Protein AF-A0AAU4ZK38-F1 (afdb_monomer)

pLDDT: mean 83.1, std 14.24, range [27.5, 98.06]

Radius of gyration: 40.3 Å; Cα contacts (8 Å, |Δi|>4): 1911; chains: 1; bounding box: 109×92×103 Å

Foldseek 3Di:
DAACLDPLHAEEAEEAQAADPQQPFHGQQLRVLLQVLVLVLLVPFRVHDNVRYDYYYQAAFQVSVLVVLLVNLARGQAEYEYEYADEWAAAPLLWIWAAHRQHHNPHPRNVGGTHTVVSSLVSNVPHNYQAYEYEYQYFQQQSLVDDDDDPPDPDDRQQNPRHYKYKYQAHNHGGFADDPPDNHGLQSVQLSCCSPQNDLVDDQFCFQLNSLVSQQVPQVVVVGHRMDMGHHDPRRRHTSGTGPNDDPDPPPPDDDDDDPDPPPPFLPDDLFPFLFAAAQVNLQLDFLCQVVLLVVLVVLLVCQQPLAAAEEEEAFLLRPNNCVGNNNVVCQCVPSNPDPPSVVAAEFEEEAALQRLLRVLVRLCVLQVDDSVVSSVVLLVPLLCLLVSLCNSQCVVVVNDDDPPHAYEYEHEANVNLVVHHPDPSSSLSNLSNLSSLSNSNPPDPPDDDDPGGRRYHYYYYYYNVCLVVQCVHPSHVCNSPVDHHYRFHRALVSQLGSQPSSLVVSVAAEPPCQSVQQCVLQVNVDPVPGGDSNQNSLSSNLSVQLVVQADRRYSYPVSSVVCVHSQCNLQVLVVVLLVVDDPLLNLLLLLLQLVQWDADPPDDIDGHKDFLVQSLQFDPHSVSNVVSLVSCVVSQQWDDDPGIIIGSGCSSCPSHVVNVCLCVVCVVLSVLQVVLVSLLVVCVVVVNDPVSQDDDPNLVVNVVSQVDPPRSYHDTPSSVVSSVVSVVVVVVVVVVVPPVVPVVCVVCVVVCVVVVVPPVLAPPAPLHPPPDAAEEEEADPQAQQW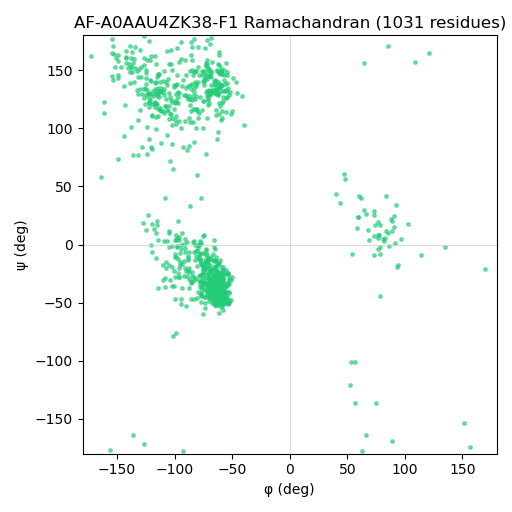HADPVRDIDHLLVLLVQQLCVLSPHNDHHYDHDFLQCQQVCQVVVVGFKYRYQAFQALQQLACDPDPPGNYQKFWQWLLWKFFKFKKAFPVCLVQDQELCSQFVFEEEDEPNAVQCVQCVDPVNVRHNYDYDHHDVVRVVCRVVVVGRIYIDTVLSSLSVCVVPVRMDINVNDGGDDMTGGTMMGGPPNLVNQVSSLVSSLVCLVDCSSVCSNCVRRVDDPVVVVVTRDDSVQSVQRTSDSGRRDD

Mean predicted aligned error: 21.28 Å

Structure (mmCIF, N/CA/C/O backbone):
data_AF-A0AAU4ZK38-F1
#
_entry.id   AF-A0AAU4ZK38-F1
#
loop_
_atom_site.group_PDB
_atom_site.id
_atom_site.type_symbol
_atom_site.label_atom_id
_atom_site.label_alt_id
_atom_site.label_comp_id
_atom_site.label_asym_id
_atom_site.label_entity_id
_atom_site.label_seq_id
_atom_site.pdbx_PDB_ins_code
_atom_site.Cartn_x
_atom_site.Cartn_y
_atom_site.Cartn_z
_atom_site.occupancy
_atom_site.B_iso_or_equiv
_atom_site.auth_seq_id
_atom_site.auth_comp_id
_atom_site.auth_asym_id
_atom_site.auth_atom_id
_atom_site.pdbx_PDB_model_num
ATOM 1 N N . MET A 1 1 ? -19.378 -4.855 -20.133 1.00 49.41 1 MET A N 1
ATOM 2 C CA . MET A 1 1 ? -18.429 -5.957 -19.880 1.00 49.41 1 MET A CA 1
ATOM 3 C C . MET A 1 1 ? -17.505 -6.084 -21.070 1.00 49.41 1 MET A C 1
ATOM 5 O O . MET A 1 1 ? -17.990 -6.298 -22.179 1.00 49.41 1 MET A O 1
ATOM 9 N N . THR A 1 2 ? -16.207 -5.900 -20.849 1.00 69.81 2 THR A N 1
ATOM 10 C CA . THR A 1 2 ? -15.175 -6.222 -21.840 1.00 69.81 2 THR A CA 1
ATOM 11 C C . THR A 1 2 ? -15.113 -7.740 -21.972 1.00 69.81 2 THR A C 1
ATOM 13 O O . THR A 1 2 ? -15.129 -8.453 -20.970 1.00 69.81 2 THR A O 1
ATOM 16 N N . ARG A 1 3 ? -15.119 -8.247 -23.201 1.00 84.94 3 ARG A N 1
ATOM 17 C CA . ARG A 1 3 ? -15.132 -9.682 -23.497 1.00 84.94 3 ARG A CA 1
ATOM 18 C C . ARG A 1 3 ? -14.219 -9.960 -24.675 1.00 84.94 3 ARG A C 1
ATOM 20 O O . ARG A 1 3 ? -14.080 -9.094 -25.536 1.00 84.94 3 ARG A O 1
ATOM 27 N N . LEU A 1 4 ? -13.652 -11.157 -24.742 1.00 86.00 4 LEU A N 1
ATOM 28 C CA . LEU A 1 4 ? -12.753 -11.536 -25.833 1.00 86.00 4 LEU A CA 1
ATOM 29 C C . LEU A 1 4 ? -13.434 -11.426 -27.215 1.00 86.00 4 LEU A C 1
ATOM 31 O O . LEU A 1 4 ? -12.813 -11.014 -28.187 1.00 86.00 4 LEU A O 1
ATOM 35 N N . SER A 1 5 ? -14.744 -11.674 -27.281 1.00 84.31 5 SER A N 1
ATOM 36 C CA . SER A 1 5 ? -15.571 -11.532 -28.491 1.00 84.31 5 SER A CA 1
ATOM 37 C C . SER A 1 5 ? -15.923 -10.084 -28.879 1.00 84.31 5 SER A C 1
ATOM 39 O O . SER A 1 5 ? -16.751 -9.859 -29.763 1.00 84.31 5 SER A O 1
ATOM 41 N N . ALA A 1 6 ? -15.361 -9.074 -28.208 1.00 84.50 6 ALA A N 1
ATOM 42 C CA . ALA A 1 6 ? -15.588 -7.676 -28.562 1.00 84.50 6 ALA A CA 1
ATOM 43 C C . ALA A 1 6 ? -14.888 -7.288 -29.888 1.00 84.50 6 ALA A C 1
ATOM 45 O O . ALA A 1 6 ? -13.837 -7.840 -30.219 1.00 84.50 6 ALA A O 1
ATOM 46 N N . PRO A 1 7 ? -15.435 -6.319 -30.649 1.00 80.00 7 PRO A N 1
ATOM 47 C CA . PRO A 1 7 ? -14.743 -5.734 -31.797 1.00 80.00 7 PRO A CA 1
ATOM 48 C C . PRO A 1 7 ? -13.405 -5.106 -31.387 1.00 80.00 7 PRO A C 1
ATOM 50 O O . PRO A 1 7 ? -13.287 -4.561 -30.290 1.00 80.00 7 PRO A O 1
ATOM 53 N N . GLY A 1 8 ? -12.407 -5.163 -32.272 1.00 85.56 8 GLY A N 1
ATOM 54 C CA . GLY A 1 8 ? -11.073 -4.612 -32.006 1.00 85.56 8 GLY A CA 1
ATOM 55 C C . GLY A 1 8 ? -10.197 -5.470 -31.084 1.00 85.56 8 GLY A C 1
ATOM 56 O O . GLY A 1 8 ? -9.126 -5.011 -30.686 1.00 85.56 8 GLY A O 1
ATOM 57 N N . THR A 1 9 ? -10.627 -6.689 -30.732 1.00 93.62 9 THR A N 1
ATOM 58 C CA . THR A 1 9 ? -9.791 -7.672 -30.027 1.00 93.62 9 THR A CA 1
ATOM 59 C C . THR A 1 9 ? -8.758 -8.290 -30.968 1.00 93.62 9 THR A C 1
ATOM 61 O O . THR A 1 9 ? -9.100 -8.685 -32.080 1.00 93.62 9 THR A O 1
ATOM 64 N N . ARG A 1 10 ? -7.514 -8.440 -30.507 1.00 96.06 10 ARG A N 1
ATOM 65 C CA . ARG A 1 10 ? -6.451 -9.212 -31.161 1.00 96.06 10 ARG A CA 1
ATOM 66 C C . ARG A 1 10 ? -5.875 -10.215 -30.170 1.00 96.06 10 ARG A C 1
ATOM 68 O O . ARG A 1 10 ? -5.588 -9.867 -29.025 1.00 96.06 10 ARG A O 1
ATOM 75 N N . VAL A 1 11 ? -5.700 -11.455 -30.613 1.00 97.38 11 VAL A N 1
ATOM 76 C CA . VAL A 1 11 ? -5.070 -12.517 -29.830 1.00 97.38 11 VAL A CA 1
ATOM 77 C C . VAL A 1 11 ? -3.854 -13.037 -30.575 1.00 97.38 11 VAL A C 1
ATOM 79 O O . VAL A 1 11 ? -3.954 -13.476 -31.719 1.00 97.38 11 VAL A O 1
ATOM 82 N N . LEU A 1 12 ? -2.710 -13.006 -29.904 1.00 97.56 12 LEU A N 1
ATOM 83 C CA . LEU A 1 12 ? -1.444 -13.520 -30.392 1.00 97.56 12 LEU A CA 1
ATOM 84 C C . LEU A 1 12 ? -1.018 -14.706 -29.523 1.00 97.56 12 LEU A C 1
ATOM 86 O O . LEU A 1 12 ? -0.657 -14.527 -28.360 1.00 97.56 12 LEU A O 1
ATOM 90 N N . LEU A 1 13 ? -1.054 -15.910 -30.093 1.00 98.06 13 LEU A N 1
ATOM 91 C CA . LEU A 1 13 ? -0.532 -17.120 -29.460 1.00 98.06 13 LEU A CA 1
ATOM 92 C C . LEU A 1 13 ? 0.862 -17.409 -30.004 1.00 98.06 13 LEU A C 1
ATOM 94 O O . LEU A 1 13 ? 1.054 -17.543 -31.212 1.00 98.06 13 LEU A O 1
ATOM 98 N N . ILE A 1 14 ? 1.830 -17.524 -29.111 1.00 97.62 14 ILE A N 1
ATOM 99 C CA . ILE A 1 14 ? 3.237 -17.708 -29.436 1.00 97.62 14 ILE A CA 1
ATOM 100 C C . ILE A 1 14 ? 3.700 -18.975 -28.744 1.00 97.62 14 ILE A C 1
ATOM 102 O O . ILE A 1 14 ? 3.461 -19.147 -27.548 1.00 97.62 14 ILE A O 1
ATOM 106 N N . GLY A 1 15 ? 4.404 -19.844 -29.457 1.00 96.06 15 GLY A N 1
ATOM 107 C CA . GLY A 1 15 ? 5.087 -20.932 -28.784 1.00 96.06 15 GLY A CA 1
ATOM 108 C C . GLY A 1 15 ? 6.365 -21.378 -29.456 1.00 96.06 15 GLY A C 1
ATOM 109 O O . GLY A 1 15 ? 6.467 -21.383 -30.681 1.00 96.06 15 GLY A O 1
ATOM 110 N N . THR A 1 16 ? 7.310 -21.773 -28.609 1.00 94.25 16 THR A N 1
ATOM 111 C CA . THR A 1 16 ? 8.638 -22.247 -28.991 1.00 94.25 16 THR A CA 1
ATOM 112 C C . THR A 1 16 ? 8.847 -23.642 -28.404 1.00 94.25 16 THR A C 1
ATOM 114 O O . THR A 1 16 ? 9.086 -23.793 -27.206 1.00 94.25 16 THR A O 1
ATOM 117 N N . GLY A 1 17 ? 8.694 -24.666 -29.240 1.00 91.19 17 GLY A N 1
ATOM 118 C CA . GLY A 1 17 ? 8.869 -26.076 -28.898 1.00 91.19 17 GLY A CA 1
ATOM 119 C C . GLY A 1 17 ? 10.107 -26.714 -29.526 1.00 91.19 17 GLY A C 1
ATOM 120 O O . GLY A 1 17 ? 10.535 -27.771 -29.056 1.00 91.19 17 GLY A O 1
ATOM 121 N N . THR A 1 18 ? 10.687 -26.096 -30.559 1.00 92.38 18 THR A N 1
ATOM 122 C CA . THR A 1 18 ? 11.928 -26.550 -31.199 1.00 92.38 18 THR A CA 1
ATOM 123 C C . THR A 1 18 ? 13.072 -25.560 -30.983 1.00 92.38 18 THR A C 1
ATOM 125 O O . THR A 1 18 ? 12.871 -24.350 -30.901 1.00 92.38 18 THR A O 1
ATOM 128 N N . HIS A 1 19 ? 14.293 -26.089 -30.873 1.00 91.44 19 HIS A N 1
ATOM 129 C CA . HIS A 1 19 ? 15.509 -25.306 -30.662 1.00 91.44 19 HIS A CA 1
ATOM 130 C C . HIS A 1 19 ? 16.658 -25.870 -31.496 1.00 91.44 19 HIS A C 1
ATOM 132 O O . HIS A 1 19 ? 16.656 -27.052 -31.847 1.00 91.44 19 HIS A O 1
ATOM 138 N N . SER A 1 20 ? 17.635 -25.020 -31.815 1.00 86.31 20 SER A N 1
ATOM 139 C CA . SER A 1 20 ? 18.877 -25.447 -32.472 1.00 86.31 20 SER A CA 1
ATOM 140 C C . SER A 1 20 ? 19.645 -26.483 -31.632 1.00 86.31 20 SER A C 1
ATOM 142 O O . SER A 1 20 ? 19.538 -26.496 -30.405 1.00 86.31 20 SER A O 1
ATOM 144 N N . GLU A 1 21 ? 20.429 -27.355 -32.279 1.00 78.31 21 GLU A N 1
ATOM 145 C CA . GLU A 1 21 ? 21.171 -28.435 -31.595 1.00 78.31 21 GLU A CA 1
ATOM 146 C C . GLU A 1 21 ? 22.130 -27.907 -30.511 1.00 78.31 21 GLU A C 1
ATOM 148 O O . GLU A 1 21 ? 22.282 -28.534 -29.464 1.00 78.31 21 GLU A O 1
ATOM 153 N N . ASP A 1 22 ? 22.696 -26.715 -30.717 1.00 78.31 22 ASP A N 1
ATOM 154 C CA . ASP A 1 22 ? 23.635 -26.066 -29.794 1.00 78.31 22 ASP A CA 1
ATOM 155 C C . ASP A 1 22 ? 22.954 -25.183 -28.726 1.00 78.31 22 ASP A C 1
ATOM 157 O O . ASP A 1 22 ? 23.633 -24.571 -27.903 1.00 78.31 22 ASP A O 1
ATOM 161 N N . SER A 1 23 ? 21.616 -25.116 -28.708 1.00 84.44 23 SER A N 1
ATOM 162 C CA . SER A 1 23 ? 20.844 -24.207 -27.841 1.00 84.44 23 SER A CA 1
ATOM 163 C C . SER A 1 23 ? 20.989 -24.467 -26.341 1.00 84.44 23 SER A C 1
ATOM 165 O O . SER A 1 23 ? 20.726 -23.575 -25.538 1.00 84.44 23 SER A O 1
ATOM 167 N N . GLY A 1 24 ? 21.326 -25.697 -25.944 1.00 82.25 24 GLY A N 1
ATOM 168 C CA . GLY A 1 24 ? 21.274 -26.139 -24.546 1.00 82.25 24 GLY A CA 1
ATOM 169 C C . GLY A 1 24 ? 19.854 -26.274 -23.969 1.00 82.25 24 GLY A C 1
ATOM 170 O O . GLY A 1 24 ? 19.710 -26.606 -22.791 1.00 82.25 24 GLY A O 1
ATOM 171 N N . LEU A 1 25 ? 18.806 -26.072 -24.780 1.00 86.62 25 LEU A N 1
ATOM 172 C CA . LEU A 1 25 ? 17.402 -26.199 -24.385 1.00 86.62 25 LEU A CA 1
ATOM 173 C C . LEU A 1 25 ? 16.788 -27.499 -24.929 1.00 86.62 25 LEU A C 1
ATOM 175 O O . LEU A 1 25 ? 16.877 -27.767 -26.128 1.00 86.62 25 LEU A O 1
ATOM 179 N N . PRO A 1 26 ? 16.113 -28.312 -24.095 1.00 85.12 26 PRO A N 1
ATOM 180 C CA . PRO A 1 26 ? 15.416 -29.495 -24.584 1.00 85.12 26 PRO A CA 1
ATOM 181 C C . PRO A 1 26 ? 14.165 -29.101 -25.392 1.00 85.12 26 PRO A C 1
ATOM 183 O O . PRO A 1 26 ? 13.499 -28.125 -25.033 1.00 85.12 26 PRO A O 1
ATOM 186 N N . PRO A 1 27 ? 13.784 -29.867 -26.433 1.00 87.62 27 PRO A N 1
ATOM 187 C CA . PRO A 1 27 ? 12.542 -29.621 -27.157 1.00 87.62 27 PRO A CA 1
ATOM 188 C C . PRO A 1 27 ? 11.326 -29.812 -26.243 1.00 87.62 27 PRO A C 1
ATOM 190 O O . PRO A 1 27 ? 11.335 -30.648 -25.335 1.00 87.62 27 PRO A O 1
ATOM 193 N N . VAL A 1 28 ? 10.249 -29.079 -26.528 1.00 88.56 28 VAL A N 1
ATOM 194 C CA . VAL A 1 28 ? 8.964 -29.160 -25.816 1.00 88.56 28 VAL A CA 1
ATOM 195 C C . VAL A 1 28 ? 7.865 -29.557 -26.814 1.00 88.56 28 VAL A C 1
ATOM 197 O O . VAL A 1 28 ? 7.140 -28.696 -27.314 1.00 88.56 28 VAL A O 1
ATOM 200 N N . PRO A 1 29 ? 7.702 -30.861 -27.124 1.00 86.38 29 PRO A N 1
ATOM 201 C CA . PRO A 1 29 ? 6.773 -31.326 -28.163 1.00 86.38 29 PRO A CA 1
ATOM 202 C C . PRO A 1 29 ? 5.315 -30.902 -27.938 1.00 86.38 29 PRO A C 1
ATOM 204 O O . PRO A 1 29 ? 4.570 -30.706 -28.897 1.00 86.38 29 PRO A O 1
ATOM 207 N N . ALA A 1 30 ? 4.921 -30.715 -26.673 1.00 87.56 30 ALA A N 1
ATOM 208 C CA . ALA A 1 30 ? 3.579 -30.294 -26.285 1.00 87.56 30 ALA A CA 1
ATOM 209 C C . ALA A 1 30 ? 3.184 -28.913 -26.846 1.00 87.56 30 ALA A C 1
ATOM 211 O O . ALA A 1 30 ? 2.001 -28.666 -27.049 1.00 87.56 30 ALA A O 1
ATOM 212 N N . VAL A 1 31 ? 4.142 -28.027 -27.158 1.00 90.81 31 VAL A N 1
ATOM 213 C CA . VAL A 1 31 ? 3.866 -26.656 -27.635 1.00 90.81 31 VAL A CA 1
ATOM 214 C C . VAL A 1 31 ? 2.983 -26.638 -28.883 1.00 90.81 31 VAL A C 1
ATOM 216 O O . VAL A 1 31 ? 2.050 -25.841 -28.967 1.00 90.81 31 VAL A O 1
ATOM 219 N N . THR A 1 32 ? 3.237 -27.531 -29.844 1.00 87.06 32 THR A N 1
ATOM 220 C CA . THR A 1 32 ? 2.474 -27.545 -31.103 1.00 87.06 32 THR A CA 1
ATOM 221 C C . THR A 1 32 ? 1.004 -27.890 -30.861 1.00 87.06 32 THR A C 1
ATOM 223 O O . THR A 1 32 ? 0.127 -27.213 -31.398 1.00 87.06 32 THR A O 1
ATOM 226 N N . GLY A 1 33 ? 0.741 -28.906 -30.030 1.00 86.88 33 GLY A N 1
ATOM 227 C CA . GLY A 1 33 ? -0.615 -29.294 -29.633 1.00 86.88 33 GLY A CA 1
ATOM 228 C C . GLY A 1 33 ? -1.291 -28.217 -28.788 1.00 86.88 33 GLY A C 1
ATOM 229 O O . GLY A 1 33 ? -2.419 -27.832 -29.071 1.00 86.88 33 GLY A O 1
ATOM 230 N N . THR A 1 34 ? -0.566 -27.647 -27.821 1.00 91.31 34 THR A N 1
ATOM 231 C CA . THR A 1 34 ? -1.040 -26.539 -26.981 1.00 91.31 34 THR A CA 1
ATOM 232 C C . THR A 1 34 ? -1.547 -25.352 -27.805 1.00 91.31 34 THR A C 1
ATOM 234 O O . THR A 1 34 ? -2.648 -24.867 -27.558 1.00 91.31 34 THR A O 1
ATOM 237 N N . LEU A 1 35 ? -0.774 -24.877 -28.790 1.00 94.06 35 LEU A N 1
ATOM 238 C CA . LEU A 1 35 ? -1.167 -23.714 -29.595 1.00 94.06 35 LEU A CA 1
ATOM 239 C C . LEU A 1 35 ? -2.371 -23.995 -30.496 1.00 94.06 35 LEU A C 1
ATOM 241 O O . LEU A 1 35 ? -3.206 -23.110 -30.686 1.00 94.06 35 LEU A O 1
ATOM 245 N N . ALA A 1 36 ? -2.434 -25.194 -31.083 1.00 92.00 36 ALA A N 1
ATOM 246 C CA . ALA A 1 36 ? -3.542 -25.587 -31.945 1.00 92.00 36 ALA A CA 1
ATOM 247 C C . ALA A 1 36 ? -4.855 -25.639 -31.151 1.00 92.00 36 ALA A C 1
ATOM 249 O O . ALA A 1 36 ? -5.817 -24.965 -31.519 1.00 92.00 36 ALA A O 1
ATOM 250 N N . ASP A 1 37 ? -4.851 -26.350 -30.026 1.00 95.12 37 ASP A N 1
ATOM 251 C CA . ASP A 1 37 ? -6.062 -26.610 -29.250 1.00 95.12 37 ASP A CA 1
ATOM 252 C C . ASP A 1 37 ? -6.522 -25.359 -28.490 1.00 95.12 37 ASP A C 1
ATOM 254 O O . ASP A 1 37 ? -7.714 -25.052 -28.471 1.00 95.12 37 ASP A O 1
ATOM 258 N N . LEU A 1 38 ? -5.595 -24.561 -27.939 1.00 96.00 38 LEU A N 1
ATOM 259 C CA . LEU A 1 38 ? -5.946 -23.277 -27.324 1.00 96.00 38 LEU A CA 1
ATOM 260 C C . LEU A 1 38 ? -6.546 -22.313 -28.357 1.00 96.00 38 LEU A C 1
ATOM 262 O O . LEU A 1 38 ? -7.568 -21.685 -28.085 1.00 96.00 38 LEU A O 1
ATOM 266 N N . GLY A 1 39 ? -5.950 -22.215 -29.550 1.00 95.75 39 GLY A N 1
ATOM 267 C CA . GLY A 1 39 ? -6.479 -21.386 -30.634 1.00 95.75 39 GLY A CA 1
ATOM 268 C C . GLY A 1 39 ? -7.887 -21.807 -31.053 1.00 95.75 39 GLY A C 1
ATOM 269 O O . GLY A 1 39 ? -8.783 -20.965 -31.135 1.00 95.75 39 GLY A O 1
ATOM 270 N N . GLN A 1 40 ? -8.100 -23.112 -31.237 1.00 95.25 40 GLN A N 1
ATOM 271 C CA . GLN A 1 40 ? -9.404 -23.673 -31.585 1.00 95.25 40 GLN A CA 1
ATOM 272 C C . GLN A 1 40 ? -10.457 -23.369 -30.512 1.00 95.25 40 GLN A C 1
ATOM 274 O O . GLN A 1 40 ? -11.543 -22.889 -30.834 1.00 95.25 40 GLN A O 1
ATOM 279 N N . VAL A 1 41 ? -10.132 -23.567 -29.231 1.00 95.25 41 VAL A N 1
ATOM 280 C CA . VAL A 1 41 ? -11.059 -23.295 -28.123 1.00 95.25 41 VAL A CA 1
ATOM 281 C C . VAL A 1 41 ? -11.426 -21.810 -28.040 1.00 95.25 41 VAL A C 1
ATOM 283 O O . VAL A 1 41 ? -12.598 -21.481 -27.838 1.00 95.25 41 VAL A O 1
ATOM 286 N N . LEU A 1 42 ? -10.473 -20.895 -28.250 1.00 95.69 42 LEU A N 1
ATOM 287 C CA . LEU A 1 42 ? -10.757 -19.456 -28.247 1.00 95.69 42 LEU A CA 1
ATOM 288 C C . LEU A 1 42 ? -11.730 -19.051 -29.370 1.00 95.69 42 LEU A C 1
ATOM 290 O O . LEU A 1 42 ? -12.616 -18.221 -29.147 1.00 95.69 42 LEU A O 1
ATOM 294 N N . VAL A 1 43 ? -11.618 -19.659 -30.552 1.00 95.19 43 VAL A N 1
ATOM 295 C CA . VAL A 1 43 ? -12.535 -19.399 -31.673 1.00 95.19 43 VAL A CA 1
ATOM 296 C C . VAL A 1 43 ? -13.899 -20.048 -31.427 1.00 95.19 43 VAL A C 1
ATOM 298 O O . VAL A 1 43 ? -14.924 -19.365 -31.416 1.00 95.19 43 VAL A O 1
ATOM 301 N N . GLU A 1 44 ? -13.930 -21.354 -31.162 1.00 93.12 44 GLU A N 1
ATOM 302 C CA . GLU A 1 44 ? -15.171 -22.135 -31.110 1.00 93.12 44 GLU A CA 1
ATOM 303 C C . GLU A 1 44 ? -16.005 -21.889 -29.847 1.00 93.12 44 GLU A C 1
ATOM 305 O O . GLU A 1 44 ? -17.236 -21.960 -29.891 1.00 93.12 44 GLU A O 1
ATOM 310 N N . ARG A 1 45 ? -15.361 -21.624 -28.702 1.00 89.38 45 ARG A N 1
ATOM 311 C CA . ARG A 1 45 ? -16.040 -21.505 -27.398 1.00 89.38 45 ARG A CA 1
ATOM 312 C C . ARG A 1 45 ? -16.097 -20.083 -26.875 1.00 89.38 45 ARG A C 1
ATOM 314 O O . ARG A 1 45 ? -17.091 -19.699 -26.260 1.00 89.38 45 ARG A O 1
ATOM 321 N N . CYS A 1 46 ? -15.052 -19.302 -27.111 1.00 91.38 46 CYS A N 1
ATOM 322 C CA . CYS A 1 46 ? -14.917 -17.962 -26.537 1.00 91.38 46 CYS A CA 1
ATOM 323 C C . CYS A 1 46 ? -15.417 -16.860 -27.486 1.00 91.38 46 CYS A C 1
ATOM 325 O O . CYS A 1 46 ? -15.564 -15.702 -27.084 1.00 91.38 46 CYS A O 1
ATOM 327 N N . GLY A 1 47 ? -15.758 -17.226 -28.728 1.00 89.38 47 GLY A N 1
ATOM 328 C CA . GLY A 1 47 ? -16.339 -16.326 -29.721 1.00 89.38 47 GLY A CA 1
ATOM 329 C C . GLY A 1 47 ? -15.331 -15.335 -30.300 1.00 89.38 47 GLY A C 1
ATOM 330 O O . GLY A 1 47 ? -15.723 -14.241 -30.709 1.00 89.38 47 GLY A O 1
ATOM 331 N N . LEU A 1 48 ? -14.041 -15.684 -30.293 1.00 94.50 48 LEU A N 1
ATOM 332 C CA . LEU A 1 48 ? -13.010 -14.933 -30.998 1.00 94.50 48 LEU A CA 1
ATOM 333 C C . LEU A 1 48 ? -13.197 -15.117 -32.511 1.00 94.50 48 LEU A C 1
ATOM 335 O O . LEU A 1 48 ? -13.294 -16.242 -32.992 1.00 94.50 48 LEU A O 1
ATOM 339 N N . ALA A 1 49 ? -13.230 -14.021 -33.270 1.00 92.00 49 ALA A N 1
ATOM 340 C CA . ALA A 1 49 ? -13.231 -14.109 -34.728 1.00 92.00 49 ALA A CA 1
ATOM 341 C C . ALA A 1 49 ? -11.899 -14.693 -35.226 1.00 92.00 49 ALA A C 1
ATOM 343 O O . ALA A 1 49 ? -10.841 -14.290 -34.745 1.00 92.00 49 ALA A O 1
ATOM 344 N N . GLU A 1 50 ? -11.944 -15.595 -36.205 1.00 92.31 50 GLU A N 1
ATOM 345 C CA . GLU A 1 50 ? -10.752 -16.278 -36.731 1.00 92.31 50 GLU A CA 1
ATOM 346 C C . GLU A 1 50 ? -9.687 -15.286 -37.238 1.00 92.31 50 GLU A C 1
ATOM 348 O O . GLU A 1 50 ? -8.517 -15.407 -36.885 1.00 92.31 50 GLU A O 1
ATOM 353 N N . ASP A 1 51 ? -10.102 -14.210 -37.918 1.00 91.75 51 ASP A N 1
ATOM 354 C CA . ASP A 1 51 ? -9.220 -13.130 -38.404 1.00 91.75 51 ASP A CA 1
ATOM 355 C C . ASP A 1 51 ? -8.511 -12.331 -37.286 1.00 91.75 51 ASP A C 1
ATOM 357 O O . ASP A 1 51 ? -7.569 -11.565 -37.539 1.00 91.75 51 ASP A O 1
ATOM 361 N N . ASN A 1 52 ? -8.970 -12.479 -36.041 1.00 94.44 52 ASN A N 1
ATOM 362 C CA . ASN A 1 52 ? -8.408 -11.833 -34.856 1.00 94.44 52 ASN A CA 1
ATOM 363 C C . ASN A 1 52 ? -7.449 -12.737 -34.073 1.00 94.44 52 ASN A C 1
ATOM 365 O O . ASN A 1 52 ? -6.874 -12.276 -33.085 1.00 94.44 52 ASN A O 1
ATOM 369 N N . LEU A 1 53 ? -7.254 -13.985 -34.507 1.00 96.62 53 LEU A N 1
ATOM 370 C CA . LEU A 1 53 ? -6.290 -14.920 -33.942 1.00 96.62 53 LEU A CA 1
ATOM 371 C C . LEU A 1 53 ? -5.051 -15.014 -34.841 1.00 96.62 53 LEU A C 1
ATOM 373 O O . LEU A 1 53 ? -5.133 -15.408 -36.001 1.00 96.62 53 LEU A O 1
ATOM 377 N N . ARG A 1 54 ? -3.872 -14.726 -34.288 1.00 97.00 54 ARG A N 1
ATOM 378 C CA . ARG A 1 54 ? -2.582 -15.010 -34.927 1.00 97.00 54 ARG A CA 1
ATOM 379 C C . ARG A 1 54 ? -1.817 -16.028 -34.097 1.00 97.00 54 ARG A C 1
ATOM 381 O O . ARG A 1 54 ? -1.655 -15.854 -32.893 1.00 97.00 54 ARG A O 1
ATOM 388 N N . VAL A 1 55 ? -1.316 -17.072 -34.751 1.00 97.12 55 VAL A N 1
ATOM 389 C CA . VAL A 1 55 ? -0.490 -18.107 -34.119 1.00 97.12 55 VAL A CA 1
ATOM 390 C C . VAL A 1 55 ? 0.912 -18.065 -34.715 1.00 97.12 55 VAL A C 1
ATOM 392 O O . VAL A 1 55 ? 1.068 -18.112 -35.934 1.00 97.12 55 VAL A O 1
ATOM 395 N N . ILE A 1 56 ? 1.927 -17.992 -33.858 1.00 95.94 56 ILE A N 1
ATOM 396 C CA . ILE A 1 56 ? 3.344 -18.042 -34.225 1.00 95.94 56 ILE A CA 1
ATOM 397 C C . ILE A 1 56 ? 3.946 -19.278 -33.584 1.00 95.94 56 ILE A C 1
ATOM 399 O O . ILE A 1 56 ? 3.881 -19.457 -32.368 1.00 95.94 56 ILE A O 1
ATOM 403 N N . ARG A 1 57 ? 4.518 -20.132 -34.426 1.00 95.00 57 ARG A N 1
ATOM 404 C CA . ARG A 1 57 ? 5.155 -21.380 -34.018 1.00 95.00 57 ARG A CA 1
ATOM 405 C C . ARG A 1 57 ? 6.636 -21.268 -34.305 1.00 95.00 57 ARG A C 1
ATOM 407 O O . ARG A 1 57 ? 6.988 -20.911 -35.424 1.00 95.00 57 ARG A O 1
ATOM 414 N N . ASP A 1 58 ? 7.446 -21.590 -33.306 1.00 94.69 58 ASP A N 1
ATOM 415 C CA . ASP A 1 58 ? 8.898 -21.685 -33.403 1.00 94.69 58 ASP A CA 1
ATOM 416 C C . ASP A 1 58 ? 9.521 -20.468 -34.114 1.00 94.69 58 ASP A C 1
ATOM 418 O O . ASP A 1 58 ? 10.146 -20.622 -35.165 1.00 94.69 58 ASP A O 1
ATOM 422 N N . PRO A 1 59 ? 9.341 -19.242 -33.570 1.00 95.38 59 PRO A N 1
ATOM 423 C CA . PRO A 1 59 ? 9.951 -18.051 -34.153 1.00 95.38 59 PRO A CA 1
ATOM 424 C C . PRO A 1 59 ? 11.464 -18.257 -34.261 1.00 95.38 59 PRO A C 1
ATOM 426 O O . PRO A 1 59 ? 12.108 -18.701 -33.305 1.00 95.38 59 PRO A O 1
ATOM 429 N N . ALA A 1 60 ? 12.045 -17.933 -35.415 1.00 92.94 60 ALA A N 1
ATOM 430 C CA . ALA A 1 60 ? 13.428 -18.273 -35.717 1.00 92.94 60 ALA A CA 1
ATOM 431 C C . ALA A 1 60 ? 14.412 -17.524 -34.810 1.00 92.94 60 ALA A C 1
ATOM 433 O O . ALA A 1 60 ? 15.457 -18.062 -34.457 1.00 92.94 60 ALA A O 1
ATOM 434 N N . ASN A 1 61 ? 14.092 -16.282 -34.439 1.00 93.62 61 ASN A N 1
ATOM 435 C CA . ASN A 1 61 ? 14.962 -15.391 -33.671 1.00 93.62 61 ASN A CA 1
ATOM 436 C C . ASN A 1 61 ? 14.143 -14.351 -32.869 1.00 93.62 61 ASN A C 1
ATOM 438 O O . ASN A 1 61 ? 12.956 -14.149 -33.151 1.00 93.62 61 ASN A O 1
ATOM 442 N N . PRO A 1 62 ? 14.748 -13.662 -31.879 1.00 93.81 62 PRO A N 1
ATOM 443 C CA . PRO A 1 62 ? 14.047 -12.663 -31.065 1.00 93.81 62 PRO A CA 1
ATOM 444 C C . PRO A 1 62 ? 13.487 -11.480 -31.862 1.00 93.81 62 PRO A C 1
ATOM 446 O O . PRO A 1 62 ? 12.476 -10.907 -31.457 1.00 93.81 62 PRO A O 1
ATOM 449 N N . THR A 1 63 ? 14.090 -11.122 -32.999 1.00 92.69 63 THR A N 1
ATOM 450 C CA . THR A 1 63 ? 13.591 -10.040 -33.859 1.00 92.69 63 THR A CA 1
ATOM 451 C C . THR A 1 63 ? 12.256 -10.406 -34.498 1.00 92.69 63 THR A C 1
ATOM 453 O O . THR A 1 63 ? 11.330 -9.602 -34.457 1.00 92.69 63 THR A O 1
ATOM 456 N N . GLU A 1 64 ? 12.121 -11.616 -35.043 1.00 94.12 64 GLU A N 1
ATOM 457 C CA . GLU A 1 64 ? 10.859 -12.108 -35.608 1.00 94.12 64 GLU A CA 1
ATOM 458 C C . GLU A 1 64 ? 9.742 -12.100 -34.560 1.00 94.12 64 GLU A C 1
ATOM 460 O O . GLU A 1 64 ? 8.645 -11.593 -34.814 1.00 94.12 64 GLU A O 1
ATOM 465 N N . LEU A 1 65 ? 10.051 -12.597 -33.359 1.00 94.62 65 LEU A N 1
ATOM 466 C CA . LEU A 1 65 ? 9.123 -12.611 -32.237 1.00 94.62 65 LEU A CA 1
ATOM 467 C C . LEU A 1 65 ? 8.694 -11.188 -31.833 1.00 94.62 65 LEU A C 1
ATOM 469 O O . LEU A 1 65 ? 7.499 -10.907 -31.722 1.00 94.62 65 LEU A O 1
ATOM 473 N N . GLY A 1 66 ? 9.654 -10.276 -31.660 1.00 93.00 66 GLY A N 1
ATOM 474 C CA . GLY A 1 66 ? 9.390 -8.885 -31.286 1.00 93.00 66 GLY A CA 1
ATOM 475 C C . GLY A 1 66 ? 8.573 -8.121 -32.333 1.00 93.00 66 GLY A C 1
ATOM 476 O O . GLY A 1 66 ? 7.601 -7.453 -31.985 1.00 93.00 66 GLY A O 1
ATOM 477 N N . VAL A 1 67 ? 8.906 -8.270 -33.622 1.00 93.25 67 VAL A N 1
ATOM 478 C CA . VAL A 1 67 ? 8.169 -7.635 -34.731 1.00 93.25 67 VAL A CA 1
ATOM 479 C C . VAL A 1 67 ? 6.716 -8.091 -34.752 1.00 93.25 67 VAL A C 1
ATOM 481 O O . VAL A 1 67 ? 5.815 -7.280 -34.963 1.00 93.25 67 VAL A O 1
ATOM 484 N N . ALA A 1 68 ? 6.463 -9.376 -34.521 1.00 92.75 68 ALA A N 1
ATOM 485 C CA . ALA A 1 68 ? 5.104 -9.877 -34.552 1.00 92.75 68 ALA A CA 1
ATOM 486 C C . ALA A 1 68 ? 4.253 -9.390 -33.368 1.00 92.75 68 ALA A C 1
ATOM 488 O O . ALA A 1 68 ? 3.080 -9.072 -33.561 1.00 92.75 68 ALA A O 1
ATOM 489 N N . ILE A 1 69 ? 4.847 -9.265 -32.175 1.00 94.62 69 ILE A N 1
ATOM 490 C CA . ILE A 1 69 ? 4.193 -8.649 -31.010 1.00 94.62 69 ILE A CA 1
ATOM 491 C C . ILE A 1 69 ? 3.853 -7.185 -31.305 1.00 94.62 69 ILE A C 1
ATOM 493 O O . ILE A 1 69 ? 2.712 -6.778 -31.095 1.00 94.62 69 ILE A O 1
ATOM 497 N N . ALA A 1 70 ? 4.806 -6.412 -31.835 1.00 92.50 70 ALA A N 1
ATOM 498 C CA . ALA A 1 70 ? 4.593 -5.005 -32.173 1.00 92.50 70 ALA A CA 1
ATOM 499 C C . ALA A 1 70 ? 3.461 -4.819 -33.201 1.00 92.50 70 ALA A C 1
ATOM 501 O O . ALA A 1 70 ? 2.577 -3.990 -33.004 1.00 92.50 70 ALA A O 1
ATOM 502 N N . GLN A 1 71 ? 3.420 -5.650 -34.248 1.00 93.88 71 GLN A N 1
ATOM 503 C CA . GLN A 1 71 ? 2.366 -5.599 -35.269 1.00 93.88 71 GLN A CA 1
ATOM 504 C C . GLN A 1 71 ? 0.962 -5.858 -34.712 1.00 93.88 71 GLN A C 1
ATOM 506 O O . GLN A 1 71 ? 0.006 -5.212 -35.139 1.00 93.88 71 GLN A O 1
ATOM 511 N N . GLU A 1 72 ? 0.803 -6.822 -33.800 1.00 94.25 72 GLU A N 1
ATOM 512 C CA . GLU A 1 72 ? -0.508 -7.075 -33.189 1.00 94.25 72 GLU A CA 1
ATOM 513 C C . GLU A 1 72 ? -0.866 -6.006 -32.153 1.00 94.25 72 GLU A C 1
ATOM 515 O O . GLU A 1 72 ? -2.032 -5.623 -32.061 1.00 94.25 72 GLU A O 1
ATOM 520 N N . ALA A 1 73 ? 0.128 -5.466 -31.441 1.00 91.56 73 ALA A N 1
ATOM 521 C CA . ALA A 1 73 ? -0.066 -4.354 -30.521 1.00 91.56 73 ALA A CA 1
ATOM 522 C C . ALA A 1 73 ? -0.553 -3.083 -31.233 1.00 91.56 73 ALA A C 1
ATOM 524 O O . ALA A 1 73 ? -1.458 -2.429 -30.726 1.00 91.56 73 ALA A O 1
ATOM 525 N N . GLU A 1 74 ? -0.035 -2.762 -32.421 1.00 92.38 74 GLU A N 1
ATOM 526 C CA . GLU A 1 74 ? -0.487 -1.617 -33.231 1.00 92.38 74 GLU A CA 1
ATOM 527 C C . GLU A 1 74 ? -1.930 -1.763 -33.744 1.00 92.38 74 GLU A C 1
ATOM 529 O O . GLU A 1 74 ? -2.614 -0.766 -33.968 1.00 92.38 74 GLU A O 1
ATOM 534 N N . ARG A 1 75 ? -2.404 -2.999 -33.944 1.00 91.81 75 ARG A N 1
ATOM 535 C CA . ARG A 1 75 ? -3.726 -3.302 -34.526 1.00 91.81 75 ARG A CA 1
ATOM 536 C C . ARG A 1 75 ? -4.842 -3.464 -33.497 1.00 91.81 75 ARG A C 1
ATOM 538 O O . ARG A 1 75 ? -6.008 -3.531 -33.881 1.00 91.81 75 ARG A O 1
ATOM 545 N N . ALA A 1 76 ? -4.507 -3.616 -32.221 1.00 92.25 76 ALA A N 1
ATOM 546 C CA . ALA A 1 76 ? -5.483 -3.876 -31.173 1.00 92.25 76 ALA A CA 1
ATOM 547 C C . ALA A 1 76 ? -6.094 -2.572 -30.646 1.00 92.25 76 ALA A C 1
ATOM 549 O O . ALA A 1 76 ? -5.381 -1.702 -30.166 1.00 92.25 76 ALA A O 1
ATOM 550 N N . GLU A 1 77 ? -7.422 -2.452 -30.684 1.00 88.00 77 GLU A N 1
ATOM 551 C CA . GLU A 1 77 ? -8.151 -1.268 -30.189 1.00 88.00 77 GLU A CA 1
ATOM 552 C C . GLU A 1 77 ? -8.947 -1.568 -28.907 1.00 88.00 77 GLU A C 1
ATOM 554 O O . GLU A 1 77 ? -9.146 -0.701 -28.054 1.00 88.00 77 GLU A O 1
ATOM 559 N N . GLY A 1 78 ? -9.417 -2.812 -28.760 1.00 87.62 78 GLY A N 1
ATOM 560 C CA . GLY A 1 78 ? -10.235 -3.265 -27.637 1.00 87.62 78 GLY A CA 1
ATOM 561 C C . GLY A 1 78 ? -9.419 -4.046 -26.614 1.00 87.62 78 GLY A C 1
ATOM 562 O O . GLY A 1 78 ? -9.058 -3.517 -25.563 1.00 87.62 78 GLY A O 1
ATOM 563 N N . VAL A 1 79 ? -9.148 -5.312 -26.935 1.00 92.00 79 VAL A N 1
ATOM 564 C CA . VAL A 1 79 ? -8.390 -6.250 -26.097 1.00 92.00 79 VAL A CA 1
ATOM 565 C C . VAL A 1 79 ? -7.187 -6.762 -26.881 1.00 92.00 79 VAL A C 1
ATOM 567 O O . VAL A 1 79 ? -7.348 -7.248 -27.993 1.00 92.00 79 VAL A O 1
ATOM 570 N N . LEU A 1 80 ? -5.996 -6.715 -26.299 1.00 94.44 80 LEU A N 1
ATOM 571 C CA . LEU A 1 80 ? -4.818 -7.411 -26.800 1.00 94.44 80 LEU A CA 1
ATOM 572 C C . LEU A 1 80 ? -4.492 -8.559 -25.846 1.00 94.44 80 LEU A C 1
ATOM 574 O O . LEU A 1 80 ? -4.119 -8.301 -24.706 1.00 94.44 80 LEU A O 1
ATOM 578 N N . LEU A 1 81 ? -4.621 -9.809 -26.291 1.00 95.62 81 LEU A N 1
ATOM 579 C CA . LEU A 1 81 ? -4.173 -10.976 -25.527 1.00 95.62 81 LEU A CA 1
ATOM 580 C C . LEU A 1 81 ? -2.902 -11.538 -26.158 1.00 95.62 81 LEU A C 1
ATOM 582 O O . LEU A 1 81 ? -2.941 -12.035 -27.279 1.00 95.62 81 LEU A O 1
ATOM 586 N N . VAL A 1 82 ? -1.790 -11.494 -25.430 1.00 96.56 82 VAL A N 1
ATOM 587 C CA . VAL A 1 82 ? -0.534 -12.145 -25.807 1.00 96.56 82 VAL A CA 1
ATOM 588 C C . VAL A 1 82 ? -0.318 -13.349 -24.908 1.00 96.56 82 VAL A C 1
ATOM 590 O O . VAL A 1 82 ? -0.203 -13.222 -23.692 1.00 96.56 82 VAL A O 1
ATOM 593 N N . TYR A 1 83 ? -0.253 -14.525 -25.513 1.00 97.75 83 TYR A N 1
ATOM 594 C CA . TYR A 1 83 ? 0.034 -15.775 -24.829 1.00 97.75 83 TYR A CA 1
ATOM 595 C C . TYR A 1 83 ? 1.364 -16.333 -25.339 1.00 97.75 83 TYR A C 1
ATOM 597 O O . TYR A 1 83 ? 1.576 -16.405 -26.549 1.00 97.75 83 TYR A O 1
ATOM 605 N N . TYR A 1 84 ? 2.243 -16.740 -24.426 1.00 97.62 84 TYR A N 1
ATOM 606 C CA . TYR A 1 84 ? 3.522 -17.371 -24.744 1.00 97.62 84 TYR A CA 1
ATOM 607 C C . TYR A 1 84 ? 3.665 -18.714 -24.026 1.00 97.62 84 TYR A C 1
ATOM 609 O O . TYR A 1 84 ? 3.429 -18.785 -22.820 1.00 97.62 84 TYR A O 1
ATOM 617 N N . VAL A 1 85 ? 4.124 -19.745 -24.743 1.00 96.19 85 VAL A N 1
ATOM 618 C CA . VAL A 1 85 ? 4.484 -21.057 -24.184 1.00 96.19 85 VAL A CA 1
ATOM 619 C C . VAL A 1 85 ? 5.839 -21.547 -24.692 1.00 96.19 85 VAL A C 1
ATOM 621 O O . VAL A 1 85 ? 6.116 -21.522 -25.888 1.00 96.19 85 VAL A O 1
ATOM 624 N N . GLY A 1 86 ? 6.696 -22.019 -23.792 1.00 93.44 86 GLY A N 1
ATOM 625 C CA . GLY A 1 86 ? 8.035 -22.502 -24.143 1.00 93.44 86 GLY A CA 1
ATOM 626 C C . GLY A 1 86 ? 9.019 -22.334 -22.992 1.00 93.44 86 GLY A C 1
ATOM 627 O O . GLY A 1 86 ? 8.629 -22.280 -21.826 1.00 93.44 86 GLY A O 1
ATOM 628 N N . HIS A 1 87 ? 10.311 -22.214 -23.302 1.00 91.62 87 HIS A N 1
ATOM 629 C CA . HIS A 1 87 ? 11.318 -21.941 -22.272 1.00 91.62 87 HIS A CA 1
ATOM 630 C C . HIS A 1 87 ? 11.354 -20.465 -21.881 1.00 91.62 87 HIS A C 1
ATOM 632 O O . HIS A 1 87 ? 11.249 -19.571 -22.726 1.00 91.62 87 HIS A O 1
ATOM 638 N N . GLY A 1 88 ? 11.519 -20.238 -20.579 1.00 90.56 88 GLY A N 1
ATOM 639 C CA . GLY A 1 88 ? 11.816 -18.943 -19.981 1.00 90.56 88 GLY A CA 1
ATOM 640 C C . GLY A 1 88 ? 13.196 -19.009 -19.340 1.00 90.56 88 GLY A C 1
ATOM 641 O O . GLY A 1 88 ? 13.492 -19.949 -18.600 1.00 90.56 88 GLY A O 1
ATOM 642 N N . LEU A 1 89 ? 14.047 -18.041 -19.654 1.00 87.81 89 LEU A N 1
ATOM 643 C CA . LEU A 1 89 ? 15.428 -17.955 -19.184 1.00 87.81 89 LEU A CA 1
ATOM 644 C C . LEU A 1 89 ? 15.609 -16.708 -18.326 1.00 87.81 89 LEU A C 1
ATOM 646 O O . LEU A 1 89 ? 14.876 -15.732 -18.474 1.00 87.81 89 LEU A O 1
ATOM 650 N N . VAL A 1 90 ? 16.599 -16.736 -17.438 1.00 83.12 90 VAL A N 1
ATOM 651 C CA . VAL A 1 90 ? 16.916 -15.605 -16.565 1.00 83.12 90 VAL A CA 1
ATOM 652 C C . VAL A 1 90 ? 18.400 -15.288 -16.674 1.00 83.12 90 VAL A C 1
ATOM 654 O O . VAL A 1 90 ? 19.236 -16.187 -16.577 1.00 83.12 90 VAL A O 1
ATOM 657 N N . ASN A 1 91 ? 18.735 -14.018 -16.900 1.00 76.62 91 ASN A N 1
ATOM 658 C CA . ASN A 1 91 ? 20.129 -13.571 -16.908 1.00 76.62 91 ASN A CA 1
ATOM 659 C C . ASN A 1 91 ? 20.661 -13.383 -15.462 1.00 76.62 91 ASN A C 1
ATOM 661 O O . ASN A 1 91 ? 19.880 -13.394 -14.509 1.00 76.62 91 ASN A O 1
ATOM 665 N N . PRO A 1 92 ? 21.976 -13.176 -15.250 1.00 63.19 92 PRO A N 1
ATOM 666 C CA . PRO A 1 92 ? 22.520 -12.935 -13.908 1.00 63.19 92 PRO A CA 1
ATOM 667 C C . PRO A 1 92 ? 21.929 -11.713 -13.182 1.00 63.19 92 PRO A C 1
ATOM 669 O O . PRO A 1 92 ? 21.936 -11.681 -11.955 1.00 63.19 92 PRO A O 1
ATOM 672 N N . ALA A 1 93 ? 21.388 -10.737 -13.922 1.00 64.50 93 ALA A N 1
ATOM 673 C CA . ALA A 1 93 ? 20.690 -9.572 -13.375 1.00 64.50 93 ALA A CA 1
ATOM 674 C C . ALA A 1 93 ? 19.232 -9.870 -12.961 1.00 64.50 93 ALA A C 1
ATOM 676 O O . ALA A 1 93 ? 18.548 -9.010 -12.417 1.00 64.50 93 ALA A O 1
ATOM 677 N N . GLY A 1 94 ? 18.741 -11.093 -13.181 1.00 70.62 94 GLY A N 1
ATOM 678 C CA . GLY A 1 94 ? 17.401 -11.508 -12.783 1.00 70.62 94 GLY A CA 1
ATOM 679 C C . GLY A 1 94 ? 16.283 -11.144 -13.767 1.00 70.62 94 GLY A C 1
ATOM 680 O O . GLY A 1 94 ? 15.111 -11.300 -13.414 1.00 70.62 94 GLY A O 1
ATOM 681 N N . GLU A 1 95 ? 16.606 -10.701 -14.979 1.00 82.56 95 GLU A N 1
ATOM 682 C CA . GLU A 1 95 ? 15.638 -10.354 -16.024 1.00 82.56 95 GLU A CA 1
ATOM 683 C C . GLU A 1 95 ? 15.152 -11.601 -16.782 1.00 82.56 95 GLU A C 1
ATOM 685 O O . GLU A 1 95 ? 15.939 -12.503 -17.069 1.00 82.56 95 GLU A O 1
ATOM 690 N N . LEU A 1 96 ? 13.851 -11.645 -17.102 1.00 89.12 96 LEU A N 1
ATOM 691 C CA . LEU A 1 96 ? 13.194 -12.739 -17.828 1.00 89.12 96 LEU A CA 1
ATOM 692 C C . LEU A 1 96 ? 13.365 -12.596 -19.350 1.00 89.12 96 LEU A C 1
ATOM 694 O O . LEU A 1 96 ? 13.092 -11.534 -19.907 1.00 89.12 96 LEU A O 1
ATOM 698 N N . TYR A 1 97 ? 13.710 -13.697 -20.017 1.00 93.12 97 TYR A N 1
ATOM 699 C CA . TYR A 1 97 ? 13.840 -13.816 -21.470 1.00 93.12 97 TYR A CA 1
ATOM 700 C C . TYR A 1 97 ? 12.973 -14.961 -22.008 1.00 93.12 97 TYR A C 1
ATOM 702 O O . TYR A 1 97 ? 12.934 -16.047 -21.425 1.00 93.12 97 TYR A O 1
ATOM 710 N N . LEU A 1 98 ? 12.298 -14.727 -23.134 1.00 95.56 98 LEU A N 1
ATOM 711 C CA . LEU A 1 98 ? 11.453 -15.691 -23.838 1.00 95.56 98 LEU A CA 1
ATOM 712 C C . LEU A 1 98 ? 12.245 -16.340 -24.979 1.00 95.56 98 LEU A C 1
ATOM 714 O O . LEU A 1 98 ? 12.762 -15.647 -25.860 1.00 95.56 98 LEU A O 1
ATOM 718 N N . ALA A 1 99 ? 12.364 -17.666 -24.945 1.00 95.00 99 ALA A N 1
ATOM 719 C CA . ALA A 1 99 ? 13.134 -18.424 -25.920 1.00 95.00 99 ALA A CA 1
ATOM 720 C C . ALA A 1 99 ? 12.512 -18.426 -27.331 1.00 95.00 99 ALA A C 1
ATOM 722 O O . ALA A 1 99 ? 11.298 -18.415 -27.531 1.00 95.00 99 ALA A O 1
ATOM 723 N N . THR A 1 100 ? 13.389 -18.513 -28.321 1.00 95.12 100 THR A N 1
ATOM 724 C CA . THR A 1 100 ? 13.130 -18.692 -29.754 1.00 95.12 100 THR A CA 1
ATOM 725 C C . THR A 1 100 ? 13.944 -19.893 -30.253 1.00 95.12 100 THR A C 1
ATOM 727 O O . THR A 1 100 ? 14.681 -20.512 -29.477 1.00 95.12 100 THR A O 1
ATOM 730 N N . VAL A 1 101 ? 13.847 -20.249 -31.535 1.00 94.56 101 VAL A N 1
ATOM 731 C CA . VAL A 1 101 ? 14.618 -21.378 -32.092 1.00 94.56 101 VAL A CA 1
ATOM 732 C C . VAL A 1 101 ? 16.130 -21.133 -32.001 1.00 94.56 101 VAL A C 1
ATOM 734 O O . VAL A 1 101 ? 16.892 -22.053 -31.689 1.00 94.56 101 VAL A O 1
ATOM 737 N N . ALA A 1 102 ? 16.568 -19.889 -32.224 1.00 92.50 102 ALA A N 1
ATOM 738 C CA . ALA A 1 102 ? 17.973 -19.482 -32.151 1.00 92.50 102 ALA A CA 1
ATOM 739 C C . ALA A 1 102 ? 18.497 -19.270 -30.721 1.00 92.50 102 ALA A C 1
ATOM 741 O O . ALA A 1 102 ? 19.659 -18.902 -30.561 1.00 92.50 102 ALA A O 1
ATOM 742 N N . THR A 1 103 ? 17.668 -19.460 -29.689 1.00 93.62 103 THR A N 1
ATOM 743 C CA . THR A 1 103 ? 18.078 -19.216 -28.303 1.00 93.62 103 THR A CA 1
ATOM 744 C C . THR A 1 103 ? 19.191 -20.146 -27.861 1.00 93.62 103 THR A C 1
ATOM 746 O O . THR A 1 103 ? 19.090 -21.356 -28.018 1.00 93.62 103 THR A O 1
ATOM 749 N N . ASP A 1 104 ? 20.212 -19.560 -27.245 1.00 88.88 104 ASP A N 1
ATOM 750 C CA . ASP A 1 104 ? 21.342 -20.251 -26.647 1.00 88.88 104 ASP A CA 1
ATOM 751 C C . ASP A 1 104 ? 21.351 -19.990 -25.137 1.00 88.88 104 ASP A C 1
ATOM 753 O O . ASP A 1 104 ? 21.448 -18.846 -24.683 1.00 88.88 104 ASP A O 1
ATOM 757 N N . SER A 1 105 ? 21.214 -21.056 -24.347 1.00 86.31 105 SER A N 1
ATOM 758 C CA . SER A 1 105 ? 21.090 -20.982 -22.893 1.00 86.31 105 SER A CA 1
ATOM 759 C C . SER A 1 105 ? 22.421 -20.751 -22.170 1.00 86.31 105 SER A C 1
ATOM 761 O O . SER A 1 105 ? 22.438 -20.707 -20.936 1.00 86.31 105 SER A O 1
ATOM 763 N N . ARG A 1 106 ? 23.553 -20.634 -22.882 1.00 81.62 106 ARG A N 1
ATOM 764 C CA . ARG A 1 106 ? 24.859 -20.371 -22.260 1.00 81.62 106 ARG A CA 1
ATOM 765 C C . ARG A 1 106 ? 24.888 -18.981 -21.601 1.00 81.62 106 ARG A C 1
ATOM 767 O O . ARG A 1 106 ? 24.381 -18.009 -22.173 1.00 81.62 106 ARG A O 1
ATOM 774 N N . PRO A 1 107 ? 25.519 -18.837 -20.416 1.00 62.50 107 PRO A N 1
ATOM 775 C CA . PRO A 1 107 ? 25.640 -17.544 -19.742 1.00 62.50 107 PRO A CA 1
ATOM 776 C C . PRO A 1 107 ? 26.270 -16.480 -20.656 1.00 62.50 107 PRO A C 1
ATOM 778 O O . PRO A 1 107 ? 27.333 -16.704 -21.230 1.00 62.50 107 PRO A O 1
ATOM 781 N N . GLY A 1 108 ? 25.599 -15.333 -20.809 1.00 67.31 108 GLY A N 1
ATOM 782 C CA . GLY A 1 108 ? 26.017 -14.223 -21.680 1.00 67.31 108 GLY A CA 1
ATOM 783 C C . GLY A 1 108 ? 25.429 -14.239 -23.099 1.00 67.31 108 GLY A C 1
ATOM 784 O O . GLY A 1 108 ? 25.363 -13.186 -23.721 1.00 67.31 108 GLY A O 1
ATOM 785 N N . TRP A 1 109 ? 24.930 -15.380 -23.590 1.00 81.44 109 TRP A N 1
ATOM 786 C CA . TRP A 1 109 ? 24.344 -15.499 -24.938 1.00 81.44 109 TRP A CA 1
ATOM 787 C C . TRP A 1 109 ? 22.829 -15.266 -24.963 1.00 81.44 109 TRP A C 1
ATOM 789 O O . TRP A 1 109 ? 22.290 -14.792 -25.966 1.00 81.44 109 TRP A O 1
ATOM 799 N N . VAL A 1 110 ? 22.143 -15.537 -23.847 1.00 84.19 110 VAL A N 1
ATOM 800 C CA . VAL A 1 110 ? 20.684 -15.377 -23.698 1.00 84.19 110 VAL A CA 1
ATOM 801 C C . VAL A 1 110 ? 20.215 -13.972 -24.095 1.00 84.19 110 VAL A C 1
ATOM 803 O O . VAL A 1 110 ? 19.216 -13.841 -24.796 1.00 84.19 110 VAL A O 1
ATOM 806 N N . ALA A 1 111 ? 20.969 -12.932 -23.722 1.00 83.25 111 ALA A N 1
ATOM 807 C CA . ALA A 1 111 ? 20.618 -11.537 -23.999 1.00 83.25 111 ALA A CA 1
ATOM 808 C C . ALA A 1 111 ? 20.547 -11.193 -25.499 1.00 83.25 111 ALA A C 1
ATOM 810 O O . ALA A 1 111 ? 19.857 -10.253 -25.882 1.00 83.25 111 ALA A O 1
ATOM 811 N N . TYR A 1 112 ? 21.236 -11.963 -26.346 1.00 86.19 112 TYR A N 1
ATOM 812 C CA . TYR A 1 112 ? 21.313 -11.733 -27.792 1.00 86.19 112 TYR A CA 1
ATOM 813 C C . TYR A 1 112 ? 20.451 -12.705 -28.603 1.00 86.19 112 TYR A C 1
ATOM 815 O O . TYR A 1 112 ? 20.173 -12.464 -29.776 1.00 86.19 112 TYR A O 1
ATOM 823 N N . THR A 1 113 ? 20.052 -13.822 -27.998 1.00 91.62 113 THR A N 1
ATOM 824 C CA . THR A 1 113 ? 19.447 -14.961 -28.704 1.00 91.62 113 THR A CA 1
ATOM 825 C C . THR A 1 113 ? 18.026 -15.283 -28.233 1.00 91.62 113 THR A C 1
ATOM 827 O O . THR A 1 113 ? 17.342 -16.109 -28.839 1.00 91.62 113 THR A O 1
ATOM 830 N N . ALA A 1 114 ? 17.541 -14.622 -27.182 1.00 92.75 114 ALA A N 1
ATOM 831 C CA . ALA A 1 114 ? 16.171 -14.698 -26.682 1.00 92.75 114 ALA A CA 1
ATOM 832 C C . ALA A 1 114 ? 15.562 -13.291 -26.570 1.00 92.75 114 ALA A C 1
ATOM 834 O O . ALA A 1 114 ? 16.281 -12.293 -26.542 1.00 92.75 114 ALA A O 1
ATOM 835 N N . LEU A 1 115 ? 14.232 -13.188 -26.525 1.00 95.06 115 LEU A N 1
ATOM 836 C CA . LEU A 1 115 ? 13.561 -11.892 -26.417 1.00 95.06 115 LEU A CA 1
ATOM 837 C C . LEU A 1 115 ? 13.442 -11.486 -24.946 1.00 95.06 115 LEU A C 1
ATOM 839 O O . LEU A 1 115 ? 12.777 -12.174 -24.173 1.00 95.06 115 LEU A O 1
ATOM 843 N N . ALA A 1 116 ? 14.028 -10.353 -24.565 1.00 92.56 116 ALA A N 1
ATOM 844 C CA . ALA A 1 116 ? 13.847 -9.791 -23.230 1.00 92.56 116 ALA A CA 1
ATOM 845 C C . ALA A 1 116 ? 12.369 -9.448 -22.971 1.00 92.56 116 ALA A C 1
ATOM 847 O O . ALA A 1 116 ? 11.703 -8.820 -23.803 1.00 92.56 116 ALA A O 1
ATOM 848 N N . TYR A 1 117 ? 11.846 -9.808 -21.797 1.00 89.94 117 TYR A N 1
ATOM 849 C CA . TYR A 1 117 ? 10.469 -9.477 -21.419 1.00 89.94 117 TYR A CA 1
ATOM 850 C C . TYR A 1 117 ? 10.240 -7.958 -21.347 1.00 89.94 117 TYR A C 1
ATOM 852 O O . TYR A 1 117 ? 9.147 -7.477 -21.643 1.00 89.94 117 TYR A O 1
ATOM 860 N N . THR A 1 118 ? 11.275 -7.184 -21.017 1.00 85.12 118 THR A N 1
ATOM 861 C CA . THR A 1 118 ? 11.261 -5.713 -21.038 1.00 85.12 118 THR A CA 1
ATOM 862 C C . THR A 1 118 ? 10.990 -5.153 -22.439 1.00 85.12 118 THR A C 1
ATOM 864 O O . THR A 1 118 ? 10.206 -4.212 -22.573 1.00 85.12 118 THR A O 1
ATOM 867 N N . ALA A 1 119 ? 11.534 -5.772 -23.491 1.00 85.31 119 ALA A N 1
ATOM 868 C CA . ALA A 1 119 ? 11.272 -5.397 -24.883 1.00 85.31 119 ALA A CA 1
ATOM 869 C C . ALA A 1 119 ? 9.834 -5.737 -25.320 1.00 85.31 119 ALA A C 1
ATOM 871 O O . ALA A 1 119 ? 9.169 -4.926 -25.975 1.00 85.31 119 ALA A O 1
ATOM 872 N N . LEU A 1 120 ? 9.318 -6.902 -24.900 1.00 88.50 120 LEU A N 1
ATOM 873 C CA . LEU A 1 120 ? 7.904 -7.258 -25.072 1.00 88.50 120 LEU A CA 1
ATOM 874 C C . LEU A 1 120 ? 7.012 -6.218 -24.384 1.00 88.50 120 LEU A C 1
ATOM 876 O O . LEU A 1 120 ? 6.126 -5.652 -25.021 1.00 88.50 120 LEU A O 1
ATOM 880 N N . ARG A 1 121 ? 7.289 -5.902 -23.113 1.00 85.31 121 ARG A N 1
ATOM 881 C CA . ARG A 1 121 ? 6.571 -4.879 -22.343 1.00 85.31 121 ARG A CA 1
ATOM 882 C C . ARG A 1 121 ? 6.577 -3.527 -23.050 1.00 85.31 121 ARG A C 1
ATOM 884 O O . ARG A 1 121 ? 5.522 -2.910 -23.158 1.00 85.31 121 ARG A O 1
ATOM 891 N N . GLY A 1 122 ? 7.735 -3.080 -23.535 1.00 81.44 122 GLY A N 1
ATOM 892 C CA . GLY A 1 122 ? 7.864 -1.819 -24.265 1.00 81.44 122 GLY A CA 1
ATOM 893 C C . GLY A 1 122 ? 6.934 -1.749 -25.476 1.00 81.44 122 GLY A C 1
ATOM 894 O O . GLY A 1 122 ? 6.288 -0.727 -25.681 1.00 81.44 122 GLY A O 1
ATOM 895 N N . SER A 1 123 ? 6.793 -2.855 -26.213 1.00 83.88 123 SER A N 1
ATOM 896 C CA . SER A 1 123 ? 5.876 -2.952 -27.358 1.00 83.88 123 SER A CA 1
ATOM 897 C C . SER A 1 123 ? 4.406 -2.909 -26.930 1.00 83.88 123 SER A C 1
ATOM 899 O O . SER A 1 123 ? 3.600 -2.218 -27.547 1.00 83.88 123 SER A O 1
ATOM 901 N N . LEU A 1 124 ? 4.051 -3.604 -25.842 1.00 86.50 124 LEU A N 1
ATOM 902 C CA . LEU A 1 124 ? 2.682 -3.610 -25.321 1.00 86.50 124 LEU A CA 1
ATOM 903 C C . LEU A 1 124 ? 2.245 -2.237 -24.804 1.00 86.50 124 LEU A C 1
ATOM 905 O O . LEU A 1 124 ? 1.099 -1.863 -25.000 1.00 86.50 124 LEU A O 1
ATOM 909 N N . LEU A 1 125 ? 3.145 -1.463 -24.195 1.00 82.12 125 LEU A N 1
ATOM 910 C CA . LEU A 1 125 ? 2.836 -0.121 -23.684 1.00 82.12 125 LEU A CA 1
ATOM 911 C C . LEU A 1 125 ? 2.514 0.909 -24.780 1.00 82.12 125 LEU A C 1
ATOM 913 O O . LEU A 1 125 ? 2.005 1.981 -24.466 1.00 82.12 125 LEU A O 1
ATOM 917 N N . GLN A 1 126 ? 2.799 0.600 -26.047 1.00 81.25 126 GLN A N 1
ATOM 918 C CA . GLN A 1 126 ? 2.482 1.460 -27.193 1.00 81.25 126 GLN A CA 1
ATOM 919 C C . GLN A 1 126 ? 1.143 1.105 -27.866 1.00 81.25 126 GLN A C 1
ATOM 921 O O . GLN A 1 126 ? 0.767 1.743 -28.848 1.00 81.25 126 GLN A O 1
ATOM 926 N N . THR A 1 127 ? 0.424 0.086 -27.381 1.00 86.12 127 THR A N 1
ATOM 927 C CA . THR A 1 127 ? -0.847 -0.343 -27.983 1.00 86.12 127 THR A CA 1
ATOM 928 C C . THR A 1 127 ? -1.970 0.684 -27.760 1.00 86.12 127 THR A C 1
ATOM 930 O O . THR A 1 127 ? -2.043 1.284 -26.685 1.00 86.12 127 THR A O 1
ATOM 933 N N . PRO A 1 128 ? -2.897 0.868 -28.721 1.00 85.62 128 PRO A N 1
ATOM 934 C CA . PRO A 1 128 ? -4.128 1.618 -28.488 1.00 85.62 128 PRO A CA 1
ATOM 935 C C . PRO A 1 128 ? -5.193 0.820 -27.714 1.00 85.62 128 PRO A C 1
ATOM 937 O O . PRO A 1 128 ? -6.225 1.389 -27.345 1.00 85.62 128 PRO A O 1
ATOM 940 N N . ALA A 1 129 ? -4.977 -0.479 -27.469 1.00 86.75 129 ALA A N 1
ATOM 941 C CA . ALA A 1 129 ? -5.932 -1.331 -26.774 1.00 86.75 129 ALA A CA 1
ATOM 942 C C . ALA A 1 129 ? -6.191 -0.857 -25.339 1.00 86.75 129 ALA A C 1
ATOM 944 O O . ALA A 1 129 ? -5.273 -0.557 -24.581 1.00 86.75 129 ALA A O 1
ATOM 945 N N . ARG A 1 130 ? -7.465 -0.868 -24.934 1.00 82.75 130 ARG A N 1
ATOM 946 C CA . ARG A 1 130 ? -7.888 -0.515 -23.564 1.00 82.75 130 ARG A CA 1
ATOM 947 C C . ARG A 1 130 ? -7.656 -1.629 -22.547 1.00 82.75 130 ARG A C 1
ATOM 949 O O . ARG A 1 130 ? -7.879 -1.432 -21.356 1.00 82.75 130 ARG A O 1
ATOM 956 N N . SER A 1 131 ? -7.361 -2.837 -23.010 1.00 88.25 131 SER A N 1
ATOM 957 C CA . SER A 1 131 ? -7.155 -4.003 -22.159 1.00 88.25 131 SER A CA 1
ATOM 958 C C . SER A 1 131 ? -6.039 -4.865 -22.732 1.00 88.25 131 SER A C 1
ATOM 960 O O . SER A 1 131 ? -6.148 -5.348 -23.855 1.00 88.25 131 SER A O 1
ATOM 962 N N . ILE A 1 132 ? -4.978 -5.067 -21.963 1.00 91.56 132 ILE A N 1
ATOM 963 C CA . ILE A 1 132 ? -3.791 -5.836 -22.325 1.00 91.56 132 ILE A CA 1
ATOM 964 C C . ILE A 1 132 ? -3.731 -7.043 -21.399 1.00 91.56 132 ILE A C 1
ATOM 966 O O . ILE A 1 132 ? -3.670 -6.899 -20.183 1.00 91.56 132 ILE A O 1
ATOM 970 N N . VAL A 1 133 ? -3.739 -8.240 -21.967 1.00 93.19 133 VAL A N 1
ATOM 971 C CA . VAL A 1 133 ? -3.695 -9.508 -21.243 1.00 93.19 133 VAL A CA 1
ATOM 972 C C . VAL A 1 133 ? -2.440 -10.250 -21.677 1.00 93.19 133 VAL A C 1
ATOM 974 O O . VAL A 1 133 ? -2.272 -10.542 -22.855 1.00 93.19 133 VAL A O 1
ATOM 977 N N . VAL A 1 134 ? -1.558 -10.570 -20.736 1.00 94.50 134 VAL A N 1
ATOM 978 C CA . VAL A 1 134 ? -0.336 -11.339 -20.978 1.00 94.50 134 VAL A CA 1
ATOM 979 C C . VAL A 1 134 ? -0.416 -12.644 -20.200 1.00 94.50 134 VAL A C 1
ATOM 981 O O . VAL A 1 134 ? -0.549 -12.635 -18.979 1.00 94.50 134 VAL A O 1
ATOM 984 N N . MET A 1 135 ? -0.334 -13.772 -20.896 1.00 96.62 135 MET A N 1
ATOM 985 C CA . MET A 1 135 ? -0.320 -15.105 -20.296 1.00 96.62 135 MET A CA 1
ATOM 986 C C . MET A 1 135 ? 1.003 -15.801 -20.619 1.00 96.62 135 MET A C 1
ATOM 988 O O . MET A 1 135 ? 1.342 -15.965 -21.788 1.00 96.62 135 MET A O 1
ATOM 992 N N . LEU A 1 136 ? 1.761 -16.197 -19.597 1.00 96.06 136 LEU A N 1
ATOM 993 C CA . LEU A 1 136 ? 3.096 -16.778 -19.748 1.00 96.06 136 LEU A CA 1
ATOM 994 C C . LEU A 1 136 ? 3.148 -18.195 -19.173 1.00 96.06 136 LEU A C 1
ATOM 996 O O . LEU A 1 136 ? 3.140 -18.381 -17.955 1.00 96.06 136 LEU A O 1
ATOM 1000 N N . ASP A 1 137 ? 3.275 -19.180 -20.055 1.00 94.94 137 ASP A N 1
ATOM 1001 C CA . ASP A 1 137 ? 3.491 -20.590 -19.738 1.00 94.94 137 ASP A CA 1
ATOM 1002 C C . ASP A 1 137 ? 4.954 -20.986 -19.986 1.00 94.94 137 ASP A C 1
ATOM 1004 O O . ASP A 1 137 ? 5.315 -21.638 -20.968 1.00 94.94 137 ASP A O 1
ATOM 1008 N N . CYS A 1 138 ? 5.828 -20.501 -19.104 1.00 90.38 138 CYS A N 1
ATOM 1009 C CA . CYS A 1 138 ? 7.258 -20.780 -19.133 1.00 90.38 138 CYS A CA 1
ATOM 1010 C C . CYS A 1 138 ? 7.883 -20.681 -17.734 1.00 90.38 138 CYS A C 1
ATOM 1012 O O . CYS A 1 138 ? 7.303 -20.094 -16.810 1.00 90.38 138 CYS A O 1
ATOM 1014 N N . CYS A 1 139 ? 9.086 -21.234 -17.571 1.00 83.19 139 CYS A N 1
ATOM 1015 C CA . CYS A 1 139 ? 9.860 -21.129 -16.333 1.00 83.19 139 CYS A CA 1
ATOM 1016 C C . CYS A 1 139 ? 10.105 -19.668 -15.940 1.00 83.19 139 CYS A C 1
ATOM 1018 O O . CYS A 1 139 ? 10.261 -18.806 -16.806 1.00 83.19 139 CYS A O 1
ATOM 1020 N N . PHE A 1 140 ? 10.137 -19.395 -14.631 1.00 80.62 140 PHE A N 1
ATOM 1021 C CA . PHE A 1 140 ? 10.389 -18.063 -14.065 1.00 80.62 140 PHE A CA 1
ATOM 1022 C C . PHE A 1 140 ? 9.395 -16.969 -14.498 1.00 80.62 140 PHE A C 1
ATOM 1024 O O . PHE A 1 140 ? 9.636 -15.782 -14.262 1.00 80.62 140 PHE A O 1
ATOM 1031 N N . SER A 1 141 ? 8.256 -17.346 -15.090 1.00 83.38 141 SER A N 1
ATOM 1032 C CA . SER A 1 141 ? 7.214 -16.428 -15.570 1.00 83.38 141 SER A CA 1
ATOM 1033 C C . SER A 1 141 ? 6.673 -15.507 -14.471 1.00 83.38 141 SER A C 1
ATOM 1035 O O . SER A 1 141 ? 6.291 -14.375 -14.756 1.00 83.38 141 SER A O 1
ATOM 1037 N N . GLY A 1 142 ? 6.734 -15.909 -13.196 1.00 73.88 142 GLY A N 1
ATOM 1038 C CA . GLY A 1 142 ? 6.380 -15.063 -12.054 1.00 73.88 142 GLY A CA 1
ATOM 1039 C C . GLY A 1 142 ? 7.229 -13.792 -11.917 1.00 73.88 142 GLY A C 1
ATOM 1040 O O . GLY A 1 142 ? 6.842 -12.883 -11.185 1.00 73.88 142 GLY A O 1
ATOM 1041 N N . ARG A 1 143 ? 8.362 -13.679 -12.630 1.00 77.75 143 ARG A N 1
ATOM 1042 C CA . ARG A 1 143 ? 9.156 -12.436 -12.732 1.00 77.75 143 ARG A CA 1
ATOM 1043 C C . ARG A 1 143 ? 8.460 -11.350 -13.545 1.00 77.75 143 ARG A C 1
ATOM 1045 O O . ARG A 1 143 ? 8.759 -10.180 -13.349 1.00 77.75 143 ARG A O 1
ATOM 1052 N N . ALA A 1 144 ? 7.492 -11.722 -14.380 1.00 69.81 144 ALA A N 1
ATOM 1053 C CA . ALA A 1 144 ? 6.582 -10.782 -15.024 1.00 69.81 144 ALA A CA 1
ATOM 1054 C C . ALA A 1 144 ? 5.508 -10.240 -14.057 1.00 69.81 144 ALA A C 1
ATOM 1056 O O . ALA A 1 144 ? 4.902 -9.203 -14.322 1.00 69.81 144 ALA A O 1
ATOM 1057 N N . VAL A 1 145 ? 5.280 -10.920 -12.923 1.00 60.97 145 VAL A N 1
ATOM 1058 C CA . VAL A 1 145 ? 4.305 -10.549 -11.889 1.00 60.97 145 VAL A CA 1
ATOM 1059 C C . VAL A 1 145 ? 5.011 -9.685 -10.830 1.00 60.97 145 VAL A C 1
ATOM 1061 O O . VAL A 1 145 ? 5.500 -10.158 -9.802 1.00 60.97 145 VAL A O 1
ATOM 1064 N N . GLY A 1 146 ? 5.103 -8.383 -11.117 1.00 52.44 146 GLY A N 1
ATOM 1065 C CA . GLY A 1 146 ? 5.498 -7.310 -10.196 1.00 52.44 146 GLY A CA 1
ATOM 1066 C C . GLY A 1 146 ? 6.869 -6.661 -10.411 1.00 52.44 146 GLY A C 1
ATOM 1067 O O . GLY A 1 146 ? 7.767 -7.265 -10.985 1.00 52.44 146 GLY A O 1
ATOM 1068 N N . VAL A 1 147 ? 7.001 -5.426 -9.902 1.00 37.81 147 VAL A N 1
ATOM 1069 C CA . VAL A 1 147 ? 8.204 -4.567 -9.921 1.00 37.81 147 VAL A CA 1
ATOM 1070 C C . VAL A 1 147 ? 9.466 -5.393 -9.629 1.00 37.81 147 VAL A C 1
ATOM 1072 O O . VAL A 1 147 ? 9.505 -6.190 -8.680 1.00 37.81 147 VAL A O 1
ATOM 1075 N N . LEU A 1 148 ? 10.466 -5.271 -10.502 1.00 30.23 148 LEU A N 1
ATOM 1076 C CA . LEU A 1 148 ? 11.775 -5.889 -10.321 1.00 30.23 148 LEU A CA 1
ATOM 1077 C C . LEU A 1 148 ? 12.562 -5.094 -9.277 1.00 30.23 148 LEU A C 1
ATOM 1079 O O . LEU A 1 148 ? 12.452 -3.877 -9.181 1.00 30.23 148 LEU A O 1
ATOM 1083 N N . GLY A 1 149 ? 13.288 -5.825 -8.436 1.00 30.86 149 GLY A N 1
ATOM 1084 C CA . GLY A 1 149 ? 14.080 -5.258 -7.362 1.00 30.86 149 GLY A CA 1
ATOM 1085 C C . GLY A 1 149 ? 15.405 -4.700 -7.864 1.00 30.86 149 GLY A C 1
ATOM 1086 O O . GLY A 1 149 ? 16.319 -5.470 -8.121 1.00 30.86 149 GLY A O 1
ATOM 1087 N N . SER A 1 150 ? 15.501 -3.377 -7.863 1.00 27.50 150 SER A N 1
ATOM 1088 C CA . SER A 1 150 ? 16.653 -2.562 -7.456 1.00 27.50 150 SER A CA 1
ATOM 1089 C C . SER A 1 150 ? 16.083 -1.213 -7.016 1.00 27.50 150 SER A C 1
ATOM 1091 O O . SER A 1 150 ? 15.065 -0.771 -7.540 1.00 27.50 150 SER A O 1
ATOM 1093 N N . ALA A 1 151 ? 16.682 -0.572 -6.012 1.00 28.69 151 ALA A N 1
ATOM 1094 C CA . ALA A 1 151 ? 16.130 0.623 -5.368 1.00 28.69 151 ALA A CA 1
ATOM 1095 C C . ALA A 1 151 ? 16.045 1.886 -6.263 1.00 28.69 151 ALA A C 1
ATOM 1097 O O . ALA A 1 151 ? 15.602 2.914 -5.759 1.00 28.69 151 ALA A O 1
ATOM 1098 N N . ASP A 1 152 ? 16.387 1.799 -7.555 1.00 30.77 152 ASP A N 1
ATOM 1099 C CA . ASP A 1 152 ? 16.366 2.918 -8.512 1.00 30.77 152 ASP A CA 1
ATOM 1100 C C . ASP A 1 152 ? 15.441 2.726 -9.735 1.00 30.77 152 ASP A C 1
ATOM 1102 O O . ASP A 1 152 ? 15.284 3.653 -10.527 1.00 30.77 152 ASP A O 1
ATOM 1106 N N . ASP A 1 153 ? 14.736 1.599 -9.883 1.00 34.62 153 ASP A N 1
ATOM 1107 C CA . ASP A 1 153 ? 13.879 1.390 -11.063 1.00 34.62 153 ASP A CA 1
ATOM 1108 C C . ASP A 1 153 ? 12.461 1.956 -10.870 1.00 34.62 153 ASP A C 1
ATOM 1110 O O . ASP A 1 153 ? 11.506 1.251 -10.527 1.00 34.62 153 ASP A O 1
ATOM 1114 N N . GLN A 1 154 ? 12.296 3.254 -11.144 1.00 34.81 154 GLN A N 1
ATOM 1115 C CA . GLN A 1 154 ? 10.991 3.850 -11.461 1.00 34.81 154 GLN A CA 1
ATOM 1116 C C . GLN A 1 154 ? 10.613 3.595 -12.931 1.00 34.81 154 GLN A C 1
ATOM 1118 O O . GLN A 1 154 ? 10.390 4.528 -13.698 1.00 34.81 154 GLN A O 1
ATOM 1123 N N . GLU A 1 155 ? 10.498 2.331 -13.337 1.00 43.03 155 GLU A N 1
ATOM 1124 C CA . GLU A 1 155 ? 9.865 1.984 -14.613 1.00 43.03 155 GLU A CA 1
ATOM 1125 C C . GLU A 1 155 ? 8.410 1.546 -14.409 1.00 43.03 155 GLU A C 1
ATOM 1127 O O . GLU A 1 155 ? 8.060 0.811 -13.482 1.00 43.03 155 GLU A O 1
ATOM 1132 N N . VAL A 1 156 ? 7.539 2.038 -15.290 1.00 48.56 156 VAL A N 1
ATOM 1133 C CA . VAL A 1 156 ? 6.087 1.851 -15.240 1.00 48.56 156 VAL A CA 1
ATOM 1134 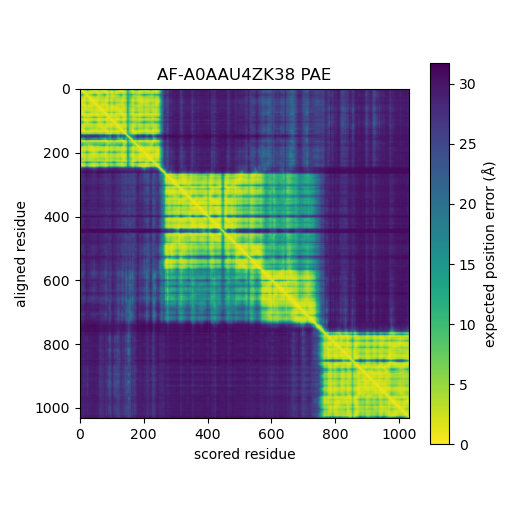C C . VAL A 1 156 ? 5.728 0.360 -15.324 1.00 48.56 156 VAL A C 1
ATOM 1136 O O . VAL A 1 156 ? 6.026 -0.329 -16.299 1.00 48.56 156 VAL A O 1
ATOM 1139 N N . ASP A 1 157 ? 5.066 -0.139 -14.282 1.00 54.91 157 ASP A N 1
ATOM 1140 C CA . ASP A 1 157 ? 4.509 -1.492 -14.209 1.00 54.91 157 ASP A CA 1
ATOM 1141 C C . ASP A 1 157 ? 3.348 -1.632 -15.214 1.00 54.91 157 ASP A C 1
ATOM 1143 O O . ASP A 1 157 ? 2.454 -0.789 -15.227 1.00 54.91 157 ASP A O 1
ATOM 1147 N N . LEU A 1 158 ? 3.320 -2.690 -16.036 1.00 53.31 158 LEU A N 1
ATOM 1148 C CA . LEU A 1 158 ? 2.218 -2.962 -16.983 1.00 53.31 158 LEU A CA 1
ATOM 1149 C C . LEU A 1 158 ? 0.854 -3.003 -16.285 1.00 53.31 158 LEU A C 1
ATOM 1151 O O . LEU A 1 158 ? -0.134 -2.553 -16.851 1.00 53.31 158 LEU A O 1
ATOM 1155 N N . ALA A 1 159 ? 0.802 -3.489 -15.040 1.00 49.19 159 ALA A N 1
ATOM 1156 C CA . ALA A 1 159 ? -0.418 -3.511 -14.234 1.00 49.19 159 ALA A CA 1
ATOM 1157 C C . ALA A 1 159 ? -0.748 -2.154 -13.573 1.00 49.19 159 ALA A C 1
ATOM 1159 O O . ALA A 1 159 ? -1.732 -2.046 -12.848 1.00 49.19 159 ALA A O 1
ATOM 1160 N N . ARG A 1 160 ? 0.074 -1.118 -13.771 1.00 49.34 160 ARG A N 1
ATOM 1161 C CA . ARG A 1 160 ? -0.236 0.278 -13.409 1.00 49.34 160 ARG A CA 1
ATOM 1162 C C . ARG A 1 160 ? -0.731 1.095 -14.605 1.00 49.34 160 ARG A C 1
ATOM 1164 O O . ARG A 1 160 ? -1.203 2.209 -14.405 1.00 49.34 160 ARG A O 1
ATOM 1171 N N . VAL A 1 161 ? -0.619 0.571 -15.825 1.00 51.59 161 VAL A N 1
ATOM 1172 C CA . VAL A 1 161 ? -1.126 1.214 -17.044 1.00 51.59 161 VAL A CA 1
ATOM 1173 C C . VAL A 1 161 ? -2.559 0.745 -17.272 1.00 51.59 161 VAL A C 1
ATOM 1175 O O . VAL A 1 161 ? -2.821 -0.453 -17.209 1.00 51.59 161 VAL A O 1
ATOM 1178 N N . HIS A 1 162 ? -3.481 1.693 -17.470 1.00 51.72 162 HIS A N 1
ATOM 1179 C CA . HIS A 1 162 ? -4.930 1.484 -17.581 1.00 51.72 162 HIS A CA 1
ATOM 1180 C C . HIS A 1 162 ? -5.301 0.213 -18.380 1.00 51.72 162 HIS A C 1
ATOM 1182 O O . HIS A 1 162 ? -5.244 0.212 -19.609 1.00 51.72 162 HIS A O 1
ATOM 1188 N N . GLY A 1 163 ? -5.691 -0.859 -17.674 1.00 69.44 163 GLY A N 1
ATOM 1189 C CA . GLY A 1 163 ? -6.185 -2.112 -18.254 1.00 69.44 163 GLY A CA 1
ATOM 1190 C C . GLY A 1 163 ? -5.150 -3.221 -18.507 1.00 69.44 163 GLY A C 1
ATOM 1191 O O . GLY A 1 163 ? -5.312 -3.953 -19.472 1.00 69.44 163 GLY A O 1
ATOM 1192 N N . GLY A 1 164 ? -4.103 -3.398 -17.698 1.00 84.94 164 GLY A N 1
ATOM 1193 C CA . GLY A 1 164 ? -3.149 -4.516 -17.796 1.00 84.94 164 GLY A CA 1
ATOM 1194 C C . GLY A 1 164 ? -3.473 -5.733 -16.907 1.00 84.94 164 GLY A C 1
ATOM 1195 O O . GLY A 1 164 ? -3.772 -5.590 -15.722 1.00 84.94 164 GLY A O 1
ATOM 1196 N N . TYR A 1 165 ? -3.348 -6.949 -17.446 1.00 89.12 165 TYR A N 1
ATOM 1197 C CA . TYR A 1 165 ? -3.442 -8.226 -16.726 1.00 89.12 165 TYR A CA 1
ATOM 1198 C C . TYR A 1 165 ? -2.274 -9.140 -17.099 1.00 89.12 165 TYR A C 1
ATOM 1200 O O . TYR A 1 165 ? -2.030 -9.376 -18.279 1.00 89.12 165 TYR A O 1
ATOM 1208 N N . VAL A 1 166 ? -1.578 -9.696 -16.109 1.00 91.81 166 VAL A N 1
ATOM 1209 C CA . VAL A 1 166 ? -0.513 -10.690 -16.307 1.00 91.81 166 VAL A CA 1
ATOM 1210 C C . VAL A 1 166 ? -0.867 -11.956 -15.540 1.00 91.81 166 VAL A C 1
ATOM 1212 O O . VAL A 1 166 ? -1.136 -11.881 -14.344 1.00 91.81 166 VAL A O 1
ATOM 1215 N N . LEU A 1 167 ? -0.819 -13.112 -16.201 1.00 93.62 167 LEU A N 1
ATOM 1216 C CA . LEU A 1 167 ? -0.983 -14.440 -15.609 1.00 93.62 167 LEU A CA 1
ATOM 1217 C C . LEU A 1 167 ? 0.216 -15.314 -15.974 1.00 93.62 167 LEU A C 1
ATOM 1219 O O . LEU A 1 167 ? 0.508 -15.537 -17.143 1.00 93.62 167 LEU A O 1
ATOM 1223 N N . ALA A 1 168 ? 0.914 -15.804 -14.963 1.00 92.44 168 ALA A N 1
ATOM 1224 C CA . ALA A 1 168 ? 2.132 -16.586 -15.073 1.00 92.44 168 ALA A CA 1
ATOM 1225 C C . ALA A 1 168 ? 1.921 -17.996 -14.514 1.00 92.44 168 ALA A C 1
ATOM 1227 O O . ALA A 1 168 ? 1.299 -18.169 -13.463 1.00 92.44 168 ALA A O 1
ATOM 1228 N N . ALA A 1 169 ? 2.473 -18.994 -15.199 1.00 89.38 169 ALA A N 1
ATOM 1229 C CA . ALA A 1 169 ? 2.337 -20.400 -14.837 1.00 89.38 169 ALA A CA 1
ATOM 1230 C C . ALA A 1 169 ? 3.111 -20.810 -13.572 1.00 89.38 169 ALA A C 1
ATOM 1232 O O . ALA A 1 169 ? 2.733 -21.788 -12.934 1.00 89.38 169 ALA A O 1
ATOM 1233 N N . ALA A 1 170 ? 4.177 -20.088 -13.206 1.00 77.44 170 ALA A N 1
ATOM 1234 C CA . ALA A 1 170 ? 5.049 -20.430 -12.077 1.00 77.44 170 ALA A CA 1
ATOM 1235 C C . ALA A 1 170 ? 5.520 -19.186 -11.296 1.00 77.44 170 ALA A C 1
ATOM 1237 O O . ALA A 1 170 ? 5.398 -18.053 -11.771 1.00 77.44 170 ALA A O 1
ATOM 1238 N N . ALA A 1 171 ? 6.079 -19.375 -10.093 1.00 72.94 171 ALA A N 1
ATOM 1239 C CA . ALA A 1 171 ? 6.704 -18.302 -9.312 1.00 72.94 171 ALA A CA 1
ATOM 1240 C C . ALA A 1 171 ? 8.022 -17.765 -9.933 1.00 72.94 171 ALA A C 1
ATOM 1242 O O . ALA A 1 171 ? 8.482 -18.222 -10.979 1.00 72.94 171 ALA A O 1
ATOM 1243 N N . ARG A 1 172 ? 8.632 -16.743 -9.305 1.00 73.69 172 ARG A N 1
ATOM 1244 C CA . ARG A 1 172 ? 9.836 -16.037 -9.815 1.00 73.69 172 ARG A CA 1
ATOM 1245 C C . ARG A 1 172 ? 11.080 -16.927 -9.924 1.00 73.69 172 ARG A C 1
ATOM 1247 O O . ARG A 1 172 ? 11.990 -16.641 -10.702 1.00 73.69 172 ARG A O 1
ATOM 1254 N N . ASP A 1 173 ? 11.128 -17.960 -9.110 1.00 64.50 173 ASP A N 1
ATOM 1255 C CA . ASP A 1 173 ? 12.235 -18.877 -8.856 1.00 64.50 173 ASP A CA 1
ATOM 1256 C C . ASP A 1 173 ? 11.827 -20.341 -9.087 1.00 64.50 173 ASP A C 1
ATOM 1258 O O . ASP A 1 173 ? 12.561 -21.262 -8.742 1.00 64.50 173 ASP A O 1
ATOM 1262 N N . GLU A 1 174 ? 10.668 -20.556 -9.710 1.00 68.50 174 GLU A N 1
ATOM 1263 C CA . GLU A 1 174 ? 10.074 -21.870 -9.937 1.00 68.50 174 GLU A CA 1
ATOM 1264 C C . GLU A 1 174 ? 10.010 -22.192 -11.440 1.00 68.50 174 GLU A C 1
ATOM 1266 O O . GLU A 1 174 ? 9.841 -21.314 -12.296 1.00 68.50 174 GLU A O 1
ATOM 1271 N N . LEU A 1 175 ? 10.166 -23.475 -11.771 1.00 67.31 175 LEU A N 1
ATOM 1272 C CA . LEU A 1 175 ? 10.095 -23.974 -13.143 1.00 67.31 175 LEU A CA 1
ATOM 1273 C C . LEU A 1 175 ? 8.642 -24.290 -13.513 1.00 67.31 175 LEU A C 1
ATOM 1275 O O . LEU A 1 175 ? 7.924 -24.916 -12.736 1.00 67.31 175 LEU A O 1
ATOM 1279 N N . ALA A 1 176 ? 8.226 -23.909 -14.721 1.00 60.75 176 ALA A N 1
ATOM 1280 C CA . ALA A 1 176 ? 6.974 -24.394 -15.293 1.00 60.75 176 ALA A CA 1
ATOM 1281 C C . ALA A 1 176 ? 7.169 -25.834 -15.792 1.00 60.75 176 ALA A C 1
ATOM 1283 O O . ALA A 1 176 ? 8.254 -26.199 -16.247 1.00 60.75 176 ALA A O 1
ATOM 1284 N N . LEU A 1 177 ? 6.128 -26.664 -15.694 1.00 73.81 177 LEU A N 1
ATOM 1285 C CA . LEU A 1 177 ? 6.228 -28.096 -15.979 1.00 73.81 177 LEU A CA 1
ATOM 1286 C C . LEU A 1 177 ? 5.490 -28.486 -17.264 1.00 73.81 177 LEU A C 1
ATOM 1288 O O . LEU A 1 177 ? 4.305 -28.200 -17.445 1.00 73.81 177 LEU A O 1
ATOM 1292 N N . ALA A 1 178 ? 6.189 -29.233 -18.117 1.00 73.75 178 ALA A N 1
ATOM 1293 C CA . ALA A 1 178 ? 5.617 -29.987 -19.225 1.00 73.75 178 ALA A CA 1
ATOM 1294 C C . ALA A 1 178 ? 5.780 -31.482 -18.926 1.00 73.75 178 ALA A C 1
ATOM 1296 O O . ALA A 1 178 ? 6.901 -31.979 -18.815 1.00 73.75 178 ALA A O 1
ATOM 1297 N N . THR A 1 179 ? 4.673 -32.205 -18.752 1.00 73.00 179 THR A N 1
ATOM 1298 C CA . THR A 1 179 ? 4.729 -33.643 -18.470 1.00 73.00 179 THR A CA 1
ATOM 1299 C C . THR A 1 179 ? 5.182 -34.399 -19.727 1.00 73.00 179 THR A C 1
ATOM 1301 O O . THR A 1 179 ? 4.562 -34.236 -20.780 1.00 73.00 179 THR A O 1
ATOM 1304 N N . PRO A 1 180 ? 6.233 -35.239 -19.661 1.00 69.38 180 PRO A N 1
ATOM 1305 C CA . PRO A 1 180 ? 6.692 -35.999 -20.820 1.00 69.38 180 PRO A CA 1
ATOM 1306 C C . PRO A 1 180 ? 5.570 -36.852 -21.429 1.00 69.38 180 PRO A C 1
ATOM 1308 O O . PRO A 1 180 ? 4.927 -37.630 -20.729 1.00 69.38 180 PRO A O 1
ATOM 1311 N N . GLY A 1 181 ? 5.333 -36.699 -22.734 1.00 71.12 181 GLY A N 1
ATOM 1312 C CA . GLY A 1 181 ? 4.293 -37.431 -23.467 1.00 71.12 181 GLY A CA 1
ATOM 1313 C C . GLY A 1 181 ? 2.863 -36.906 -23.290 1.00 71.12 181 GLY A C 1
ATOM 1314 O O . GLY A 1 181 ? 1.957 -37.435 -23.932 1.00 71.12 181 GLY A O 1
ATOM 1315 N N . ALA A 1 182 ? 2.638 -35.875 -22.469 1.00 81.50 182 ALA A N 1
ATOM 1316 C CA . ALA A 1 182 ? 1.341 -35.212 -22.394 1.00 81.50 182 ALA A CA 1
ATOM 1317 C C . ALA A 1 182 ? 1.098 -34.327 -23.636 1.00 81.50 182 ALA A C 1
ATOM 1319 O O . ALA A 1 182 ? 2.048 -33.752 -24.173 1.00 81.50 182 ALA A O 1
ATOM 1320 N N . PRO A 1 183 ? -0.164 -34.185 -24.085 1.00 83.12 183 PRO A N 1
ATOM 1321 C CA . PRO A 1 183 ? -0.501 -33.380 -25.261 1.00 83.12 183 PRO A CA 1
ATOM 1322 C C . PRO A 1 183 ? -0.313 -31.870 -25.036 1.00 83.12 183 PRO A C 1
ATOM 1324 O O . PRO A 1 183 ? -0.138 -31.129 -26.003 1.00 83.12 183 PRO A O 1
ATOM 1327 N N . HIS A 1 184 ? -0.318 -31.422 -23.774 1.00 91.75 184 HIS A N 1
ATOM 1328 C CA . HIS A 1 184 ? -0.198 -30.020 -23.368 1.00 91.75 184 HIS A CA 1
ATOM 1329 C C . HIS A 1 184 ? 0.779 -29.861 -22.196 1.00 91.75 184 HIS A C 1
ATOM 1331 O O . HIS A 1 184 ? 1.034 -30.802 -21.440 1.00 91.75 184 HIS A O 1
ATOM 1337 N N . THR A 1 185 ? 1.290 -28.644 -22.017 1.00 89.75 185 THR A N 1
ATOM 1338 C CA . THR A 1 185 ? 1.947 -28.198 -20.777 1.00 89.75 185 THR A CA 1
ATOM 1339 C C . THR A 1 185 ? 0.960 -28.228 -19.607 1.00 89.75 185 THR A C 1
ATOM 1341 O O . THR A 1 185 ? -0.251 -28.144 -19.815 1.00 89.75 185 THR A O 1
ATOM 1344 N N . ALA A 1 186 ? 1.443 -28.350 -18.365 1.00 88.69 186 ALA A N 1
ATOM 1345 C CA . ALA A 1 186 ? 0.557 -28.539 -17.212 1.00 88.69 186 ALA A CA 1
ATOM 1346 C C . ALA A 1 186 ? -0.411 -27.359 -17.008 1.00 88.69 186 ALA A C 1
ATOM 1348 O O . ALA A 1 186 ? -1.614 -27.561 -16.837 1.00 88.69 186 ALA A O 1
ATOM 1349 N N . PHE A 1 187 ? 0.106 -26.129 -17.087 1.00 94.12 187 PHE A N 1
ATOM 1350 C CA . PHE A 1 187 ? -0.688 -24.909 -16.952 1.00 94.12 187 PHE A CA 1
ATOM 1351 C C . PHE A 1 187 ? -1.741 -24.799 -18.058 1.00 94.12 187 PHE A C 1
ATOM 1353 O O . PHE A 1 187 ? -2.931 -24.646 -17.775 1.00 94.12 187 PHE A O 1
ATOM 1360 N N . THR A 1 188 ? -1.326 -24.930 -19.319 1.00 93.75 188 THR A N 1
ATOM 1361 C CA . THR A 1 188 ? -2.255 -24.723 -20.434 1.00 93.75 188 THR A CA 1
ATOM 1362 C C . THR A 1 188 ? -3.212 -25.887 -20.638 1.00 93.75 188 THR A C 1
ATOM 1364 O O . THR A 1 188 ? -4.344 -25.664 -21.051 1.00 93.75 188 THR A O 1
ATOM 1367 N N . GLY A 1 189 ? -2.824 -27.110 -20.273 1.00 93.81 189 GLY A N 1
ATOM 1368 C CA . GLY A 1 189 ? -3.740 -28.247 -20.241 1.00 93.81 189 GLY A CA 1
ATOM 1369 C C . GLY A 1 189 ? -4.929 -27.995 -19.310 1.00 93.81 189 GLY A C 1
ATOM 1370 O O . GLY A 1 189 ? -6.071 -28.225 -19.703 1.00 93.81 189 GLY A O 1
ATOM 1371 N N . GLU A 1 190 ? -4.698 -27.448 -18.109 1.00 94.88 190 GLU A N 1
ATOM 1372 C CA . GLU A 1 190 ? -5.795 -27.066 -17.208 1.00 94.88 190 GLU A CA 1
ATOM 1373 C C . GLU A 1 190 ? -6.593 -25.862 -17.714 1.00 94.88 190 GLU A C 1
ATOM 1375 O O . GLU A 1 190 ? -7.810 -25.826 -17.529 1.00 94.88 190 GLU A O 1
ATOM 1380 N N . LEU A 1 191 ? -5.946 -24.899 -18.379 1.00 96.19 191 LEU A N 1
ATOM 1381 C CA . LEU A 1 191 ? -6.646 -23.775 -19.003 1.00 96.19 191 LEU A CA 1
ATOM 1382 C C . LEU A 1 191 ? -7.588 -24.260 -20.114 1.00 96.19 191 LEU A C 1
ATOM 1384 O O . LEU A 1 191 ? -8.768 -23.925 -20.102 1.00 96.19 191 LEU A O 1
ATOM 1388 N N . ILE A 1 192 ? -7.105 -25.097 -21.033 1.00 95.69 192 ILE A N 1
ATOM 1389 C CA . ILE A 1 192 ? -7.919 -25.702 -22.097 1.00 95.69 192 ILE A CA 1
ATOM 1390 C C . ILE A 1 192 ? -9.068 -26.509 -21.486 1.00 95.69 192 ILE A C 1
ATOM 1392 O O . ILE A 1 192 ? -10.210 -26.388 -21.939 1.00 95.69 192 ILE A O 1
ATOM 1396 N N . ARG A 1 193 ? -8.803 -27.279 -20.421 1.00 94.25 193 ARG A N 1
ATOM 1397 C CA . ARG A 1 193 ? -9.835 -28.040 -19.707 1.00 94.25 193 ARG A CA 1
ATOM 1398 C C . ARG A 1 193 ? -10.911 -27.128 -19.129 1.00 94.25 193 ARG A C 1
ATOM 1400 O O . ARG A 1 193 ? -12.088 -27.395 -19.338 1.00 94.25 193 ARG A O 1
ATOM 1407 N N . LEU A 1 194 ? -10.534 -26.030 -18.475 1.00 95.94 194 LEU A N 1
ATOM 1408 C CA . LEU A 1 194 ? -11.485 -25.037 -17.972 1.00 95.94 194 LEU A CA 1
ATOM 1409 C C . LEU A 1 194 ? -12.342 -24.453 -19.098 1.00 95.94 194 LEU A C 1
ATOM 1411 O O . LEU A 1 194 ? -13.560 -24.376 -18.969 1.00 95.94 194 LEU A O 1
ATOM 1415 N N . LEU A 1 195 ? -11.720 -24.039 -20.201 1.00 95.25 195 LEU A N 1
ATOM 1416 C CA . LEU A 1 195 ? -12.435 -23.400 -21.304 1.00 95.25 195 LEU A CA 1
ATOM 1417 C C . LEU A 1 195 ? -13.338 -24.383 -22.078 1.00 95.25 195 LEU A C 1
ATOM 1419 O O . LEU A 1 195 ? -14.325 -23.963 -22.682 1.00 95.25 195 LEU A O 1
ATOM 1423 N N . THR A 1 196 ? -13.029 -25.683 -22.042 1.00 94.25 196 THR A N 1
ATOM 1424 C CA . THR A 1 196 ? -13.773 -26.733 -22.761 1.00 94.25 196 THR A CA 1
ATOM 1425 C C . THR A 1 196 ? -14.849 -27.394 -21.900 1.00 94.25 196 THR A C 1
ATOM 1427 O O . THR A 1 196 ? -15.980 -27.574 -22.352 1.00 94.25 196 THR A O 1
ATOM 1430 N N . GLU A 1 197 ? -14.502 -27.773 -20.670 1.00 94.62 197 GLU A N 1
ATOM 1431 C CA . GLU A 1 197 ? -15.368 -28.518 -19.748 1.00 94.62 197 GLU A CA 1
ATOM 1432 C C . GLU A 1 197 ? -16.097 -27.603 -18.763 1.00 94.62 197 GLU A C 1
ATOM 1434 O O . GLU A 1 197 ? -17.216 -27.923 -18.370 1.00 94.62 197 GLU A O 1
ATOM 1439 N N . GLY A 1 198 ? -15.518 -26.446 -18.426 1.00 91.25 198 GLY A N 1
ATOM 1440 C CA . GLY A 1 198 ? -16.075 -25.479 -17.482 1.00 91.25 198 GLY A CA 1
ATOM 1441 C C . GLY A 1 198 ? -15.737 -25.769 -16.020 1.00 91.25 198 GLY A C 1
ATOM 1442 O O . GLY A 1 198 ? -15.210 -26.825 -15.672 1.00 91.25 198 GLY A O 1
ATOM 1443 N N . ASP A 1 199 ? -16.066 -24.815 -15.148 1.00 92.19 199 ASP A N 1
ATOM 1444 C CA . ASP A 1 199 ? -15.992 -24.985 -13.694 1.00 92.19 199 ASP A CA 1
ATOM 1445 C C . ASP A 1 199 ? -17.407 -25.202 -13.131 1.00 92.19 199 ASP A C 1
ATOM 1447 O O . ASP A 1 199 ? -18.210 -24.265 -13.173 1.00 92.19 199 ASP A O 1
ATOM 1451 N N . PRO A 1 200 ? -17.747 -26.395 -12.606 1.00 85.12 200 PRO A N 1
ATOM 1452 C CA . PRO A 1 200 ? -19.054 -26.649 -11.997 1.00 85.12 200 PRO A CA 1
ATOM 1453 C C . PRO A 1 200 ? -19.366 -25.740 -10.801 1.00 85.12 200 PRO A C 1
ATOM 1455 O O . PRO A 1 200 ? -20.536 -25.489 -10.522 1.00 85.12 200 PRO A O 1
ATOM 1458 N N . GLU A 1 201 ? -18.335 -25.248 -10.108 1.00 79.19 201 GLU A N 1
ATOM 1459 C CA . GLU A 1 201 ? -18.452 -24.300 -8.990 1.00 79.19 201 GLU A CA 1
ATOM 1460 C C . GLU A 1 201 ? -18.376 -22.834 -9.466 1.00 79.19 201 GLU A C 1
ATOM 1462 O O . GLU A 1 201 ? -18.495 -21.904 -8.668 1.00 79.19 201 GLU A O 1
ATOM 1467 N N . GLY A 1 202 ? -18.157 -22.616 -10.767 1.00 79.12 202 GLY A N 1
ATOM 1468 C CA . GLY A 1 202 ? -17.931 -21.307 -11.365 1.00 79.12 202 GLY A CA 1
ATOM 1469 C C . GLY A 1 202 ? -19.212 -20.611 -11.850 1.00 79.12 202 GLY A C 1
ATOM 1470 O O . GLY A 1 202 ? -20.222 -21.255 -12.141 1.00 79.12 202 GLY A O 1
ATOM 1471 N N . PRO A 1 203 ? -19.184 -19.275 -12.004 1.00 84.12 203 PRO A N 1
ATOM 1472 C CA . PRO A 1 203 ? -20.323 -18.497 -12.498 1.00 84.12 203 PRO A CA 1
ATOM 1473 C C . PRO A 1 203 ? -20.614 -18.767 -13.991 1.00 84.12 203 PRO A C 1
ATOM 1475 O O . PRO A 1 203 ? -19.808 -19.409 -14.664 1.00 84.12 203 PRO A O 1
ATOM 1478 N N . PRO A 1 204 ? -21.720 -18.241 -14.561 1.00 87.94 204 PRO A N 1
ATOM 1479 C CA . PRO A 1 204 ? -22.080 -18.445 -15.973 1.00 87.94 204 PRO A CA 1
ATOM 1480 C C . PRO A 1 204 ? -21.032 -17.978 -16.994 1.00 87.94 204 PRO A C 1
ATOM 1482 O O . PRO A 1 204 ? -21.063 -18.401 -18.148 1.00 87.94 204 PRO A O 1
ATOM 1485 N N . GLN A 1 205 ? -20.138 -17.068 -16.605 1.00 91.88 205 GLN A N 1
ATOM 1486 C CA . GLN A 1 205 ? -19.101 -16.502 -17.464 1.00 91.88 205 GLN A CA 1
ATOM 1487 C C . GLN A 1 205 ? -17.730 -16.696 -16.818 1.00 91.88 205 GLN A C 1
ATOM 1489 O O . GLN A 1 205 ? -17.520 -16.318 -15.667 1.00 91.88 205 GLN A O 1
ATOM 1494 N N . LEU A 1 206 ? -16.788 -17.255 -17.571 1.00 93.44 206 LEU A N 1
ATOM 1495 C CA . LEU A 1 206 ? -15.397 -17.409 -17.169 1.00 93.44 206 LEU A CA 1
ATOM 1496 C C . LEU A 1 206 ? -14.664 -16.091 -17.417 1.00 93.44 206 LEU A C 1
ATOM 1498 O O . LEU A 1 206 ? -14.298 -15.767 -18.549 1.00 93.44 206 LEU A O 1
ATOM 1502 N N . THR A 1 207 ? -14.476 -15.311 -16.355 1.00 93.94 207 THR A N 1
ATOM 1503 C CA . THR A 1 207 ? -13.632 -14.110 -16.385 1.00 93.94 207 THR A CA 1
ATOM 1504 C C . THR A 1 207 ? -12.163 -14.453 -16.138 1.00 93.94 207 THR A C 1
ATOM 1506 O O . THR A 1 207 ? -11.844 -15.573 -15.727 1.00 93.94 207 THR A O 1
ATOM 1509 N N . LEU A 1 208 ? -11.253 -13.496 -16.339 1.00 92.81 208 LEU A N 1
ATOM 1510 C CA . LEU A 1 208 ? -9.839 -13.649 -15.969 1.00 92.81 208 LEU A CA 1
ATOM 1511 C C . LEU A 1 208 ? -9.668 -14.012 -14.482 1.00 92.81 208 LEU A C 1
ATOM 1513 O O . LEU A 1 208 ? -8.921 -14.936 -14.157 1.00 92.81 208 LEU A O 1
ATOM 1517 N N . ARG A 1 209 ? -10.444 -13.392 -13.583 1.00 90.62 209 ARG A N 1
ATOM 1518 C CA . ARG A 1 209 ? -10.472 -13.738 -12.151 1.00 90.62 209 ARG A CA 1
ATOM 1519 C C . ARG A 1 209 ? -10.889 -15.185 -11.905 1.00 90.62 209 ARG A C 1
ATOM 1521 O O . ARG A 1 209 ? -10.265 -15.875 -11.100 1.00 90.62 209 ARG A O 1
ATOM 1528 N N . GLN A 1 210 ? -11.944 -15.648 -12.575 1.00 91.12 210 GLN A N 1
ATOM 1529 C CA . GLN A 1 210 ? -12.419 -17.027 -12.407 1.00 91.12 210 GLN A CA 1
ATOM 1530 C C . GLN A 1 210 ? -11.447 -18.040 -13.003 1.00 91.12 210 GLN A C 1
ATOM 1532 O O . GLN A 1 210 ? -11.221 -19.096 -12.419 1.00 91.12 210 GLN A O 1
ATOM 1537 N N . THR A 1 211 ? -10.805 -17.673 -14.109 1.00 94.62 211 THR A N 1
ATOM 1538 C CA . THR A 1 211 ? -9.735 -18.458 -14.724 1.00 94.62 211 THR A CA 1
ATOM 1539 C C . THR A 1 211 ? -8.577 -18.649 -13.751 1.00 94.62 211 THR A C 1
ATOM 1541 O O . THR A 1 211 ? -8.175 -19.782 -13.498 1.00 94.62 211 THR A O 1
ATOM 1544 N N . TYR A 1 212 ? -8.101 -17.571 -13.121 1.00 94.12 212 TYR A N 1
ATOM 1545 C CA . TYR A 1 212 ? -7.069 -17.666 -12.090 1.00 94.12 212 TYR A CA 1
ATOM 1546 C C . TYR A 1 212 ? -7.511 -18.518 -10.892 1.00 94.12 212 TYR A C 1
ATOM 1548 O O . TYR A 1 212 ? -6.769 -19.408 -10.490 1.00 94.12 212 TYR A O 1
ATOM 1556 N N . ARG A 1 213 ? -8.714 -18.294 -10.340 1.00 92.12 213 ARG A N 1
ATOM 1557 C CA . ARG A 1 213 ? -9.221 -19.057 -9.181 1.00 92.12 213 ARG A CA 1
ATOM 1558 C C . ARG A 1 213 ? -9.302 -20.555 -9.458 1.00 92.12 213 ARG A C 1
ATOM 1560 O O . ARG A 1 213 ? -8.901 -21.349 -8.610 1.00 92.12 213 ARG A O 1
ATOM 1567 N N . TYR A 1 214 ? -9.793 -20.934 -10.637 1.00 93.25 214 TYR A N 1
ATOM 1568 C CA . TYR A 1 214 ? -9.824 -22.331 -11.048 1.00 93.25 214 TYR A CA 1
ATOM 1569 C C . TYR A 1 214 ? -8.405 -22.910 -11.096 1.00 93.25 214 TYR A C 1
ATOM 1571 O O . TYR A 1 214 ? -8.153 -23.930 -10.460 1.00 93.25 214 TYR A O 1
ATOM 1579 N N . LEU A 1 215 ? -7.471 -22.237 -11.779 1.00 94.19 215 LEU A N 1
ATOM 1580 C CA . LEU A 1 215 ? -6.091 -22.711 -11.938 1.00 94.19 215 LEU A CA 1
ATOM 1581 C C . LEU A 1 215 ? -5.324 -22.772 -10.603 1.00 94.19 215 LEU A C 1
ATOM 1583 O O . LEU A 1 215 ? -4.604 -23.739 -10.363 1.00 94.19 215 LEU A O 1
ATOM 1587 N N . ASP A 1 216 ? -5.503 -21.793 -9.711 1.00 92.88 216 ASP A N 1
ATOM 1588 C CA . ASP A 1 216 ? -4.888 -21.759 -8.371 1.00 92.88 216 ASP A CA 1
ATOM 1589 C C . ASP A 1 216 ? -5.422 -22.868 -7.453 1.00 92.88 216 ASP A C 1
ATOM 1591 O O . ASP A 1 216 ? -4.711 -23.359 -6.577 1.00 92.88 216 ASP A O 1
ATOM 1595 N N . ARG A 1 217 ? -6.653 -23.335 -7.694 1.00 92.00 217 ARG A N 1
ATOM 1596 C CA . ARG A 1 217 ? -7.224 -24.503 -7.012 1.00 92.00 217 ARG A CA 1
ATOM 1597 C C . ARG A 1 217 ? -6.737 -25.822 -7.620 1.00 92.00 217 ARG A C 1
ATOM 1599 O O . ARG A 1 217 ? -6.388 -26.738 -6.876 1.00 92.00 217 ARG A O 1
ATOM 1606 N N . THR A 1 218 ? -6.743 -25.962 -8.947 1.00 92.31 218 THR A N 1
ATOM 1607 C CA . THR A 1 218 ? -6.554 -27.264 -9.616 1.00 92.31 218 THR A CA 1
ATOM 1608 C C . THR A 1 218 ? -5.100 -27.635 -9.870 1.00 92.31 218 THR A C 1
ATOM 1610 O O . THR A 1 218 ? -4.756 -28.807 -9.697 1.00 92.31 218 THR A O 1
ATOM 1613 N N . LEU A 1 219 ? -4.235 -26.679 -10.226 1.00 90.62 219 LEU A N 1
ATOM 1614 C CA . LEU A 1 219 ? -2.816 -26.957 -10.477 1.00 90.62 219 LEU A CA 1
ATOM 1615 C C . LEU A 1 219 ? -2.119 -27.514 -9.224 1.00 90.62 219 LEU A C 1
ATOM 1617 O O . LEU A 1 219 ? -1.540 -28.602 -9.315 1.00 90.62 219 LEU A O 1
ATOM 1621 N N . PRO A 1 220 ? -2.245 -26.900 -8.028 1.00 86.75 220 PRO A N 1
ATOM 1622 C CA . PRO A 1 220 ? -1.547 -27.396 -6.843 1.00 86.75 220 PRO A CA 1
ATOM 1623 C C . PRO A 1 220 ? -2.124 -28.720 -6.341 1.00 86.75 220 PRO A C 1
ATOM 1625 O O . PRO A 1 220 ? -1.382 -29.573 -5.861 1.00 86.75 220 PRO A O 1
ATOM 1628 N N . ALA A 1 221 ? -3.436 -28.933 -6.501 1.00 85.44 221 ALA A N 1
ATOM 1629 C CA . ALA A 1 221 ? -4.088 -30.202 -6.172 1.00 85.44 221 ALA A CA 1
ATOM 1630 C C . ALA A 1 221 ? -3.563 -31.378 -7.017 1.00 85.44 221 ALA A C 1
ATOM 1632 O O . ALA A 1 221 ? -3.620 -32.526 -6.580 1.00 85.44 221 ALA A O 1
ATOM 1633 N N . ARG A 1 222 ? -3.026 -31.096 -8.211 1.00 85.00 222 ARG A N 1
ATOM 1634 C CA . ARG A 1 222 ? -2.384 -32.070 -9.106 1.00 85.00 222 ARG A CA 1
ATOM 1635 C C . ARG A 1 222 ? -0.855 -32.105 -8.968 1.00 85.00 222 ARG A C 1
ATOM 1637 O O . ARG A 1 222 ? -0.199 -32.818 -9.720 1.00 85.00 222 ARG A O 1
ATOM 1644 N N . GLY A 1 223 ? -0.293 -31.378 -7.999 1.00 83.19 223 GLY A N 1
ATOM 1645 C CA . GLY A 1 223 ? 1.149 -31.317 -7.747 1.00 83.19 223 GLY A CA 1
ATOM 1646 C C . GLY A 1 223 ? 1.924 -30.411 -8.708 1.00 83.19 223 GLY A C 1
ATOM 1647 O O . GLY A 1 223 ? 3.143 -30.533 -8.795 1.00 83.19 223 GLY A O 1
ATOM 1648 N N . PHE A 1 224 ? 1.241 -29.521 -9.432 1.00 87.50 224 PHE A N 1
ATOM 1649 C CA . PHE A 1 224 ? 1.864 -28.547 -10.328 1.00 87.50 224 PHE A CA 1
ATOM 1650 C C . PHE A 1 224 ? 2.090 -27.188 -9.635 1.00 87.50 224 PHE A C 1
ATOM 1652 O O . PHE A 1 224 ? 1.426 -26.900 -8.631 1.00 87.50 224 PHE A O 1
ATOM 1659 N N . PRO A 1 225 ? 3.005 -26.345 -10.161 1.00 79.75 225 PRO A N 1
ATOM 1660 C CA . PRO A 1 225 ? 3.243 -24.990 -9.668 1.00 79.75 225 PRO A CA 1
ATOM 1661 C C . PRO A 1 225 ? 1.963 -24.169 -9.506 1.00 79.75 225 PRO A C 1
ATOM 1663 O O . PRO A 1 225 ? 1.038 -24.259 -10.319 1.00 79.75 225 PRO A O 1
ATOM 1666 N N . ARG A 1 226 ? 1.916 -23.337 -8.457 1.00 86.19 226 ARG A N 1
ATOM 1667 C CA . ARG A 1 226 ? 0.810 -22.385 -8.283 1.00 86.19 226 ARG A CA 1
ATOM 1668 C C . ARG A 1 226 ? 0.950 -21.257 -9.313 1.00 86.19 226 ARG A C 1
ATOM 1670 O O . ARG A 1 226 ? 2.024 -20.650 -9.371 1.00 86.19 226 ARG A O 1
ATOM 1677 N N . PRO A 1 227 ? -0.114 -20.894 -10.048 1.00 90.19 227 PRO A N 1
ATOM 1678 C CA . PRO A 1 227 ? -0.060 -19.753 -10.945 1.00 90.19 227 PRO A CA 1
ATOM 1679 C C . PRO A 1 227 ? 0.077 -18.446 -10.151 1.00 90.19 227 PRO A C 1
ATOM 1681 O O . PRO A 1 227 ? -0.292 -18.344 -8.977 1.00 90.19 227 PRO A O 1
ATOM 1684 N N . ARG A 1 228 ? 0.603 -17.410 -10.801 1.00 86.62 228 ARG A N 1
ATOM 1685 C CA . ARG A 1 228 ? 0.700 -16.045 -10.267 1.00 86.62 228 ARG A CA 1
ATOM 1686 C C . ARG A 1 228 ? -0.049 -15.105 -11.189 1.00 86.62 228 ARG A C 1
ATOM 1688 O O . ARG A 1 228 ? 0.045 -15.255 -12.399 1.00 86.62 228 ARG A O 1
ATOM 1695 N N . HIS A 1 229 ? -0.755 -14.121 -10.648 1.00 88.88 229 HIS A N 1
ATOM 1696 C CA . HIS A 1 229 ? -1.369 -13.094 -11.482 1.00 88.88 229 HIS A CA 1
ATOM 1697 C C . HIS A 1 229 ? -1.201 -11.704 -10.883 1.00 88.88 229 HIS A C 1
ATOM 1699 O O . HIS A 1 229 ? -0.948 -11.551 -9.686 1.00 88.88 229 HIS A O 1
ATOM 1705 N N . ARG A 1 230 ? -1.353 -10.695 -11.736 1.00 81.44 230 ARG A N 1
ATOM 1706 C CA . ARG A 1 230 ? -1.539 -9.304 -11.339 1.00 81.44 230 ARG A CA 1
ATOM 1707 C C . ARG A 1 230 ? -2.494 -8.629 -12.308 1.00 81.44 230 ARG A C 1
ATOM 1709 O O . ARG A 1 230 ? -2.357 -8.795 -13.516 1.00 81.44 230 ARG A O 1
ATOM 1716 N N . ALA A 1 231 ? -3.422 -7.855 -11.770 1.00 79.56 231 ALA A N 1
ATOM 1717 C CA . ALA A 1 231 ? -4.422 -7.120 -12.527 1.00 79.56 231 ALA A CA 1
ATOM 1718 C C . ALA A 1 231 ? -4.359 -5.628 -12.178 1.00 79.56 231 ALA A C 1
ATOM 1720 O O . ALA A 1 231 ? -4.062 -5.271 -11.037 1.00 79.56 231 ALA A O 1
ATOM 1721 N N . SER A 1 232 ? -4.657 -4.771 -13.150 1.00 67.44 232 SER A N 1
ATOM 1722 C CA . SER A 1 232 ? -4.969 -3.356 -12.943 1.00 67.44 232 SER A CA 1
ATOM 1723 C C . SER A 1 232 ? -6.488 -3.151 -12.927 1.00 67.44 232 SER A C 1
ATOM 1725 O O . SER A 1 232 ? -7.171 -3.663 -13.818 1.00 67.44 232 SER A O 1
ATOM 1727 N N . GLU A 1 233 ? -7.017 -2.328 -12.023 1.00 63.59 233 GLU A N 1
ATOM 1728 C CA . GLU A 1 233 ? -8.413 -1.857 -12.080 1.00 63.59 233 GLU A CA 1
ATOM 1729 C C . GLU A 1 233 ? -9.476 -2.986 -12.214 1.00 63.59 233 GLU A C 1
ATOM 1731 O O . GLU A 1 233 ? -9.589 -3.851 -11.348 1.00 63.59 233 GLU A O 1
ATOM 1736 N N . TRP A 1 234 ? -10.276 -2.956 -13.296 1.00 64.56 234 TRP A N 1
ATOM 1737 C CA . TRP A 1 234 ? -11.473 -3.764 -13.576 1.00 64.56 234 TRP A CA 1
ATOM 1738 C C . TRP A 1 234 ? -11.218 -4.976 -14.484 1.00 64.56 234 TRP A C 1
ATOM 1740 O O . TRP A 1 234 ? -12.155 -5.706 -14.816 1.00 64.56 234 TRP A O 1
ATOM 1750 N N . ILE A 1 235 ? -9.983 -5.180 -14.957 1.00 81.81 235 ILE A N 1
ATOM 1751 C CA . ILE A 1 235 ? -9.709 -6.165 -16.018 1.00 81.81 235 ILE A CA 1
ATOM 1752 C C . ILE A 1 235 ? -9.931 -7.615 -15.573 1.00 81.81 235 ILE A C 1
ATOM 1754 O O . ILE A 1 235 ? -10.205 -8.474 -16.402 1.00 81.81 235 ILE A O 1
ATOM 1758 N N . ASP A 1 236 ? -9.904 -7.887 -14.270 1.00 82.19 236 ASP A N 1
ATOM 1759 C CA . ASP A 1 236 ? -10.270 -9.179 -13.676 1.00 82.19 236 ASP A CA 1
ATOM 1760 C C . ASP A 1 236 ? -11.641 -9.708 -14.131 1.00 82.19 236 ASP A C 1
ATOM 1762 O O . ASP A 1 236 ? -11.863 -10.923 -14.191 1.00 82.19 236 ASP A O 1
ATOM 1766 N N . ASP A 1 237 ? -12.564 -8.797 -14.442 1.00 84.75 237 ASP A N 1
ATOM 1767 C CA . ASP A 1 237 ? -13.923 -9.111 -14.875 1.00 84.75 237 ASP A CA 1
ATOM 1768 C C . ASP A 1 237 ? -14.036 -9.224 -16.408 1.00 84.75 237 ASP A C 1
ATOM 1770 O O . ASP A 1 237 ? -15.133 -9.425 -16.937 1.00 84.75 237 ASP A O 1
ATOM 1774 N N . LEU A 1 238 ? -12.915 -9.129 -17.141 1.00 90.31 238 LEU A N 1
ATOM 1775 C CA . LEU A 1 238 ? -12.868 -9.402 -18.576 1.00 90.31 238 LEU A CA 1
ATOM 1776 C C . LEU A 1 238 ? -13.266 -10.853 -18.820 1.00 90.31 238 LEU A C 1
ATOM 1778 O O . LEU A 1 238 ? -12.649 -11.789 -18.310 1.00 90.31 238 LEU A O 1
ATOM 1782 N N . VAL A 1 239 ? -14.314 -11.025 -19.617 1.00 92.75 239 VAL A N 1
ATOM 1783 C CA . VAL A 1 239 ? -14.905 -12.328 -19.913 1.00 92.75 239 VAL A CA 1
ATOM 1784 C C . VAL A 1 239 ? -14.104 -12.993 -21.024 1.00 92.75 239 VAL A C 1
ATOM 1786 O O . VAL A 1 239 ? -14.079 -12.493 -22.152 1.00 92.75 239 VAL A O 1
ATOM 1789 N N . LEU A 1 240 ? -13.478 -14.128 -20.716 1.00 92.56 240 LEU A N 1
ATOM 1790 C CA . LEU A 1 240 ? -12.851 -14.970 -21.726 1.00 92.56 240 LEU A CA 1
ATOM 1791 C C . LEU A 1 240 ? -13.931 -15.728 -22.495 1.00 92.56 240 LEU A C 1
ATOM 1793 O O . LEU A 1 240 ? -14.060 -15.542 -23.700 1.00 92.56 240 LEU A O 1
ATOM 1797 N N . CYS A 1 241 ? -14.730 -16.545 -21.803 1.00 91.81 241 CYS A N 1
ATOM 1798 C CA . CYS A 1 241 ? -15.673 -17.473 -22.435 1.00 91.81 241 CYS A CA 1
ATOM 1799 C C . CYS A 1 241 ? -16.911 -17.688 -21.542 1.00 91.81 241 CYS A C 1
ATOM 1801 O O . CYS A 1 241 ? -16.839 -17.488 -20.329 1.00 91.81 241 CYS A O 1
ATOM 1803 N N . PRO A 1 242 ? -18.062 -18.112 -22.085 1.00 91.94 242 PRO A N 1
ATOM 1804 C CA . PRO A 1 242 ? -19.144 -18.680 -21.279 1.00 91.94 242 PRO A CA 1
ATOM 1805 C C . PRO A 1 242 ? -18.665 -19.934 -20.530 1.00 91.94 242 PRO A C 1
ATOM 1807 O O . PRO A 1 242 ? -17.815 -20.658 -21.040 1.00 91.94 242 PRO A O 1
ATOM 1810 N N . ASN A 1 243 ? -19.213 -20.213 -19.347 1.00 93.38 243 ASN A N 1
ATOM 1811 C CA . ASN A 1 243 ? -18.888 -21.416 -18.580 1.00 93.38 243 ASN A CA 1
ATOM 1812 C C . ASN A 1 243 ? -19.794 -22.592 -19.001 1.00 93.38 243 ASN A C 1
ATOM 1814 O O . ASN A 1 243 ? -20.980 -22.582 -18.662 1.00 93.38 243 ASN A O 1
ATOM 1818 N N . PRO A 1 244 ? -19.281 -23.623 -19.699 1.00 90.06 244 PRO A N 1
ATOM 1819 C CA . PRO A 1 244 ? -20.106 -24.735 -20.175 1.00 90.06 244 PRO A CA 1
ATOM 1820 C C . PRO A 1 244 ? -20.570 -25.684 -19.055 1.00 90.06 244 PRO A C 1
ATOM 1822 O O . PRO A 1 244 ? -21.571 -26.380 -19.233 1.00 90.06 244 PRO A O 1
ATOM 1825 N N . ALA A 1 245 ? -19.900 -25.691 -17.897 1.00 89.81 245 ALA A N 1
ATOM 1826 C CA . ALA A 1 245 ? -20.304 -26.485 -16.734 1.00 89.81 245 ALA A CA 1
ATOM 1827 C C . ALA A 1 245 ? -21.411 -25.821 -15.907 1.00 89.81 245 ALA A C 1
ATOM 1829 O O . ALA A 1 245 ? -21.973 -26.467 -15.017 1.00 89.81 245 ALA A O 1
ATOM 1830 N N . PHE A 1 246 ? -21.736 -24.551 -16.179 1.00 85.94 246 PHE A N 1
ATOM 1831 C CA . PHE A 1 246 ? -22.739 -23.834 -15.409 1.00 85.94 246 PHE A CA 1
ATOM 1832 C C . PHE A 1 246 ? -24.114 -24.486 -15.588 1.00 85.94 246 PHE A C 1
ATOM 1834 O O . PHE A 1 246 ? -24.739 -24.438 -16.650 1.00 85.94 246 PHE A O 1
ATOM 1841 N N . ARG A 1 247 ? -24.608 -25.086 -14.507 1.00 78.38 247 ARG A N 1
ATOM 1842 C CA . ARG A 1 247 ? -25.996 -25.520 -14.376 1.00 78.38 247 ARG A CA 1
ATOM 1843 C C . ARG A 1 247 ? -26.710 -24.443 -13.565 1.00 78.38 247 ARG A C 1
ATOM 1845 O O . ARG A 1 247 ? -26.294 -24.207 -12.432 1.00 78.38 247 ARG A O 1
ATOM 1852 N N . PRO A 1 248 ? -27.778 -23.811 -14.083 1.00 56.56 248 PRO A N 1
ATOM 1853 C CA . PRO A 1 248 ? -28.607 -22.956 -13.252 1.00 56.56 248 PRO A CA 1
ATOM 1854 C C . PRO A 1 248 ? -29.139 -23.817 -12.105 1.00 56.56 248 PRO A C 1
ATOM 1856 O O . PRO A 1 248 ? -29.952 -24.717 -12.332 1.00 56.56 248 PRO A O 1
ATOM 1859 N N . GLN A 1 249 ? -28.656 -23.592 -10.883 1.00 51.06 249 GLN A N 1
ATOM 1860 C CA . GLN A 1 249 ? -29.378 -24.080 -9.717 1.00 51.06 249 GLN A CA 1
ATOM 1861 C C . GLN A 1 249 ? -30.763 -23.425 -9.766 1.00 51.06 249 GLN A C 1
ATOM 1863 O O . GLN A 1 249 ? -30.840 -22.233 -10.088 1.00 51.06 249 GLN A O 1
ATOM 1868 N N . PRO A 1 250 ? -31.858 -24.167 -9.513 1.00 41.38 250 PRO A N 1
ATOM 1869 C CA . PRO A 1 250 ? -33.160 -23.551 -9.331 1.00 41.38 250 PRO A CA 1
ATOM 1870 C C . PRO A 1 250 ? -32.984 -22.442 -8.300 1.00 41.38 250 PRO A C 1
ATOM 1872 O O . PRO A 1 250 ? -32.637 -22.721 -7.153 1.00 41.38 250 PRO A O 1
ATOM 1875 N N . GLN A 1 251 ? -33.134 -21.190 -8.733 1.00 34.69 251 GLN A N 1
ATOM 1876 C CA . GLN A 1 251 ? -33.134 -20.065 -7.818 1.00 34.69 251 GLN A CA 1
ATOM 1877 C C . GLN A 1 251 ? -34.225 -20.358 -6.794 1.00 34.69 251 GLN A C 1
ATOM 1879 O O . GLN A 1 251 ? -35.408 -20.414 -7.140 1.00 34.69 251 GLN A O 1
ATOM 1884 N N . ALA A 1 252 ? -33.827 -20.568 -5.538 1.00 41.22 252 ALA A N 1
ATOM 1885 C CA . ALA A 1 252 ? -34.748 -20.332 -4.448 1.00 41.22 252 ALA A CA 1
ATOM 1886 C C . ALA A 1 252 ? -35.265 -18.898 -4.654 1.00 41.22 252 ALA A C 1
ATOM 1888 O O . ALA A 1 252 ? -34.455 -18.004 -4.927 1.00 41.22 252 ALA A O 1
ATOM 1889 N N . PRO A 1 253 ? -36.589 -18.680 -4.654 1.00 33.22 253 PRO A N 1
ATOM 1890 C CA . PRO A 1 253 ? -37.135 -17.360 -4.918 1.00 33.22 253 PRO A CA 1
ATOM 1891 C C . PRO A 1 253 ? -36.487 -16.356 -3.962 1.00 33.22 253 PRO A C 1
ATOM 1893 O O . PRO A 1 253 ? -36.337 -16.642 -2.773 1.00 33.22 253 PRO A O 1
ATOM 1896 N N . ALA A 1 254 ? -36.077 -15.209 -4.510 1.00 34.44 254 ALA A N 1
ATOM 1897 C CA . ALA A 1 254 ? -35.484 -14.117 -3.748 1.00 34.44 254 ALA A CA 1
ATOM 1898 C C . ALA A 1 254 ? -36.320 -13.838 -2.484 1.00 34.44 254 ALA A C 1
ATOM 1900 O O . ALA A 1 254 ? -37.555 -13.871 -2.573 1.00 34.44 254 ALA A O 1
ATOM 1901 N N . PRO A 1 255 ? -35.695 -13.565 -1.323 1.00 37.09 255 PRO A N 1
ATOM 1902 C CA . PRO A 1 255 ? -36.437 -13.236 -0.119 1.00 37.09 255 PRO A CA 1
ATOM 1903 C C . PRO A 1 255 ? -37.272 -11.983 -0.390 1.00 37.09 255 PRO A C 1
ATOM 1905 O O . PRO A 1 255 ? -36.761 -10.871 -0.515 1.00 37.09 255 PRO A O 1
ATOM 1908 N N . GLN A 1 256 ? -38.584 -12.172 -0.520 1.00 33.12 256 GLN A N 1
ATOM 1909 C CA . GLN A 1 256 ? -39.529 -11.069 -0.503 1.00 33.12 256 GLN A CA 1
ATOM 1910 C C . GLN A 1 256 ? -39.389 -10.364 0.848 1.00 33.12 256 GLN A C 1
ATOM 1912 O O . GLN A 1 256 ? -39.262 -11.024 1.884 1.00 33.12 256 GLN A O 1
ATOM 1917 N N . ALA A 1 257 ? -39.413 -9.027 0.841 1.00 36.56 257 ALA A N 1
ATOM 1918 C CA . ALA A 1 257 ? -39.535 -8.242 2.064 1.00 36.56 257 ALA A CA 1
ATOM 1919 C C . ALA A 1 257 ? -40.657 -8.848 2.928 1.00 36.56 257 ALA A C 1
ATOM 1921 O O . ALA A 1 257 ? -41.727 -9.132 2.378 1.00 36.56 257 ALA A O 1
ATOM 1922 N N . PRO A 1 258 ? -40.435 -9.103 4.232 1.00 38.72 258 PRO A N 1
ATOM 1923 C CA . PRO A 1 258 ? -41.385 -9.870 5.016 1.00 38.72 258 PRO A CA 1
ATOM 1924 C C . PRO A 1 258 ? -42.721 -9.129 5.053 1.00 38.72 258 PRO A C 1
ATOM 1926 O O . PRO A 1 258 ? -42.846 -8.058 5.649 1.00 38.72 258 PRO A O 1
ATOM 1929 N N . LEU A 1 259 ? -43.726 -9.717 4.404 1.00 38.84 259 LEU A N 1
ATOM 1930 C CA . LEU A 1 259 ? -45.115 -9.450 4.742 1.00 38.84 259 LEU A CA 1
ATOM 1931 C C . LEU A 1 259 ? -45.315 -9.844 6.216 1.00 38.84 259 LEU A C 1
ATOM 1933 O O . LEU A 1 259 ? -44.643 -10.766 6.690 1.00 38.84 259 LEU A O 1
ATOM 1937 N N . PRO A 1 260 ? -46.214 -9.178 6.961 1.00 36.50 260 PRO A N 1
ATOM 1938 C CA . PRO A 1 260 ? -46.509 -9.575 8.330 1.00 36.50 260 PRO A CA 1
ATOM 1939 C C . PRO A 1 260 ? -47.001 -11.025 8.307 1.00 36.50 260 PRO A C 1
ATOM 1941 O O . PRO A 1 260 ? -48.035 -11.320 7.706 1.00 36.50 260 PRO A O 1
ATOM 1944 N N . VAL A 1 261 ? -46.231 -11.931 8.908 1.00 45.97 261 VAL A N 1
ATOM 1945 C CA . VAL A 1 261 ? -46.602 -13.343 9.013 1.00 45.97 261 VAL A CA 1
ATOM 1946 C C . VAL A 1 261 ? -47.805 -13.432 9.962 1.00 45.97 261 VAL A C 1
ATOM 1948 O O . VAL A 1 261 ? -47.752 -12.832 11.041 1.00 45.97 261 VAL A O 1
ATOM 1951 N N . PRO A 1 262 ? -48.901 -14.121 9.595 1.00 39.38 262 PRO A N 1
ATOM 1952 C CA . PRO A 1 262 ? -49.974 -14.423 10.535 1.00 39.38 262 PRO A CA 1
ATOM 1953 C C . PRO A 1 262 ? -49.413 -15.234 11.709 1.00 39.38 262 PRO A C 1
ATOM 1955 O O . PRO A 1 262 ? -48.614 -16.140 11.494 1.00 39.38 262 PRO A O 1
ATOM 1958 N N . ASP A 1 263 ? -49.821 -14.905 12.934 1.00 47.59 263 ASP A N 1
ATOM 1959 C CA . ASP A 1 263 ? -49.386 -15.582 14.161 1.00 47.59 263 ASP A CA 1
ATOM 1960 C C . ASP A 1 263 ? -49.823 -17.061 14.157 1.00 47.59 263 ASP A C 1
ATOM 1962 O O . ASP A 1 263 ? -50.972 -17.392 14.453 1.00 47.59 263 ASP A O 1
ATOM 1966 N N . ASP A 1 264 ? -48.906 -17.942 13.753 1.00 46.06 264 ASP A N 1
ATOM 1967 C CA . ASP A 1 264 ? -49.052 -19.400 13.663 1.00 46.06 264 ASP A CA 1
ATOM 1968 C C . ASP A 1 264 ? -48.452 -20.129 14.880 1.00 46.06 264 ASP A C 1
ATOM 1970 O O . ASP A 1 264 ? -48.350 -21.358 14.909 1.00 46.06 264 ASP A O 1
ATOM 1974 N N . GLY A 1 265 ? -48.046 -19.378 15.908 1.00 51.84 265 GLY A N 1
ATOM 1975 C CA . GLY A 1 265 ? -47.416 -19.919 17.102 1.00 51.84 265 GLY A CA 1
ATOM 1976 C C . GLY A 1 265 ? -45.946 -20.307 16.931 1.00 51.84 265 GLY A C 1
ATOM 1977 O O . GLY A 1 265 ? -45.393 -20.892 17.863 1.00 51.84 265 GLY A O 1
ATOM 1978 N N . THR A 1 266 ? -45.273 -19.997 15.814 1.00 49.62 266 THR A N 1
ATOM 1979 C CA . THR A 1 266 ? -43.809 -20.146 15.691 1.00 49.62 266 THR A CA 1
ATOM 1980 C C . THR A 1 266 ? -43.059 -19.132 16.576 1.00 49.62 266 THR A C 1
ATOM 1982 O O . THR A 1 266 ? -43.510 -18.000 16.765 1.00 49.62 266 THR A O 1
ATOM 1985 N N . PRO A 1 267 ? -41.906 -19.494 17.178 1.00 54.19 267 PRO A N 1
ATOM 1986 C CA . PRO A 1 267 ? -41.176 -18.572 18.035 1.00 54.19 267 PRO A CA 1
ATOM 1987 C C . PRO A 1 267 ? -40.518 -17.493 17.166 1.00 54.19 267 PRO A C 1
ATOM 1989 O O . PRO A 1 267 ? -39.559 -17.758 16.442 1.00 54.19 267 PRO A O 1
ATOM 1992 N N . GLN A 1 268 ? -41.043 -16.267 17.240 1.00 64.25 268 GLN A N 1
ATOM 1993 C CA . GLN A 1 268 ? -40.599 -15.136 16.412 1.00 64.25 268 GLN A CA 1
ATOM 1994 C C . GLN A 1 268 ? -39.206 -14.596 16.793 1.00 64.25 268 GLN A C 1
ATOM 1996 O O . GLN A 1 268 ? -38.600 -13.846 16.028 1.00 64.25 268 GLN A O 1
ATOM 2001 N N . THR A 1 269 ? -38.667 -14.987 17.953 1.00 81.12 269 THR A N 1
ATOM 2002 C CA . THR A 1 269 ? -37.419 -14.438 18.501 1.00 81.12 269 THR A CA 1
ATOM 2003 C C . THR A 1 269 ? -36.305 -15.483 18.506 1.00 81.12 269 THR A C 1
ATOM 2005 O O . THR A 1 269 ? -36.397 -16.493 19.199 1.00 81.12 269 THR A O 1
ATOM 2008 N N . CYS A 1 270 ? -35.225 -15.226 17.765 1.00 88.00 270 CYS A N 1
ATOM 2009 C CA . CYS A 1 270 ? -34.020 -16.058 17.785 1.00 88.00 270 CYS A CA 1
ATOM 2010 C C . CYS A 1 270 ? -33.260 -15.878 19.115 1.00 88.00 270 CYS A C 1
ATOM 2012 O O . CYS A 1 270 ? -32.892 -14.742 19.431 1.00 88.00 270 CYS A O 1
ATOM 2014 N N . PRO A 1 271 ? -32.972 -16.955 19.875 1.00 91.50 271 PRO A N 1
ATOM 2015 C CA . PRO A 1 271 ? -32.254 -16.846 21.147 1.00 91.50 271 PRO A CA 1
ATOM 2016 C C . PRO A 1 271 ? -30.745 -16.597 20.976 1.00 91.50 271 PRO A C 1
ATOM 2018 O O . PRO A 1 271 ? -30.087 -16.138 21.909 1.00 91.50 271 PRO A O 1
ATOM 2021 N N . TYR A 1 272 ? -30.184 -16.876 19.795 1.00 92.06 272 TYR A N 1
ATOM 2022 C CA . TYR A 1 272 ? -28.759 -16.705 19.510 1.00 92.06 272 TYR A CA 1
ATOM 2023 C C . TYR A 1 272 ? -28.470 -15.311 18.924 1.00 92.06 272 TYR A C 1
ATOM 2025 O O . TYR A 1 272 ? -29.110 -14.912 17.944 1.00 92.06 272 TYR A O 1
ATOM 2033 N N . PRO A 1 273 ? -27.501 -14.552 19.475 1.00 84.12 273 PRO A N 1
ATOM 2034 C CA . PRO A 1 273 ? -27.290 -13.146 19.127 1.00 84.12 273 PRO A CA 1
ATOM 2035 C C . PRO A 1 273 ? -26.560 -12.949 17.788 1.00 84.12 273 PRO A C 1
ATOM 2037 O O . PRO A 1 273 ? -26.570 -11.844 17.235 1.00 84.12 273 PRO A O 1
ATOM 2040 N N . GLY A 1 274 ? -25.977 -14.006 17.216 1.00 84.88 274 GLY A N 1
ATOM 2041 C CA . GLY A 1 274 ? -25.072 -13.918 16.073 1.00 84.88 274 GLY A CA 1
ATOM 2042 C C . GLY A 1 274 ? -23.696 -13.399 16.493 1.00 84.88 274 GLY A C 1
ATOM 2043 O O . GLY A 1 274 ? -23.192 -13.774 17.545 1.00 84.88 274 GLY A O 1
ATOM 2044 N N . LEU A 1 275 ? -23.123 -12.488 15.705 1.00 80.56 275 LEU A N 1
ATOM 2045 C CA . LEU A 1 275 ? -21.825 -11.858 15.990 1.00 80.56 275 LEU A CA 1
ATOM 2046 C C . LEU A 1 275 ? -21.834 -10.851 17.157 1.00 80.56 275 LEU A C 1
ATOM 2048 O O . LEU A 1 275 ? -20.774 -10.409 17.593 1.00 80.56 275 LEU A O 1
ATOM 2052 N N . ALA A 1 276 ? -23.009 -10.473 17.666 1.00 79.81 276 ALA A N 1
ATOM 2053 C CA . ALA A 1 276 ? -23.127 -9.560 18.799 1.00 79.81 276 ALA A CA 1
ATOM 2054 C C . ALA A 1 276 ? -22.926 -10.282 20.145 1.00 79.81 276 ALA A C 1
ATOM 2056 O O . ALA A 1 276 ? -23.312 -11.439 20.307 1.00 79.81 276 ALA A O 1
ATOM 2057 N N . ALA A 1 277 ? -22.393 -9.571 21.143 1.00 85.06 277 ALA A N 1
ATOM 2058 C CA . ALA A 1 277 ? -22.352 -10.059 22.521 1.00 85.06 277 ALA A CA 1
ATOM 2059 C C . ALA A 1 277 ? -23.754 -10.069 23.160 1.00 85.06 277 ALA A C 1
ATOM 2061 O O . ALA A 1 277 ? -24.607 -9.244 22.823 1.00 85.06 277 ALA A O 1
ATOM 2062 N N . PHE A 1 278 ? -23.978 -10.967 24.124 1.00 88.94 278 PHE A N 1
ATOM 2063 C CA . PHE A 1 278 ? -25.195 -10.951 24.934 1.00 88.94 278 PHE A CA 1
ATOM 2064 C C . PHE A 1 278 ? -25.195 -9.734 25.867 1.00 88.94 278 PHE A C 1
ATOM 2066 O O . PHE A 1 278 ? -24.241 -9.507 26.612 1.00 88.94 278 PHE A O 1
ATOM 2073 N N . GLY A 1 279 ? -26.282 -8.963 25.849 1.00 86.06 279 GLY A N 1
ATOM 2074 C CA . GLY A 1 279 ? -26.476 -7.820 26.741 1.00 86.06 279 GLY A CA 1
ATOM 2075 C C . GLY A 1 279 ? -27.276 -8.152 28.012 1.00 86.06 279 GLY A C 1
ATOM 2076 O O . GLY A 1 279 ? -27.868 -9.227 28.115 1.00 86.06 279 GLY A O 1
ATOM 2077 N N . PRO A 1 280 ? -27.404 -7.195 28.954 1.00 80.00 280 PRO A N 1
ATOM 2078 C CA . PRO A 1 280 ? -28.172 -7.376 30.194 1.00 80.00 280 PRO A CA 1
ATOM 2079 C C . PRO A 1 280 ? -29.653 -7.745 29.996 1.00 80.00 280 PRO A C 1
ATOM 2081 O O . PRO A 1 280 ? -30.265 -8.337 30.875 1.00 80.00 280 PRO A O 1
ATOM 2084 N N . GLY A 1 281 ? -30.249 -7.399 28.847 1.00 82.69 281 GLY A N 1
ATOM 2085 C CA . GLY A 1 281 ? -31.635 -7.755 28.507 1.00 82.69 281 GLY A CA 1
ATOM 2086 C C . GLY A 1 281 ? -31.816 -9.171 27.943 1.00 82.69 281 GLY A C 1
ATOM 2087 O O . GLY A 1 281 ? -32.932 -9.543 27.592 1.00 82.69 281 GLY A O 1
ATOM 2088 N N . GLN A 1 282 ? -30.733 -9.938 27.802 1.00 89.75 282 GLN A N 1
ATOM 2089 C CA . GLN A 1 282 ? -30.729 -11.269 27.185 1.00 89.75 282 GLN A CA 1
ATOM 2090 C C . GLN A 1 282 ? -30.254 -12.362 28.154 1.00 89.75 282 GLN A C 1
ATOM 2092 O O . GLN A 1 282 ? -29.899 -13.458 27.726 1.00 89.75 282 GLN A O 1
ATOM 2097 N N . THR A 1 283 ? -30.258 -12.090 29.463 1.00 90.38 283 THR A N 1
ATOM 2098 C CA . THR A 1 283 ? -29.838 -13.041 30.508 1.00 90.38 283 THR A CA 1
ATOM 2099 C C . THR A 1 283 ? -30.575 -14.372 30.433 1.00 90.38 283 THR A C 1
ATOM 2101 O O . THR A 1 283 ? -29.976 -15.407 30.696 1.00 90.38 283 THR A O 1
ATOM 2104 N N . GLN A 1 284 ? -31.852 -14.377 30.039 1.00 90.62 284 GLN A N 1
ATOM 2105 C CA . GLN A 1 284 ? -32.639 -15.606 29.908 1.00 90.62 284 GLN A CA 1
ATOM 2106 C C . GLN A 1 284 ? -32.131 -16.568 28.821 1.00 90.62 284 GLN A C 1
ATOM 2108 O O . GLN A 1 284 ? -32.584 -17.704 28.782 1.00 90.62 284 GLN A O 1
ATOM 2113 N N . TRP A 1 285 ? -31.233 -16.127 27.934 1.00 93.31 285 TRP A N 1
ATOM 2114 C CA . TRP A 1 285 ? -30.646 -16.942 26.863 1.00 93.31 285 TRP A CA 1
ATOM 2115 C C . TRP A 1 285 ? -29.137 -17.160 27.043 1.00 93.31 285 TRP A C 1
ATOM 2117 O O . TRP A 1 285 ? -28.499 -17.749 26.176 1.00 93.31 285 TRP A O 1
ATOM 2127 N N . PHE A 1 286 ? -28.546 -16.690 28.146 1.00 94.56 286 PHE A N 1
ATOM 2128 C CA . PHE A 1 286 ? -27.111 -16.799 28.398 1.00 94.56 286 PHE A CA 1
ATOM 2129 C C . PHE A 1 286 ? -26.805 -17.975 29.335 1.00 94.56 286 PHE A C 1
ATOM 2131 O O . PHE A 1 286 ? -27.058 -17.896 30.535 1.00 94.56 286 PHE A O 1
ATOM 2138 N N . PHE A 1 287 ? -26.238 -19.054 28.786 1.00 94.06 287 PHE A N 1
ATOM 2139 C CA . PHE A 1 287 ? -25.957 -20.301 29.509 1.00 94.06 287 PHE A CA 1
ATOM 2140 C C . PHE A 1 287 ? -24.525 -20.798 29.307 1.00 94.06 287 PHE A C 1
ATOM 2142 O O . PHE A 1 287 ? -23.794 -20.332 28.435 1.00 94.06 287 PHE A O 1
ATOM 2149 N N . GLY A 1 288 ? -24.120 -21.766 30.135 1.00 92.19 288 GLY A N 1
ATOM 2150 C CA . GLY A 1 288 ? -22.821 -22.434 30.026 1.00 92.19 288 GLY A CA 1
ATOM 2151 C C . GLY A 1 288 ? -21.674 -21.722 30.744 1.00 92.19 288 GLY A C 1
ATOM 2152 O O . GLY A 1 288 ? -20.569 -22.244 30.769 1.00 92.19 288 GLY A O 1
ATOM 2153 N N . ARG A 1 289 ? -21.906 -20.565 31.375 1.00 93.94 289 ARG A N 1
ATOM 2154 C CA . ARG A 1 289 ? -20.882 -19.832 32.146 1.00 93.94 289 ARG A CA 1
ATOM 2155 C C . ARG A 1 289 ? -21.177 -19.742 33.647 1.00 93.94 289 ARG A C 1
ATOM 2157 O O . ARG A 1 289 ? -20.536 -18.962 34.343 1.00 93.94 289 ARG A O 1
ATOM 2164 N N . ASP A 1 290 ? -22.082 -20.576 34.158 1.00 91.69 290 ASP A N 1
ATOM 2165 C CA . ASP A 1 290 ? -22.543 -20.566 35.558 1.00 91.69 290 ASP A CA 1
ATOM 2166 C C . ASP A 1 290 ? -21.376 -20.591 36.565 1.00 91.69 290 ASP A C 1
ATOM 2168 O O . ASP A 1 290 ? -21.305 -19.771 37.477 1.00 91.69 290 ASP A O 1
ATOM 2172 N N . ARG A 1 291 ? -20.406 -21.496 36.355 1.00 91.56 291 ARG A N 1
ATOM 2173 C CA . ARG A 1 291 ? -19.230 -21.646 37.228 1.00 91.56 291 ARG A CA 1
ATOM 2174 C C . ARG A 1 291 ? -18.353 -20.394 37.235 1.00 91.56 291 ARG A C 1
ATOM 2176 O O . ARG A 1 291 ? -17.902 -19.975 38.292 1.00 91.56 291 ARG A O 1
ATOM 2183 N N . MET A 1 292 ? -18.126 -19.803 36.063 1.00 92.38 292 MET A N 1
ATOM 2184 C CA . MET A 1 292 ? -17.308 -18.598 35.929 1.00 92.38 292 MET A CA 1
ATOM 2185 C C . MET A 1 292 ? -18.002 -17.380 36.554 1.00 92.38 292 MET A C 1
ATOM 2187 O O . MET A 1 292 ? -17.345 -16.566 37.192 1.00 92.38 292 MET A O 1
ATOM 2191 N N . ILE A 1 293 ? -19.328 -17.259 36.416 1.00 93.50 293 ILE A N 1
ATOM 2192 C CA . ILE A 1 293 ? -20.106 -16.204 37.087 1.00 93.50 293 ILE A CA 1
ATOM 2193 C C . ILE A 1 293 ? -19.954 -16.321 38.610 1.00 93.50 293 ILE A C 1
ATOM 2195 O O . ILE A 1 293 ? -19.650 -15.324 39.264 1.00 93.50 293 ILE A O 1
ATOM 2199 N N . ALA A 1 294 ? -20.094 -17.533 39.158 1.00 90.88 294 ALA A N 1
ATOM 2200 C CA . ALA A 1 294 ? -19.935 -17.786 40.588 1.00 90.88 294 ALA A CA 1
ATOM 2201 C C . ALA A 1 294 ? -18.509 -17.480 41.083 1.00 90.88 294 ALA A C 1
ATOM 2203 O O . ALA A 1 294 ? -18.350 -16.796 42.092 1.00 90.88 294 ALA A O 1
ATOM 2204 N N . GLU A 1 295 ? -17.475 -17.902 40.345 1.00 91.12 295 GLU A N 1
ATOM 2205 C CA . GLU A 1 295 ? -16.073 -17.590 40.668 1.00 91.12 295 GLU A CA 1
ATOM 2206 C C . GLU A 1 295 ? -15.820 -16.074 40.679 1.00 91.12 295 GLU A C 1
ATOM 2208 O O . GLU A 1 295 ? -15.137 -15.552 41.562 1.00 91.12 295 GLU A O 1
ATOM 2213 N N . LEU A 1 296 ? -16.386 -15.339 39.717 1.00 91.75 296 LEU A N 1
ATOM 2214 C CA . LEU A 1 296 ? -16.276 -13.882 39.674 1.00 91.75 296 LEU A CA 1
ATOM 2215 C C . LEU A 1 296 ? -16.976 -13.216 40.858 1.00 91.75 296 LEU A C 1
ATOM 2217 O O . LEU A 1 296 ? -16.407 -12.303 41.456 1.00 91.75 296 LEU A O 1
ATOM 2221 N N . ALA A 1 297 ? -18.173 -13.673 41.227 1.00 90.50 297 ALA A N 1
ATOM 2222 C CA . ALA A 1 297 ? -18.883 -13.169 42.401 1.00 90.50 297 ALA A CA 1
ATOM 2223 C C . ALA A 1 297 ? -18.105 -13.446 43.703 1.00 90.50 297 ALA A C 1
ATOM 2225 O O . ALA A 1 297 ? -17.986 -12.560 44.556 1.00 90.50 297 ALA A O 1
ATOM 2226 N N . GLU A 1 298 ? -17.505 -14.632 43.838 1.00 88.81 298 GLU A N 1
ATOM 2227 C CA . GLU A 1 298 ? -16.652 -14.998 44.974 1.00 88.81 298 GLU A CA 1
ATOM 2228 C C . GLU A 1 298 ? -15.395 -14.117 45.043 1.00 88.81 298 GLU A C 1
ATOM 2230 O O . GLU A 1 298 ? -15.090 -13.546 46.092 1.00 88.81 298 GLU A O 1
ATOM 2235 N N . LYS A 1 299 ? -14.704 -13.913 43.916 1.00 88.94 299 LYS A N 1
ATOM 2236 C CA . LYS A 1 299 ? -13.523 -13.038 43.855 1.00 88.94 299 LYS A CA 1
ATOM 2237 C C . LYS A 1 299 ? -13.850 -11.583 44.147 1.00 88.94 299 LYS A C 1
ATOM 2239 O O . LYS A 1 299 ? -13.052 -10.910 44.793 1.00 88.94 299 LYS A O 1
ATOM 2244 N N . LEU A 1 300 ? -15.006 -11.092 43.706 1.00 88.62 300 LEU A N 1
ATOM 2245 C CA . LEU A 1 300 ? -15.473 -9.762 44.087 1.00 88.62 300 LEU A CA 1
ATOM 2246 C C . LEU A 1 300 ? -15.709 -9.687 45.594 1.00 88.62 300 LEU A C 1
ATOM 2248 O O . LEU A 1 300 ? -15.238 -8.749 46.228 1.00 88.62 300 LEU A O 1
ATOM 2252 N N . THR A 1 301 ? -16.351 -10.700 46.178 1.00 85.88 301 THR A N 1
ATOM 2253 C CA . THR A 1 301 ? -16.586 -10.794 47.628 1.00 85.88 301 THR A CA 1
ATOM 2254 C C . THR A 1 301 ? -15.281 -10.769 48.426 1.00 85.88 301 THR A C 1
ATOM 2256 O O . THR A 1 301 ? -15.157 -9.997 49.372 1.00 85.88 301 THR A O 1
ATOM 2259 N N . GLY A 1 302 ? -14.270 -11.539 48.015 1.00 81.38 302 GLY A N 1
ATOM 2260 C CA . GLY A 1 302 ? -12.950 -11.544 48.659 1.00 81.38 302 GLY A CA 1
ATOM 2261 C C . GLY A 1 302 ? -12.159 -10.238 48.504 1.00 81.38 302 GLY A C 1
ATOM 2262 O O . GLY A 1 302 ? -11.113 -10.079 49.125 1.00 81.38 302 GLY A O 1
ATOM 2263 N N . ARG A 1 303 ? -12.645 -9.299 47.681 1.00 78.19 303 ARG A N 1
ATOM 2264 C CA . ARG A 1 303 ? -11.991 -8.025 47.353 1.00 78.19 303 ARG A CA 1
ATOM 2265 C C . ARG A 1 303 ? -12.773 -6.806 47.837 1.00 78.19 303 ARG A C 1
ATOM 2267 O O . ARG A 1 303 ? -12.537 -5.702 47.355 1.00 78.19 303 ARG A O 1
ATOM 2274 N N . MET A 1 304 ? -13.672 -6.970 48.807 1.00 78.50 304 MET A N 1
ATOM 2275 C CA . MET A 1 304 ? -14.373 -5.830 49.411 1.00 78.50 304 MET A CA 1
ATOM 2276 C C . MET A 1 304 ? -13.404 -4.828 50.060 1.00 78.50 304 MET A C 1
ATOM 2278 O O . MET A 1 304 ? -13.650 -3.628 49.982 1.00 78.50 304 MET A O 1
ATOM 2282 N N . ASP A 1 305 ? -12.279 -5.283 50.608 1.00 75.12 305 ASP A N 1
ATOM 2283 C CA . ASP A 1 305 ? -11.266 -4.405 51.217 1.00 75.12 305 ASP A CA 1
ATOM 2284 C C . ASP A 1 305 ? -10.073 -4.129 50.285 1.00 75.12 305 ASP A C 1
ATOM 2286 O O . ASP A 1 305 ? -9.101 -3.483 50.674 1.00 75.12 305 ASP A O 1
ATOM 2290 N N . ALA A 1 306 ? -10.121 -4.635 49.047 1.00 73.44 306 ALA A N 1
ATOM 2291 C CA . ALA A 1 306 ? -9.059 -4.418 48.076 1.00 73.44 306 ALA A CA 1
ATOM 2292 C C . ALA A 1 306 ? -9.108 -2.985 47.539 1.00 73.44 306 ALA A C 1
ATOM 2294 O O . ALA A 1 306 ? -10.178 -2.444 47.264 1.00 73.44 306 ALA A O 1
ATOM 2295 N N . THR A 1 307 ? -7.929 -2.402 47.335 1.00 76.38 307 THR A N 1
ATOM 2296 C CA . THR A 1 307 ? -7.769 -1.020 46.866 1.00 76.38 307 THR A CA 1
ATOM 2297 C C . THR A 1 307 ? -7.520 -0.911 45.367 1.00 76.38 307 THR A C 1
ATOM 2299 O O . THR A 1 307 ? -7.210 0.162 44.847 1.00 76.38 307 THR A O 1
ATOM 2302 N N . ASP A 1 308 ? -7.584 -2.030 44.651 1.00 84.31 308 ASP A N 1
ATOM 2303 C CA . ASP A 1 308 ? -7.183 -2.135 43.259 1.00 84.31 308 ASP A CA 1
ATOM 2304 C C . ASP A 1 308 ? -8.259 -2.850 42.412 1.00 84.31 308 ASP A C 1
ATOM 2306 O O . ASP A 1 308 ? -8.926 -3.769 42.908 1.00 84.31 308 ASP A O 1
ATOM 2310 N N . PRO A 1 309 ? -8.459 -2.445 41.140 1.00 90.12 309 PRO A N 1
ATOM 2311 C CA . PRO A 1 309 ? -9.467 -3.047 40.267 1.00 90.12 309 PRO A CA 1
ATOM 2312 C C . PRO A 1 309 ? -9.308 -4.565 40.087 1.00 90.12 309 PRO A C 1
ATOM 2314 O O . PRO A 1 309 ? -8.200 -5.092 40.083 1.00 90.12 309 PRO A O 1
ATOM 2317 N N . LEU A 1 310 ? -10.410 -5.282 39.863 1.00 91.56 310 LEU A N 1
ATOM 2318 C CA . LEU A 1 310 ? -10.359 -6.674 39.408 1.00 91.56 310 LEU A CA 1
ATOM 2319 C C . LEU A 1 310 ? -10.141 -6.702 37.892 1.00 91.56 310 LEU A C 1
ATOM 2321 O O . LEU A 1 310 ? -10.909 -6.084 37.160 1.00 91.56 310 LEU A O 1
ATOM 2325 N N . VAL A 1 311 ? -9.145 -7.445 37.407 1.00 93.50 311 VAL A N 1
ATOM 2326 C CA . VAL A 1 311 ? -8.877 -7.567 35.964 1.00 93.50 311 VAL A CA 1
ATOM 2327 C C . VAL A 1 311 ? -9.256 -8.961 35.467 1.00 93.50 311 VAL A C 1
ATOM 2329 O O . VAL A 1 311 ? -8.686 -9.961 35.902 1.00 93.50 311 VAL A O 1
ATOM 2332 N N . LEU A 1 312 ? -10.199 -9.023 34.529 1.00 94.56 312 LEU A N 1
ATOM 2333 C CA . LEU A 1 312 ? -10.489 -10.196 33.707 1.00 94.56 312 LEU A CA 1
ATOM 2334 C C . LEU A 1 312 ? -9.584 -10.180 32.482 1.00 94.56 312 LEU A C 1
ATOM 2336 O O . LEU A 1 312 ? -9.615 -9.227 31.709 1.00 94.56 312 LEU A O 1
ATOM 2340 N N . VAL A 1 313 ? -8.837 -11.254 32.262 1.00 92.06 313 VAL A N 1
ATOM 2341 C CA . VAL A 1 313 ? -7.931 -11.403 31.124 1.00 92.06 313 VAL A CA 1
ATOM 2342 C C . VAL A 1 313 ? -8.368 -12.587 30.273 1.00 92.06 313 VAL A C 1
ATOM 2344 O O . VAL A 1 313 ? -8.590 -13.682 30.779 1.00 92.06 313 VAL A O 1
ATOM 2347 N N . GLY A 1 314 ? -8.455 -12.401 28.963 1.00 87.81 314 GLY A N 1
ATOM 2348 C CA . GLY A 1 314 ? -8.685 -13.510 28.039 1.00 87.81 314 GLY A CA 1
ATOM 2349 C C . GLY A 1 314 ? -8.573 -13.078 26.581 1.00 87.81 314 GLY A C 1
ATOM 2350 O O . GLY A 1 314 ? -8.669 -11.879 26.302 1.00 87.81 314 GLY A O 1
ATOM 2351 N N . PRO A 1 315 ? -8.397 -14.019 25.644 1.00 82.19 315 PRO A N 1
ATOM 2352 C CA . PRO A 1 315 ? -8.305 -13.716 24.215 1.00 82.19 315 PRO A CA 1
ATOM 2353 C C . PRO A 1 315 ? -9.587 -13.058 23.674 1.00 82.19 315 PRO A C 1
ATOM 2355 O O . PRO A 1 315 ? -10.635 -13.034 24.343 1.00 82.19 315 PRO A O 1
ATOM 2358 N N . SER A 1 316 ? -9.502 -12.471 22.475 1.00 79.00 316 SER A N 1
ATOM 2359 C CA . SER A 1 316 ? -10.683 -11.957 21.766 1.00 79.00 316 SER A CA 1
ATOM 2360 C C . SER A 1 316 ? -11.680 -13.100 21.517 1.00 79.00 316 SER A C 1
ATOM 2362 O O . SER A 1 316 ? -11.302 -14.266 21.478 1.00 79.00 316 SER A O 1
ATOM 2364 N N . GLY A 1 317 ? -12.981 -12.807 21.478 1.00 76.81 317 GLY A N 1
ATOM 2365 C CA . GLY A 1 317 ? -14.017 -13.827 21.241 1.00 76.81 317 GLY A CA 1
ATOM 2366 C C . GLY A 1 317 ? -14.319 -14.815 22.387 1.00 76.81 317 GLY A C 1
ATOM 2367 O O . GLY A 1 317 ? -15.363 -15.457 22.347 1.00 76.81 317 GLY A O 1
ATOM 2368 N N . ALA A 1 318 ? -13.542 -14.863 23.479 1.00 84.06 318 ALA A N 1
ATOM 2369 C CA . ALA A 1 318 ? -13.785 -15.783 24.612 1.00 84.06 318 ALA A CA 1
ATOM 2370 C C . ALA A 1 318 ? -15.092 -15.534 25.413 1.00 84.06 318 ALA A C 1
ATOM 2372 O O . ALA A 1 318 ? -15.401 -16.254 26.369 1.00 84.06 318 ALA A O 1
ATOM 2373 N N . GLY A 1 319 ? -15.865 -14.505 25.048 1.00 87.62 319 GLY A N 1
ATOM 2374 C CA . GLY A 1 319 ? -17.161 -14.184 25.652 1.00 87.62 319 GLY A CA 1
ATOM 2375 C C . GLY A 1 319 ? -17.107 -13.264 26.876 1.00 87.62 319 GLY A C 1
ATOM 2376 O O . GLY A 1 319 ? -18.070 -13.243 27.638 1.00 87.62 319 GLY A O 1
ATOM 2377 N N . LYS A 1 320 ? -16.023 -12.494 27.075 1.00 91.31 320 LYS A N 1
ATOM 2378 C CA . LYS A 1 320 ? -15.844 -11.572 28.223 1.00 91.31 320 LYS A CA 1
ATOM 2379 C C . LYS A 1 320 ? -16.999 -10.569 28.367 1.00 91.31 320 LYS A C 1
ATOM 2381 O O . LYS A 1 320 ? -17.595 -10.479 29.437 1.00 91.31 320 LYS A O 1
ATOM 2386 N N . SER A 1 321 ? -17.367 -9.892 27.278 1.00 90.94 321 SER A N 1
ATOM 2387 C CA . SER A 1 321 ? -18.467 -8.919 27.262 1.00 90.94 321 SER A CA 1
ATOM 2388 C C . SER A 1 321 ? -19.816 -9.560 27.605 1.00 90.94 321 SER A C 1
ATOM 2390 O O . SER A 1 321 ? -20.546 -9.038 28.444 1.00 90.94 321 SER A O 1
ATOM 2392 N N . SER A 1 322 ? -20.123 -10.731 27.030 1.00 92.62 322 SER A N 1
ATOM 2393 C CA . SER A 1 322 ? -21.343 -11.494 27.348 1.00 92.62 322 SER A CA 1
ATOM 2394 C C . SER A 1 322 ? -21.368 -11.945 28.812 1.00 92.62 322 SER A C 1
ATOM 2396 O O . SER A 1 322 ? -22.386 -11.809 29.488 1.00 92.62 322 SER A O 1
ATOM 2398 N N . LEU A 1 323 ? -20.235 -12.433 29.326 1.00 94.56 323 LEU A N 1
ATOM 2399 C CA . LEU A 1 323 ? -20.084 -12.857 30.715 1.00 94.56 323 LEU A CA 1
ATOM 2400 C C . LEU A 1 323 ? -20.325 -11.702 31.687 1.00 94.56 323 LEU A C 1
ATOM 2402 O O . LEU A 1 323 ? -21.042 -11.882 32.664 1.00 94.56 323 LEU A O 1
ATOM 2406 N N . LEU A 1 324 ? -19.764 -10.522 31.418 1.00 94.62 324 LEU A N 1
ATOM 2407 C CA . LEU A 1 324 ? -19.943 -9.338 32.256 1.00 94.62 324 LEU A CA 1
ATOM 2408 C C . LEU A 1 324 ? -21.368 -8.776 32.161 1.00 94.62 324 LEU A C 1
ATOM 2410 O O . LEU A 1 324 ? -22.001 -8.517 33.185 1.00 94.62 324 LEU A O 1
ATOM 2414 N N . GLY A 1 325 ? -21.875 -8.599 30.940 1.00 92.19 325 GLY A N 1
ATOM 2415 C CA . GLY A 1 325 ? -23.149 -7.938 30.666 1.00 92.19 325 GLY A CA 1
ATOM 2416 C C . GLY A 1 325 ? -24.379 -8.797 30.954 1.00 92.19 325 GLY A C 1
ATOM 2417 O O . GLY A 1 325 ? -25.295 -8.330 31.626 1.00 92.19 325 GLY A O 1
ATOM 2418 N N . ALA A 1 326 ? -24.417 -10.033 30.451 1.00 93.75 326 ALA A N 1
ATOM 2419 C CA . ALA A 1 326 ? -25.573 -10.928 30.564 1.00 93.75 326 ALA A CA 1
ATOM 2420 C C . ALA A 1 326 ? -25.475 -11.923 31.731 1.00 93.75 326 ALA A C 1
ATOM 2422 O O . ALA A 1 326 ? -26.510 -12.432 32.166 1.00 93.75 326 ALA A O 1
ATOM 2423 N N . GLY A 1 327 ? -24.265 -12.180 32.241 1.00 94.44 327 GLY A N 1
ATOM 2424 C CA . GLY A 1 327 ? -24.007 -13.081 33.367 1.00 94.44 327 GLY A CA 1
ATOM 2425 C C . GLY A 1 327 ? -23.841 -12.352 34.701 1.00 94.44 327 GLY A C 1
ATOM 2426 O O . GLY A 1 327 ? -24.752 -12.338 35.527 1.00 94.44 327 GLY A O 1
ATOM 2427 N N . LEU A 1 328 ? -22.676 -11.731 34.901 1.00 94.06 328 LEU A N 1
ATOM 2428 C CA . LEU A 1 328 ? -22.246 -11.151 36.170 1.00 94.06 328 LEU A CA 1
ATOM 2429 C C . LEU A 1 328 ? -23.170 -10.026 36.643 1.00 94.06 328 LEU A C 1
ATOM 2431 O O . LEU A 1 328 ? -23.740 -10.136 37.720 1.00 94.06 328 LEU A O 1
ATOM 2435 N N . LEU A 1 329 ? -23.360 -8.951 35.869 1.00 92.75 329 LEU A N 1
ATOM 2436 C CA . LEU A 1 329 ? -24.179 -7.813 36.318 1.00 92.75 329 LEU A CA 1
ATOM 2437 C C . LEU A 1 329 ? -25.619 -8.224 36.721 1.00 92.75 329 LEU A C 1
ATOM 2439 O O . LEU A 1 329 ? -26.091 -7.775 37.770 1.00 92.75 329 LEU A O 1
ATOM 2443 N N . PRO A 1 330 ? -26.318 -9.096 35.967 1.00 91.19 330 PRO A N 1
ATOM 2444 C CA . PRO A 1 330 ? -27.605 -9.659 36.378 1.00 91.19 330 PRO A CA 1
ATOM 2445 C C . PRO A 1 330 ? -27.538 -10.527 37.642 1.00 91.19 330 PRO A C 1
ATOM 2447 O O . PRO A 1 330 ? -28.426 -10.416 38.488 1.00 91.19 330 PRO A O 1
ATOM 2450 N N . ALA A 1 331 ? -26.501 -11.355 37.804 1.00 90.19 331 ALA A N 1
ATOM 2451 C CA . ALA A 1 331 ? -26.268 -12.153 39.013 1.00 90.19 331 ALA A CA 1
ATOM 2452 C C . ALA A 1 331 ? -26.079 -11.273 40.264 1.00 90.19 331 ALA A C 1
ATOM 2454 O O . ALA A 1 331 ? -26.724 -11.490 41.295 1.00 90.19 331 ALA A O 1
ATOM 2455 N N . LEU A 1 332 ? -25.292 -10.196 40.157 1.00 89.38 332 LEU A N 1
ATOM 2456 C CA . LEU A 1 332 ? -25.129 -9.214 41.236 1.00 89.38 332 LEU A CA 1
ATOM 2457 C C . LEU A 1 332 ? -26.465 -8.533 41.581 1.00 89.38 332 LEU A C 1
ATOM 2459 O O . LEU A 1 332 ? -26.795 -8.382 42.756 1.00 89.38 332 LEU A O 1
ATOM 2463 N N . GLY A 1 333 ? -27.290 -8.216 40.575 1.00 86.12 333 GLY A N 1
ATOM 2464 C CA . GLY A 1 333 ? -28.624 -7.628 40.772 1.00 86.12 333 GLY A CA 1
ATOM 2465 C C . GLY A 1 333 ? -29.620 -8.571 41.462 1.00 86.12 333 GLY A C 1
ATOM 2466 O O . GLY A 1 333 ? -30.504 -8.121 42.190 1.00 86.12 333 GLY A O 1
ATOM 2467 N N . LYS A 1 334 ? -29.449 -9.890 41.298 1.00 86.00 334 LYS A N 1
ATOM 2468 C CA . LYS A 1 334 ? -30.183 -10.928 42.050 1.00 86.00 334 LYS A CA 1
ATOM 2469 C C . LYS A 1 334 ? -29.628 -11.140 43.466 1.00 86.00 334 LYS A C 1
ATOM 2471 O O . LYS A 1 334 ? -30.274 -11.788 44.292 1.00 86.00 334 LYS A O 1
ATOM 2476 N N . GLY A 1 335 ? -28.476 -10.545 43.775 1.00 82.31 335 GLY A N 1
ATOM 2477 C CA . GLY A 1 335 ? -27.831 -10.570 45.085 1.00 82.31 335 GLY A CA 1
ATOM 2478 C C . GLY A 1 335 ? -26.999 -11.807 45.341 1.00 82.31 335 GLY A C 1
ATOM 2479 O O . GLY A 1 335 ? -27.068 -12.348 46.440 1.00 82.31 335 GLY A O 1
ATOM 2480 N N . GLU A 1 336 ? -26.248 -12.248 44.336 1.00 83.50 336 GLU A N 1
ATOM 2481 C CA . GLU A 1 336 ? -25.223 -13.282 44.503 1.00 83.50 336 GLU A CA 1
ATOM 2482 C C . GLU A 1 336 ? -23.991 -12.786 45.281 1.00 83.50 336 GLU A C 1
ATOM 2484 O O . GLU A 1 336 ? -23.198 -13.597 45.748 1.00 83.50 336 GLU A O 1
ATOM 2489 N N . LEU A 1 337 ? -23.853 -11.470 45.503 1.00 83.69 337 LEU A N 1
ATOM 2490 C CA . LEU A 1 337 ? -22.918 -10.947 46.500 1.00 83.69 337 LEU A CA 1
ATOM 2491 C C . LEU A 1 337 ? -23.491 -11.166 47.909 1.00 83.69 337 LEU A C 1
ATOM 2493 O O . LEU A 1 337 ? -24.563 -10.630 48.209 1.00 83.69 337 LEU A O 1
ATOM 2497 N N . PRO A 1 338 ? -22.776 -11.855 48.816 1.00 78.81 338 PRO A N 1
ATOM 2498 C CA . PRO A 1 338 ? -23.218 -12.121 50.184 1.00 78.81 338 PRO A CA 1
ATOM 2499 C C . PRO A 1 338 ? -23.058 -10.886 51.094 1.00 78.81 338 PRO A C 1
ATOM 2501 O O . PRO A 1 338 ? -22.668 -10.994 52.252 1.00 78.81 338 PRO A O 1
ATOM 2504 N N . MET A 1 339 ? -23.362 -9.698 50.567 1.00 78.06 339 MET A N 1
ATOM 2505 C CA . MET A 1 339 ? -23.292 -8.419 51.269 1.00 78.06 339 MET A CA 1
ATOM 2506 C C . MET A 1 339 ? -24.701 -7.834 51.436 1.00 78.06 339 MET A C 1
ATOM 2508 O O . MET A 1 339 ? -25.422 -7.689 50.438 1.00 78.06 339 MET A O 1
ATOM 2512 N N . PRO A 1 340 ? -25.121 -7.464 52.661 1.00 76.25 340 PRO A N 1
ATOM 2513 C CA . PRO A 1 340 ? -26.407 -6.811 52.890 1.00 76.25 340 PRO A CA 1
ATOM 2514 C C . PRO A 1 340 ? -26.569 -5.547 52.034 1.00 76.25 340 PRO A C 1
ATOM 2516 O O . PRO A 1 340 ? -25.676 -4.711 51.960 1.00 76.25 340 PRO A O 1
ATOM 2519 N N . GLY A 1 341 ? -27.712 -5.407 51.358 1.00 79.25 341 GLY A N 1
ATOM 2520 C CA . GLY A 1 341 ? -28.016 -4.242 50.512 1.00 79.25 341 GLY A CA 1
ATOM 2521 C C . GLY A 1 341 ? -27.361 -4.232 49.122 1.00 79.25 341 GLY A C 1
ATOM 2522 O O . GLY A 1 341 ? -27.764 -3.419 48.287 1.00 79.25 341 GLY A O 1
ATOM 2523 N N . SER A 1 342 ? -26.447 -5.164 48.820 1.00 84.69 342 SER A N 1
ATOM 2524 C CA . SER A 1 342 ? -25.722 -5.225 47.534 1.00 84.69 342 SER A CA 1
ATOM 2525 C C . SER A 1 342 ? -26.616 -5.364 46.302 1.00 84.69 342 SER A C 1
ATOM 2527 O O . SER A 1 342 ? -26.308 -4.812 45.252 1.00 84.69 342 SER A O 1
ATOM 2529 N N . ARG A 1 343 ? -27.793 -5.986 46.450 1.00 85.06 343 ARG A N 1
ATOM 2530 C CA . ARG A 1 343 ? -28.841 -6.074 45.410 1.00 85.06 343 ARG A CA 1
ATOM 2531 C C . ARG A 1 343 ? -29.268 -4.722 44.836 1.00 85.06 343 ARG A C 1
ATOM 2533 O O . ARG A 1 343 ? -29.819 -4.664 43.744 1.00 85.06 343 ARG A O 1
ATOM 2540 N N . THR A 1 344 ? -29.094 -3.648 45.605 1.00 84.50 344 THR A N 1
ATOM 2541 C CA . THR A 1 344 ? -29.550 -2.297 45.244 1.00 84.50 344 THR A CA 1
ATOM 2542 C C . THR A 1 344 ? -28.427 -1.392 44.747 1.00 84.50 344 THR A C 1
ATOM 2544 O O . THR A 1 344 ? -28.681 -0.235 44.394 1.00 84.50 344 THR A O 1
ATOM 2547 N N . TRP A 1 345 ? -27.193 -1.901 44.713 1.00 89.12 345 TRP A N 1
ATOM 2548 C CA . TRP A 1 345 ? -26.043 -1.147 44.241 1.00 89.12 345 TRP A CA 1
ATOM 2549 C C . TRP A 1 345 ? -26.214 -0.777 42.763 1.00 89.12 345 TRP A C 1
ATOM 2551 O O . TRP A 1 345 ? -26.638 -1.605 41.955 1.00 89.12 345 TRP A O 1
ATOM 2561 N N . PRO A 1 346 ? -25.933 0.479 42.375 1.00 90.19 346 PRO A N 1
ATOM 2562 C CA . PRO A 1 346 ? -25.980 0.862 40.975 1.00 90.19 346 PRO A CA 1
ATOM 2563 C C . PRO A 1 346 ? -24.901 0.115 40.187 1.00 90.19 346 PRO A C 1
ATOM 2565 O O . PRO A 1 346 ? -23.775 -0.061 40.654 1.00 90.19 346 PRO A O 1
ATOM 2568 N N . HIS A 1 347 ? -25.247 -0.293 38.969 1.00 91.19 347 HIS A N 1
ATOM 2569 C CA . HIS A 1 347 ? -24.325 -0.913 38.024 1.00 91.19 347 HIS A CA 1
ATOM 2570 C C . HIS A 1 347 ? -24.053 0.055 36.876 1.00 91.19 347 HIS A C 1
ATOM 2572 O O . HIS A 1 347 ? -24.983 0.640 36.312 1.00 91.19 347 HIS A O 1
ATOM 2578 N N . LEU A 1 348 ? -22.785 0.203 36.505 1.00 92.31 348 LEU A N 1
ATOM 2579 C CA . LEU A 1 348 ? -22.363 1.018 35.378 1.00 92.31 348 LEU A CA 1
ATOM 2580 C C . LEU A 1 348 ? -21.423 0.211 34.488 1.00 92.31 348 LEU A C 1
ATOM 2582 O O . LEU A 1 348 ? -20.333 -0.154 34.908 1.00 92.31 348 LEU A O 1
ATOM 2586 N N . LEU A 1 349 ? -21.860 -0.050 33.258 1.00 92.38 349 LEU A N 1
ATOM 2587 C CA . LEU A 1 349 ? -21.056 -0.670 32.207 1.00 92.38 349 LEU A CA 1
ATOM 2588 C C . LEU A 1 349 ? -20.615 0.411 31.218 1.00 92.38 349 LEU A C 1
ATOM 2590 O O . LEU A 1 349 ? -21.461 1.129 30.669 1.00 92.38 349 LEU A O 1
ATOM 2594 N N . ILE A 1 350 ? -19.308 0.522 30.997 1.00 93.12 350 ILE A N 1
ATOM 2595 C CA . ILE A 1 350 ? -18.708 1.429 30.018 1.00 93.12 350 ILE A CA 1
ATOM 2596 C C . ILE A 1 350 ? -17.693 0.688 29.148 1.00 93.12 350 ILE A C 1
ATOM 2598 O O . ILE A 1 350 ? -17.043 -0.247 29.604 1.00 93.12 350 ILE A O 1
ATOM 2602 N N . THR A 1 351 ? -17.529 1.165 27.918 1.00 91.06 351 THR A N 1
ATOM 2603 C CA . THR A 1 351 ? -16.434 0.784 27.021 1.00 91.06 351 THR A CA 1
ATOM 2604 C C . THR A 1 351 ? -15.632 2.049 26.724 1.00 91.06 351 THR A C 1
ATOM 2606 O O . THR A 1 351 ? -16.253 3.059 26.365 1.00 91.06 351 THR A O 1
ATOM 2609 N N . PRO A 1 352 ? -14.298 2.058 26.913 1.00 90.44 352 PRO A N 1
ATOM 2610 C CA . PRO A 1 352 ? -13.476 3.220 26.599 1.00 90.44 352 PRO A CA 1
ATOM 2611 C C . PRO A 1 352 ? -13.672 3.685 25.151 1.00 90.44 352 PRO A C 1
ATOM 2613 O O . PRO A 1 352 ? -13.963 2.905 24.248 1.00 90.44 352 PRO A O 1
ATOM 2616 N N . THR A 1 353 ? -13.538 4.991 24.931 1.00 85.19 353 THR A N 1
ATOM 2617 C CA . THR A 1 353 ? -13.648 5.606 23.600 1.00 85.19 353 THR A CA 1
ATOM 2618 C C . THR A 1 353 ? -12.399 6.439 23.327 1.00 85.19 353 THR A C 1
ATOM 2620 O O . THR A 1 353 ? -11.479 6.458 24.141 1.00 85.19 353 THR A O 1
ATOM 2623 N N . ARG A 1 354 ? -12.383 7.211 22.233 1.00 79.75 354 ARG A N 1
ATOM 2624 C CA . ARG A 1 354 ? -11.324 8.207 21.981 1.00 79.75 354 ARG A CA 1
ATOM 2625 C C . ARG A 1 354 ? -11.188 9.262 23.088 1.00 79.75 354 ARG A C 1
ATOM 2627 O O . ARG A 1 354 ? -10.154 9.911 23.150 1.00 79.75 354 ARG A O 1
ATOM 2634 N N . HIS A 1 355 ? -12.227 9.423 23.915 1.00 86.44 355 HIS A N 1
ATOM 2635 C CA . HIS A 1 355 ? -12.261 10.309 25.080 1.00 86.44 355 HIS A CA 1
ATOM 2636 C C . HIS A 1 355 ? -12.813 9.553 26.303 1.00 86.44 355 HIS A C 1
ATOM 2638 O O . HIS A 1 355 ? -14.009 9.671 26.622 1.00 86.44 355 HIS A O 1
ATOM 2644 N N . PRO A 1 356 ? -12.005 8.696 26.953 1.00 92.62 356 PRO A N 1
ATOM 2645 C CA . PRO A 1 356 ? -12.480 7.805 28.008 1.00 92.62 356 PRO A CA 1
ATOM 2646 C C . PRO A 1 356 ? -13.001 8.556 29.245 1.00 92.62 356 PRO A C 1
ATOM 2648 O O . PRO A 1 356 ? -14.012 8.138 29.817 1.00 92.62 356 PRO A O 1
ATOM 2651 N N . LEU A 1 357 ? -12.417 9.710 29.605 1.00 94.75 357 LEU A N 1
ATOM 2652 C CA . LEU A 1 357 ? -12.933 10.546 30.700 1.00 94.75 357 LEU A CA 1
ATOM 2653 C C . LEU A 1 357 ? -14.319 11.106 30.376 1.00 94.75 357 LEU A C 1
ATOM 2655 O O . LEU A 1 357 ? -15.202 11.145 31.233 1.00 94.75 357 LEU A O 1
ATOM 2659 N N . THR A 1 358 ? -14.532 11.505 29.121 1.00 91.12 358 THR A N 1
ATOM 2660 C CA . THR A 1 358 ? -15.828 12.021 28.672 1.00 91.12 358 THR A CA 1
ATOM 2661 C C . THR A 1 358 ? -16.915 10.948 28.738 1.00 91.12 358 THR A C 1
ATOM 2663 O O . THR A 1 358 ? -18.029 11.239 29.181 1.00 91.12 358 THR A O 1
ATOM 2666 N N . GLU A 1 359 ? -16.628 9.715 28.306 1.00 92.31 359 GLU A N 1
ATOM 2667 C CA . GLU A 1 359 ? -17.612 8.625 28.368 1.00 92.31 359 GLU A CA 1
ATOM 2668 C C . GLU A 1 359 ? -17.951 8.259 29.818 1.00 92.31 359 GLU A C 1
ATOM 2670 O O . GLU A 1 359 ? -19.134 8.154 30.158 1.00 92.31 359 GLU A O 1
ATOM 2675 N N . LEU A 1 360 ? -16.943 8.163 30.691 1.00 94.38 360 LEU A N 1
ATOM 2676 C CA . LEU A 1 360 ? -17.139 7.941 32.124 1.00 94.38 360 LEU A CA 1
ATOM 2677 C C . LEU A 1 360 ? -18.008 9.039 32.750 1.00 94.38 360 LEU A C 1
ATOM 2679 O O . LEU A 1 360 ? -19.027 8.738 33.374 1.00 94.38 360 LEU A O 1
ATOM 2683 N N . ALA A 1 361 ? -17.662 10.310 32.523 1.00 93.12 361 ALA A N 1
ATOM 2684 C CA . ALA A 1 361 ? -18.400 11.443 33.068 1.00 93.12 361 ALA A CA 1
ATOM 2685 C C . ALA A 1 361 ? -19.851 11.481 32.564 1.00 93.12 361 ALA A C 1
ATOM 2687 O O . ALA A 1 361 ? -20.770 11.704 33.349 1.00 93.12 361 ALA A O 1
ATOM 2688 N N . ARG A 1 362 ? -20.098 11.203 31.275 1.00 90.69 362 ARG A N 1
ATOM 2689 C CA . ARG A 1 362 ? -21.460 11.131 30.709 1.00 90.69 362 ARG A CA 1
ATOM 2690 C C . ARG A 1 362 ? -22.294 10.022 31.328 1.00 90.69 362 ARG A C 1
ATOM 2692 O O . ARG A 1 362 ? -23.478 10.224 31.595 1.00 90.69 362 ARG A O 1
ATOM 2699 N N . ARG A 1 363 ? -21.706 8.840 31.501 1.00 90.31 363 ARG A N 1
ATOM 2700 C CA . ARG A 1 363 ? -22.394 7.663 32.040 1.00 90.31 363 ARG A CA 1
ATOM 2701 C C . ARG A 1 363 ? -22.706 7.843 33.520 1.00 90.31 363 ARG A C 1
ATOM 2703 O O . ARG A 1 363 ? -23.836 7.569 33.919 1.00 90.31 363 ARG A O 1
ATOM 2710 N N . LEU A 1 364 ? -21.770 8.394 34.290 1.00 89.44 364 LEU A N 1
ATOM 2711 C CA . LEU A 1 364 ? -21.982 8.700 35.703 1.00 89.44 364 LEU A CA 1
ATOM 2712 C C . LEU A 1 364 ? -22.985 9.849 35.899 1.00 89.44 364 LEU A C 1
ATOM 2714 O O . LEU A 1 364 ? -23.887 9.740 36.725 1.00 89.44 364 LEU A O 1
ATOM 2718 N N . ALA A 1 365 ? -22.916 10.902 35.077 1.00 87.19 365 ALA A N 1
ATOM 2719 C CA . ALA A 1 365 ? -23.847 12.032 35.130 1.00 87.19 365 ALA A CA 1
ATOM 2720 C C . ALA A 1 365 ? -25.315 11.629 34.919 1.00 87.19 365 ALA A C 1
ATOM 2722 O O . ALA A 1 365 ? -26.213 12.223 35.507 1.00 87.19 365 ALA A O 1
ATOM 2723 N N . ARG A 1 366 ? -25.583 10.590 34.115 1.00 84.56 366 ARG A N 1
ATOM 2724 C CA . ARG A 1 366 ? -26.944 10.044 33.948 1.00 84.56 366 ARG A CA 1
ATOM 2725 C C . ARG A 1 366 ? -27.494 9.406 35.222 1.00 84.56 366 ARG A C 1
ATOM 2727 O O . ARG A 1 366 ? -28.709 9.346 35.376 1.00 84.56 366 ARG A O 1
ATOM 2734 N N . LEU A 1 367 ? -26.622 8.925 36.106 1.00 80.94 367 LEU A N 1
ATOM 2735 C CA . LEU A 1 367 ? -27.005 8.363 37.401 1.00 80.94 367 LEU A CA 1
ATOM 2736 C C . LEU A 1 367 ? -27.152 9.449 38.475 1.00 80.94 367 LEU A C 1
ATOM 2738 O O . LEU A 1 367 ? -27.979 9.292 39.369 1.00 80.94 367 LEU A O 1
ATOM 2742 N N . THR A 1 368 ? -26.379 10.538 38.388 1.00 74.25 368 THR A N 1
ATOM 2743 C CA . THR A 1 368 ? -26.412 11.649 39.358 1.00 74.25 368 THR A CA 1
ATOM 2744 C C . THR A 1 368 ? -27.396 12.764 39.006 1.00 74.25 368 THR A C 1
ATOM 2746 O O . THR A 1 368 ? -27.787 13.521 39.888 1.00 74.25 368 THR A O 1
ATOM 2749 N N . GLY A 1 369 ? -27.771 12.910 37.731 1.00 73.31 369 GLY A N 1
ATOM 2750 C CA . GLY A 1 369 ? -28.477 14.089 37.216 1.00 73.31 369 GLY A CA 1
ATOM 2751 C C . GLY A 1 369 ? -27.593 15.341 37.084 1.00 73.31 369 GLY A C 1
ATOM 2752 O O . GLY A 1 369 ? -28.110 16.421 36.805 1.00 73.31 369 GLY A O 1
ATOM 2753 N N . GLY A 1 370 ? -26.277 15.215 37.294 1.00 81.06 370 GLY A N 1
ATOM 2754 C CA . GLY A 1 370 ? -25.314 16.319 37.256 1.00 81.06 370 GLY A CA 1
ATOM 2755 C C . GLY A 1 370 ? -24.820 16.688 35.851 1.00 81.06 370 GLY A C 1
ATOM 2756 O O . GLY A 1 370 ? -25.138 16.046 34.848 1.00 81.06 370 GLY A O 1
ATOM 2757 N N . SER A 1 371 ? -23.991 17.733 35.768 1.00 87.94 371 SER A N 1
ATOM 2758 C CA . SER A 1 371 ? -23.355 18.144 34.510 1.00 87.94 371 SER A CA 1
ATOM 2759 C C . SER A 1 371 ? -22.164 17.246 34.179 1.00 87.94 371 SER A C 1
ATOM 2761 O O . SER A 1 371 ? -21.126 17.307 34.837 1.00 87.94 371 SER A O 1
ATOM 2763 N N . TRP A 1 372 ? -22.271 16.459 33.103 1.00 89.56 372 TRP A N 1
ATOM 2764 C CA . TRP A 1 372 ? -21.155 15.628 32.632 1.00 89.56 372 TRP A CA 1
ATOM 2765 C C . TRP A 1 372 ? -19.935 16.449 32.195 1.00 89.56 372 TRP A C 1
ATOM 2767 O O . TRP A 1 372 ? -18.818 15.946 32.251 1.00 89.56 372 TRP A O 1
ATOM 2777 N N . ARG A 1 373 ? -20.133 17.701 31.754 1.00 90.12 373 ARG A N 1
ATOM 2778 C CA . ARG A 1 373 ? -19.032 18.589 31.345 1.00 90.12 373 ARG A CA 1
ATOM 2779 C C . ARG A 1 373 ? -18.203 19.036 32.546 1.00 90.12 373 ARG A C 1
ATOM 2781 O O . ARG A 1 373 ? -16.987 18.922 32.493 1.00 90.12 373 ARG A O 1
ATOM 2788 N N . ALA A 1 374 ? -18.871 19.458 33.622 1.00 90.00 374 ALA A N 1
ATOM 2789 C CA . ALA A 1 374 ? -18.206 19.875 34.856 1.00 90.00 374 ALA A CA 1
ATOM 2790 C C . ALA A 1 374 ? -17.416 18.713 35.473 1.00 90.00 374 ALA A C 1
ATOM 2792 O O . ALA A 1 374 ? -16.230 18.852 35.749 1.00 90.00 374 ALA A O 1
ATOM 2793 N N . LEU A 1 375 ? -18.041 17.532 35.561 1.00 90.00 375 LEU A N 1
ATOM 2794 C CA . LEU A 1 375 ? -17.368 16.332 36.053 1.00 90.00 375 LEU A CA 1
ATOM 2795 C C . LEU A 1 375 ? -16.162 15.950 35.180 1.00 90.00 375 LEU A C 1
ATOM 2797 O O . LEU A 1 375 ? -15.119 15.590 35.709 1.00 90.00 375 LEU A O 1
ATOM 2801 N N . ARG A 1 376 ? -16.261 16.047 33.846 1.00 93.31 376 ARG A N 1
ATOM 2802 C CA . ARG A 1 376 ? -15.113 15.787 32.962 1.00 93.31 376 ARG A CA 1
ATOM 2803 C C . ARG A 1 376 ? -13.949 16.739 33.248 1.00 93.31 376 ARG A C 1
ATOM 2805 O O . ARG A 1 376 ? -12.818 16.276 33.324 1.00 93.31 376 ARG A O 1
ATOM 2812 N N . GLU A 1 377 ? -14.215 18.038 33.390 1.00 90.50 377 GLU A N 1
ATOM 2813 C CA . GLU A 1 377 ? -13.179 19.049 33.664 1.00 90.50 377 GLU A CA 1
ATOM 2814 C C . GLU A 1 377 ? -12.532 18.853 35.042 1.00 90.50 377 GLU A C 1
ATOM 2816 O O . GLU A 1 377 ? -11.339 19.098 35.217 1.00 90.50 377 GLU A O 1
ATOM 2821 N N . GLU A 1 378 ? -13.306 18.401 36.030 1.00 90.12 378 GLU A N 1
ATOM 2822 C CA . GLU A 1 378 ? -12.790 18.035 37.350 1.00 90.12 378 GLU A CA 1
ATOM 2823 C C . GLU A 1 378 ? -11.889 16.804 37.292 1.00 90.12 378 GLU A C 1
ATOM 2825 O O . GLU A 1 378 ? -10.779 16.860 37.809 1.00 90.12 378 GLU A O 1
ATOM 2830 N N . LEU A 1 379 ? -12.320 15.734 36.617 1.00 91.06 379 LEU A N 1
ATOM 2831 C CA . LEU A 1 379 ? -11.535 14.502 36.482 1.00 91.06 379 LEU A CA 1
ATOM 2832 C C . LEU A 1 379 ? -10.241 14.697 35.684 1.00 91.06 379 LEU A C 1
ATOM 2834 O O . LEU A 1 379 ? -9.267 13.989 35.916 1.00 91.06 379 LEU A O 1
ATOM 2838 N N . GLU A 1 380 ? -10.231 15.636 34.742 1.00 90.12 380 GLU A N 1
ATOM 2839 C CA . GLU A 1 380 ? -9.037 16.004 33.980 1.00 90.12 380 GLU A CA 1
ATOM 2840 C C . GLU A 1 380 ? -8.016 16.758 34.848 1.00 90.12 380 GLU A C 1
ATOM 2842 O O . GLU A 1 380 ? -6.821 16.493 34.753 1.00 90.12 380 GLU A O 1
ATOM 2847 N N . ARG A 1 381 ? -8.476 17.650 35.739 1.00 90.00 381 ARG A N 1
ATOM 2848 C CA . ARG A 1 381 ? -7.605 18.368 36.688 1.00 90.00 381 ARG A CA 1
ATOM 2849 C C . ARG A 1 381 ? -7.125 17.495 37.842 1.00 90.00 381 ARG A C 1
ATOM 2851 O O . ARG A 1 381 ? -5.959 17.570 38.216 1.00 90.00 381 ARG A O 1
ATOM 2858 N N . ASP A 1 382 ? -8.031 16.730 38.437 1.00 90.25 382 ASP A N 1
ATOM 2859 C CA . ASP A 1 382 ? -7.746 15.859 39.568 1.00 90.25 382 ASP A CA 1
ATOM 2860 C C . ASP A 1 382 ? -8.573 14.562 39.470 1.00 90.25 382 ASP A C 1
ATOM 2862 O O . ASP A 1 382 ? -9.709 14.487 39.952 1.00 90.25 382 ASP A O 1
ATOM 2866 N N . PRO A 1 383 ? -7.988 13.507 38.875 1.00 91.00 383 PRO A N 1
ATOM 2867 C CA . PRO A 1 383 ? -8.632 12.208 38.703 1.00 91.00 383 PRO A CA 1
ATOM 2868 C C . PRO A 1 383 ? -9.179 11.579 39.988 1.00 91.00 383 PRO A C 1
ATOM 2870 O O . PRO A 1 383 ? -10.119 10.782 39.931 1.00 91.00 383 PRO A O 1
ATOM 2873 N N . VAL A 1 384 ? -8.620 11.925 41.154 1.00 86.69 384 VAL A N 1
ATOM 2874 C CA . VAL A 1 384 ? -9.031 11.354 42.445 1.00 86.69 384 VAL A CA 1
ATOM 2875 C C . VAL A 1 384 ? -10.462 11.769 42.811 1.00 86.69 384 VAL A C 1
ATOM 2877 O O . VAL A 1 384 ? -11.160 11.039 43.521 1.00 86.69 384 VAL A O 1
ATOM 2880 N N . HIS A 1 385 ? -10.964 12.868 42.234 1.00 88.25 385 HIS A N 1
ATOM 2881 C CA . HIS A 1 385 ? -12.333 13.344 42.437 1.00 88.25 385 HIS A CA 1
ATOM 2882 C C . HIS A 1 385 ? -13.412 12.350 41.983 1.00 88.25 385 HIS A C 1
ATOM 2884 O O . HIS A 1 385 ? -14.555 12.465 42.434 1.00 88.25 385 HIS A O 1
ATOM 2890 N N . LEU A 1 386 ? -13.086 11.329 41.172 1.00 90.38 386 LEU A N 1
ATOM 2891 C CA . LEU A 1 386 ? -14.059 10.286 40.828 1.00 90.38 386 LEU A CA 1
ATOM 2892 C C . LEU A 1 386 ? -14.623 9.605 42.080 1.00 90.38 386 LEU A C 1
ATOM 2894 O O . LEU A 1 386 ? -15.826 9.358 42.154 1.00 90.38 386 LEU A O 1
ATOM 2898 N N . ALA A 1 387 ? -13.778 9.340 43.079 1.00 87.88 387 ALA A N 1
ATOM 2899 C CA . ALA A 1 387 ? -14.204 8.724 44.330 1.00 87.88 387 ALA A CA 1
ATOM 2900 C C . ALA A 1 387 ? -15.259 9.586 45.045 1.00 87.88 387 ALA A C 1
ATOM 2902 O O . ALA A 1 387 ? -16.300 9.076 45.463 1.00 87.88 387 ALA A O 1
ATOM 2903 N N . ALA A 1 388 ? -15.028 10.899 45.130 1.00 85.31 388 ALA A N 1
ATOM 2904 C CA . ALA A 1 388 ? -15.961 11.845 45.735 1.00 85.31 388 ALA A CA 1
ATOM 2905 C C . ALA A 1 388 ? -17.282 11.926 44.951 1.00 85.31 388 ALA A C 1
ATOM 2907 O O . ALA A 1 388 ? -18.351 11.810 45.552 1.00 85.31 388 ALA A O 1
ATOM 2908 N N . ALA A 1 389 ? -17.217 12.018 43.619 1.00 87.50 389 ALA A N 1
ATOM 2909 C CA . ALA A 1 389 ? -18.395 12.060 42.752 1.00 87.50 389 ALA A CA 1
ATOM 2910 C C . ALA A 1 389 ? -19.265 10.795 42.882 1.00 87.50 389 ALA A C 1
ATOM 2912 O O . ALA A 1 389 ? -20.495 10.874 42.936 1.00 87.50 389 ALA A O 1
ATOM 2913 N N . VAL A 1 390 ? -18.645 9.613 42.987 1.00 89.56 390 VAL A N 1
ATOM 2914 C CA . VAL A 1 390 ? -19.365 8.350 43.220 1.00 89.56 390 VAL A CA 1
ATOM 2915 C C . VAL A 1 390 ? -19.990 8.321 44.620 1.00 89.56 390 VAL A C 1
ATOM 2917 O O . VAL A 1 390 ? -21.148 7.925 44.756 1.00 89.56 390 VAL A O 1
ATOM 2920 N N . ARG A 1 391 ? -19.293 8.784 45.668 1.00 86.50 391 ARG A N 1
ATOM 2921 C CA . ARG A 1 391 ? -19.883 8.886 47.020 1.00 86.50 391 ARG A CA 1
ATOM 2922 C C . ARG A 1 391 ? -21.086 9.829 47.038 1.00 86.50 391 ARG A C 1
ATOM 2924 O O . ARG A 1 391 ? -22.106 9.505 47.645 1.00 86.50 391 ARG A O 1
ATOM 2931 N N . GLU A 1 392 ? -20.986 10.977 46.375 1.00 83.44 392 GLU A N 1
ATOM 2932 C CA . GLU A 1 392 ? -22.085 11.937 46.268 1.00 83.44 392 GLU A CA 1
ATOM 2933 C C . GLU A 1 392 ? -23.289 11.331 45.538 1.00 83.44 392 GLU A C 1
ATOM 2935 O O . GLU A 1 392 ? -24.412 11.416 46.039 1.00 83.44 392 GLU A O 1
ATOM 2940 N N . MET A 1 393 ? -23.057 10.627 44.425 1.00 86.50 393 MET A N 1
ATOM 2941 C CA . MET A 1 393 ? -24.091 9.870 43.713 1.00 86.50 393 MET A CA 1
ATOM 2942 C C . MET A 1 393 ? -24.818 8.888 44.641 1.00 86.50 393 MET A C 1
ATOM 2944 O O . MET A 1 393 ? -26.050 8.855 44.671 1.00 86.50 393 MET A O 1
ATOM 2948 N N . LEU A 1 394 ? -24.069 8.079 45.396 1.00 86.25 394 LEU A N 1
ATOM 2949 C CA . LEU A 1 394 ? -24.638 7.076 46.299 1.00 86.25 394 LEU A CA 1
ATOM 2950 C C . LEU A 1 394 ? -25.469 7.738 47.410 1.00 86.25 394 LEU A C 1
ATOM 2952 O O . LEU A 1 394 ? -26.589 7.298 47.674 1.00 86.25 394 LEU A O 1
ATOM 2956 N N . ARG A 1 395 ? -24.979 8.841 47.998 1.00 82.25 395 ARG A N 1
ATOM 2957 C CA . ARG A 1 395 ? -25.716 9.641 48.996 1.00 82.25 395 ARG A CA 1
ATOM 2958 C C . ARG A 1 395 ? -26.997 10.246 48.420 1.00 82.25 395 ARG A C 1
ATOM 2960 O O . ARG A 1 395 ? -28.037 10.213 49.076 1.00 82.25 395 ARG A O 1
ATOM 2967 N N . ALA A 1 396 ? -26.945 10.785 47.202 1.00 79.81 396 ALA A N 1
ATOM 2968 C CA . ALA A 1 396 ? -28.110 11.359 46.533 1.00 79.81 396 ALA A CA 1
ATOM 2969 C C . ALA A 1 396 ? -29.185 10.293 46.273 1.00 79.81 396 ALA A C 1
ATOM 2971 O O . ALA A 1 396 ? -30.359 10.508 46.580 1.00 79.81 396 ALA A O 1
ATOM 2972 N N . ARG A 1 397 ? -28.779 9.112 45.792 1.00 78.00 397 ARG A N 1
ATOM 2973 C CA . ARG A 1 397 ? -29.676 7.976 45.528 1.00 78.00 397 ARG A CA 1
ATOM 2974 C C . ARG A 1 397 ? -30.313 7.413 46.800 1.00 78.00 397 ARG A C 1
ATOM 2976 O O . ARG A 1 397 ? -31.422 6.891 46.751 1.00 78.00 397 ARG A O 1
ATOM 2983 N N . ALA A 1 398 ? -29.633 7.559 47.929 1.00 75.12 398 ALA A N 1
ATOM 2984 C CA . ALA A 1 398 ? -30.120 7.162 49.239 1.00 75.12 398 ALA A CA 1
ATOM 2985 C C . ALA A 1 398 ? -31.041 8.181 49.925 1.00 75.12 398 ALA A C 1
ATOM 2987 O O . ALA A 1 398 ? -31.404 7.979 51.077 1.00 75.12 398 ALA A O 1
ATOM 2988 N N . GLY A 1 399 ? -31.383 9.302 49.282 1.00 69.50 399 GLY A N 1
ATOM 2989 C CA . GLY A 1 399 ? -32.187 10.345 49.925 1.00 69.50 399 GLY A CA 1
ATOM 2990 C C . GLY A 1 399 ? -31.423 11.154 50.981 1.00 69.50 399 GLY A C 1
ATOM 2991 O O . GLY A 1 399 ? -32.036 11.676 51.907 1.00 69.50 399 GLY A O 1
ATOM 2992 N N . ARG A 1 400 ? -30.096 11.291 50.834 1.00 60.31 400 ARG A N 1
ATOM 2993 C CA . ARG A 1 400 ? -29.188 12.044 51.728 1.00 60.31 400 ARG A CA 1
ATOM 2994 C C . ARG A 1 400 ? -28.994 11.455 53.134 1.00 60.31 400 ARG A C 1
ATOM 2996 O O . ARG A 1 400 ? -28.390 12.114 53.976 1.00 60.31 400 ARG A O 1
ATOM 3003 N N . THR A 1 401 ? -29.420 10.219 53.386 1.00 56.41 401 THR A N 1
ATOM 3004 C CA . THR A 1 401 ? -28.976 9.436 54.553 1.00 56.41 401 THR A CA 1
ATOM 3005 C C . THR A 1 401 ? -27.630 8.758 54.280 1.00 56.41 401 THR A C 1
ATOM 3007 O O . THR A 1 401 ? -27.323 8.403 53.141 1.00 56.41 401 THR A O 1
ATOM 3010 N N . THR A 1 402 ? -26.810 8.563 55.315 1.00 53.88 402 THR A N 1
ATOM 3011 C CA . THR A 1 402 ? -25.568 7.783 55.227 1.00 53.88 402 THR A CA 1
ATOM 3012 C C . THR A 1 402 ? -25.888 6.325 54.907 1.00 53.88 402 THR A C 1
ATOM 3014 O O . THR A 1 402 ? -26.512 5.640 55.712 1.00 53.88 402 THR A O 1
ATOM 3017 N N . VAL A 1 403 ? -25.457 5.843 53.738 1.00 57.16 403 VAL A N 1
ATOM 3018 C CA . VAL A 1 403 ? -25.494 4.410 53.407 1.00 57.16 403 VAL A CA 1
ATOM 3019 C C . VAL A 1 403 ? -24.092 3.860 53.562 1.00 57.16 403 VAL A C 1
ATOM 3021 O O . VAL A 1 403 ? -23.304 3.850 52.618 1.00 57.16 403 VAL A O 1
ATOM 3024 N N . THR A 1 404 ? -23.767 3.466 54.785 1.00 63.72 404 THR A N 1
ATOM 3025 C CA . THR A 1 404 ? -22.578 2.667 55.077 1.00 63.72 404 THR A CA 1
ATOM 3026 C C . THR A 1 404 ? -22.618 1.390 54.234 1.00 63.72 404 THR A C 1
ATOM 3028 O O . THR A 1 404 ? -23.665 0.747 54.132 1.00 63.72 404 THR A O 1
ATOM 3031 N N . GLY A 1 405 ? -21.509 1.056 53.568 1.00 70.38 405 GLY A N 1
ATOM 3032 C CA . GLY A 1 405 ? -21.401 -0.135 52.726 1.00 70.38 405 GLY A CA 1
ATOM 3033 C C . GLY A 1 405 ? -22.066 -0.081 51.341 1.00 70.38 405 GLY A C 1
ATOM 3034 O O . GLY A 1 405 ? -22.073 -1.103 50.663 1.00 70.38 405 GLY A O 1
ATOM 3035 N N . SER A 1 406 ? -22.621 1.046 50.870 1.00 82.62 406 SER A N 1
ATOM 3036 C CA . SER A 1 406 ? -23.118 1.140 49.479 1.00 82.62 406 SER A CA 1
ATOM 3037 C C . SER A 1 406 ? -21.991 1.416 48.490 1.00 82.62 406 SER A C 1
ATOM 3039 O O . SER A 1 406 ? -21.150 2.274 48.753 1.00 82.62 406 SER A O 1
ATOM 3041 N N . ARG A 1 407 ? -21.982 0.729 47.341 1.00 88.50 407 ARG A N 1
ATOM 3042 C CA . ARG A 1 407 ? -20.930 0.861 46.319 1.00 88.50 407 ARG A CA 1
ATOM 3043 C C . ARG A 1 407 ? -21.503 0.934 44.910 1.00 88.50 407 ARG A C 1
ATOM 3045 O O . ARG A 1 407 ? -22.591 0.436 44.644 1.00 88.50 407 ARG A O 1
ATOM 3052 N N . LEU A 1 408 ? -20.750 1.531 43.992 1.00 91.25 408 LEU A N 1
ATOM 3053 C CA . LEU A 1 408 ? -20.987 1.430 42.550 1.00 91.25 408 LEU A CA 1
ATOM 3054 C C . LEU A 1 408 ? -20.278 0.191 41.991 1.00 91.25 408 LEU A C 1
ATOM 3056 O O . LEU A 1 408 ? -19.072 0.065 42.164 1.00 91.25 408 LEU A O 1
ATOM 3060 N N . VAL A 1 409 ? -20.970 -0.679 41.255 1.00 93.06 409 VAL A N 1
ATOM 3061 C CA . VAL A 1 409 ? -20.295 -1.706 40.443 1.00 93.06 409 VAL A CA 1
ATOM 3062 C C . VAL A 1 409 ? -19.955 -1.091 39.088 1.00 93.06 409 VAL A C 1
ATOM 3064 O O . VAL A 1 409 ? -20.847 -0.871 38.267 1.00 93.06 409 VAL A O 1
ATOM 3067 N N . LEU A 1 410 ? -18.678 -0.778 38.865 1.00 94.88 410 LEU A N 1
ATOM 3068 C CA . LEU A 1 410 ? -18.178 -0.157 37.639 1.00 94.88 410 LEU A CA 1
ATOM 3069 C C . LEU A 1 410 ? -17.442 -1.190 36.786 1.00 94.88 410 LEU A C 1
ATOM 3071 O O . LEU A 1 410 ? -16.323 -1.583 37.100 1.00 94.88 410 LEU A O 1
ATOM 3075 N N . VAL A 1 411 ? -18.057 -1.592 35.679 1.00 96.00 411 VAL A N 1
ATOM 3076 C CA . VAL A 1 411 ? -17.449 -2.470 34.680 1.00 96.00 411 VAL A CA 1
ATOM 3077 C C . VAL A 1 411 ? -16.921 -1.629 33.524 1.00 96.00 411 VAL A C 1
ATOM 3079 O O . VAL A 1 411 ? -17.680 -0.910 32.873 1.00 96.00 411 VAL A O 1
ATOM 3082 N N . VAL A 1 412 ? -15.626 -1.754 33.254 1.00 96.62 412 VAL A N 1
ATOM 3083 C CA . VAL A 1 412 ? -14.952 -1.214 32.073 1.00 96.62 412 VAL A CA 1
ATOM 3084 C C . VAL A 1 412 ? -14.637 -2.385 31.143 1.00 96.62 412 VAL A C 1
ATOM 3086 O O . VAL A 1 412 ? -13.650 -3.100 31.322 1.00 96.62 412 VAL A O 1
ATOM 3089 N N . ASP A 1 413 ? -15.536 -2.622 30.193 1.00 94.12 413 ASP A N 1
ATOM 3090 C CA . ASP A 1 413 ? -15.411 -3.676 29.185 1.00 94.12 413 ASP A CA 1
ATOM 3091 C C . ASP A 1 413 ? -14.535 -3.203 28.018 1.00 94.12 413 ASP A C 1
ATOM 3093 O O . ASP A 1 413 ? -14.523 -2.012 27.704 1.00 94.12 413 ASP A O 1
ATOM 3097 N N . GLN A 1 414 ? -13.808 -4.129 27.386 1.00 90.88 414 GLN A N 1
ATOM 3098 C CA . GLN A 1 414 ? -12.795 -3.839 26.354 1.00 90.88 414 GLN A CA 1
ATOM 3099 C C . GLN A 1 414 ? -11.820 -2.723 26.785 1.00 90.88 414 GLN A C 1
ATOM 3101 O O . GLN A 1 414 ? -11.677 -1.685 26.138 1.00 90.88 414 GLN A O 1
ATOM 3106 N N . PHE A 1 415 ? -11.157 -2.907 27.929 1.00 94.06 415 PHE A N 1
ATOM 3107 C CA . PHE A 1 415 ? -10.243 -1.921 28.508 1.00 94.06 415 PHE A CA 1
ATOM 3108 C C . PHE A 1 415 ? -9.073 -1.578 27.577 1.00 94.06 415 PHE A C 1
ATOM 3110 O O . PHE A 1 415 ? -8.577 -0.448 27.617 1.00 94.06 415 PHE A O 1
ATOM 3117 N N . GLU A 1 416 ? -8.677 -2.513 26.709 1.00 89.88 416 GLU A N 1
ATOM 3118 C CA . GLU A 1 416 ? -7.706 -2.304 25.634 1.00 89.88 416 GLU A CA 1
ATOM 3119 C C . GLU A 1 416 ? -8.010 -1.077 24.756 1.00 89.88 416 GLU A C 1
ATOM 3121 O O . GLU A 1 416 ? -7.077 -0.429 24.283 1.00 89.88 416 GLU A O 1
ATOM 3126 N N . GLU A 1 417 ? -9.282 -0.679 24.618 1.00 87.00 417 GLU A N 1
ATOM 3127 C CA . GLU A 1 417 ? -9.693 0.490 23.827 1.00 87.00 417 GLU A CA 1
ATOM 3128 C C . GLU A 1 417 ? -9.146 1.810 24.396 1.00 87.00 417 GLU A C 1
ATOM 3130 O O . GLU A 1 417 ? -9.015 2.813 23.692 1.00 87.00 417 GLU A O 1
ATOM 3135 N N . THR A 1 418 ? -8.731 1.809 25.666 1.00 89.75 418 THR A N 1
ATOM 3136 C CA . THR A 1 418 ? -7.982 2.917 26.277 1.00 89.75 418 THR A CA 1
ATOM 3137 C C . THR A 1 418 ? -6.628 3.127 25.589 1.00 89.75 418 THR A C 1
ATOM 3139 O O . THR A 1 418 ? -6.113 4.245 25.557 1.00 89.75 418 THR A O 1
ATOM 3142 N N . PHE A 1 419 ? -6.029 2.076 25.032 1.00 85.62 419 PHE A N 1
ATOM 3143 C CA . PHE A 1 419 ? -4.745 2.132 24.332 1.00 85.62 419 PHE A CA 1
ATOM 3144 C C . PHE A 1 419 ? -4.917 2.325 22.827 1.00 85.62 419 PHE A C 1
ATOM 3146 O O . PHE A 1 419 ? -4.153 3.084 22.239 1.00 85.62 419 PHE A O 1
ATOM 3153 N N . THR A 1 420 ? -5.939 1.711 22.224 1.00 77.75 420 THR A N 1
ATOM 3154 C CA . THR A 1 420 ? -6.151 1.739 20.766 1.00 77.75 420 THR A CA 1
ATOM 3155 C C . THR A 1 420 ? -6.963 2.944 20.273 1.00 77.75 420 THR A C 1
ATOM 3157 O O . THR A 1 420 ? -6.746 3.392 19.151 1.00 77.75 420 THR A O 1
ATOM 3160 N N . GLN A 1 421 ? -7.884 3.508 21.072 1.00 77.81 421 GLN A N 1
ATOM 3161 C CA . GLN A 1 421 ? -8.734 4.639 20.641 1.00 77.81 421 GLN A CA 1
ATOM 3162 C C . GLN A 1 421 ? -8.276 5.988 21.193 1.00 77.81 421 GLN A C 1
ATOM 3164 O O . GLN A 1 421 ? -8.452 7.019 20.537 1.00 77.81 421 GLN A O 1
ATOM 3169 N N . CYS A 1 422 ? -7.758 6.016 22.422 1.00 82.12 422 CYS A N 1
ATOM 3170 C CA . CYS A 1 422 ? -7.341 7.256 23.072 1.00 82.12 422 CYS A CA 1
ATOM 3171 C C . CYS A 1 422 ? -5.923 7.626 22.628 1.00 82.12 422 CYS A C 1
ATOM 3173 O O . CYS A 1 422 ? -4.943 7.033 23.073 1.00 82.12 422 CYS A O 1
ATOM 3175 N N . ALA A 1 423 ? -5.799 8.626 21.759 1.00 75.50 423 ALA A N 1
ATOM 3176 C CA . ALA A 1 423 ? -4.489 9.130 21.341 1.00 75.50 423 ALA A CA 1
ATOM 3177 C C . ALA A 1 423 ? -3.810 9.980 22.436 1.00 75.50 423 ALA A C 1
ATOM 3179 O O . ALA A 1 423 ? -2.588 10.073 22.473 1.00 75.50 423 ALA A O 1
ATOM 3180 N N . ASP A 1 424 ? -4.594 10.597 23.326 1.00 81.75 424 ASP A N 1
ATOM 3181 C CA . ASP A 1 424 ? -4.093 11.473 24.386 1.00 81.75 424 ASP A CA 1
ATOM 3182 C C . ASP A 1 424 ? -3.564 10.657 25.577 1.00 81.75 424 ASP A C 1
ATOM 3184 O O . ASP A 1 424 ? -4.296 9.895 26.218 1.00 81.75 424 ASP A O 1
ATOM 3188 N N . GLU A 1 425 ? -2.264 10.783 25.851 1.00 87.12 425 GLU A N 1
ATOM 3189 C CA . GLU A 1 425 ? -1.608 10.065 26.939 1.00 87.12 425 GLU A CA 1
ATOM 3190 C C . GLU A 1 425 ? -1.976 10.618 28.323 1.00 87.12 425 GLU A C 1
ATOM 3192 O O . GLU A 1 425 ? -2.102 9.838 29.272 1.00 87.12 425 GLU A O 1
ATOM 3197 N N . GLU A 1 426 ? -2.186 11.930 28.447 1.00 89.44 426 GLU A N 1
ATOM 3198 C CA . GLU A 1 426 ? -2.588 12.550 29.709 1.00 89.44 426 GLU A CA 1
ATOM 3199 C C . GLU A 1 426 ? -4.023 12.159 30.058 1.00 89.44 426 GLU A C 1
ATOM 3201 O O . GLU A 1 426 ? -4.267 11.714 31.183 1.00 89.44 426 GLU A O 1
ATOM 3206 N N . GLU A 1 427 ? -4.943 12.193 29.085 1.00 92.19 427 GLU A N 1
ATOM 3207 C CA . GLU A 1 427 ? -6.325 11.731 29.282 1.00 92.19 427 GLU A CA 1
ATOM 3208 C C . GLU A 1 427 ? -6.359 10.245 29.682 1.00 92.19 427 GLU A C 1
ATOM 3210 O O . GLU A 1 427 ? -7.072 9.861 30.613 1.00 92.19 427 GLU A O 1
ATOM 3215 N N . ARG A 1 428 ? -5.542 9.399 29.039 1.00 93.69 428 ARG A N 1
ATOM 3216 C CA . ARG A 1 428 ? -5.414 7.974 29.386 1.00 93.69 428 ARG A CA 1
ATOM 3217 C C . ARG A 1 428 ? -4.907 7.771 30.815 1.00 93.69 428 ARG A C 1
ATOM 3219 O O . ARG A 1 428 ? -5.503 6.993 31.561 1.00 93.69 428 ARG A O 1
ATOM 3226 N N . ARG A 1 429 ? -3.839 8.466 31.224 1.00 92.88 429 ARG A N 1
ATOM 3227 C CA . ARG A 1 429 ? -3.319 8.394 32.604 1.00 92.88 429 ARG A CA 1
ATOM 3228 C C . ARG A 1 429 ? -4.358 8.881 33.611 1.00 92.88 429 ARG A C 1
ATOM 3230 O O . ARG A 1 429 ? -4.555 8.232 34.636 1.00 92.88 429 ARG A O 1
ATOM 3237 N N . ALA A 1 430 ? -5.041 9.984 33.315 1.00 93.81 430 ALA A N 1
ATOM 3238 C CA . ALA A 1 430 ? -6.095 10.530 34.158 1.00 93.81 430 ALA A CA 1
ATOM 3239 C C . ALA A 1 430 ? -7.262 9.543 34.314 1.00 93.81 430 ALA A C 1
ATOM 3241 O O . ALA A 1 430 ? -7.689 9.275 35.433 1.00 93.81 430 ALA A O 1
ATOM 3242 N N . PHE A 1 431 ? -7.718 8.911 33.231 1.00 96.25 431 PHE A N 1
ATOM 3243 C CA . PHE A 1 431 ? -8.760 7.885 33.289 1.00 96.25 431 PHE A CA 1
ATOM 3244 C C . PHE A 1 431 ? -8.355 6.685 34.157 1.00 96.25 431 PHE A C 1
ATOM 3246 O O . PHE A 1 431 ? -9.113 6.278 35.036 1.00 96.25 431 PHE A O 1
ATOM 3253 N N . ILE A 1 432 ? -7.139 6.161 33.976 1.00 94.81 432 ILE A N 1
ATOM 3254 C CA . ILE A 1 432 ? -6.617 5.033 34.765 1.00 94.81 432 ILE A CA 1
ATOM 3255 C C . ILE A 1 432 ? -6.527 5.393 36.254 1.00 94.81 432 ILE A C 1
ATOM 3257 O O . ILE A 1 432 ? -6.961 4.618 37.110 1.00 94.81 432 ILE A O 1
ATOM 3261 N N . ARG A 1 433 ? -6.020 6.589 36.571 1.00 92.75 433 ARG A N 1
ATOM 3262 C CA . ARG A 1 433 ? -5.956 7.099 37.947 1.00 92.75 433 ARG A CA 1
ATOM 3263 C C . ARG A 1 433 ? -7.335 7.278 38.560 1.00 92.75 433 ARG A C 1
ATOM 3265 O O . ARG A 1 433 ? -7.515 6.925 39.719 1.00 92.75 433 ARG A O 1
ATOM 3272 N N . ALA A 1 434 ? -8.305 7.767 37.793 1.00 93.19 434 ALA A N 1
ATOM 3273 C CA . ALA A 1 434 ? -9.674 7.931 38.260 1.00 93.19 434 ALA A CA 1
ATOM 3274 C C . ALA A 1 434 ? -10.295 6.576 38.638 1.00 93.19 434 ALA A C 1
ATOM 3276 O O . ALA A 1 434 ? -10.832 6.427 39.736 1.00 93.19 434 ALA A O 1
ATOM 3277 N N . LEU A 1 435 ? -10.147 5.559 37.778 1.00 93.62 435 LEU A N 1
ATOM 3278 C CA . LEU A 1 435 ? -10.602 4.192 38.062 1.00 93.62 435 LEU A CA 1
ATOM 3279 C C . LEU A 1 435 ? -9.932 3.614 39.314 1.00 93.62 435 LEU A C 1
ATOM 3281 O O . LEU A 1 435 ? -10.611 3.026 40.156 1.00 93.62 435 LEU A O 1
ATOM 3285 N N . ARG A 1 436 ? -8.617 3.817 39.468 1.00 90.94 436 ARG A N 1
ATOM 3286 C CA . ARG A 1 436 ? -7.891 3.384 40.665 1.00 90.94 436 ARG A CA 1
ATOM 3287 C C . ARG A 1 436 ? -8.380 4.105 41.919 1.00 90.94 436 ARG A C 1
ATOM 3289 O O . ARG A 1 436 ? -8.625 3.447 42.921 1.00 90.94 436 ARG A O 1
ATOM 3296 N N . ALA A 1 437 ? -8.576 5.419 41.864 1.00 88.44 437 ALA A N 1
ATOM 3297 C CA . ALA A 1 437 ? -9.064 6.203 42.995 1.00 88.44 437 ALA A CA 1
ATOM 3298 C C . ALA A 1 437 ? -10.468 5.768 43.443 1.00 88.44 437 ALA A C 1
ATOM 3300 O O . ALA A 1 437 ? -10.738 5.685 44.640 1.00 88.44 437 ALA A O 1
ATOM 3301 N N . ALA A 1 438 ? -11.354 5.434 42.499 1.00 89.06 438 ALA A N 1
ATOM 3302 C CA . ALA A 1 438 ? -12.674 4.900 42.823 1.00 89.06 438 ALA A CA 1
ATOM 3303 C C . ALA A 1 438 ? -12.624 3.498 43.464 1.00 89.06 438 ALA A C 1
ATOM 3305 O O . ALA A 1 438 ? -13.502 3.187 44.267 1.00 89.06 438 ALA A O 1
ATOM 3306 N N . ALA A 1 439 ? -11.608 2.687 43.144 1.00 88.06 439 ALA A N 1
ATOM 3307 C CA . ALA A 1 439 ? -11.368 1.379 43.763 1.00 88.06 439 ALA A CA 1
ATOM 3308 C C . ALA A 1 439 ? -10.643 1.463 45.123 1.00 88.06 439 ALA A C 1
ATOM 3310 O O . ALA A 1 439 ? -10.849 0.609 45.972 1.00 88.06 439 ALA A O 1
ATOM 3311 N N . ASP A 1 440 ? -9.806 2.480 45.338 1.00 80.69 440 ASP A N 1
ATOM 3312 C CA . ASP A 1 440 ? -9.006 2.669 46.561 1.00 80.69 440 ASP A CA 1
ATOM 3313 C C . ASP A 1 440 ? -9.743 3.476 47.643 1.00 80.69 440 ASP A C 1
ATOM 3315 O O . ASP A 1 440 ? -9.494 3.331 48.833 1.00 80.69 440 ASP A O 1
ATOM 3319 N N . GLY A 1 441 ? -10.674 4.347 47.247 1.00 63.59 441 GLY A N 1
ATOM 3320 C CA . GLY A 1 441 ? -11.400 5.212 48.177 1.00 63.59 441 GLY A CA 1
ATOM 3321 C C . GLY A 1 441 ? -10.669 6.492 48.592 1.00 63.59 441 GLY A C 1
ATOM 3322 O O . GLY A 1 441 ? -11.240 7.236 49.392 1.00 63.59 441 GLY A O 1
ATOM 3323 N N . GLY A 1 442 ? -9.501 6.783 47.995 1.00 56.44 442 GLY A N 1
ATOM 3324 C CA . GLY A 1 442 ? -8.743 8.038 48.145 1.00 56.44 442 GLY A CA 1
ATOM 3325 C C . GLY A 1 442 ? -7.515 7.969 49.069 1.00 56.44 442 GLY A C 1
ATOM 3326 O O . GLY A 1 442 ? -7.030 9.007 49.508 1.00 56.44 442 GLY A O 1
ATOM 3327 N N . GLY A 1 443 ? -6.999 6.776 49.383 1.00 49.19 443 GLY A N 1
ATOM 3328 C CA . GLY A 1 443 ? -6.046 6.540 50.476 1.00 49.19 443 GLY A CA 1
ATOM 3329 C C . GLY A 1 443 ? -4.637 7.130 50.318 1.00 49.19 443 GLY A C 1
ATOM 3330 O O . GLY A 1 443 ? -3.890 7.168 51.292 1.00 49.19 443 GLY A O 1
ATOM 3331 N N . ALA A 1 444 ? -4.257 7.636 49.143 1.00 43.97 444 ALA A N 1
ATOM 3332 C CA . ALA A 1 444 ? -2.947 8.250 48.922 1.00 43.97 444 ALA A CA 1
ATOM 3333 C C . ALA A 1 444 ? -3.078 9.684 48.380 1.00 43.97 444 ALA A C 1
ATOM 3335 O O . ALA A 1 444 ? -2.895 9.924 47.189 1.00 43.97 444 ALA A O 1
ATOM 3336 N N . GLY A 1 445 ? -3.391 10.643 49.262 1.00 43.50 445 GLY A N 1
ATOM 3337 C CA . GLY A 1 445 ? -3.219 12.077 48.974 1.00 43.50 445 GLY A CA 1
ATOM 3338 C C . GLY A 1 445 ? -4.368 13.019 49.342 1.00 43.50 445 GLY A C 1
ATOM 3339 O O . GLY A 1 445 ? -4.212 14.223 49.166 1.00 43.50 445 GLY A O 1
ATOM 3340 N N . THR A 1 446 ? -5.501 12.540 49.867 1.00 45.81 446 THR A N 1
ATOM 3341 C CA . THR A 1 446 ? -6.637 13.414 50.224 1.00 45.81 446 THR A CA 1
ATOM 3342 C C . THR A 1 446 ? -6.712 13.706 51.723 1.00 45.81 446 THR A C 1
ATOM 3344 O O . THR A 1 446 ? -7.674 13.339 52.398 1.00 45.81 446 THR A O 1
ATOM 3347 N N . GLU A 1 447 ? -5.714 14.412 52.255 1.00 40.72 447 GLU A N 1
ATOM 3348 C CA . GLU A 1 447 ? -5.828 15.101 53.548 1.00 40.72 447 GLU A CA 1
ATOM 3349 C C . GLU A 1 447 ? -6.727 16.342 53.374 1.00 40.72 447 GLU A C 1
ATOM 3351 O O . GLU A 1 447 ? -6.251 17.459 53.201 1.00 40.72 447 GLU A O 1
ATOM 3356 N N . GLY A 1 448 ? -8.051 16.163 53.328 1.00 40.91 448 GLY A N 1
ATOM 3357 C CA . GLY A 1 448 ? -8.966 17.313 53.240 1.00 40.91 448 GLY A CA 1
ATOM 3358 C C . GLY A 1 448 ? -10.435 17.013 52.955 1.00 40.91 448 GLY A C 1
ATOM 3359 O O . GLY A 1 448 ? -11.293 17.824 53.295 1.00 40.91 448 GLY A O 1
ATOM 3360 N N . PHE A 1 449 ? -10.761 15.844 52.398 1.00 42.66 449 PHE A N 1
ATOM 3361 C CA . PHE A 1 449 ? -12.144 15.457 52.099 1.00 42.66 449 PHE A CA 1
ATOM 3362 C C . PHE A 1 449 ? -12.575 14.305 53.008 1.00 42.66 449 PHE A C 1
ATOM 3364 O O . PHE A 1 449 ? -12.415 13.137 52.671 1.00 42.66 449 PHE A O 1
ATOM 3371 N N . GLY A 1 450 ? -13.095 14.648 54.190 1.00 39.34 450 GLY A N 1
ATOM 3372 C CA . GLY A 1 450 ? -13.541 13.692 55.205 1.00 39.34 450 GLY A CA 1
ATOM 3373 C C . GLY A 1 450 ? -14.485 12.615 54.654 1.00 39.34 450 GLY A C 1
ATOM 3374 O O . GLY A 1 450 ? -15.609 12.899 54.231 1.00 39.34 450 GLY A O 1
ATOM 3375 N N . GLY A 1 451 ? -14.027 11.366 54.687 1.00 43.47 451 GLY A N 1
ATOM 3376 C CA . GLY A 1 451 ? -14.823 10.183 54.399 1.00 43.47 451 GLY A CA 1
ATOM 3377 C C . GLY A 1 451 ? -14.139 8.946 54.967 1.00 43.47 451 GLY A C 1
ATOM 3378 O O . GLY A 1 451 ? -12.987 8.675 54.643 1.00 43.47 451 GLY A O 1
ATOM 3379 N N . ASP A 1 452 ? -14.851 8.223 55.822 1.00 47.25 452 ASP A N 1
ATOM 3380 C CA . ASP A 1 452 ? -14.390 7.031 56.531 1.00 47.25 452 ASP A CA 1
ATOM 3381 C C . ASP A 1 452 ? -14.039 5.895 55.547 1.00 47.25 452 ASP A C 1
ATOM 3383 O O . ASP A 1 452 ? -14.914 5.143 55.136 1.00 47.25 452 ASP A O 1
ATOM 3387 N N . GLY A 1 453 ? -12.780 5.822 55.105 1.00 57.28 453 GLY A N 1
ATOM 3388 C CA . GLY A 1 453 ? -12.011 4.612 54.749 1.00 57.28 453 GLY A CA 1
ATOM 3389 C C . GLY A 1 453 ? -12.525 3.565 53.736 1.00 57.28 453 GLY A C 1
ATOM 3390 O O . GLY A 1 453 ? -11.749 2.679 53.402 1.00 57.28 453 GLY A O 1
ATOM 3391 N N . GLU A 1 454 ? -13.765 3.602 53.235 1.00 68.81 454 GLU A N 1
ATOM 3392 C CA . GLU A 1 454 ? -14.338 2.518 52.409 1.00 68.81 454 GLU A CA 1
ATOM 3393 C C . GLU A 1 454 ? -14.314 2.834 50.900 1.00 68.81 454 GLU A C 1
ATOM 3395 O O . GLU A 1 454 ? -14.707 3.944 50.520 1.00 68.81 454 GLU A O 1
ATOM 3400 N N . PRO A 1 455 ? -13.953 1.883 50.015 1.00 81.19 455 PRO A N 1
ATOM 3401 C CA . PRO A 1 455 ? -14.012 2.052 48.561 1.00 81.19 455 PRO A CA 1
ATOM 3402 C C . PRO A 1 455 ? -15.421 2.390 48.034 1.00 81.19 455 PRO A C 1
ATOM 3404 O O . PRO A 1 455 ? -16.357 1.616 48.252 1.00 81.19 455 PRO A O 1
ATOM 3407 N N . PRO A 1 456 ? -15.614 3.506 47.300 1.00 86.50 456 PRO A N 1
ATOM 3408 C CA . PRO A 1 456 ? -16.925 3.893 46.778 1.00 86.50 456 PRO A CA 1
ATOM 3409 C C . PRO A 1 456 ? -17.362 3.089 45.546 1.00 86.50 456 PRO A C 1
ATOM 3411 O O . PRO A 1 456 ? -18.547 3.107 45.198 1.00 86.50 456 PRO A O 1
ATOM 3414 N N . ALA A 1 457 ? -16.442 2.387 44.878 1.00 90.31 457 ALA A N 1
ATOM 3415 C CA . ALA A 1 457 ? -16.751 1.542 43.732 1.00 90.31 457 ALA A CA 1
ATOM 3416 C C . ALA A 1 457 ? -16.021 0.192 43.770 1.00 90.31 457 ALA A C 1
ATOM 3418 O O . ALA A 1 457 ? -14.885 0.083 44.221 1.00 90.31 457 ALA A O 1
ATOM 3419 N N . LEU A 1 458 ? -16.672 -0.831 43.220 1.00 90.94 458 LEU A N 1
ATOM 3420 C CA . LEU A 1 458 ? -16.063 -2.088 42.804 1.00 90.94 458 LEU A CA 1
ATOM 3421 C C . LEU A 1 458 ? -15.770 -1.994 41.312 1.00 90.94 458 LEU A C 1
ATOM 3423 O O . LEU A 1 458 ? -16.691 -2.023 40.493 1.00 90.94 458 LEU A O 1
ATOM 3427 N N . VAL A 1 459 ? -14.492 -1.840 40.971 1.00 93.38 459 VAL A N 1
ATOM 3428 C CA . VAL A 1 459 ? -14.054 -1.629 39.589 1.00 93.38 459 VAL A CA 1
ATOM 3429 C C . VAL A 1 459 ? -13.604 -2.949 38.974 1.00 93.38 459 VAL A C 1
ATOM 3431 O O . VAL A 1 459 ? -12.748 -3.639 39.526 1.00 93.38 459 VAL A O 1
ATOM 3434 N N . ILE A 1 460 ? -14.172 -3.282 37.818 1.00 95.06 460 ILE A N 1
ATOM 3435 C CA . ILE A 1 460 ? -13.892 -4.501 37.058 1.00 95.06 460 ILE A CA 1
ATOM 3436 C C . ILE A 1 460 ? -13.429 -4.086 35.668 1.00 95.06 460 ILE A C 1
ATOM 3438 O O . ILE A 1 460 ? -14.156 -3.397 34.958 1.00 95.06 460 ILE A O 1
ATOM 3442 N N . LEU A 1 461 ? -12.233 -4.506 35.273 1.00 95.81 461 LEU A N 1
ATOM 3443 C CA . LEU A 1 461 ? -11.657 -4.244 33.959 1.00 95.81 461 LEU A CA 1
ATOM 3444 C C . LEU A 1 461 ? -11.635 -5.550 33.168 1.00 95.81 461 LEU A C 1
ATOM 3446 O O . LEU A 1 461 ? -11.120 -6.550 33.658 1.00 95.81 461 LEU A O 1
ATOM 3450 N N . SER A 1 462 ? -12.162 -5.559 31.949 1.00 94.69 462 SER A N 1
ATOM 3451 C CA . SER A 1 462 ? -11.966 -6.676 31.019 1.00 94.69 462 SER A CA 1
ATOM 3452 C C . SER A 1 462 ? -10.852 -6.314 30.041 1.00 94.69 462 SER A C 1
ATOM 3454 O O . SER A 1 462 ? -10.929 -5.249 29.439 1.00 94.69 462 SER A O 1
ATOM 3456 N N . LEU A 1 463 ? -9.865 -7.182 29.851 1.00 92.00 463 LEU A N 1
ATOM 3457 C CA . LEU A 1 463 ? -8.669 -6.907 29.062 1.00 92.00 463 LEU A CA 1
ATOM 3458 C C . LEU A 1 463 ? -8.336 -8.083 28.135 1.00 92.00 463 LEU A C 1
ATOM 3460 O O . LEU A 1 463 ? -8.420 -9.252 28.533 1.00 92.00 463 LEU A O 1
ATOM 3464 N N . ARG A 1 464 ? -7.919 -7.795 26.898 1.00 88.94 464 ARG A N 1
ATOM 3465 C CA . ARG A 1 464 ? -7.302 -8.814 26.036 1.00 88.94 464 ARG A CA 1
ATOM 3466 C C . ARG A 1 464 ? -5.915 -9.234 26.529 1.00 88.94 464 ARG A C 1
ATOM 3468 O O . ARG A 1 464 ? -5.140 -8.430 27.042 1.00 88.94 464 ARG A O 1
ATOM 3475 N N . SER A 1 465 ? -5.578 -10.509 26.351 1.00 85.25 465 SER A N 1
ATOM 3476 C CA . SER A 1 465 ? -4.307 -11.080 26.819 1.00 85.25 465 SER A CA 1
ATOM 3477 C C . SER A 1 465 ? -3.057 -10.390 26.254 1.00 85.25 465 SER A C 1
ATOM 3479 O O . SER A 1 465 ? -2.078 -10.258 26.983 1.00 85.25 465 SER A O 1
ATOM 3481 N N . ASP A 1 466 ? -3.105 -9.912 25.009 1.00 82.56 466 ASP A N 1
ATOM 3482 C CA . ASP A 1 466 ? -2.035 -9.186 24.304 1.00 82.56 466 ASP A CA 1
ATOM 3483 C C . ASP A 1 466 ? -1.832 -7.736 24.795 1.00 82.56 466 ASP A C 1
ATOM 3485 O O . ASP A 1 466 ? -0.781 -7.141 24.568 1.00 82.56 466 ASP A O 1
ATOM 3489 N N . PHE A 1 467 ? -2.779 -7.171 25.552 1.00 87.50 467 PHE A N 1
ATOM 3490 C CA . PHE A 1 467 ? -2.673 -5.815 26.112 1.00 87.50 467 PHE A CA 1
ATOM 3491 C C . PHE A 1 467 ? -2.152 -5.769 27.559 1.00 87.50 467 PHE A C 1
ATOM 3493 O O . PHE A 1 467 ? -2.053 -4.688 28.148 1.00 87.50 467 PHE A O 1
ATOM 3500 N N . ARG A 1 468 ? -1.763 -6.911 28.148 1.00 86.56 468 ARG A N 1
ATOM 3501 C CA . ARG A 1 468 ? -1.188 -6.950 29.509 1.00 86.56 468 ARG A CA 1
ATOM 3502 C C . ARG A 1 468 ? 0.067 -6.090 29.646 1.00 86.56 468 ARG A C 1
ATOM 3504 O O . ARG A 1 468 ? 0.177 -5.361 30.631 1.00 86.56 468 ARG A O 1
ATOM 3511 N N . ASP A 1 469 ? 0.966 -6.136 28.667 1.00 83.50 469 ASP A N 1
ATOM 3512 C CA . ASP A 1 469 ? 2.233 -5.395 28.717 1.00 83.50 469 ASP A CA 1
ATOM 3513 C C . ASP A 1 469 ? 2.009 -3.879 28.645 1.00 83.50 469 ASP A C 1
ATOM 3515 O O . ASP A 1 469 ? 2.642 -3.116 29.376 1.00 83.50 469 ASP A O 1
ATOM 3519 N N . HIS A 1 470 ? 1.015 -3.445 27.865 1.00 86.19 470 HIS A N 1
ATOM 3520 C CA . HIS A 1 470 ? 0.589 -2.046 27.812 1.00 86.19 470 HIS A CA 1
ATOM 3521 C C . HIS A 1 470 ? 0.088 -1.563 29.179 1.00 86.19 470 HIS A C 1
ATOM 3523 O O . HIS A 1 470 ? 0.452 -0.480 29.632 1.00 86.19 470 HIS A O 1
ATOM 3529 N N . CYS A 1 471 ? -0.698 -2.383 29.885 1.00 88.56 471 CYS A N 1
ATOM 3530 C CA . CYS A 1 471 ? -1.166 -2.052 31.232 1.00 88.56 471 CYS A CA 1
ATOM 3531 C C . CYS A 1 471 ? -0.037 -2.092 32.278 1.00 88.56 471 CYS A C 1
ATOM 3533 O O . CYS A 1 471 ? -0.070 -1.323 33.239 1.00 88.56 471 CYS A O 1
ATOM 3535 N N . ALA A 1 472 ? 0.988 -2.932 32.094 1.00 85.75 472 ALA A N 1
ATOM 3536 C CA . ALA A 1 472 ? 2.135 -3.020 33.000 1.00 85.75 472 ALA A CA 1
ATOM 3537 C C . ALA A 1 472 ? 2.980 -1.728 33.039 1.00 85.75 472 ALA A C 1
ATOM 3539 O O . ALA A 1 472 ? 3.692 -1.482 34.022 1.00 85.75 472 ALA A O 1
ATOM 3540 N N . ALA A 1 473 ? 2.865 -0.865 32.025 1.00 87.06 473 ALA A N 1
ATOM 35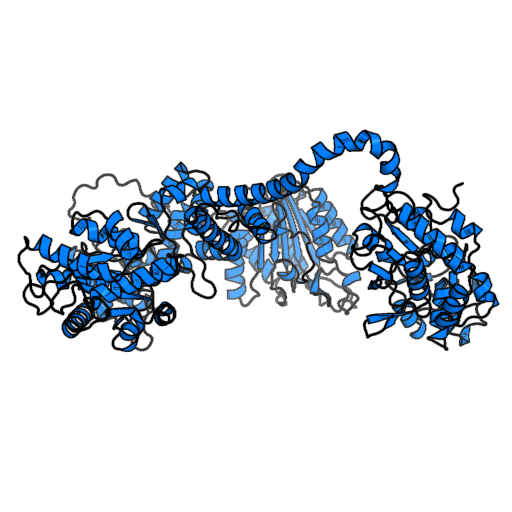41 C CA . ALA A 1 473 ? 3.473 0.464 32.021 1.00 87.06 473 ALA A CA 1
ATOM 3542 C C . ALA A 1 473 ? 2.883 1.408 33.093 1.00 87.06 473 ALA A C 1
ATOM 3544 O O . ALA A 1 473 ? 3.556 2.358 33.489 1.00 87.06 473 ALA A O 1
ATOM 3545 N N . PHE A 1 474 ? 1.684 1.124 33.618 1.00 88.94 474 PHE A N 1
ATOM 3546 C CA . PHE A 1 474 ? 0.962 1.983 34.563 1.00 88.94 474 PHE A CA 1
ATOM 3547 C C . PHE A 1 474 ? 1.055 1.434 35.995 1.00 88.94 474 PHE A C 1
ATOM 3549 O O . PHE A 1 474 ? 0.476 0.381 36.284 1.00 88.94 474 PHE A O 1
ATOM 3556 N N . PRO A 1 475 ? 1.758 2.120 36.919 1.00 86.62 475 PRO A N 1
ATOM 3557 C CA . PRO A 1 475 ? 1.884 1.688 38.313 1.00 86.62 475 PRO A CA 1
ATOM 3558 C C . PRO A 1 475 ? 0.541 1.419 39.002 1.00 86.62 475 PRO A C 1
ATOM 3560 O O . PRO A 1 475 ? 0.439 0.492 39.803 1.00 86.62 475 PRO A O 1
ATOM 3563 N N . GLU A 1 476 ? -0.492 2.183 38.647 1.00 86.50 476 GLU A N 1
ATOM 3564 C CA . GLU A 1 476 ? -1.844 2.098 39.196 1.00 86.50 476 GLU A CA 1
ATOM 3565 C C . GLU A 1 476 ? -2.523 0.742 38.921 1.00 86.50 476 GLU A C 1
ATOM 3567 O O . GLU A 1 476 ? -3.365 0.314 39.715 1.00 86.50 476 GLU A O 1
ATOM 3572 N N . LEU A 1 477 ? -2.139 0.056 37.834 1.00 88.81 477 LEU A N 1
ATOM 3573 C CA . LEU A 1 477 ? -2.720 -1.218 37.386 1.00 88.81 477 LEU A CA 1
ATOM 3574 C C . LEU A 1 477 ? -1.853 -2.439 37.717 1.00 88.81 477 LEU A C 1
ATOM 3576 O O . LEU A 1 477 ? -2.364 -3.558 37.739 1.00 88.81 477 LEU A O 1
ATOM 3580 N N . ARG A 1 478 ? -0.554 -2.257 37.996 1.00 87.44 478 ARG A N 1
ATOM 3581 C CA . ARG A 1 478 ? 0.374 -3.372 38.274 1.00 87.44 478 ARG A CA 1
ATOM 3582 C C . ARG A 1 478 ? -0.127 -4.326 39.368 1.00 87.44 478 ARG A C 1
ATOM 3584 O O . ARG A 1 478 ? -0.106 -5.529 39.110 1.00 87.44 478 ARG A O 1
ATOM 3591 N N . PRO A 1 479 ? -0.609 -3.861 40.541 1.00 83.56 479 PRO A N 1
ATOM 3592 C CA . PRO A 1 479 ? -1.098 -4.771 41.581 1.00 83.56 479 PRO A CA 1
ATOM 3593 C C . PRO A 1 479 ? -2.226 -5.677 41.076 1.00 83.56 479 PRO A C 1
ATOM 3595 O O . PRO A 1 479 ? -2.199 -6.885 41.298 1.00 83.56 479 PRO A O 1
ATOM 3598 N N . SER A 1 480 ? -3.151 -5.112 40.304 1.00 83.81 480 SER A N 1
ATOM 3599 C CA . SER A 1 480 ? -4.310 -5.816 39.754 1.00 83.81 480 SER A CA 1
ATOM 3600 C C . SER A 1 480 ? -3.948 -6.845 38.688 1.00 83.81 480 SER A C 1
ATOM 3602 O O . SER A 1 480 ? -4.604 -7.878 38.573 1.00 83.81 480 SER A O 1
ATOM 3604 N N . LEU A 1 481 ? -2.882 -6.587 37.926 1.00 84.50 481 LEU A N 1
ATOM 3605 C CA . LEU A 1 481 ? -2.387 -7.492 36.888 1.00 84.50 481 LEU A CA 1
ATOM 3606 C C . LEU A 1 481 ? -1.590 -8.674 37.449 1.00 84.50 481 LEU A C 1
ATOM 3608 O O . LEU A 1 481 ? -1.590 -9.737 36.830 1.00 84.50 481 LEU A O 1
ATOM 3612 N N . TYR A 1 482 ? -0.885 -8.490 38.571 1.00 79.50 482 TYR A N 1
ATOM 3613 C CA . TYR A 1 482 ? 0.022 -9.506 39.120 1.00 79.50 482 TYR A CA 1
ATOM 3614 C C . TYR A 1 482 ? -0.567 -10.299 40.284 1.00 79.50 482 TYR A C 1
ATOM 3616 O O . TYR A 1 482 ? -0.287 -11.490 40.392 1.00 79.50 482 TYR A O 1
ATOM 3624 N N . ASN A 1 483 ? -1.377 -9.679 41.144 1.00 72.94 483 ASN A N 1
ATOM 3625 C CA . ASN A 1 483 ? -1.770 -10.325 42.393 1.00 72.94 483 ASN A CA 1
ATOM 3626 C C . ASN A 1 483 ? -2.887 -11.354 42.199 1.00 72.94 483 ASN A C 1
ATOM 3628 O O . ASN A 1 483 ? -2.846 -12.401 42.833 1.00 72.94 483 ASN A O 1
ATOM 3632 N N . THR A 1 484 ? -3.903 -11.074 41.373 1.00 72.56 484 THR A N 1
ATOM 3633 C CA . THR A 1 484 ? -5.060 -11.983 41.194 1.00 72.56 484 THR A CA 1
ATOM 3634 C C . THR A 1 484 ? -5.899 -11.660 39.937 1.00 72.56 484 THR A C 1
ATOM 3636 O O . THR A 1 484 ? -7.100 -11.396 40.046 1.00 72.56 484 THR A O 1
ATOM 3639 N N . PRO A 1 485 ? -5.329 -11.668 38.716 1.00 87.56 485 PRO A N 1
ATOM 3640 C CA . PRO A 1 485 ? -6.150 -11.600 37.507 1.00 87.56 485 PRO A CA 1
ATOM 3641 C C . PRO A 1 485 ? -7.068 -12.832 37.393 1.00 87.56 485 PRO A C 1
ATOM 3643 O O . PRO A 1 485 ? -6.722 -13.933 37.834 1.00 87.56 485 PRO A O 1
ATOM 3646 N N . VAL A 1 486 ? -8.240 -12.666 36.779 1.00 91.31 486 VAL A N 1
ATOM 3647 C CA . VAL A 1 486 ? -9.135 -13.785 36.438 1.00 91.31 486 VAL A CA 1
ATOM 3648 C C . VAL A 1 486 ? -8.966 -14.122 34.973 1.00 91.31 486 VAL A C 1
ATOM 3650 O O . VAL A 1 486 ? -9.269 -13.300 34.113 1.00 91.31 486 VAL A O 1
ATOM 3653 N N . PHE A 1 487 ? -8.497 -15.329 34.682 1.00 90.25 487 PHE A N 1
ATOM 3654 C CA . PHE A 1 487 ? -8.316 -15.774 33.309 1.00 90.25 487 PHE A CA 1
ATOM 3655 C C . PHE A 1 487 ? -9.577 -16.448 32.779 1.00 90.25 487 PHE A C 1
ATOM 3657 O O . PHE A 1 487 ? -10.091 -17.388 33.380 1.00 90.25 487 PHE A O 1
ATOM 3664 N N . ILE A 1 488 ? -10.052 -15.981 31.627 1.00 87.88 488 ILE A N 1
ATOM 3665 C CA . ILE A 1 488 ? -11.194 -16.567 30.929 1.00 87.88 488 ILE A CA 1
ATOM 3666 C C . ILE A 1 488 ? -10.664 -17.411 29.779 1.00 87.88 488 ILE A C 1
ATOM 3668 O O . ILE A 1 488 ? -10.165 -16.887 28.782 1.00 87.88 488 ILE A O 1
ATOM 3672 N N . GLY A 1 489 ? -10.786 -18.725 29.941 1.00 82.12 489 GLY A N 1
ATOM 3673 C CA . GLY A 1 489 ? -10.482 -19.703 28.905 1.00 82.12 489 GLY A CA 1
ATOM 3674 C C . GLY A 1 489 ? -11.656 -19.977 27.952 1.00 82.12 489 GLY A C 1
ATOM 3675 O O . GLY A 1 489 ? -12.781 -19.496 28.176 1.00 82.12 489 GLY A O 1
ATOM 3676 N N . PRO A 1 490 ? -11.404 -20.777 26.899 1.00 83.12 490 PRO A N 1
ATOM 3677 C CA . PRO A 1 490 ? -12.456 -21.327 26.046 1.00 83.12 490 PRO A CA 1
ATOM 3678 C C . PRO A 1 490 ? -13.488 -22.112 26.875 1.00 83.12 490 PRO A C 1
ATOM 3680 O O . PRO A 1 490 ? -13.198 -22.547 27.991 1.00 83.12 490 PRO A O 1
ATOM 3683 N N . MET A 1 491 ? -14.711 -22.240 26.357 1.00 87.44 491 MET A N 1
ATOM 3684 C CA . MET A 1 491 ? -15.757 -23.028 27.016 1.00 87.44 491 MET A CA 1
ATOM 3685 C C . MET A 1 491 ? -15.456 -24.514 26.841 1.00 87.44 491 MET A C 1
ATOM 3687 O O . MET A 1 491 ? -15.042 -24.950 25.771 1.00 87.44 491 MET A O 1
ATOM 3691 N N . ASP A 1 492 ? -15.674 -25.321 27.873 1.00 86.38 492 ASP A N 1
ATOM 3692 C CA . ASP A 1 492 ? -15.588 -26.769 27.681 1.00 86.38 492 ASP A CA 1
ATOM 3693 C C . ASP A 1 492 ? -16.806 -27.310 26.902 1.00 86.38 492 ASP A C 1
ATOM 3695 O O . ASP A 1 492 ? -17.806 -26.620 26.691 1.00 86.38 492 ASP A O 1
ATOM 3699 N N . ALA A 1 493 ? -16.748 -28.570 26.462 1.00 87.75 493 ALA A N 1
ATOM 3700 C CA . ALA A 1 493 ? -17.829 -29.182 25.686 1.00 87.75 493 ALA A CA 1
ATOM 3701 C C . ALA A 1 493 ? -19.188 -29.191 26.416 1.00 87.75 493 ALA A C 1
ATOM 3703 O O . ALA A 1 493 ? -20.235 -29.148 25.768 1.00 87.75 493 ALA A O 1
ATOM 3704 N N . ARG A 1 494 ? -19.200 -29.250 27.756 1.00 89.69 494 ARG A N 1
ATOM 3705 C CA . ARG A 1 494 ? -20.434 -29.231 28.560 1.00 89.69 494 ARG A CA 1
ATOM 3706 C C . ARG A 1 494 ? -20.992 -27.817 28.651 1.00 89.69 494 ARG A C 1
ATOM 3708 O O . ARG A 1 494 ? -22.199 -27.629 28.521 1.00 89.69 494 ARG A O 1
ATOM 3715 N N . GLU A 1 495 ? -20.115 -26.842 28.865 1.00 91.94 495 GLU A N 1
ATOM 3716 C CA . GLU A 1 495 ? -20.432 -25.419 28.843 1.00 91.94 495 GLU A CA 1
ATOM 3717 C C . GLU A 1 495 ? -21.021 -25.026 27.474 1.00 91.94 495 GLU A C 1
ATOM 3719 O O . GLU A 1 495 ? -22.108 -24.449 27.422 1.00 91.94 495 GLU A O 1
ATOM 3724 N N . LEU A 1 496 ? -20.369 -25.407 26.367 1.00 91.44 496 LEU A N 1
ATOM 3725 C CA . LEU A 1 496 ? -20.850 -25.167 25.000 1.00 91.44 496 LEU A CA 1
ATOM 3726 C C . LEU A 1 496 ? -22.202 -25.830 24.739 1.00 91.44 496 LEU A C 1
ATOM 3728 O O . LEU A 1 496 ? -23.112 -25.181 24.234 1.00 91.44 496 LEU A O 1
ATOM 3732 N N . ARG A 1 497 ? -22.363 -27.103 25.121 1.00 93.69 497 ARG A N 1
ATOM 3733 C CA . ARG A 1 497 ? -23.626 -27.829 24.946 1.00 93.69 497 ARG A CA 1
ATOM 3734 C C . ARG A 1 497 ? -24.790 -27.099 25.618 1.00 93.69 497 ARG A C 1
ATOM 3736 O O . ARG A 1 497 ? -25.806 -26.867 24.971 1.00 93.69 497 ARG A O 1
ATOM 3743 N N . LYS A 1 498 ? -24.616 -26.648 26.866 1.00 94.25 498 LYS A N 1
ATOM 3744 C CA . LYS A 1 498 ? -25.623 -25.828 27.562 1.00 94.25 498 LYS A CA 1
ATOM 3745 C C . LYS A 1 498 ? -25.927 -24.526 26.819 1.00 94.25 498 LYS A C 1
ATOM 3747 O O . LYS A 1 498 ? -27.092 -24.161 26.697 1.00 94.25 498 LYS A O 1
ATOM 3752 N N . ALA A 1 499 ? -24.894 -23.847 26.319 1.00 93.81 499 ALA A N 1
ATOM 3753 C CA . ALA A 1 499 ? -25.037 -22.602 25.566 1.00 93.81 499 ALA A CA 1
ATOM 3754 C C . ALA A 1 499 ? -25.785 -22.776 24.233 1.00 93.81 499 ALA A C 1
ATOM 3756 O O . ALA A 1 499 ? -26.337 -21.804 23.724 1.00 93.81 499 ALA A O 1
ATOM 3757 N N . VAL A 1 500 ? -25.832 -23.992 23.679 1.00 94.88 500 VAL A N 1
ATOM 3758 C CA . VAL A 1 500 ? -26.632 -24.316 22.490 1.00 94.88 500 VAL A CA 1
ATOM 3759 C C . VAL A 1 500 ? -28.034 -24.789 22.868 1.00 94.88 500 VAL A C 1
ATOM 3761 O O . VAL A 1 500 ? -29.012 -24.239 22.373 1.00 94.88 500 VAL A O 1
ATOM 3764 N N . GLU A 1 501 ? -28.152 -25.785 23.742 1.00 95.75 501 GLU A N 1
ATOM 3765 C CA . GLU A 1 501 ? -29.411 -26.496 23.999 1.00 95.75 501 GLU A CA 1
ATOM 3766 C C . GLU A 1 501 ? -30.418 -25.664 24.806 1.00 95.75 501 GLU A C 1
ATOM 3768 O O . GLU A 1 501 ? -31.587 -25.569 24.432 1.00 95.75 501 GLU A O 1
ATOM 3773 N N . GLN A 1 502 ? -29.975 -25.002 25.877 1.00 94.88 502 GLN A N 1
ATOM 3774 C CA . GLN A 1 502 ? -30.887 -24.336 26.817 1.00 94.88 502 GLN A CA 1
ATOM 3775 C C . GLN A 1 502 ? -31.605 -23.106 26.231 1.00 94.88 502 GLN A C 1
ATOM 3777 O O . GLN A 1 502 ? -32.811 -22.963 26.455 1.00 94.88 502 GLN A O 1
ATOM 3782 N N . PRO A 1 503 ? -30.953 -22.224 25.442 1.00 94.00 503 PRO A N 1
ATOM 3783 C CA . PRO A 1 503 ? -31.672 -21.133 24.785 1.00 94.00 503 PRO A CA 1
ATOM 3784 C C . PRO A 1 503 ? -32.724 -21.621 23.775 1.00 94.00 503 PRO A C 1
ATOM 3786 O O . PRO A 1 503 ? -33.786 -21.002 23.652 1.00 94.00 503 PRO A O 1
ATOM 3789 N N . ALA A 1 504 ? -32.450 -22.722 23.061 1.00 92.44 504 ALA A N 1
ATOM 3790 C CA . ALA A 1 504 ? -33.409 -23.335 22.142 1.00 92.44 504 ALA A CA 1
ATOM 3791 C C . ALA A 1 504 ? -34.625 -23.877 22.900 1.00 92.44 504 ALA A C 1
ATOM 3793 O O . ALA A 1 504 ? -35.757 -23.537 22.559 1.00 92.44 504 ALA A O 1
ATOM 3794 N N . GLU A 1 505 ? -34.399 -24.625 23.980 1.00 90.69 505 GLU A N 1
ATOM 3795 C CA . GLU A 1 505 ? -35.469 -25.184 24.810 1.00 90.69 505 GLU A CA 1
ATOM 3796 C C . GLU A 1 505 ? -36.401 -24.091 25.363 1.00 90.69 505 GLU A C 1
ATOM 3798 O O . GLU A 1 505 ? -37.621 -24.182 25.225 1.00 90.69 505 GLU A O 1
ATOM 3803 N N . LEU A 1 506 ? -35.843 -22.993 25.888 1.00 88.94 506 LEU A N 1
ATOM 3804 C CA . LEU A 1 506 ? -36.624 -21.877 26.447 1.00 88.94 506 LEU A CA 1
ATOM 3805 C C . LEU A 1 506 ? -37.449 -21.098 25.419 1.00 88.94 506 LEU A C 1
ATOM 3807 O O . LEU A 1 506 ? -38.410 -20.421 25.782 1.00 88.94 506 LEU A O 1
ATOM 3811 N N . THR A 1 507 ? -37.077 -21.171 24.144 1.00 88.06 507 THR A N 1
ATOM 3812 C CA . THR A 1 507 ? -37.836 -20.570 23.037 1.00 88.06 507 THR A CA 1
ATOM 3813 C C . THR A 1 507 ? -38.709 -21.601 22.312 1.00 88.06 507 THR A C 1
ATOM 3815 O O . THR A 1 507 ? -39.396 -21.275 21.343 1.00 88.06 507 THR A O 1
ATOM 3818 N N . GLY A 1 508 ? -38.735 -22.848 22.797 1.00 86.19 508 GLY A N 1
ATOM 3819 C CA . GLY A 1 508 ? -39.463 -23.965 22.205 1.00 86.19 508 GLY A CA 1
ATOM 3820 C C . GLY A 1 508 ? -38.951 -24.352 20.816 1.00 86.19 508 GLY A C 1
ATOM 3821 O O . GLY A 1 508 ? -39.750 -24.760 19.973 1.00 86.19 508 GLY A O 1
ATOM 3822 N N . LEU A 1 509 ? -37.665 -24.145 20.539 1.00 90.69 509 LEU A N 1
ATOM 3823 C CA . LEU A 1 509 ? -36.985 -24.652 19.351 1.00 90.69 509 LEU A CA 1
ATOM 3824 C C . LEU A 1 509 ? -36.518 -26.090 19.608 1.00 90.69 509 LEU A C 1
ATOM 3826 O O . LEU A 1 509 ? -35.989 -26.396 20.676 1.00 90.69 509 LEU A O 1
ATOM 3830 N N . ALA A 1 510 ? -36.689 -26.963 18.620 1.00 91.62 510 ALA A N 1
ATOM 3831 C CA . ALA A 1 510 ? -36.137 -28.311 18.634 1.00 91.62 510 ALA A CA 1
ATOM 3832 C C . ALA A 1 510 ? -34.766 -28.322 17.944 1.00 91.62 510 ALA A C 1
ATOM 3834 O O . ALA A 1 510 ? -34.561 -27.652 16.933 1.00 91.62 510 ALA A O 1
ATOM 3835 N N . LEU A 1 511 ? -33.821 -29.100 18.467 1.00 93.88 511 LEU A N 1
ATOM 3836 C CA . LEU A 1 511 ? -32.534 -29.361 17.822 1.00 93.88 511 LEU A CA 1
ATOM 3837 C C . LEU A 1 511 ? -32.579 -30.772 17.235 1.00 93.88 511 LEU A C 1
ATOM 3839 O O . LEU A 1 511 ? -32.892 -31.726 17.950 1.00 93.88 511 LEU A O 1
ATOM 3843 N N . GLN A 1 512 ? -32.279 -30.922 15.943 1.00 94.50 512 GLN A N 1
ATOM 3844 C CA . GLN A 1 512 ? -32.192 -32.246 15.331 1.00 94.50 512 GLN A CA 1
ATOM 3845 C C . GLN A 1 512 ? -31.098 -33.080 16.030 1.00 94.50 512 GLN A C 1
ATOM 3847 O O . GLN A 1 512 ? -29.993 -32.567 16.240 1.00 94.50 512 GLN A O 1
ATOM 3852 N N . PRO A 1 513 ? -31.350 -34.366 16.350 1.00 90.56 513 PRO A N 1
ATOM 3853 C CA . PRO A 1 513 ? -30.318 -35.252 16.880 1.00 90.56 513 PRO A CA 1
ATOM 3854 C C . PRO A 1 513 ? -29.065 -35.254 15.994 1.00 90.56 513 PRO A C 1
ATOM 3856 O O . PRO A 1 513 ? -29.168 -35.408 14.777 1.00 90.56 513 PRO A O 1
ATOM 3859 N N . GLY A 1 514 ? -27.887 -35.081 16.597 1.00 88.62 514 GLY A N 1
ATOM 3860 C CA . GLY A 1 514 ? -26.611 -34.995 15.883 1.00 88.62 514 GLY A CA 1
ATOM 3861 C C . GLY A 1 514 ? -26.153 -33.572 15.548 1.00 88.62 514 GLY A C 1
ATOM 3862 O O . GLY A 1 514 ? -24.968 -33.380 15.285 1.00 88.62 514 GLY A O 1
ATOM 3863 N N . LEU A 1 515 ? -27.032 -32.559 15.580 1.00 91.81 515 LEU A N 1
ATOM 3864 C CA . LEU A 1 515 ? -26.642 -31.175 15.274 1.00 91.81 515 LEU A CA 1
ATOM 3865 C C . LEU A 1 515 ? -25.626 -30.629 16.286 1.00 91.81 515 LEU A C 1
ATOM 3867 O O . LEU A 1 515 ? -24.624 -30.035 15.896 1.00 91.81 515 LEU A O 1
ATOM 3871 N N . VAL A 1 516 ? -25.855 -30.854 17.582 1.00 92.88 516 VAL A N 1
ATOM 3872 C CA . VAL A 1 516 ? -24.948 -30.387 18.643 1.00 92.88 516 VAL A CA 1
ATOM 3873 C C . VAL A 1 516 ? -23.586 -31.075 18.528 1.00 92.88 516 VAL A C 1
ATOM 3875 O O . VAL A 1 516 ? -22.551 -30.441 18.697 1.00 92.88 516 VAL A O 1
ATOM 3878 N N . GLU A 1 517 ? -23.568 -32.360 18.187 1.00 89.88 517 GLU A N 1
ATOM 3879 C CA . GLU A 1 517 ? -22.351 -33.147 17.996 1.00 89.88 517 GLU A CA 1
ATOM 3880 C C . GLU A 1 517 ? -21.531 -32.634 16.808 1.00 89.88 517 GLU A C 1
ATOM 3882 O O . GLU A 1 517 ? -20.309 -32.522 16.914 1.00 89.88 517 GLU A O 1
ATOM 3887 N N . VAL A 1 518 ? -22.195 -32.278 15.702 1.00 87.94 518 VAL A N 1
ATOM 3888 C CA . VAL A 1 518 ? -21.553 -31.649 14.539 1.00 87.94 518 VAL A CA 1
ATOM 3889 C C . VAL A 1 518 ? -20.987 -30.276 14.910 1.00 87.94 518 VAL A C 1
ATOM 3891 O O . VAL A 1 518 ? -19.819 -30.018 14.637 1.00 87.94 518 VAL A O 1
ATOM 3894 N N . LEU A 1 519 ? -21.757 -29.431 15.605 1.00 89.06 519 LEU A N 1
ATOM 3895 C CA . LEU A 1 519 ? -21.305 -28.109 16.059 1.00 89.06 519 LEU A CA 1
ATOM 3896 C C . LEU A 1 519 ? -20.062 -28.195 16.955 1.00 89.06 519 LEU A C 1
ATOM 3898 O O . LEU A 1 519 ? -19.089 -27.472 16.748 1.00 89.06 519 LEU A O 1
ATOM 3902 N N . LEU A 1 520 ? -20.075 -29.093 17.945 1.00 86.75 520 LEU A N 1
ATOM 3903 C CA . LEU A 1 520 ? -18.944 -29.290 18.856 1.00 86.75 520 LEU A CA 1
ATOM 3904 C C . LEU A 1 520 ? -17.709 -29.833 18.126 1.00 86.75 520 LEU A C 1
ATOM 3906 O O . LEU A 1 520 ? -16.594 -29.411 18.432 1.00 86.75 520 LEU A O 1
ATOM 3910 N N . ARG A 1 521 ? -17.894 -30.732 17.151 1.00 82.94 521 ARG A N 1
ATOM 3911 C CA . ARG A 1 521 ? -16.801 -31.255 16.323 1.00 82.94 521 ARG A CA 1
ATOM 3912 C C . ARG A 1 521 ? -16.205 -30.183 15.413 1.00 82.94 521 ARG A C 1
ATOM 3914 O O . ARG A 1 521 ? -14.984 -30.084 15.337 1.00 82.94 521 ARG A O 1
ATOM 3921 N N . ASP A 1 522 ? -17.026 -29.361 14.767 1.00 80.38 522 ASP A N 1
ATOM 3922 C CA . ASP A 1 522 ? -16.557 -28.285 13.880 1.00 80.38 522 ASP A CA 1
ATOM 3923 C C . ASP A 1 522 ? -15.775 -27.201 14.639 1.00 80.38 522 ASP A C 1
ATOM 3925 O O . ASP A 1 522 ? -14.857 -26.576 14.098 1.00 80.38 522 ASP A O 1
ATOM 3929 N N . LEU A 1 523 ? -16.096 -27.021 15.923 1.00 77.94 523 LEU A N 1
ATOM 3930 C CA . LEU A 1 523 ? -15.329 -26.197 16.855 1.00 77.94 523 LEU A CA 1
ATOM 3931 C C . LEU A 1 523 ? -14.030 -26.866 17.331 1.00 77.94 523 LEU A C 1
ATOM 3933 O O . LEU A 1 523 ? -13.149 -26.174 17.829 1.00 77.94 523 LEU A O 1
ATOM 3937 N N . GLY A 1 524 ? -13.886 -28.186 17.193 1.00 73.62 524 GLY A N 1
ATOM 3938 C CA . GLY A 1 524 ? -12.794 -28.959 17.796 1.00 73.62 524 GLY A CA 1
ATOM 3939 C C . GLY A 1 524 ? -12.946 -29.155 19.309 1.00 73.62 524 GLY A C 1
ATOM 3940 O O . GLY A 1 524 ? -11.983 -29.492 19.994 1.00 73.62 524 GLY A O 1
ATOM 3941 N N . ALA A 1 525 ? -14.148 -28.941 19.851 1.00 74.44 525 ALA A N 1
ATOM 3942 C CA . ALA A 1 525 ? -14.444 -29.068 21.276 1.00 74.44 525 ALA A CA 1
ATOM 3943 C C . ALA A 1 525 ? -14.690 -30.524 21.725 1.00 74.44 525 ALA A C 1
ATOM 3945 O O . ALA A 1 525 ? -14.830 -30.784 22.919 1.00 74.44 525 ALA A O 1
ATOM 3946 N N . ASP A 1 526 ? -14.733 -31.486 20.797 1.00 67.44 526 ASP A N 1
ATOM 3947 C CA . ASP A 1 526 ? -14.885 -32.920 21.081 1.00 67.44 526 ASP A CA 1
ATOM 3948 C C . ASP A 1 526 ? -13.582 -33.594 21.564 1.00 67.44 526 ASP A C 1
ATOM 3950 O O . ASP A 1 526 ? -13.615 -34.738 22.023 1.00 67.44 526 ASP A O 1
ATOM 3954 N N . ARG A 1 527 ? -12.444 -32.882 21.521 1.00 66.12 527 ARG A N 1
ATOM 3955 C CA . ARG A 1 527 ? -11.121 -33.361 21.958 1.00 66.12 527 ARG A CA 1
ATOM 3956 C C . ARG A 1 527 ? -10.585 -32.542 23.144 1.00 66.12 527 ARG A C 1
ATOM 3958 O O . ARG A 1 527 ? -9.994 -31.482 22.932 1.00 66.12 527 ARG A O 1
ATOM 3965 N N . PRO A 1 528 ? -10.707 -33.039 24.392 1.00 56.06 528 PRO A N 1
ATOM 3966 C CA . PRO A 1 528 ? -10.305 -32.303 25.597 1.00 56.06 528 PRO A CA 1
ATOM 3967 C C . PRO A 1 528 ? -8.828 -31.886 25.626 1.00 56.06 528 PRO A C 1
ATOM 3969 O O . PRO A 1 528 ? -8.490 -30.877 26.233 1.00 56.06 528 PRO A O 1
ATOM 3972 N N . GLU A 1 529 ? -7.952 -32.657 24.976 1.00 51.84 529 GLU A N 1
ATOM 3973 C CA . GLU A 1 529 ? -6.497 -32.458 25.014 1.00 51.84 529 GLU A CA 1
ATOM 3974 C C . GLU A 1 529 ? -5.991 -31.355 24.071 1.00 51.84 529 GLU A C 1
ATOM 3976 O O . GLU A 1 529 ? -4.879 -30.868 24.255 1.00 51.84 529 GLU A O 1
ATOM 3981 N N . GLN A 1 530 ? -6.781 -30.956 23.066 1.00 51.72 530 GLN A N 1
ATOM 3982 C CA . GLN A 1 530 ? -6.366 -29.965 22.060 1.00 51.72 530 GLN A CA 1
ATOM 3983 C C . GLN A 1 530 ? -6.930 -28.564 22.338 1.00 51.72 530 GLN A C 1
ATOM 3985 O O . GLN A 1 530 ? -6.328 -27.581 21.912 1.00 51.72 530 GLN A O 1
ATOM 3990 N N . GLY A 1 531 ? -8.030 -28.464 23.097 1.00 56.25 531 GLY A N 1
ATOM 3991 C CA . GLY A 1 531 ? -8.770 -27.213 23.271 1.00 56.25 531 GLY A CA 1
ATOM 3992 C C . GLY A 1 531 ? -9.388 -26.721 21.953 1.00 56.25 531 GLY A C 1
ATOM 3993 O O . GLY A 1 531 ? -8.935 -27.064 20.864 1.00 56.25 531 GLY A O 1
ATOM 3994 N N . HIS A 1 532 ? -10.449 -25.919 22.036 1.00 67.12 532 HIS A N 1
ATOM 3995 C CA . HIS A 1 532 ? -10.977 -25.223 20.862 1.00 67.12 532 HIS A CA 1
ATOM 3996 C C . HIS A 1 532 ? -10.417 -23.798 20.791 1.00 67.12 532 HIS A C 1
ATOM 3998 O O . HIS A 1 532 ? -10.036 -23.224 21.815 1.00 67.12 532 HIS A O 1
ATOM 4004 N N . ASP A 1 533 ? -10.413 -23.212 19.593 1.00 67.88 533 ASP A N 1
ATOM 4005 C CA . ASP A 1 533 ? -10.004 -21.821 19.392 1.00 67.88 533 ASP A CA 1
ATOM 4006 C C . ASP A 1 533 ? -10.891 -20.880 20.241 1.00 67.88 533 ASP A C 1
ATOM 4008 O O . ASP A 1 533 ? -12.121 -20.914 20.102 1.00 67.88 533 ASP A O 1
ATOM 4012 N N . PRO A 1 534 ? -10.324 -20.065 21.148 1.00 61.22 534 PRO A N 1
ATOM 4013 C CA . PRO A 1 534 ? -11.092 -19.125 21.958 1.00 61.22 534 PRO A CA 1
ATOM 4014 C C . PRO A 1 534 ? -11.908 -18.106 21.146 1.00 61.22 534 PRO A C 1
ATOM 4016 O O . PRO A 1 534 ? -12.907 -17.599 21.660 1.00 61.22 534 PRO A O 1
ATOM 4019 N N . GLU A 1 535 ? -11.541 -17.844 19.887 1.00 67.12 535 GLU A N 1
ATOM 4020 C CA . GLU A 1 535 ? -12.272 -16.952 18.973 1.00 67.12 535 GLU A CA 1
ATOM 4021 C C . GLU A 1 535 ? -13.539 -17.588 18.373 1.00 67.12 535 GLU A C 1
ATOM 4023 O O . GLU A 1 535 ? -14.258 -16.958 17.596 1.00 67.12 535 GLU A O 1
ATOM 4028 N N . ALA A 1 536 ? -13.862 -18.828 18.748 1.00 74.75 536 ALA A N 1
ATOM 4029 C CA . ALA A 1 536 ? -14.904 -19.606 18.091 1.00 74.75 536 ALA A CA 1
ATOM 4030 C C . ALA A 1 536 ? -16.329 -19.422 18.650 1.00 74.75 536 ALA A C 1
ATOM 4032 O O . ALA A 1 536 ? -17.292 -19.839 18.007 1.00 74.75 536 ALA A O 1
ATOM 4033 N N . LEU A 1 537 ? -16.517 -18.777 19.810 1.00 82.81 537 LEU A N 1
ATOM 4034 C CA . LEU A 1 537 ? -17.864 -18.550 20.372 1.00 82.81 537 LEU A CA 1
ATOM 4035 C C . LEU A 1 537 ? -18.742 -17.605 19.527 1.00 82.81 537 LEU A C 1
ATOM 4037 O O . LEU A 1 537 ? -19.914 -17.922 19.316 1.00 82.81 537 LEU A O 1
ATOM 4041 N N . PRO A 1 538 ? -18.229 -16.473 19.010 1.00 80.00 538 PRO A N 1
ATOM 4042 C CA . PRO A 1 538 ? -18.973 -15.615 18.089 1.00 80.00 538 PRO A CA 1
ATOM 4043 C C . PRO A 1 538 ? -19.321 -16.345 16.787 1.00 80.00 538 PRO A C 1
ATOM 4045 O O . PRO A 1 538 ? -20.428 -16.187 16.275 1.00 80.00 538 PRO A O 1
ATOM 4048 N N . LEU A 1 539 ? -18.410 -17.194 16.290 1.00 81.44 539 LEU A N 1
ATOM 4049 C CA . LEU A 1 539 ? -18.645 -18.047 15.121 1.00 81.44 539 LEU A CA 1
ATOM 4050 C C . LEU A 1 539 ? -19.777 -19.047 15.378 1.00 81.44 539 LEU A C 1
ATOM 4052 O O . LEU A 1 539 ? -20.683 -19.173 14.558 1.00 81.44 539 LEU A O 1
ATOM 4056 N N . LEU A 1 540 ? -19.777 -19.700 16.544 1.00 87.75 540 LEU A N 1
ATOM 4057 C CA . LEU A 1 540 ? -20.851 -20.596 16.966 1.00 87.75 540 LEU A CA 1
ATOM 4058 C C . LEU A 1 540 ? -22.200 -19.867 17.043 1.00 87.75 540 LEU A C 1
ATOM 4060 O O . LEU A 1 540 ? -23.187 -20.337 16.480 1.00 87.75 540 LEU A O 1
ATOM 4064 N N . ALA A 1 541 ? -22.255 -18.715 17.716 1.00 88.44 541 ALA A N 1
ATOM 4065 C CA . ALA A 1 541 ? -23.487 -17.942 17.859 1.00 88.44 541 ALA A CA 1
ATOM 4066 C C . ALA A 1 541 ? -24.027 -17.451 16.505 1.00 88.44 541 ALA A C 1
ATOM 4068 O O . ALA A 1 541 ? -25.245 -17.422 16.299 1.00 88.44 541 ALA A O 1
ATOM 4069 N N . HIS A 1 542 ? -23.136 -17.097 15.573 1.00 84.75 542 HIS A N 1
ATOM 4070 C CA . HIS A 1 542 ? -23.482 -16.764 14.190 1.00 84.75 542 HIS A CA 1
ATOM 4071 C C . HIS A 1 542 ? -24.025 -17.965 13.423 1.00 84.75 542 HIS A C 1
ATOM 4073 O O . HIS A 1 542 ? -25.123 -17.885 12.878 1.00 84.75 542 HIS A O 1
ATOM 4079 N N . ALA A 1 543 ? -23.325 -19.097 13.450 1.00 86.88 543 ALA A N 1
ATOM 4080 C CA . ALA A 1 543 ? -23.757 -20.308 12.764 1.00 86.88 543 ALA A CA 1
ATOM 4081 C C . ALA A 1 543 ? -25.106 -20.824 13.286 1.00 86.88 543 ALA A C 1
ATOM 4083 O O . ALA A 1 543 ? -25.961 -21.216 12.497 1.00 86.88 543 ALA A O 1
ATOM 4084 N N . LEU A 1 544 ? -25.355 -20.754 14.597 1.00 91.38 544 LEU A N 1
ATOM 4085 C CA . LEU A 1 544 ? -26.649 -21.106 15.195 1.00 91.38 544 LEU A CA 1
ATOM 4086 C C . LEU A 1 544 ? -27.775 -20.173 14.753 1.00 91.38 544 LEU A C 1
ATOM 4088 O O . LEU A 1 544 ? -28.888 -20.623 14.485 1.00 91.38 544 LEU A O 1
ATOM 4092 N N . ARG A 1 545 ? -27.492 -18.873 14.642 1.00 88.62 545 ARG A N 1
ATOM 4093 C CA . ARG A 1 545 ? -28.459 -17.898 14.137 1.00 88.62 545 ARG A CA 1
ATOM 4094 C C . ARG A 1 545 ? -28.768 -18.115 12.656 1.00 88.62 545 ARG A C 1
ATOM 4096 O O . ARG A 1 545 ? -29.935 -18.064 12.280 1.00 88.62 545 ARG A O 1
ATOM 4103 N N . ALA A 1 546 ? -27.756 -18.389 11.838 1.00 83.88 546 ALA A N 1
ATOM 4104 C CA . ALA A 1 546 ? -27.943 -18.733 10.432 1.00 83.88 546 ALA A CA 1
ATOM 4105 C C . ALA A 1 546 ? -28.725 -20.054 10.291 1.00 83.88 546 ALA A C 1
ATOM 4107 O O . ALA A 1 546 ? -29.705 -20.124 9.557 1.00 83.88 546 ALA A O 1
ATOM 4108 N N . THR A 1 547 ? -28.408 -21.064 11.105 1.00 88.88 547 THR A N 1
ATOM 4109 C CA . THR A 1 547 ? -29.174 -22.324 11.176 1.00 88.88 547 THR A CA 1
ATOM 4110 C C . THR A 1 547 ? -30.633 -22.077 11.562 1.00 88.88 547 THR A C 1
ATOM 4112 O O . THR A 1 547 ? -31.533 -22.695 11.003 1.00 88.88 547 THR A O 1
ATOM 4115 N N . TRP A 1 548 ? -30.898 -21.143 12.482 1.00 90.56 548 TRP A N 1
ATOM 4116 C CA . TRP A 1 548 ? -32.259 -20.734 12.828 1.00 90.56 548 TRP A CA 1
ATOM 4117 C C . TRP A 1 548 ? -32.985 -20.061 11.653 1.00 90.56 548 TRP A C 1
ATOM 4119 O O . TRP A 1 548 ? -34.192 -20.237 11.519 1.00 90.56 548 TRP A O 1
ATOM 4129 N N . GLN A 1 549 ? -32.290 -19.319 10.786 1.00 85.44 549 GLN A N 1
ATOM 4130 C CA . GLN A 1 549 ? -32.881 -18.749 9.565 1.00 85.44 549 GLN A CA 1
ATOM 4131 C C . GLN A 1 549 ? -33.204 -19.826 8.517 1.00 85.44 549 GLN A C 1
ATOM 4133 O O . GLN A 1 549 ? -34.195 -19.691 7.808 1.00 85.44 549 GLN A O 1
ATOM 4138 N N . HIS A 1 550 ? -32.428 -20.912 8.480 1.00 82.50 550 HIS A N 1
ATOM 4139 C CA . HIS A 1 550 ? -32.622 -22.074 7.602 1.00 82.50 550 HIS A CA 1
ATOM 4140 C C . HIS A 1 550 ? -33.363 -23.244 8.275 1.00 82.50 550 HIS A C 1
ATOM 4142 O O . HIS A 1 550 ? -33.241 -24.392 7.846 1.00 82.50 550 HIS A O 1
ATOM 4148 N N . ARG A 1 551 ? -34.098 -22.980 9.361 1.00 88.75 551 ARG A N 1
ATOM 4149 C CA . ARG A 1 551 ? -34.806 -24.016 10.125 1.00 88.75 551 ARG A CA 1
ATOM 4150 C C . ARG A 1 551 ? -36.017 -24.564 9.365 1.00 88.75 551 ARG A C 1
ATOM 4152 O O . ARG A 1 551 ? -36.642 -23.850 8.585 1.00 88.75 551 ARG A O 1
ATOM 4159 N N . GLU A 1 552 ? -36.402 -25.792 9.691 1.00 86.88 552 GLU A N 1
ATOM 4160 C CA . GLU A 1 552 ? -37.671 -26.391 9.263 1.00 86.88 552 GLU A CA 1
ATOM 4161 C C . GLU A 1 552 ? -38.679 -26.266 10.415 1.00 86.88 552 GLU A C 1
ATOM 4163 O O . GLU A 1 552 ? -38.503 -26.869 11.478 1.00 86.88 552 GLU A O 1
ATOM 4168 N N . ASP A 1 553 ? -39.704 -25.427 10.241 1.00 85.38 553 ASP A N 1
ATOM 4169 C CA . ASP A 1 553 ? -40.673 -25.027 11.272 1.00 85.38 553 ASP A CA 1
ATOM 4170 C C . ASP A 1 553 ? -40.009 -24.487 12.558 1.00 85.38 553 ASP A C 1
ATOM 4172 O O . ASP A 1 553 ? -39.579 -23.329 12.642 1.00 85.38 553 ASP A O 1
ATOM 4176 N N . ARG A 1 554 ? -39.931 -25.333 13.592 1.00 88.31 554 ARG A N 1
ATOM 4177 C CA . ARG A 1 554 ? -39.312 -25.045 14.895 1.00 88.31 554 ARG A CA 1
ATOM 4178 C C . ARG A 1 554 ? -38.005 -25.808 15.105 1.00 88.31 554 ARG A C 1
ATOM 4180 O O . ARG A 1 554 ? -37.428 -25.704 16.185 1.00 88.31 554 ARG A O 1
ATOM 4187 N N . THR A 1 555 ? -37.551 -26.574 14.116 1.00 90.31 555 THR A N 1
ATOM 4188 C CA . THR A 1 555 ? -36.414 -27.487 14.237 1.00 90.31 555 THR A CA 1
ATOM 4189 C C . THR A 1 555 ? -35.184 -26.920 13.545 1.00 90.31 555 THR A C 1
ATOM 4191 O O . THR A 1 555 ? -35.175 -26.718 12.333 1.00 90.31 555 THR A O 1
ATOM 4194 N N . LEU A 1 556 ? -34.113 -26.702 14.305 1.00 92.19 556 LEU A N 1
ATOM 4195 C CA . LEU A 1 556 ? -32.788 -26.443 13.751 1.00 92.19 556 LEU A CA 1
ATOM 4196 C C . LEU A 1 556 ? -32.224 -27.777 13.254 1.00 92.19 556 LEU A C 1
ATOM 4198 O O . LEU A 1 556 ? -32.017 -28.703 14.044 1.00 92.19 556 LEU A O 1
ATOM 4202 N N . THR A 1 557 ? -32.009 -27.879 11.945 1.00 90.81 557 THR A N 1
ATOM 4203 C CA . THR A 1 557 ? -31.597 -29.118 11.278 1.00 90.81 557 THR A CA 1
ATOM 4204 C C . THR A 1 557 ? -30.108 -29.105 10.931 1.00 90.81 557 THR A C 1
ATOM 4206 O O . THR A 1 557 ? -29.499 -28.054 10.737 1.00 90.81 557 THR A O 1
ATOM 4209 N N . VAL A 1 558 ? -29.512 -30.294 10.810 1.00 88.19 558 VAL A N 1
ATOM 4210 C CA . VAL A 1 558 ? -28.153 -30.481 10.277 1.00 88.19 558 VAL A CA 1
ATOM 4211 C C . VAL A 1 558 ? -28.080 -29.965 8.839 1.00 88.19 558 VAL A C 1
ATOM 4213 O O . VAL A 1 558 ? -27.101 -29.326 8.471 1.00 88.19 558 VAL A O 1
ATOM 4216 N N . ALA A 1 559 ? -29.132 -30.180 8.042 1.00 80.31 559 ALA A N 1
ATOM 4217 C CA . ALA A 1 559 ? -29.218 -29.657 6.680 1.00 80.31 559 ALA A CA 1
ATOM 4218 C C . ALA A 1 559 ? -29.205 -28.119 6.657 1.00 80.31 559 ALA A C 1
ATOM 4220 O O . ALA A 1 559 ? -28.437 -27.536 5.896 1.00 80.31 559 ALA A O 1
ATOM 4221 N N . GLY A 1 560 ? -29.975 -27.467 7.535 1.00 80.50 560 GLY A N 1
ATOM 4222 C CA . GLY A 1 560 ? -29.971 -26.011 7.687 1.00 80.50 560 GLY A CA 1
ATOM 4223 C C . GLY A 1 560 ? -28.620 -25.469 8.160 1.00 80.50 560 GLY A C 1
ATOM 4224 O O . GLY A 1 560 ? -28.167 -24.437 7.676 1.00 80.50 560 GLY A O 1
ATOM 4225 N N . TYR A 1 561 ? -27.929 -26.195 9.043 1.00 83.19 561 TYR A N 1
ATOM 4226 C CA . TYR A 1 561 ? -26.577 -25.849 9.489 1.00 83.19 561 TYR A CA 1
ATOM 4227 C C . TYR A 1 561 ? -25.530 -25.951 8.367 1.00 83.19 561 TYR A C 1
ATOM 4229 O O . TYR A 1 561 ? -24.693 -25.061 8.213 1.00 83.19 561 TYR A O 1
ATOM 4237 N N . VAL A 1 562 ? -25.593 -27.006 7.548 1.00 77.38 562 VAL A N 1
ATOM 4238 C CA . VAL A 1 562 ? -24.707 -27.176 6.384 1.00 77.38 562 VAL A CA 1
ATOM 4239 C C . VAL A 1 562 ? -25.008 -26.127 5.312 1.00 77.38 562 VAL A C 1
ATOM 4241 O O . VAL A 1 562 ? -24.078 -25.538 4.769 1.00 77.38 562 VAL A O 1
ATOM 4244 N N . ALA A 1 563 ? -26.287 -25.839 5.049 1.00 71.44 563 ALA A N 1
ATOM 4245 C CA . ALA A 1 563 ? -26.702 -24.782 4.125 1.00 71.44 563 ALA A CA 1
ATOM 4246 C C . ALA A 1 563 ? -26.228 -23.392 4.581 1.00 71.44 563 ALA A C 1
ATOM 4248 O O . ALA A 1 563 ? -25.878 -22.559 3.751 1.00 71.44 563 ALA A O 1
ATOM 4249 N N . ALA A 1 564 ? -26.143 -23.169 5.895 1.00 68.75 564 ALA A N 1
ATOM 4250 C CA . ALA A 1 564 ? -25.573 -21.963 6.485 1.00 68.75 564 ALA A CA 1
ATOM 4251 C C . ALA A 1 564 ? -24.032 -21.876 6.386 1.00 68.75 564 ALA A C 1
ATOM 4253 O O . ALA A 1 564 ? -23.461 -20.874 6.812 1.00 68.75 564 ALA A O 1
ATOM 4254 N N . GLY A 1 565 ? -23.345 -22.898 5.861 1.00 66.62 565 GLY A N 1
ATOM 4255 C CA . GLY A 1 565 ? -21.886 -22.917 5.702 1.00 66.62 565 GLY A CA 1
ATOM 4256 C C . GLY A 1 565 ? -21.105 -23.381 6.940 1.00 66.62 565 GLY A C 1
ATOM 4257 O O . GLY A 1 565 ? -19.880 -23.273 6.972 1.00 66.62 565 GLY A O 1
ATOM 4258 N N . GLY A 1 566 ? -21.778 -23.904 7.968 1.00 78.62 566 GLY A N 1
ATOM 4259 C CA . GLY A 1 566 ? -21.138 -24.363 9.204 1.00 78.62 566 GLY A CA 1
ATOM 4260 C C . GLY A 1 566 ? -20.408 -23.269 10.005 1.00 78.62 566 GLY A C 1
ATOM 4261 O O . GLY A 1 566 ? -20.404 -22.097 9.645 1.00 78.62 566 GLY A O 1
ATOM 4262 N N . VAL A 1 567 ? -19.757 -23.622 11.119 1.00 73.00 567 VAL A N 1
ATOM 4263 C CA . VAL A 1 567 ? -19.137 -22.641 12.040 1.00 73.00 567 VAL A CA 1
ATOM 4264 C C . VAL A 1 567 ? -18.046 -21.788 11.377 1.00 73.00 567 VAL A C 1
ATOM 4266 O O . VAL A 1 567 ? -17.979 -20.586 11.628 1.00 73.00 567 VAL A O 1
ATOM 4269 N N . ARG A 1 568 ? -17.187 -22.378 10.534 1.00 64.69 568 ARG A N 1
ATOM 4270 C CA . ARG A 1 568 ? -16.028 -21.671 9.952 1.00 64.69 568 ARG A CA 1
ATOM 4271 C C . ARG A 1 568 ? -16.357 -20.872 8.689 1.00 64.69 568 ARG A C 1
ATOM 4273 O O . ARG A 1 568 ? -15.748 -19.825 8.490 1.00 64.69 568 ARG A O 1
ATOM 4280 N N . SER A 1 569 ? -17.311 -21.320 7.869 1.00 66.44 569 SER A N 1
ATOM 4281 C CA . SER A 1 569 ? -17.651 -20.649 6.604 1.00 66.44 569 SER A CA 1
ATOM 4282 C C . SER A 1 569 ? -18.960 -19.856 6.659 1.00 66.44 569 SER A C 1
ATOM 4284 O O . SER A 1 569 ? -19.270 -19.167 5.691 1.00 66.44 569 SER A O 1
ATOM 4286 N N . ALA A 1 570 ? -19.704 -19.863 7.775 1.00 66.19 570 ALA A N 1
ATOM 4287 C CA . ALA A 1 570 ? -20.933 -19.071 7.901 1.00 66.19 570 ALA A CA 1
ATOM 4288 C C . ALA A 1 570 ? -20.700 -17.555 7.822 1.00 66.19 570 ALA A C 1
ATOM 4290 O O . ALA A 1 570 ? -21.522 -16.854 7.230 1.00 66.19 570 ALA A O 1
ATOM 4291 N N . ILE A 1 571 ? -19.602 -17.026 8.388 1.00 69.12 571 ILE A N 1
ATOM 4292 C CA . ILE A 1 571 ? -19.278 -15.592 8.254 1.00 69.12 571 ILE A CA 1
ATOM 4293 C C . ILE A 1 571 ? -18.978 -15.256 6.794 1.00 69.12 571 ILE A C 1
ATOM 4295 O O . ILE A 1 571 ? -19.564 -14.314 6.270 1.00 69.12 571 ILE A O 1
ATOM 4299 N N . ASP A 1 572 ? -18.096 -16.027 6.154 1.00 75.06 572 ASP A N 1
ATOM 4300 C CA . ASP A 1 572 ? -17.709 -15.825 4.755 1.00 75.06 572 ASP A CA 1
ATOM 4301 C C . ASP A 1 572 ? -18.924 -15.892 3.826 1.00 75.06 572 ASP A C 1
ATOM 4303 O O . ASP A 1 572 ? -19.198 -14.953 3.090 1.00 75.06 572 ASP A O 1
ATOM 4307 N N . SER A 1 573 ? -19.737 -16.943 3.957 1.00 70.75 573 SER A N 1
ATOM 4308 C CA . SER A 1 573 ? -20.936 -17.143 3.136 1.00 70.75 573 SER A CA 1
ATOM 4309 C C . SER A 1 573 ? -21.949 -16.011 3.318 1.00 70.75 573 SER A C 1
ATOM 4311 O O . SER A 1 573 ? -22.501 -15.518 2.339 1.00 70.75 573 SER A O 1
ATOM 4313 N N . THR A 1 574 ? -22.164 -15.549 4.558 1.00 72.38 574 THR A N 1
ATOM 4314 C CA . THR A 1 574 ? -23.058 -14.408 4.827 1.00 72.38 574 THR A CA 1
ATOM 4315 C C . THR A 1 574 ? -22.498 -13.123 4.215 1.00 72.38 574 THR A C 1
ATOM 4317 O O . THR A 1 574 ? -23.230 -12.379 3.566 1.00 72.38 574 THR A O 1
ATOM 4320 N N . ALA A 1 575 ? -21.202 -12.865 4.407 1.00 81.44 575 ALA A N 1
ATOM 4321 C CA . ALA A 1 575 ? -20.542 -11.662 3.922 1.00 81.44 575 ALA A CA 1
ATOM 4322 C C . ALA A 1 575 ? -20.493 -11.603 2.389 1.00 81.44 575 ALA A C 1
ATOM 4324 O O . ALA A 1 575 ? -20.815 -10.568 1.809 1.00 81.44 575 ALA A O 1
ATOM 4325 N N . GLU A 1 576 ? -20.151 -12.712 1.729 1.00 83.88 576 GLU A N 1
ATOM 4326 C CA . GLU A 1 576 ? -20.150 -12.816 0.271 1.00 83.88 576 GLU A CA 1
ATOM 4327 C C . GLU A 1 576 ? -21.565 -12.760 -0.306 1.00 83.88 576 GLU A C 1
ATOM 4329 O O . GLU A 1 576 ? -21.752 -12.082 -1.311 1.00 83.88 576 GLU A O 1
ATOM 4334 N N . SER A 1 577 ? -22.568 -13.381 0.329 1.00 79.56 577 SER A N 1
ATOM 4335 C CA . SER A 1 577 ? -23.961 -13.289 -0.131 1.00 79.56 577 SER A CA 1
ATOM 4336 C C . SER A 1 577 ? -24.434 -11.837 -0.147 1.00 79.56 577 SER A C 1
ATOM 4338 O O . SER A 1 577 ? -24.839 -11.344 -1.196 1.00 79.56 577 SER A O 1
ATOM 4340 N N . VAL A 1 578 ? -24.297 -11.125 0.978 1.00 84.19 578 VAL A N 1
ATOM 4341 C CA . VAL A 1 578 ? -24.691 -9.708 1.094 1.00 84.19 578 VAL A CA 1
ATOM 4342 C C . VAL A 1 578 ? -23.911 -8.845 0.107 1.00 84.19 578 VAL A C 1
ATOM 4344 O O . VAL A 1 578 ? -24.484 -8.007 -0.579 1.00 84.19 578 VAL A O 1
ATOM 4347 N N . TYR A 1 579 ? -22.601 -9.071 -0.015 1.00 85.69 579 TYR A N 1
ATOM 4348 C CA . TYR A 1 579 ? -21.775 -8.324 -0.957 1.00 85.69 579 TYR A CA 1
ATOM 4349 C C . TYR A 1 579 ? -22.153 -8.589 -2.423 1.00 85.69 579 TYR A C 1
ATOM 4351 O O . TYR A 1 579 ? -22.088 -7.680 -3.247 1.00 85.69 579 TYR A O 1
ATOM 4359 N N . SER A 1 580 ? -22.547 -9.819 -2.761 1.00 83.81 580 SER A N 1
ATOM 4360 C CA . SER A 1 580 ? -22.927 -10.209 -4.123 1.00 83.81 580 SER A CA 1
ATOM 4361 C C . SER A 1 580 ? -24.284 -9.659 -4.568 1.00 83.81 580 SER A C 1
ATOM 4363 O O . SER A 1 580 ? -24.519 -9.552 -5.771 1.00 83.81 580 SER A O 1
ATOM 4365 N N . GLU A 1 581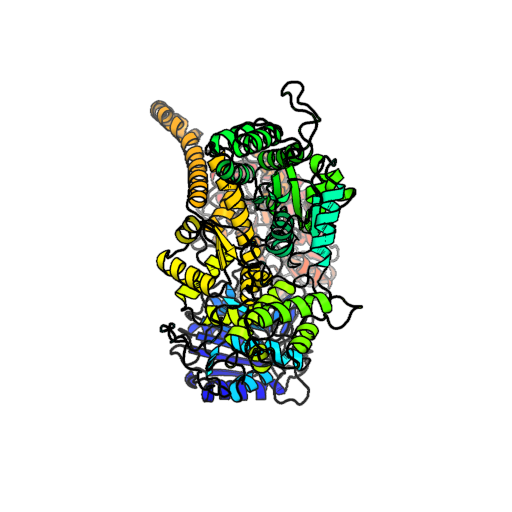 ? -25.150 -9.283 -3.622 1.00 85.25 581 GLU A N 1
ATOM 4366 C CA . GLU A 1 581 ? -26.433 -8.623 -3.894 1.00 85.25 581 GLU A CA 1
ATOM 4367 C C . GLU A 1 581 ? -26.265 -7.144 -4.278 1.00 85.25 581 GLU A C 1
ATOM 4369 O O . GLU A 1 581 ? -27.115 -6.599 -4.981 1.00 85.25 581 GLU A O 1
ATOM 4374 N N . PHE A 1 582 ? -25.166 -6.509 -3.861 1.00 89.38 582 PHE A N 1
ATOM 4375 C CA . PHE A 1 582 ? -24.864 -5.114 -4.175 1.00 89.38 582 PHE A CA 1
ATOM 4376 C C . PHE A 1 582 ? -24.474 -4.912 -5.643 1.00 89.38 582 PHE A C 1
ATOM 4378 O O . PHE A 1 582 ? -23.717 -5.702 -6.220 1.00 89.38 582 PHE A O 1
ATOM 4385 N N . ASP A 1 583 ? -24.913 -3.797 -6.230 1.00 83.25 583 ASP A N 1
ATOM 4386 C CA . ASP A 1 583 ? -24.442 -3.356 -7.544 1.00 83.25 583 ASP A CA 1
ATOM 4387 C C . ASP A 1 583 ? -22.986 -2.825 -7.511 1.00 83.25 583 ASP A C 1
ATOM 4389 O O . ASP A 1 583 ? -22.350 -2.721 -6.463 1.00 83.25 583 ASP A O 1
ATOM 4393 N N . LEU A 1 584 ? -22.405 -2.468 -8.664 1.00 80.50 584 LEU A N 1
ATOM 4394 C CA . LEU A 1 584 ? -21.000 -2.018 -8.745 1.00 80.50 584 LEU A CA 1
ATOM 4395 C C . LEU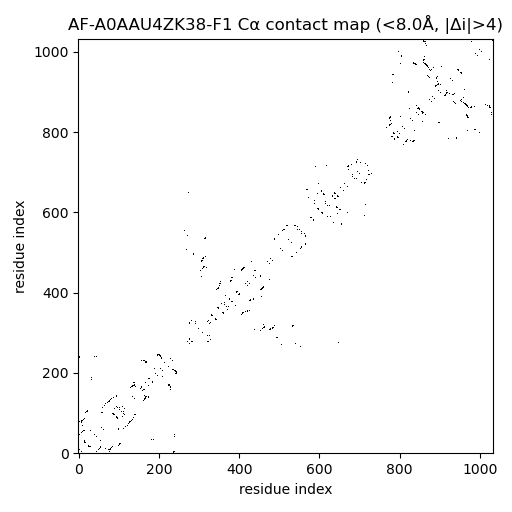 A 1 584 ? -20.703 -0.706 -7.989 1.00 80.50 584 LEU A C 1
ATOM 4397 O O . LEU A 1 584 ? -19.538 -0.404 -7.703 1.00 80.50 584 LEU A O 1
ATOM 4401 N N . VAL A 1 585 ? -21.710 0.129 -7.735 1.00 83.44 585 VAL A N 1
ATOM 4402 C CA . VAL A 1 585 ? -21.562 1.365 -6.954 1.00 83.44 585 VAL A CA 1
ATOM 4403 C C . VAL A 1 585 ? -21.647 1.023 -5.469 1.00 83.44 585 VAL A C 1
ATOM 4405 O O . VAL A 1 585 ? -20.765 1.407 -4.700 1.00 83.44 585 VAL A O 1
ATOM 4408 N N . GLU A 1 586 ? -22.639 0.230 -5.083 1.00 87.06 586 GLU A N 1
ATOM 4409 C CA . GLU A 1 586 ? -22.850 -0.257 -3.721 1.00 87.06 586 GLU A CA 1
ATOM 4410 C C . GLU A 1 586 ? -21.674 -1.111 -3.228 1.00 87.06 586 GLU A C 1
ATOM 4412 O O . GLU A 1 586 ? -21.199 -0.910 -2.114 1.00 87.06 586 GLU A O 1
ATOM 4417 N N . GLN A 1 587 ? -21.102 -1.973 -4.073 1.00 90.25 587 GLN A N 1
ATOM 4418 C CA . GLN A 1 587 ? -19.906 -2.765 -3.763 1.00 90.25 587 GLN A CA 1
ATOM 4419 C C . GLN A 1 587 ? -18.673 -1.896 -3.489 1.00 90.25 587 GLN A C 1
ATOM 4421 O O . GLN A 1 587 ? -17.876 -2.208 -2.596 1.00 90.25 587 GLN A O 1
ATOM 4426 N N . ARG A 1 588 ? -18.503 -0.792 -4.230 1.00 85.75 588 ARG A N 1
ATOM 4427 C CA . ARG A 1 588 ? -17.440 0.193 -3.966 1.00 85.75 588 ARG A CA 1
ATOM 4428 C C . ARG A 1 588 ? -17.666 0.904 -2.637 1.00 85.75 588 ARG A C 1
ATOM 4430 O O . ARG A 1 588 ? -16.717 1.052 -1.866 1.00 85.75 588 ARG A O 1
ATOM 4437 N N . MET A 1 589 ? -18.908 1.299 -2.349 1.00 88.12 589 MET A N 1
ATOM 4438 C CA . MET A 1 589 ? -19.261 1.914 -1.067 1.00 88.12 589 MET A CA 1
ATOM 4439 C C . MET A 1 589 ? -19.064 0.933 0.090 1.00 88.12 589 MET A C 1
ATOM 4441 O O . MET A 1 589 ? -18.501 1.319 1.108 1.00 88.12 589 MET A O 1
ATOM 4445 N N . ALA A 1 590 ? -19.424 -0.343 -0.077 1.00 90.81 590 ALA A N 1
ATOM 4446 C CA . ALA A 1 590 ? -19.210 -1.394 0.912 1.00 90.81 590 ALA A CA 1
ATOM 4447 C C . ALA A 1 590 ? -17.717 -1.596 1.195 1.00 90.81 590 ALA A C 1
ATOM 4449 O O . ALA A 1 590 ? -17.312 -1.575 2.356 1.00 90.81 590 ALA A O 1
ATOM 4450 N N . ARG A 1 591 ? -16.878 -1.704 0.151 1.00 91.81 591 ARG A N 1
ATOM 4451 C CA . ARG A 1 591 ? -15.412 -1.773 0.300 1.00 91.81 591 ARG A CA 1
ATOM 4452 C C . ARG A 1 591 ? -14.888 -0.581 1.092 1.00 91.81 591 ARG A C 1
ATOM 4454 O O . ARG A 1 591 ? -14.150 -0.764 2.059 1.00 91.81 591 ARG A O 1
ATOM 4461 N N . SER A 1 592 ? -15.285 0.630 0.702 1.00 89.25 592 SER A N 1
ATOM 4462 C CA . SER A 1 592 ? -14.794 1.838 1.354 1.00 89.25 592 SER A CA 1
ATOM 4463 C C . SER A 1 592 ? -15.257 1.934 2.806 1.00 89.25 592 SER A C 1
ATOM 4465 O O . SER A 1 592 ? -14.445 2.154 3.704 1.00 89.25 592 SER A O 1
ATOM 4467 N N . LEU A 1 593 ? -16.538 1.679 3.067 1.00 92.25 593 LEU A N 1
ATOM 4468 C CA . LEU A 1 593 ? -17.121 1.667 4.404 1.00 92.25 593 LEU A CA 1
ATOM 4469 C C . LEU A 1 593 ? -16.388 0.682 5.314 1.00 92.25 593 LEU A C 1
ATOM 4471 O O . LEU A 1 593 ? -15.958 1.072 6.397 1.00 92.25 593 LEU A O 1
ATOM 4475 N N . MET A 1 594 ? -16.190 -0.559 4.863 1.00 93.38 594 MET A N 1
ATOM 4476 C CA . MET A 1 594 ? -15.512 -1.585 5.653 1.00 93.38 594 MET A CA 1
ATOM 4477 C C . MET A 1 594 ? -14.077 -1.176 5.995 1.00 93.38 594 MET A C 1
ATOM 4479 O O . MET A 1 594 ? -13.705 -1.245 7.162 1.00 93.38 594 MET A O 1
ATOM 4483 N N . LEU A 1 595 ? -13.303 -0.663 5.033 1.00 92.56 595 LEU A N 1
ATOM 4484 C CA . LEU A 1 595 ? -11.915 -0.236 5.257 1.00 92.56 595 LEU A CA 1
ATOM 4485 C C . LEU A 1 595 ? -11.781 0.964 6.210 1.00 92.56 595 LEU A C 1
ATOM 4487 O O . LEU A 1 595 ? -10.805 1.052 6.954 1.00 92.56 595 LEU A O 1
ATOM 4491 N N . HIS A 1 596 ? -12.771 1.862 6.268 1.00 90.50 596 HIS A N 1
ATOM 4492 C CA . HIS A 1 596 ? -12.789 2.938 7.270 1.00 90.50 596 HIS A CA 1
ATOM 4493 C C . HIS A 1 596 ? -12.999 2.423 8.705 1.00 90.50 596 HIS A C 1
ATOM 4495 O O . HIS A 1 596 ? -12.622 3.116 9.658 1.00 90.50 596 HIS A O 1
ATOM 4501 N N . LEU A 1 597 ? -13.578 1.227 8.862 1.00 91.38 597 LEU A N 1
ATOM 4502 C CA . LEU A 1 597 ? -13.832 0.559 10.141 1.00 91.38 597 LEU A CA 1
ATOM 4503 C C . LEU A 1 597 ? -12.711 -0.411 10.555 1.00 91.38 597 LEU A C 1
ATOM 4505 O O . LEU A 1 597 ? -12.887 -1.147 11.525 1.00 91.38 597 LEU A O 1
ATOM 4509 N N . VAL A 1 598 ? -11.563 -0.408 9.868 1.00 90.69 598 VAL A N 1
ATOM 4510 C CA . VAL A 1 598 ? -10.387 -1.226 10.214 1.00 90.69 598 VAL A CA 1
ATOM 4511 C C . VAL A 1 598 ? -9.272 -0.356 10.795 1.00 90.69 598 VAL A C 1
ATOM 4513 O O . VAL A 1 598 ? -9.010 0.758 10.330 1.00 90.69 598 VAL A O 1
ATOM 4516 N N . HIS A 1 599 ? -8.600 -0.877 11.818 1.00 86.00 599 HIS A N 1
ATOM 4517 C CA . HIS A 1 599 ? -7.322 -0.391 12.319 1.00 86.00 599 HIS A CA 1
ATOM 4518 C C . HIS A 1 599 ? -6.238 -1.442 12.039 1.00 86.00 599 HIS A C 1
ATOM 4520 O O . HIS A 1 599 ? -6.433 -2.629 12.287 1.00 86.00 599 HIS A O 1
ATOM 4526 N N . VAL A 1 600 ? -5.109 -1.005 11.483 1.00 86.00 600 VAL A N 1
ATOM 4527 C CA . VAL A 1 600 ? -4.040 -1.886 10.998 1.00 86.00 600 VAL A CA 1
ATOM 4528 C C . VAL A 1 600 ? -2.890 -1.820 11.993 1.00 86.00 600 VAL A C 1
ATOM 4530 O O . VAL A 1 600 ? -2.270 -0.771 12.143 1.00 86.00 600 VAL A O 1
ATOM 4533 N N . GLY A 1 601 ? -2.607 -2.936 12.664 1.00 68.69 601 GLY A N 1
ATOM 4534 C CA . GLY A 1 601 ? -1.582 -3.011 13.705 1.00 68.69 601 GLY A CA 1
ATOM 4535 C C . GLY A 1 601 ? -0.143 -2.966 13.171 1.00 68.69 601 GLY A C 1
ATOM 4536 O O . GLY A 1 601 ? 0.152 -3.386 12.048 1.00 68.69 601 GLY A O 1
ATOM 4537 N N . GLU A 1 602 ? 0.796 -2.493 13.996 1.00 59.50 602 GLU A N 1
ATOM 4538 C CA . GLU A 1 602 ? 2.238 -2.603 13.734 1.00 59.50 602 GLU A CA 1
ATOM 4539 C C . GLU A 1 602 ? 2.781 -3.916 14.314 1.00 59.50 602 GLU A C 1
ATOM 4541 O O . GLU A 1 602 ? 3.321 -3.954 15.414 1.00 59.50 602 GLU A O 1
ATOM 4546 N N . GLY A 1 603 ? 2.597 -5.022 13.586 1.00 53.44 603 GLY A N 1
ATOM 4547 C CA . GLY A 1 603 ? 3.031 -6.354 14.037 1.00 53.44 603 GLY A CA 1
ATOM 4548 C C . GLY A 1 603 ? 2.067 -7.050 15.009 1.00 53.44 603 GLY A C 1
ATOM 4549 O O . GLY A 1 603 ? 2.353 -8.159 15.454 1.00 53.44 603 GLY A O 1
ATOM 4550 N N . THR A 1 604 ? 0.922 -6.434 15.307 1.00 57.59 604 THR A N 1
ATOM 4551 C CA . THR A 1 604 ? -0.232 -7.036 15.995 1.00 57.59 604 THR A CA 1
ATOM 4552 C C . THR A 1 604 ? -1.347 -7.371 14.994 1.00 57.59 604 THR A C 1
ATOM 4554 O O . THR A 1 604 ? -1.293 -6.947 13.839 1.00 57.59 604 THR A O 1
ATOM 4557 N N . GLN A 1 605 ? -2.347 -8.159 15.408 1.00 65.12 605 GLN A N 1
ATOM 4558 C CA . GLN A 1 605 ? -3.518 -8.452 14.568 1.00 65.12 605 GLN A CA 1
ATOM 4559 C C . GLN A 1 605 ? -4.294 -7.172 14.215 1.00 65.12 605 GLN A C 1
ATOM 4561 O O . GLN A 1 605 ? -4.363 -6.240 15.019 1.00 65.12 605 GLN A O 1
ATOM 4566 N N . ASP A 1 606 ? -4.893 -7.152 13.021 1.00 80.38 606 ASP A N 1
ATOM 4567 C CA . ASP A 1 606 ? -5.788 -6.077 12.590 1.00 80.38 606 ASP A CA 1
ATOM 4568 C C . ASP A 1 606 ? -7.022 -6.037 13.503 1.00 80.38 606 ASP A C 1
ATOM 4570 O O . ASP A 1 606 ? -7.622 -7.071 13.798 1.00 80.38 606 ASP A O 1
ATOM 4574 N N . THR A 1 607 ? -7.404 -4.845 13.957 1.00 78.38 607 THR A N 1
ATOM 4575 C CA . THR A 1 607 ? -8.518 -4.652 14.892 1.00 78.38 607 THR A CA 1
ATOM 4576 C C . THR A 1 607 ? -9.625 -3.823 14.265 1.00 78.38 607 THR A C 1
ATOM 4578 O O . THR A 1 607 ? -9.452 -3.138 13.251 1.00 78.38 607 THR A O 1
ATOM 4581 N N . ARG A 1 608 ? -10.819 -3.884 14.853 1.00 83.75 608 ARG A N 1
ATOM 4582 C CA . ARG A 1 608 ? -11.924 -3.023 14.417 1.00 83.75 608 ARG A CA 1
ATOM 4583 C C . ARG A 1 608 ? -11.731 -1.594 14.923 1.00 83.75 608 ARG A C 1
ATOM 4585 O O . ARG A 1 608 ? -11.209 -1.345 16.004 1.00 83.75 608 ARG A O 1
ATOM 4592 N N . ARG A 1 609 ? -12.226 -0.631 14.154 1.00 82.25 609 ARG A N 1
ATOM 4593 C CA . ARG A 1 609 ? -12.211 0.793 14.482 1.00 82.25 609 ARG A CA 1
ATOM 4594 C C . ARG A 1 609 ? -13.631 1.317 14.623 1.00 82.25 609 ARG A C 1
ATOM 4596 O O . ARG A 1 609 ? -14.468 1.123 13.744 1.00 82.25 609 ARG A O 1
ATOM 4603 N N . ARG A 1 610 ? -13.867 2.084 15.688 1.00 80.56 610 ARG A N 1
ATOM 4604 C CA . ARG A 1 610 ? -15.131 2.787 15.916 1.00 80.56 610 ARG A CA 1
ATOM 4605 C C . ARG A 1 610 ? -15.112 4.176 15.268 1.00 80.56 610 ARG A C 1
ATOM 4607 O O . ARG A 1 610 ? -14.217 4.998 15.519 1.00 80.56 610 ARG A O 1
ATOM 4614 N N . VAL A 1 611 ? -16.104 4.456 14.421 1.00 82.12 611 VAL A N 1
ATOM 4615 C CA . VAL A 1 611 ? -16.217 5.703 13.639 1.00 82.12 611 VAL A CA 1
ATOM 4616 C C . VAL A 1 611 ? -17.607 6.316 13.811 1.00 82.12 611 VAL A C 1
ATOM 4618 O O . VAL A 1 611 ? -18.593 5.608 13.939 1.00 82.12 611 VAL A O 1
ATOM 4621 N N . SER A 1 612 ? -17.719 7.646 13.841 1.00 83.25 612 SER A N 1
ATOM 4622 C CA . SER A 1 612 ? -19.032 8.310 13.893 1.00 83.25 612 SER A CA 1
ATOM 4623 C C . SER A 1 612 ? -19.815 8.073 12.598 1.00 83.25 612 SER A C 1
ATOM 4625 O O . SER A 1 612 ? -19.265 8.304 11.523 1.00 83.25 612 SER A O 1
ATOM 4627 N N . ARG A 1 613 ? -21.098 7.696 12.702 1.00 84.75 613 ARG A N 1
ATOM 4628 C CA . ARG A 1 613 ? -22.004 7.470 11.560 1.00 84.75 613 ARG A CA 1
ATOM 4629 C C . ARG A 1 613 ? -22.044 8.680 10.637 1.00 84.75 613 ARG A C 1
ATOM 4631 O O . ARG A 1 613 ? -21.796 8.550 9.445 1.00 84.75 613 ARG A O 1
ATOM 4638 N N . THR A 1 614 ? -22.287 9.860 11.202 1.00 82.19 614 THR A N 1
ATOM 4639 C CA . THR A 1 614 ? -22.362 11.114 10.445 1.00 82.19 614 THR A CA 1
ATOM 4640 C C . THR A 1 614 ? -21.061 11.410 9.706 1.00 82.19 614 THR A C 1
ATOM 4642 O O . THR A 1 614 ? -21.092 11.733 8.525 1.00 82.19 614 THR A O 1
ATOM 4645 N N . ARG A 1 615 ? -19.907 11.258 10.372 1.00 79.25 615 ARG A N 1
ATOM 4646 C CA . ARG A 1 615 ? -18.598 11.514 9.744 1.00 79.25 615 ARG A CA 1
ATOM 4647 C C . ARG A 1 615 ? -18.263 10.487 8.666 1.00 79.25 615 ARG A C 1
ATOM 4649 O O . ARG A 1 615 ? -17.742 10.867 7.627 1.00 79.25 615 ARG A O 1
ATOM 4656 N N . LEU A 1 616 ? -18.558 9.212 8.910 1.00 84.81 616 LEU A N 1
ATOM 4657 C CA . LEU A 1 616 ? -18.347 8.130 7.951 1.00 84.81 616 LEU A CA 1
ATOM 4658 C C . LEU A 1 616 ? -19.123 8.387 6.654 1.00 84.81 616 LEU A C 1
ATOM 4660 O O . LEU A 1 616 ? -18.515 8.439 5.593 1.00 84.81 616 LEU A O 1
ATOM 4664 N N . LEU A 1 617 ? -20.431 8.647 6.746 1.00 85.94 617 LEU A N 1
ATOM 4665 C CA . LEU A 1 617 ? -21.272 8.911 5.572 1.00 85.94 617 LEU A CA 1
ATOM 4666 C C . LEU A 1 617 ? -20.870 10.195 4.828 1.00 85.94 617 LEU A C 1
ATOM 4668 O O . LEU A 1 617 ? -20.953 10.233 3.610 1.00 85.94 617 LEU A O 1
ATOM 4672 N N . GLN A 1 618 ? -20.387 11.223 5.535 1.00 80.50 618 GLN A N 1
ATOM 4673 C CA . GLN A 1 618 ? -19.877 12.463 4.924 1.00 80.50 618 GLN A CA 1
ATOM 4674 C C . GLN A 1 618 ? -18.529 12.309 4.208 1.00 80.50 618 GLN A C 1
ATOM 4676 O O . GLN A 1 618 ? -18.148 13.191 3.443 1.00 80.50 618 GLN A O 1
ATOM 4681 N N . THR A 1 619 ? -17.781 11.246 4.504 1.00 79.25 619 THR A N 1
ATOM 4682 C CA . THR A 1 619 ? -16.454 10.996 3.918 1.00 79.25 619 THR A CA 1
ATOM 4683 C C . THR A 1 619 ? -16.559 10.154 2.647 1.00 79.25 619 THR A C 1
ATOM 4685 O O . THR A 1 619 ? -15.647 10.151 1.826 1.00 79.25 619 THR A O 1
ATOM 4688 N N . LEU A 1 620 ? -17.674 9.441 2.476 1.00 82.25 620 LEU A N 1
ATOM 4689 C CA . LEU A 1 620 ? -17.912 8.580 1.327 1.00 82.25 620 LEU A CA 1
ATOM 4690 C C . LEU A 1 620 ? -18.467 9.386 0.132 1.00 82.25 620 LEU A C 1
ATOM 4692 O O . LEU A 1 620 ? -19.222 10.336 0.346 1.00 82.25 620 LEU A O 1
ATOM 4696 N N . PRO A 1 621 ? -18.124 9.016 -1.120 1.00 72.00 621 PRO A N 1
ATOM 4697 C CA . PRO A 1 621 ? -18.491 9.768 -2.329 1.00 72.00 621 PRO A CA 1
ATOM 4698 C C . PRO A 1 621 ? -19.998 9.980 -2.550 1.00 72.00 621 PRO A C 1
ATOM 4700 O O . PRO A 1 621 ? -20.379 10.944 -3.211 1.00 72.00 621 PRO A O 1
ATOM 4703 N N . ASP A 1 622 ? -20.847 9.102 -2.004 1.00 81.81 622 ASP A N 1
ATOM 4704 C CA . ASP A 1 622 ? -22.310 9.188 -2.082 1.00 81.81 622 ASP A CA 1
ATOM 4705 C C . ASP A 1 622 ? -22.942 8.835 -0.719 1.00 81.81 622 ASP A C 1
ATOM 4707 O O . ASP A 1 622 ? -23.026 7.650 -0.367 1.00 81.81 622 ASP A O 1
ATOM 4711 N N . PRO A 1 623 ? -23.371 9.833 0.079 1.00 82.81 623 PRO A N 1
ATOM 4712 C CA . PRO A 1 623 ? -23.935 9.599 1.407 1.00 82.81 623 PRO A CA 1
ATOM 4713 C C . PRO A 1 623 ? -25.236 8.786 1.402 1.00 82.81 623 PRO A C 1
ATOM 4715 O O . PRO A 1 623 ? -25.468 8.028 2.345 1.00 82.81 623 PRO A O 1
ATOM 4718 N N . ASP A 1 624 ? -26.065 8.911 0.361 1.00 84.81 624 ASP A N 1
ATOM 4719 C CA . ASP A 1 624 ? -27.375 8.256 0.291 1.00 84.81 624 ASP A CA 1
ATOM 4720 C C . ASP A 1 624 ? -27.227 6.772 -0.058 1.00 84.81 624 ASP A C 1
ATOM 4722 O O . ASP A 1 624 ? -27.859 5.918 0.570 1.00 84.81 624 ASP A O 1
ATOM 4726 N N . VAL A 1 625 ? -26.358 6.441 -1.021 1.00 87.31 625 VAL A N 1
ATOM 4727 C CA . VAL A 1 625 ? -25.993 5.045 -1.319 1.00 87.31 625 VAL A CA 1
ATOM 4728 C C . VAL A 1 625 ? -25.268 4.427 -0.124 1.00 87.31 625 VAL A C 1
ATOM 4730 O O . VAL A 1 625 ? -25.600 3.322 0.299 1.00 87.31 625 VAL A O 1
ATOM 4733 N N . SER A 1 626 ? -24.327 5.158 0.479 1.00 89.31 626 SER A N 1
ATOM 4734 C CA . SER A 1 626 ? -23.575 4.679 1.645 1.00 89.31 626 SER A CA 1
ATOM 4735 C C . SER A 1 626 ? -24.473 4.396 2.848 1.00 89.31 626 SER A C 1
ATOM 4737 O O . SER A 1 626 ? -24.214 3.454 3.594 1.00 89.31 626 SER A O 1
ATOM 4739 N N . ALA A 1 627 ? -25.537 5.183 3.043 1.00 88.50 627 ALA A N 1
ATOM 4740 C CA . ALA A 1 627 ? -26.510 4.948 4.103 1.00 88.50 627 ALA A CA 1
ATOM 4741 C C . ALA A 1 627 ? -27.301 3.651 3.879 1.00 88.50 627 ALA A C 1
ATOM 4743 O O . ALA A 1 627 ? -27.464 2.891 4.833 1.00 88.50 627 ALA A O 1
ATOM 4744 N N . ARG A 1 628 ? -27.725 3.364 2.639 1.00 90.00 628 ARG A N 1
ATOM 4745 C CA . ARG A 1 628 ? -28.410 2.104 2.294 1.00 90.00 628 ARG A CA 1
ATOM 4746 C C . ARG A 1 628 ? -27.500 0.892 2.484 1.00 90.00 628 ARG A C 1
ATOM 4748 O O . ARG A 1 628 ? -27.858 -0.020 3.221 1.00 90.00 628 ARG A O 1
ATOM 4755 N N . VAL A 1 629 ? -26.283 0.947 1.938 1.00 92.19 629 VAL A N 1
ATOM 4756 C CA . VAL A 1 629 ? -25.272 -0.112 2.111 1.00 92.19 629 VAL A CA 1
ATOM 4757 C C . VAL A 1 629 ? -24.972 -0.346 3.593 1.00 92.19 629 VAL A C 1
ATOM 4759 O O . VAL A 1 629 ? -24.912 -1.487 4.045 1.00 92.19 629 VAL A O 1
ATOM 4762 N N . LEU A 1 630 ? -24.831 0.723 4.387 1.00 91.81 630 LEU A N 1
ATOM 4763 C CA . LEU A 1 630 ? -24.659 0.609 5.835 1.00 91.81 630 LEU A CA 1
ATOM 4764 C C . LEU A 1 630 ? -25.849 -0.103 6.494 1.00 91.81 630 LEU A C 1
ATOM 4766 O O . LEU A 1 630 ? -25.643 -0.960 7.347 1.00 91.81 630 LEU A O 1
ATOM 4770 N N . GLU A 1 631 ? -27.081 0.245 6.130 1.00 87.19 631 GLU A N 1
ATOM 4771 C CA . GLU A 1 631 ? -28.287 -0.382 6.680 1.00 87.19 631 GLU A CA 1
ATOM 4772 C C . GLU A 1 631 ? -28.384 -1.870 6.333 1.00 87.19 631 GLU A C 1
ATOM 4774 O O . GLU A 1 631 ? -28.740 -2.667 7.205 1.00 87.19 631 GLU A O 1
ATOM 4779 N N . ASP A 1 632 ? -28.005 -2.264 5.118 1.00 84.19 632 ASP A N 1
ATOM 4780 C CA . ASP A 1 632 ? -27.982 -3.668 4.703 1.00 84.19 632 ASP A CA 1
ATOM 4781 C C . ASP A 1 632 ? -26.882 -4.456 5.432 1.00 84.19 632 ASP A C 1
ATOM 4783 O O . ASP A 1 632 ? -27.151 -5.528 5.980 1.00 84.19 632 ASP A O 1
ATOM 4787 N N . LEU A 1 633 ? -25.681 -3.882 5.586 1.00 87.12 633 LEU A N 1
ATOM 4788 C CA . LEU A 1 633 ? -24.605 -4.466 6.401 1.00 87.12 633 LEU A CA 1
ATOM 4789 C C . LEU A 1 633 ? -24.989 -4.585 7.889 1.00 87.12 633 LEU A C 1
ATOM 4791 O O . LEU A 1 633 ? -24.586 -5.535 8.568 1.00 87.12 633 LEU A O 1
ATOM 4795 N N . VAL A 1 634 ? -25.784 -3.647 8.412 1.00 82.62 634 VAL A N 1
ATOM 4796 C CA . VAL A 1 634 ? -26.324 -3.693 9.782 1.00 82.62 634 VAL A CA 1
ATOM 4797 C C . VAL A 1 634 ? -27.411 -4.754 9.918 1.00 82.62 634 VAL A C 1
ATOM 4799 O O . VAL A 1 634 ? -27.424 -5.502 10.903 1.00 82.62 634 VAL A O 1
ATOM 4802 N N . ARG A 1 635 ? -28.306 -4.865 8.931 1.00 76.75 635 ARG A N 1
ATOM 4803 C CA . ARG A 1 635 ? -29.342 -5.906 8.881 1.00 76.75 635 ARG A CA 1
ATOM 4804 C C . ARG A 1 635 ? -28.704 -7.295 8.863 1.00 76.75 635 ARG A C 1
ATOM 4806 O O . ARG A 1 635 ? -29.118 -8.155 9.642 1.00 76.75 635 ARG A O 1
ATOM 4813 N N . ALA A 1 636 ? -27.646 -7.456 8.070 1.00 73.19 636 ALA A N 1
ATOM 4814 C CA . ALA A 1 636 ? -26.812 -8.651 7.996 1.00 73.19 636 ALA A CA 1
ATOM 4815 C C . ALA A 1 636 ? -25.890 -8.858 9.211 1.00 73.19 636 ALA A C 1
ATOM 4817 O O . ALA A 1 636 ? -25.220 -9.883 9.307 1.00 73.19 636 ALA A O 1
ATOM 4818 N N . ARG A 1 637 ? -25.857 -7.910 10.161 1.00 72.44 637 ARG A N 1
ATOM 4819 C CA . ARG A 1 637 ? -25.025 -7.951 11.378 1.00 72.44 637 ARG A CA 1
ATOM 4820 C C . ARG A 1 637 ? -23.522 -8.039 11.106 1.00 72.44 637 ARG A C 1
ATOM 4822 O O . ARG A 1 637 ? -22.779 -8.455 11.987 1.00 72.44 637 ARG A O 1
ATOM 4829 N N . MET A 1 638 ? -23.068 -7.607 9.934 1.00 81.56 638 MET A N 1
ATOM 4830 C CA . MET A 1 638 ? -21.643 -7.416 9.639 1.00 81.56 638 MET A CA 1
ATOM 4831 C C . MET A 1 638 ? -21.115 -6.147 10.311 1.00 81.56 638 MET A C 1
ATOM 4833 O O . MET A 1 638 ? -19.972 -6.088 10.764 1.00 81.56 638 MET A O 1
ATOM 4837 N N . VAL A 1 639 ? -21.981 -5.140 10.424 1.00 86.38 639 VAL A N 1
ATOM 4838 C CA . VAL A 1 639 ? -21.700 -3.853 11.057 1.00 86.38 639 VAL A CA 1
ATOM 4839 C C . VAL A 1 639 ? -22.671 -3.644 12.217 1.00 86.38 639 VAL A C 1
ATOM 4841 O O . VAL A 1 639 ? -23.851 -3.986 12.139 1.00 86.38 639 VAL A O 1
ATOM 4844 N N . ALA A 1 640 ? -22.174 -3.092 13.317 1.00 77.50 640 ALA A N 1
ATOM 4845 C CA . ALA A 1 640 ? -22.978 -2.676 14.452 1.00 77.50 640 ALA A CA 1
ATOM 4846 C C . ALA A 1 640 ? -23.064 -1.148 14.491 1.00 77.50 640 ALA A C 1
ATOM 4848 O O . ALA A 1 640 ? -22.071 -0.443 14.303 1.00 77.50 640 ALA A O 1
ATOM 4849 N N . VAL A 1 641 ? -24.267 -0.640 14.762 1.00 78.75 641 VAL A N 1
ATOM 4850 C CA . VAL A 1 641 ? -24.498 0.779 15.039 1.00 78.75 641 VAL A CA 1
ATOM 4851 C C . VAL A 1 641 ? -24.955 0.905 16.479 1.00 78.75 641 VAL A C 1
ATOM 4853 O O . VAL A 1 641 ? -26.015 0.405 16.854 1.00 78.75 641 VAL A O 1
ATOM 4856 N N . GLU A 1 642 ? -24.157 1.587 17.292 1.00 67.75 642 GLU A N 1
ATOM 4857 C CA . GLU A 1 642 ? -24.505 1.892 18.672 1.00 67.75 642 GLU A CA 1
ATOM 4858 C C . GLU A 1 642 ? -24.534 3.412 18.863 1.00 67.75 642 GLU A C 1
ATOM 4860 O O . GLU A 1 642 ? -23.503 4.094 18.823 1.00 67.75 642 GLU A O 1
ATOM 4865 N N . ARG A 1 643 ? -25.744 3.944 19.087 1.00 68.62 643 ARG A N 1
ATOM 4866 C CA . ARG A 1 643 ? -26.051 5.384 19.090 1.00 68.62 643 ARG A CA 1
ATOM 4867 C C . ARG A 1 643 ? -25.644 6.045 17.766 1.00 68.62 643 ARG A C 1
ATOM 4869 O O . ARG A 1 643 ? -26.354 5.911 16.782 1.00 68.62 643 ARG A O 1
ATOM 4876 N N . GLU A 1 644 ? -24.499 6.725 17.766 1.00 72.31 644 GLU A N 1
ATOM 4877 C CA . GLU A 1 644 ? -23.945 7.522 16.662 1.00 72.31 644 GLU A CA 1
ATOM 4878 C C . GLU A 1 644 ? -22.614 6.959 16.149 1.00 72.31 644 GLU A C 1
ATOM 4880 O O . GLU A 1 644 ? -21.896 7.624 15.400 1.00 72.31 644 GLU A O 1
ATOM 4885 N N . ALA A 1 645 ? -22.238 5.758 16.588 1.00 75.06 645 ALA A N 1
ATOM 4886 C CA . ALA A 1 645 ? -20.995 5.116 16.205 1.00 75.06 645 ALA A CA 1
ATOM 4887 C C . ALA A 1 645 ? -21.256 3.828 15.426 1.00 75.06 645 ALA A C 1
ATOM 4889 O O . ALA A 1 645 ? -22.150 3.058 15.769 1.00 75.06 645 ALA A O 1
ATOM 4890 N N . VAL A 1 646 ? -20.441 3.627 14.401 1.00 85.00 646 VAL A N 1
ATOM 4891 C CA . VAL A 1 646 ? -20.420 2.495 13.487 1.00 85.00 646 VAL A CA 1
ATOM 4892 C C . VAL A 1 646 ? -19.109 1.752 13.706 1.00 85.00 646 VAL A C 1
ATOM 4894 O O . VAL A 1 646 ? -18.048 2.376 13.802 1.00 85.00 646 VAL A O 1
ATOM 4897 N N . GLU A 1 647 ? -19.184 0.434 13.796 1.00 85.88 647 GLU A N 1
ATOM 4898 C CA . GLU A 1 647 ? -18.030 -0.456 13.899 1.00 85.88 647 GLU A CA 1
ATOM 4899 C C . GLU A 1 647 ? -18.353 -1.811 13.276 1.00 85.88 647 GLU A C 1
ATOM 4901 O O . GLU A 1 647 ? -19.518 -2.182 13.127 1.00 85.88 647 GLU A O 1
ATOM 4906 N N . ILE A 1 648 ? -17.323 -2.576 12.932 1.00 87.31 648 ILE A N 1
ATOM 4907 C CA . ILE A 1 648 ? -17.513 -3.971 12.540 1.00 87.31 648 ILE A CA 1
ATOM 4908 C C . ILE A 1 648 ? -18.088 -4.733 13.737 1.00 87.31 648 ILE A C 1
ATOM 4910 O O . ILE A 1 648 ? -17.574 -4.639 14.858 1.00 87.31 648 ILE A O 1
ATOM 4914 N N . ALA A 1 649 ? -19.159 -5.490 13.493 1.00 73.75 649 ALA A N 1
ATOM 4915 C CA . ALA A 1 649 ? -19.880 -6.197 14.545 1.00 73.75 649 ALA A CA 1
ATOM 4916 C C . ALA A 1 649 ? -18.962 -7.147 15.325 1.00 73.75 649 ALA A C 1
ATOM 4918 O O . ALA A 1 649 ? -19.095 -7.248 16.543 1.00 73.75 649 ALA A O 1
ATOM 4919 N N . HIS A 1 650 ? -18.004 -7.786 14.637 1.00 75.38 650 HIS A N 1
ATOM 4920 C CA . HIS A 1 650 ? -16.997 -8.641 15.258 1.00 75.38 650 HIS A CA 1
ATOM 4921 C C . HIS A 1 650 ? -15.687 -8.730 14.451 1.00 75.38 650 HIS A C 1
ATOM 4923 O O . HIS A 1 650 ? -15.719 -8.857 13.228 1.00 75.38 650 HIS A O 1
ATOM 4929 N N . GLU A 1 651 ? -14.531 -8.747 15.128 1.00 75.31 651 GLU A N 1
ATOM 4930 C CA . GLU A 1 651 ? -13.192 -8.819 14.495 1.00 75.31 651 GLU A CA 1
ATOM 4931 C C . GLU A 1 651 ? -12.961 -10.100 13.686 1.00 75.31 651 GLU A C 1
ATOM 4933 O O . GLU A 1 651 ? -12.206 -10.097 12.721 1.00 75.31 651 GLU A O 1
ATOM 4938 N N . ALA A 1 652 ? -13.693 -11.170 14.001 1.00 72.69 652 ALA A N 1
ATOM 4939 C CA . ALA A 1 652 ? -13.692 -12.408 13.220 1.00 72.69 652 ALA A CA 1
ATOM 4940 C C . ALA A 1 652 ? -13.991 -12.172 11.728 1.00 72.69 652 ALA A C 1
ATOM 4942 O O . ALA A 1 652 ? -13.556 -12.970 10.905 1.00 72.69 652 ALA A O 1
ATOM 4943 N N . LEU A 1 653 ? -14.687 -11.086 11.366 1.00 80.12 653 LEU A N 1
ATOM 4944 C CA . LEU A 1 653 ? -14.924 -10.703 9.974 1.00 80.12 653 LEU A CA 1
ATOM 4945 C C . LEU A 1 653 ? -13.639 -10.254 9.253 1.00 80.12 653 LEU A C 1
ATOM 4947 O O . LEU A 1 653 ? -13.501 -10.512 8.064 1.00 80.12 653 LEU A O 1
ATOM 4951 N N . LEU A 1 654 ? -12.682 -9.641 9.961 1.00 82.94 654 LEU A N 1
ATOM 4952 C CA . LEU A 1 654 ? -11.394 -9.190 9.406 1.00 82.94 654 LEU A CA 1
ATOM 4953 C C . LEU A 1 654 ? -10.547 -10.363 8.910 1.00 82.94 654 LEU A C 1
ATOM 4955 O O . LEU A 1 654 ? -9.806 -10.248 7.936 1.00 82.94 654 LEU A O 1
ATOM 4959 N N . HIS A 1 655 ? -10.675 -11.505 9.582 1.00 73.88 655 HIS A N 1
ATOM 4960 C CA . HIS A 1 655 ? -9.937 -12.706 9.237 1.00 73.88 655 HIS A CA 1
ATOM 4961 C C . HIS A 1 655 ? -10.799 -13.670 8.430 1.00 73.88 655 HIS A C 1
ATOM 4963 O O . HIS A 1 655 ? -10.356 -14.132 7.392 1.00 73.88 655 HIS A O 1
ATOM 4969 N N . SER A 1 656 ? -12.035 -13.956 8.820 1.00 75.00 656 SER A N 1
ATOM 4970 C CA . SER A 1 656 ? -12.830 -15.029 8.203 1.00 75.00 656 SER A CA 1
ATOM 4971 C C . SER A 1 656 ? -13.434 -14.665 6.846 1.00 75.00 656 SER A C 1
ATOM 4973 O O . SER A 1 656 ? -13.848 -15.575 6.142 1.00 75.00 656 SER A O 1
ATOM 4975 N N . TRP A 1 657 ? -13.469 -13.382 6.459 1.00 86.75 657 TRP A N 1
ATOM 4976 C CA . TRP A 1 657 ? -13.926 -12.946 5.135 1.00 86.75 657 TRP A CA 1
ATOM 4977 C C . TRP A 1 657 ? -12.724 -12.678 4.205 1.00 86.75 657 TRP A C 1
ATOM 4979 O O . TRP A 1 657 ? -12.063 -11.640 4.342 1.00 86.75 657 TRP A O 1
ATOM 4989 N N . PRO A 1 658 ? -12.404 -13.577 3.249 1.00 83.31 658 PRO A N 1
ATOM 4990 C CA . PRO A 1 658 ? -11.190 -13.484 2.434 1.00 83.31 658 PRO A CA 1
ATOM 4991 C C . PRO A 1 658 ? -11.095 -12.192 1.624 1.00 83.31 658 PRO A C 1
ATOM 4993 O O . PRO A 1 658 ? -10.004 -11.655 1.449 1.00 83.31 658 PRO A O 1
ATOM 4996 N N . ARG A 1 659 ? -12.232 -11.662 1.164 1.00 90.12 659 ARG A N 1
ATOM 4997 C CA . ARG A 1 659 ? -12.288 -10.429 0.375 1.00 90.12 659 ARG A CA 1
ATOM 4998 C C . ARG A 1 659 ? -11.900 -9.196 1.187 1.00 90.12 659 ARG A C 1
ATOM 5000 O O . ARG A 1 659 ? -11.112 -8.388 0.707 1.00 90.12 659 ARG A O 1
ATOM 5007 N N . LEU A 1 660 ? -12.405 -9.057 2.414 1.00 90.88 660 LEU A N 1
ATOM 5008 C CA . LEU A 1 660 ? -12.005 -7.953 3.290 1.00 90.88 660 LEU A CA 1
ATOM 5009 C C . LEU A 1 660 ? -10.530 -8.051 3.665 1.00 90.88 660 LEU A C 1
ATOM 5011 O O . LEU A 1 660 ? -9.834 -7.040 3.647 1.00 90.88 660 LEU A O 1
ATOM 5015 N N . ARG A 1 661 ? -10.037 -9.265 3.926 1.00 85.31 661 ARG A N 1
ATOM 5016 C CA . ARG A 1 661 ? -8.612 -9.501 4.167 1.00 85.31 661 ARG A CA 1
ATOM 5017 C C . ARG A 1 661 ? -7.762 -9.038 2.981 1.00 85.31 661 ARG A C 1
ATOM 5019 O O . ARG A 1 661 ? -6.826 -8.270 3.168 1.00 85.31 661 ARG A O 1
ATOM 5026 N N . GLN A 1 662 ? -8.153 -9.423 1.765 1.00 85.56 662 GLN A N 1
ATOM 5027 C CA . GLN A 1 662 ? -7.489 -8.979 0.542 1.00 85.56 662 GLN A CA 1
ATOM 5028 C C . GLN A 1 662 ? -7.510 -7.449 0.412 1.00 85.56 662 GLN A C 1
ATOM 5030 O O . GLN A 1 662 ? -6.473 -6.852 0.156 1.00 85.56 662 GLN A O 1
ATOM 5035 N N . TRP A 1 663 ? -8.645 -6.788 0.662 1.00 92.50 663 TRP A N 1
ATOM 5036 C CA . TRP A 1 663 ? -8.712 -5.323 0.614 1.00 92.50 663 TRP A CA 1
ATOM 5037 C C . TRP A 1 663 ? -7.777 -4.634 1.610 1.00 92.50 663 TRP A C 1
ATOM 5039 O O . TRP A 1 663 ? -7.233 -3.577 1.291 1.00 92.50 663 TRP A O 1
ATOM 5049 N N . ILE A 1 664 ? -7.627 -5.198 2.812 1.00 87.69 664 ILE A N 1
ATOM 5050 C CA . ILE A 1 664 ? -6.707 -4.686 3.832 1.00 87.69 664 ILE A CA 1
ATOM 5051 C C . ILE A 1 664 ? -5.261 -4.867 3.366 1.00 87.69 664 ILE A C 1
ATOM 5053 O O . ILE A 1 664 ? -4.467 -3.938 3.490 1.00 87.69 664 ILE A O 1
ATOM 5057 N N . ASP A 1 665 ? -4.924 -6.035 2.819 1.00 83.00 665 ASP A N 1
ATOM 5058 C CA . ASP A 1 665 ? -3.568 -6.352 2.371 1.00 83.00 665 ASP A CA 1
ATOM 5059 C C . ASP A 1 665 ? -3.155 -5.538 1.133 1.00 83.00 665 ASP A C 1
ATOM 5061 O O . ASP A 1 665 ? -2.034 -5.027 1.093 1.00 83.00 665 ASP A O 1
ATOM 5065 N N . ASP A 1 666 ? -4.074 -5.325 0.186 1.00 84.06 666 ASP A N 1
ATOM 5066 C CA . ASP A 1 666 ? -3.849 -4.549 -1.040 1.00 84.06 666 ASP A CA 1
ATOM 5067 C C . ASP A 1 666 ? -3.501 -3.072 -0.757 1.00 84.06 666 ASP A C 1
ATOM 5069 O O . ASP A 1 666 ? -2.730 -2.464 -1.501 1.00 84.06 666 ASP A O 1
ATOM 5073 N N . ASP A 1 667 ? -4.044 -2.480 0.317 1.00 84.06 667 ASP A N 1
ATOM 5074 C CA . ASP A 1 667 ? -3.848 -1.062 0.676 1.00 84.06 667 ASP A CA 1
ATOM 5075 C C . ASP A 1 667 ? -3.264 -0.869 2.088 1.00 84.06 667 ASP A C 1
ATOM 5077 O O . ASP A 1 667 ? -3.425 0.182 2.711 1.00 84.06 667 ASP A O 1
ATOM 5081 N N . ARG A 1 668 ? -2.541 -1.861 2.626 1.00 86.25 668 ARG A N 1
ATOM 5082 C CA . ARG A 1 668 ? -2.044 -1.828 4.017 1.00 86.25 668 ARG A CA 1
ATOM 5083 C C . ARG A 1 668 ? -1.204 -0.581 4.319 1.00 86.25 668 ARG A C 1
ATOM 5085 O O . ARG A 1 668 ? -1.348 0.038 5.374 1.00 86.25 668 ARG A O 1
ATOM 5092 N N . ALA A 1 669 ? -0.350 -0.176 3.377 1.00 83.19 669 ALA A N 1
ATOM 5093 C CA . ALA A 1 669 ? 0.458 1.039 3.494 1.00 83.19 669 ALA A CA 1
ATOM 5094 C C . ALA A 1 669 ? -0.393 2.323 3.455 1.00 83.19 669 ALA A C 1
ATOM 5096 O O . ALA A 1 669 ? -0.127 3.257 4.212 1.00 83.19 669 ALA A O 1
ATOM 5097 N N . GLY A 1 670 ? -1.435 2.370 2.618 1.00 87.00 670 GLY A N 1
ATOM 5098 C CA . GLY A 1 670 ? -2.355 3.507 2.555 1.00 87.00 670 GLY A CA 1
ATOM 5099 C C . GLY A 1 670 ? -3.214 3.632 3.804 1.00 87.00 670 GLY A C 1
ATOM 5100 O O . GLY A 1 670 ? -3.357 4.729 4.338 1.00 87.00 670 GLY A O 1
ATOM 5101 N N . LEU A 1 671 ? -3.704 2.512 4.339 1.00 88.19 671 LEU A N 1
ATOM 5102 C CA . LEU A 1 671 ? -4.450 2.476 5.598 1.00 88.19 671 LEU A CA 1
ATOM 5103 C C . LEU A 1 671 ? -3.622 3.019 6.769 1.00 88.19 671 LEU A C 1
ATOM 5105 O O . LEU A 1 671 ? -4.161 3.754 7.596 1.00 88.19 671 LEU A O 1
ATOM 5109 N N . LYS A 1 672 ? -2.310 2.746 6.810 1.00 87.00 672 LYS A N 1
ATOM 5110 C CA . LYS A 1 672 ? -1.402 3.353 7.797 1.00 87.00 672 LYS A CA 1
ATOM 5111 C C . LYS A 1 672 ? -1.284 4.870 7.631 1.00 87.00 672 LYS A C 1
ATOM 5113 O O . LYS A 1 672 ? -1.391 5.599 8.615 1.00 87.00 672 LYS A O 1
ATOM 5118 N N . ILE A 1 673 ? -1.114 5.363 6.400 1.00 88.44 673 ILE A N 1
ATOM 5119 C CA . ILE A 1 673 ? -1.070 6.811 6.122 1.00 88.44 673 ILE A CA 1
ATOM 5120 C C . ILE A 1 673 ? -2.388 7.473 6.541 1.00 88.44 673 ILE A C 1
ATOM 5122 O O . ILE A 1 673 ? -2.372 8.500 7.219 1.00 88.44 673 ILE A O 1
ATOM 5126 N N . HIS A 1 674 ? -3.523 6.861 6.198 1.00 88.25 674 HIS A N 1
ATOM 5127 C CA . HIS A 1 674 ? -4.854 7.310 6.595 1.00 88.25 674 HIS A CA 1
ATOM 5128 C C . HIS A 1 674 ? -5.004 7.401 8.122 1.00 88.25 674 HIS A C 1
ATOM 5130 O O . HIS A 1 674 ? -5.501 8.408 8.635 1.00 88.25 674 HIS A O 1
ATOM 5136 N N . GLN A 1 675 ? -4.576 6.365 8.852 1.00 86.88 675 GLN A N 1
ATOM 5137 C CA . GLN A 1 675 ? -4.647 6.302 10.315 1.00 86.88 675 GLN A CA 1
ATOM 5138 C C . GLN A 1 675 ? -3.784 7.391 10.960 1.00 86.88 675 GLN A C 1
ATOM 5140 O O . GLN A 1 675 ? -4.309 8.189 11.739 1.00 86.88 675 GLN A O 1
ATOM 5145 N N . GLN A 1 676 ? -2.521 7.518 10.543 1.00 87.19 676 GLN A N 1
ATOM 5146 C CA . GLN A 1 676 ? -1.609 8.549 11.042 1.00 87.19 676 GLN A CA 1
ATOM 5147 C C . GLN A 1 676 ? -2.125 9.966 10.746 1.00 87.19 676 GLN A C 1
ATOM 5149 O O . GLN A 1 676 ? -2.129 10.836 11.618 1.00 87.19 676 GLN A O 1
ATOM 5154 N N . LEU A 1 677 ? -2.630 10.203 9.530 1.00 90.19 677 LEU A N 1
ATOM 5155 C CA . LEU A 1 677 ? -3.212 11.488 9.152 1.00 90.19 677 LEU A CA 1
ATOM 5156 C C . LEU A 1 677 ? -4.467 11.806 9.976 1.00 90.19 677 LEU A C 1
ATOM 5158 O O . LEU A 1 677 ? -4.688 12.961 10.333 1.00 90.19 677 LEU A O 1
ATOM 5162 N N . ALA A 1 678 ? -5.302 10.806 10.283 1.00 85.19 678 ALA A N 1
ATOM 5163 C CA . ALA A 1 678 ? -6.485 10.991 11.126 1.00 85.19 678 ALA A CA 1
ATOM 5164 C C . ALA A 1 678 ? -6.112 11.445 12.540 1.00 85.19 678 ALA A C 1
ATOM 5166 O O . ALA A 1 678 ? -6.765 12.335 13.094 1.00 85.19 678 ALA A O 1
ATOM 5167 N N . GLU A 1 679 ? -5.079 10.835 13.118 1.00 84.06 679 GLU A N 1
ATOM 5168 C CA . GLU A 1 679 ? -4.567 11.170 14.445 1.00 84.06 679 GLU A CA 1
ATOM 5169 C C . GLU A 1 679 ? -3.983 12.581 14.477 1.00 84.06 679 GLU A C 1
ATOM 5171 O O . GLU A 1 679 ? -4.399 13.397 15.304 1.00 84.06 679 GLU A O 1
ATOM 5176 N N . ASP A 1 680 ? -3.106 12.904 13.526 1.00 88.31 680 ASP A N 1
ATOM 5177 C CA . ASP A 1 680 ? -2.427 14.198 13.469 1.00 88.31 680 ASP A CA 1
ATOM 5178 C C . ASP A 1 680 ? -3.384 15.351 13.160 1.00 88.31 680 ASP A C 1
ATOM 5180 O O . ASP A 1 680 ? -3.324 16.394 13.815 1.00 88.31 680 ASP A O 1
ATOM 5184 N N . ALA A 1 681 ? -4.321 15.163 12.223 1.00 87.62 681 ALA A N 1
ATOM 5185 C CA . ALA A 1 681 ? -5.345 16.163 11.925 1.00 87.62 681 ALA A CA 1
ATOM 5186 C C . ALA A 1 681 ? -6.255 16.410 13.138 1.00 87.62 681 ALA A C 1
ATOM 5188 O O . ALA A 1 681 ? -6.608 17.552 13.431 1.00 87.62 681 ALA A O 1
ATOM 5189 N N . SER A 1 682 ? -6.589 15.355 13.890 1.00 81.69 682 SER A N 1
ATOM 5190 C CA . SER A 1 682 ? -7.379 15.488 15.119 1.00 81.69 682 SER A CA 1
ATOM 5191 C C . SER A 1 682 ? -6.592 16.187 16.234 1.00 81.69 682 SER A C 1
ATOM 5193 O O . SER A 1 682 ? -7.159 16.996 16.965 1.00 81.69 682 SER A O 1
ATOM 5195 N N . ALA A 1 683 ? -5.298 15.889 16.388 1.00 79.62 683 ALA A N 1
ATOM 5196 C CA . ALA A 1 683 ? -4.430 16.544 17.366 1.00 79.62 683 ALA A CA 1
ATOM 5197 C C . ALA A 1 683 ? -4.200 18.025 17.028 1.00 79.62 683 ALA A C 1
ATOM 5199 O O . ALA A 1 683 ? -4.147 18.866 17.923 1.00 79.62 683 ALA A O 1
ATOM 5200 N N . TRP A 1 684 ? -4.094 18.354 15.742 1.00 89.44 684 TRP A N 1
ATOM 5201 C CA . TRP A 1 684 ? -4.036 19.730 15.262 1.00 89.44 684 TRP A CA 1
ATOM 5202 C C . TRP A 1 684 ? -5.324 20.494 15.572 1.00 89.44 684 TRP A C 1
ATOM 5204 O O . TRP A 1 684 ? -5.253 21.590 16.122 1.00 89.44 684 TRP A O 1
ATOM 5214 N N . ASP A 1 685 ? -6.492 19.909 15.298 1.00 84.94 685 ASP A N 1
ATOM 5215 C CA . ASP A 1 685 ? -7.781 20.552 15.579 1.00 84.94 685 ASP A CA 1
ATOM 5216 C C . ASP A 1 685 ? -7.989 20.794 17.087 1.00 84.94 685 ASP A C 1
ATOM 5218 O O . ASP A 1 685 ? -8.385 21.890 17.486 1.00 84.94 685 ASP A O 1
ATOM 5222 N N . ARG A 1 686 ? -7.620 19.826 17.945 1.00 81.00 686 ARG A N 1
ATOM 5223 C CA . ARG A 1 686 ? -7.694 19.972 19.414 1.00 81.00 686 ARG A CA 1
ATOM 5224 C C . ARG A 1 686 ? -6.741 21.031 19.966 1.00 81.00 686 ARG A C 1
ATOM 5226 O O . ARG A 1 686 ? -7.128 21.793 20.847 1.00 81.00 686 ARG A O 1
ATOM 5233 N N . ASN A 1 687 ? -5.525 21.121 19.433 1.00 80.31 687 ASN A N 1
ATOM 5234 C CA . ASN A 1 687 ? -4.488 22.028 19.937 1.00 80.31 687 ASN A CA 1
ATOM 5235 C C . ASN A 1 687 ? -4.581 23.436 19.321 1.00 80.31 687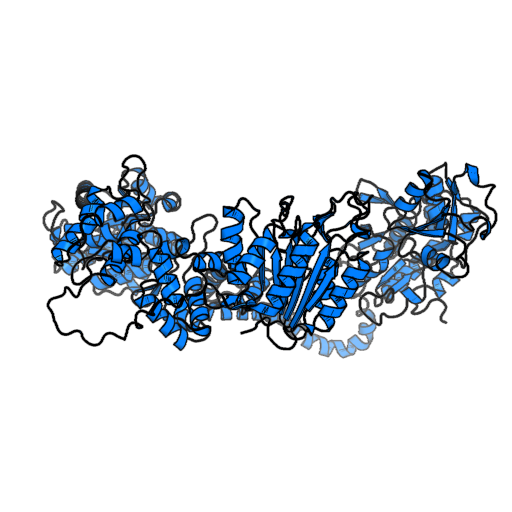 ASN A C 1
ATOM 5237 O O . ASN A 1 687 ? -3.568 24.099 19.089 1.00 80.31 687 ASN A O 1
ATOM 5241 N N . GLY A 1 688 ? -5.801 23.892 19.018 1.00 83.69 688 GLY A N 1
ATOM 5242 C CA . GLY A 1 688 ? -6.051 25.235 18.493 1.00 83.69 688 GLY A CA 1
ATOM 5243 C C . GLY A 1 688 ? -5.474 25.472 17.096 1.00 83.69 688 GLY A C 1
ATOM 5244 O O . GLY A 1 688 ? -5.176 26.613 16.742 1.00 83.69 688 GLY A O 1
ATOM 5245 N N . ARG A 1 689 ? -5.306 24.410 16.299 1.00 88.56 689 ARG A N 1
ATOM 5246 C CA . ARG A 1 689 ? -4.849 24.455 14.903 1.00 88.56 689 ARG A CA 1
ATOM 5247 C C . ARG A 1 689 ? -3.453 25.064 14.723 1.00 88.56 689 ARG A C 1
ATOM 5249 O O . ARG A 1 689 ? -3.199 25.805 13.768 1.00 88.56 689 ARG A O 1
ATOM 5256 N N . SER A 1 690 ? -2.515 24.714 15.605 1.00 84.19 690 SER A N 1
ATOM 5257 C CA . SER A 1 690 ? -1.152 25.261 15.581 1.00 84.19 690 SER A CA 1
ATOM 5258 C C . SER A 1 690 ? -0.396 24.979 14.264 1.00 84.19 690 SER A C 1
ATOM 5260 O O . SER A 1 690 ? -0.290 23.824 13.837 1.00 84.19 690 SER A O 1
ATOM 5262 N N . PRO A 1 691 ? 0.254 25.989 13.648 1.00 81.31 691 PRO A N 1
ATOM 5263 C CA . PRO A 1 691 ? 1.075 25.805 12.447 1.00 81.31 691 PRO A CA 1
ATOM 5264 C C . PRO A 1 691 ? 2.303 24.894 12.619 1.00 81.31 691 PRO A C 1
ATOM 5266 O O . PRO A 1 691 ? 2.910 24.491 11.620 1.00 81.31 691 PRO A O 1
ATOM 5269 N N . SER A 1 692 ? 2.724 24.610 13.858 1.00 82.00 692 SER A N 1
ATOM 5270 C CA . SER A 1 692 ? 3.855 23.715 14.146 1.00 82.00 692 SER A CA 1
ATOM 5271 C C . SER A 1 692 ? 3.522 22.237 13.936 1.00 82.00 692 SER A C 1
ATOM 5273 O O . SER A 1 692 ? 4.435 21.464 13.665 1.00 82.00 692 SER A O 1
ATOM 5275 N N . GLN A 1 693 ? 2.242 21.862 14.008 1.00 83.94 693 GLN A N 1
ATOM 5276 C CA . GLN A 1 693 ? 1.767 20.481 13.853 1.00 83.94 693 GLN A CA 1
ATOM 5277 C C . GLN A 1 693 ? 1.475 20.106 12.392 1.00 83.94 693 GLN A C 1
ATOM 5279 O O . GLN A 1 693 ? 1.306 18.933 12.074 1.00 83.94 693 GLN A O 1
ATOM 5284 N N . LEU A 1 694 ? 1.414 21.096 11.494 1.00 89.69 694 LEU A N 1
ATOM 5285 C CA . LEU A 1 694 ? 1.149 20.874 10.074 1.00 89.69 694 LEU A CA 1
ATOM 5286 C C . LEU A 1 694 ? 2.279 20.078 9.419 1.00 89.69 694 LEU A C 1
ATOM 5288 O O . LEU A 1 694 ? 3.463 20.375 9.613 1.00 89.69 694 LEU A O 1
ATOM 5292 N N . TYR A 1 695 ? 1.906 19.127 8.566 1.00 90.94 695 TYR A N 1
ATOM 5293 C CA . TYR A 1 695 ? 2.867 18.367 7.774 1.00 90.94 695 TYR A CA 1
ATOM 5294 C C . TYR A 1 695 ? 3.689 19.268 6.843 1.00 90.94 695 TYR A C 1
ATOM 5296 O O . TYR A 1 695 ? 3.211 20.274 6.313 1.00 90.94 695 TYR A O 1
ATOM 5304 N N . ARG A 1 696 ? 4.950 18.878 6.618 1.00 82.00 696 ARG A N 1
ATOM 5305 C CA . ARG A 1 696 ? 5.908 19.549 5.724 1.00 82.00 696 ARG A CA 1
ATOM 5306 C C . ARG A 1 696 ? 6.753 18.506 4.990 1.00 82.00 696 ARG A C 1
ATOM 5308 O O . ARG A 1 696 ? 6.851 17.368 5.443 1.00 82.00 696 ARG A O 1
ATOM 5315 N N . GLY A 1 697 ? 7.375 18.907 3.880 1.00 81.69 697 GLY A N 1
ATOM 5316 C CA . GLY A 1 697 ? 8.301 18.053 3.128 1.00 81.69 697 GLY A CA 1
ATOM 5317 C C . GLY A 1 697 ? 7.668 16.728 2.688 1.00 81.69 697 GLY A C 1
ATOM 5318 O O . GLY A 1 697 ? 6.519 16.709 2.244 1.00 81.69 697 GLY A O 1
ATOM 5319 N N . SER A 1 698 ? 8.405 15.627 2.849 1.00 78.56 698 SER A N 1
ATOM 5320 C CA . SER A 1 698 ? 7.990 14.272 2.453 1.00 78.56 698 SER A CA 1
ATOM 5321 C C . SER A 1 698 ? 6.681 13.823 3.105 1.00 78.56 698 SER A C 1
ATOM 5323 O O . SER A 1 698 ? 5.829 13.263 2.423 1.00 78.56 698 SER A O 1
ATOM 5325 N N . ARG A 1 699 ? 6.457 14.146 4.387 1.00 83.00 699 ARG A N 1
ATOM 5326 C CA . ARG A 1 699 ? 5.227 13.780 5.113 1.00 83.00 699 ARG A CA 1
ATOM 5327 C C . ARG A 1 699 ? 3.981 14.446 4.514 1.00 83.00 699 ARG A C 1
ATOM 5329 O O . ARG A 1 699 ? 2.942 13.807 4.404 1.00 83.00 699 ARG A O 1
ATOM 5336 N N . LEU A 1 700 ? 4.092 15.708 4.072 1.00 87.94 700 LEU A N 1
ATOM 5337 C CA . LEU A 1 700 ? 3.002 16.394 3.359 1.00 87.94 700 LEU A CA 1
ATOM 5338 C C . LEU A 1 700 ? 2.813 15.831 1.946 1.00 87.94 700 LEU A C 1
ATOM 5340 O O . LEU A 1 700 ? 1.684 15.761 1.478 1.00 87.94 700 LEU A O 1
ATOM 5344 N N . SER A 1 701 ? 3.897 15.440 1.271 1.00 83.44 701 SER A N 1
ATOM 5345 C CA . SER A 1 701 ? 3.825 14.850 -0.070 1.00 83.44 701 SER A CA 1
ATOM 5346 C C . SER A 1 701 ? 3.100 13.504 -0.053 1.00 83.44 701 SER A C 1
ATOM 5348 O O . SER A 1 701 ? 2.107 13.357 -0.753 1.00 83.44 701 SER A O 1
ATOM 5350 N N . LEU A 1 702 ? 3.521 12.580 0.818 1.00 82.00 702 LEU A N 1
ATOM 5351 C CA . LEU A 1 702 ? 2.931 11.243 0.956 1.00 82.00 702 LEU A CA 1
ATOM 5352 C C . LEU A 1 702 ? 1.451 11.300 1.353 1.00 82.00 702 LEU A C 1
ATOM 5354 O O . LEU A 1 702 ? 0.623 10.605 0.773 1.00 82.00 702 LEU A O 1
ATOM 5358 N N . ALA A 1 703 ? 1.092 12.170 2.303 1.00 86.94 703 ALA A N 1
ATOM 5359 C CA . ALA A 1 703 ? -0.300 12.324 2.718 1.00 86.94 703 ALA A CA 1
ATOM 5360 C C . ALA A 1 703 ? -1.183 12.943 1.619 1.00 86.94 703 ALA A C 1
ATOM 5362 O O . ALA A 1 703 ? -2.371 12.643 1.550 1.00 86.94 703 ALA A O 1
ATOM 5363 N N . ARG A 1 704 ? -0.618 13.789 0.744 1.00 88.56 704 ARG A N 1
ATOM 5364 C CA . ARG A 1 704 ? -1.336 14.347 -0.414 1.00 88.56 704 ARG A CA 1
ATOM 5365 C C . ARG A 1 704 ? -1.460 13.364 -1.566 1.00 88.56 704 ARG A C 1
ATOM 5367 O O . ARG A 1 704 ? -2.478 13.391 -2.241 1.00 88.56 704 ARG A O 1
ATOM 5374 N N . GLU A 1 705 ? -0.440 12.549 -1.796 1.00 84.12 705 GLU A N 1
ATOM 5375 C CA . GLU A 1 705 ? -0.474 11.479 -2.791 1.00 84.12 705 GLU A CA 1
ATOM 5376 C C . GLU A 1 705 ? -1.536 10.445 -2.414 1.00 84.12 705 GLU A C 1
ATOM 5378 O O . GLU A 1 705 ? -2.420 10.172 -3.215 1.00 84.12 705 GLU A O 1
ATOM 5383 N N . TRP A 1 706 ? -1.541 9.992 -1.155 1.00 90.25 706 TRP A N 1
ATOM 5384 C CA . TRP A 1 706 ? -2.604 9.137 -0.622 1.00 90.25 706 TRP A CA 1
ATOM 5385 C C . TRP A 1 706 ? -3.993 9.781 -0.761 1.00 90.25 706 TRP A C 1
ATOM 5387 O O . TRP A 1 706 ? -4.919 9.140 -1.244 1.00 90.25 706 TRP A O 1
ATOM 5397 N N . ALA A 1 707 ? -4.143 11.057 -0.385 1.00 85.31 707 ALA A N 1
ATOM 5398 C CA . ALA A 1 707 ? -5.427 11.759 -0.462 1.00 85.31 707 ALA A CA 1
ATOM 5399 C C . ALA A 1 707 ? -5.909 12.024 -1.902 1.00 85.31 707 ALA A C 1
ATOM 5401 O O . ALA A 1 707 ? -7.091 12.295 -2.102 1.00 85.31 707 ALA A O 1
ATOM 5402 N N . GLY A 1 708 ? -4.997 12.020 -2.879 1.00 78.00 708 GLY A N 1
ATOM 5403 C CA . GLY A 1 708 ? -5.277 12.311 -4.285 1.00 78.00 708 GLY A CA 1
ATOM 5404 C C . GLY A 1 708 ? -5.546 11.078 -5.145 1.00 78.00 708 GLY A C 1
ATOM 5405 O O . GLY A 1 708 ? -5.852 11.246 -6.321 1.00 78.00 708 GLY A O 1
ATOM 5406 N N . ASP A 1 709 ? -5.421 9.878 -4.581 1.00 77.12 709 ASP A N 1
ATOM 5407 C CA . ASP A 1 709 ? -5.592 8.600 -5.267 1.00 77.12 709 ASP A CA 1
ATOM 5408 C C . ASP A 1 709 ? -7.059 8.124 -5.161 1.00 77.12 709 ASP A C 1
ATOM 5410 O O . ASP A 1 709 ? -7.502 7.726 -4.076 1.00 77.12 709 ASP A O 1
ATOM 5414 N N . PRO A 1 710 ? -7.851 8.202 -6.250 1.00 66.50 710 PRO A N 1
ATOM 5415 C CA . PRO A 1 710 ? -9.275 7.878 -6.224 1.00 66.50 710 PRO A CA 1
ATOM 5416 C C . PRO A 1 710 ? -9.560 6.372 -6.129 1.00 66.50 710 PRO A C 1
ATOM 5418 O O . PRO A 1 710 ? -10.685 6.004 -5.793 1.00 66.50 710 PRO A O 1
ATOM 5421 N N . ASP A 1 711 ? -8.572 5.510 -6.394 1.00 65.19 711 ASP A N 1
ATOM 5422 C CA . ASP A 1 711 ? -8.748 4.051 -6.424 1.00 65.19 711 ASP A CA 1
ATOM 5423 C C . ASP A 1 711 ? -8.559 3.396 -5.044 1.00 65.19 711 ASP A C 1
ATOM 5425 O O . ASP A 1 711 ? -8.831 2.199 -4.848 1.00 65.19 711 ASP A O 1
ATOM 5429 N N . ARG A 1 712 ? -8.138 4.190 -4.050 1.00 77.19 712 ARG A N 1
ATOM 5430 C CA . ARG A 1 712 ? -8.033 3.749 -2.658 1.00 77.19 712 ARG A CA 1
ATOM 5431 C C . ARG A 1 712 ? -9.399 3.591 -2.022 1.00 77.19 712 ARG A C 1
ATOM 5433 O O . ARG A 1 712 ? -10.325 4.362 -2.240 1.00 77.19 712 ARG A O 1
ATOM 5440 N N . GLY A 1 713 ? -9.503 2.593 -1.151 1.00 70.75 713 GLY A N 1
ATOM 5441 C CA . GLY A 1 713 ? -10.726 2.345 -0.398 1.00 70.75 713 GLY A CA 1
ATOM 5442 C C . GLY A 1 713 ? -10.961 3.330 0.750 1.00 70.75 713 GLY A C 1
ATOM 5443 O O . GLY A 1 713 ? -12.026 3.300 1.358 1.00 70.75 713 GLY A O 1
ATOM 5444 N N . THR A 1 714 ? -10.007 4.206 1.074 1.00 82.94 714 THR A N 1
ATOM 5445 C CA . THR A 1 714 ? -10.162 5.223 2.123 1.00 82.94 714 THR A CA 1
ATOM 5446 C C . THR A 1 714 ? -9.894 6.619 1.584 1.00 82.94 714 THR A C 1
ATOM 5448 O O . THR A 1 714 ? -9.007 6.804 0.755 1.00 82.94 714 THR A O 1
ATOM 5451 N N . HIS A 1 715 ? -10.658 7.600 2.068 1.00 82.19 715 HIS A N 1
ATOM 5452 C CA . HIS A 1 715 ? -10.588 8.987 1.612 1.00 82.19 715 HIS A CA 1
ATOM 5453 C C . HIS A 1 715 ? -10.453 9.940 2.807 1.00 82.19 715 HIS A C 1
ATOM 5455 O O . HIS A 1 715 ? -10.885 9.610 3.916 1.00 82.19 715 HIS A O 1
ATOM 5461 N N . PRO A 1 716 ? -9.844 11.126 2.625 1.00 84.00 716 PRO A N 1
ATOM 5462 C CA . PRO A 1 716 ? -9.714 12.091 3.705 1.00 84.00 716 PRO A CA 1
ATOM 5463 C C . PRO A 1 716 ? -11.082 12.636 4.135 1.00 84.00 716 PRO A C 1
ATOM 5465 O O . PRO A 1 716 ? -11.868 13.138 3.334 1.00 84.00 716 PRO A O 1
ATOM 5468 N N . THR A 1 717 ? -11.332 12.608 5.440 1.00 81.38 717 THR A N 1
ATOM 5469 C CA . THR A 1 717 ? -12.413 13.362 6.086 1.00 81.38 717 THR A CA 1
ATOM 5470 C C . THR A 1 717 ? -12.226 14.871 5.894 1.00 81.38 717 THR A C 1
ATOM 5472 O O . THR A 1 717 ? -11.117 15.349 5.647 1.00 81.38 717 THR A O 1
ATOM 5475 N N . SER A 1 718 ? -13.286 15.657 6.111 1.00 79.44 718 SER A N 1
ATOM 5476 C CA . SER A 1 718 ? -13.230 17.126 6.017 1.00 79.44 718 SER A CA 1
ATOM 5477 C C . SER A 1 718 ? -12.109 17.751 6.858 1.00 79.44 718 SER A C 1
ATOM 5479 O O . SER A 1 718 ? -11.393 18.623 6.373 1.00 79.44 718 SER A O 1
ATOM 5481 N N . THR A 1 719 ? -11.888 17.265 8.084 1.00 82.12 719 THR A N 1
ATOM 5482 C CA . THR A 1 719 ? -10.807 17.745 8.962 1.00 82.12 719 THR A CA 1
ATOM 5483 C C . THR A 1 719 ? -9.417 17.386 8.431 1.00 82.12 719 THR A C 1
ATOM 5485 O O . THR A 1 719 ? -8.497 18.193 8.532 1.00 82.12 719 THR A O 1
ATOM 5488 N N . GLN A 1 720 ? -9.241 16.195 7.849 1.00 88.94 720 GLN A N 1
ATOM 5489 C CA . GLN A 1 720 ? -7.962 15.785 7.254 1.00 88.94 720 GLN A CA 1
ATOM 5490 C C . GLN A 1 720 ? -7.664 16.583 5.980 1.00 88.94 720 GLN A C 1
ATOM 5492 O O . GLN A 1 720 ? -6.535 17.036 5.796 1.00 88.94 720 GLN A O 1
ATOM 5497 N N . SER A 1 721 ? -8.676 16.816 5.140 1.00 87.44 721 SER A N 1
ATOM 5498 C CA . SER A 1 721 ? -8.567 17.681 3.961 1.00 87.44 721 SER A CA 1
ATOM 5499 C C . SER A 1 721 ? -8.180 19.105 4.358 1.00 87.44 721 SER A C 1
ATOM 5501 O O . SER A 1 721 ? -7.222 19.651 3.815 1.00 87.44 721 SER A O 1
ATOM 5503 N N . GLU A 1 722 ? -8.836 19.674 5.375 1.00 88.56 722 GLU A N 1
ATOM 5504 C CA . GLU A 1 722 ? -8.497 20.998 5.903 1.00 88.56 722 GLU A CA 1
ATOM 5505 C C . GLU A 1 722 ? -7.062 21.043 6.458 1.00 88.56 722 GLU A C 1
ATOM 5507 O O . GLU A 1 722 ? -6.308 21.967 6.153 1.00 88.56 722 GLU A O 1
ATOM 5512 N N . PHE A 1 723 ? -6.635 20.025 7.211 1.00 91.94 723 PHE A N 1
ATOM 5513 C CA . PHE A 1 723 ? -5.264 19.916 7.720 1.00 91.94 723 PHE A CA 1
ATOM 5514 C C . PHE A 1 723 ? -4.220 19.923 6.589 1.00 91.94 723 PHE A C 1
ATOM 5516 O O . PHE A 1 723 ? -3.224 20.654 6.657 1.00 91.94 723 PHE A O 1
ATOM 5523 N N . LEU A 1 724 ? -4.456 19.156 5.519 1.00 92.12 724 LEU A N 1
ATOM 5524 C CA . LEU A 1 724 ? -3.574 19.114 4.350 1.00 92.12 724 LEU A CA 1
ATOM 5525 C C . LEU A 1 724 ? -3.579 20.439 3.582 1.00 92.12 724 LEU A C 1
ATOM 5527 O O . LEU A 1 724 ? -2.514 20.938 3.206 1.00 92.12 724 LEU A O 1
ATOM 5531 N N . GLU A 1 725 ? -4.750 21.043 3.378 1.00 90.56 725 GLU A N 1
ATOM 5532 C CA . GLU A 1 725 ? -4.883 22.337 2.712 1.00 90.56 725 GLU A CA 1
ATOM 5533 C C . GLU A 1 725 ? -4.171 23.447 3.479 1.00 90.56 725 GLU A C 1
ATOM 5535 O O . GLU A 1 725 ? -3.397 24.204 2.886 1.00 90.56 725 GLU A O 1
ATOM 5540 N N . VAL A 1 726 ? -4.369 23.530 4.797 1.00 89.75 726 VAL A N 1
ATOM 5541 C CA . VAL A 1 726 ? -3.688 24.513 5.645 1.00 89.75 726 VAL A CA 1
ATOM 5542 C C . VAL A 1 726 ? -2.181 24.251 5.656 1.00 89.75 726 VAL A C 1
ATOM 5544 O O . VAL A 1 726 ? -1.409 25.208 5.587 1.00 89.75 726 VAL A O 1
ATOM 5547 N N . GLY A 1 727 ? -1.737 22.991 5.629 1.00 87.44 727 GLY A N 1
ATOM 5548 C CA . GLY A 1 727 ? -0.329 22.627 5.437 1.00 87.44 727 GLY A CA 1
ATOM 5549 C C . GLY A 1 727 ? 0.252 23.173 4.127 1.00 87.44 727 GLY A C 1
ATOM 5550 O O . GLY A 1 727 ? 1.289 23.845 4.126 1.00 87.44 727 GLY A O 1
ATOM 5551 N N . VAL A 1 728 ? -0.452 22.985 3.006 1.00 87.12 728 VAL A N 1
ATOM 5552 C CA . VAL A 1 728 ? -0.061 23.524 1.689 1.00 87.12 728 VAL A CA 1
ATOM 5553 C C . VAL A 1 728 ? -0.068 25.052 1.688 1.00 87.12 728 VAL A C 1
ATOM 5555 O O . VAL A 1 728 ? 0.861 25.686 1.175 1.00 87.12 728 VAL A O 1
ATOM 5558 N N . GLN A 1 729 ? -1.095 25.668 2.269 1.00 83.75 729 GLN A N 1
ATOM 5559 C CA . GLN A 1 729 ? -1.199 27.117 2.381 1.00 83.75 729 GLN A CA 1
ATOM 5560 C C . GLN A 1 729 ? -0.102 27.692 3.274 1.00 83.75 729 GLN A C 1
ATOM 5562 O O . GLN A 1 729 ? 0.431 28.743 2.936 1.00 83.75 729 GLN A O 1
ATOM 5567 N N . ALA A 1 730 ? 0.288 27.023 4.358 1.00 81.06 730 ALA A N 1
ATOM 5568 C CA . ALA A 1 730 ? 1.384 27.442 5.224 1.00 81.06 730 ALA A CA 1
ATOM 5569 C C . ALA A 1 730 ? 2.725 27.411 4.477 1.00 81.06 730 ALA A C 1
ATOM 5571 O O . ALA A 1 730 ? 3.481 28.381 4.544 1.00 81.06 730 ALA A O 1
ATOM 5572 N N . VAL A 1 731 ? 2.985 26.365 3.682 1.00 76.81 731 VAL A N 1
ATOM 5573 C CA . VAL A 1 731 ? 4.166 26.296 2.801 1.00 76.81 731 VAL A CA 1
ATOM 5574 C C . VAL A 1 731 ? 4.138 27.426 1.761 1.00 76.81 731 VAL A C 1
ATOM 5576 O O . VAL A 1 731 ? 5.130 28.138 1.594 1.00 76.81 731 VAL A O 1
ATOM 5579 N N . ARG A 1 732 ? 2.990 27.668 1.110 1.00 76.38 732 ARG A N 1
ATOM 5580 C CA . ARG A 1 732 ? 2.817 28.763 0.134 1.00 76.38 732 ARG A CA 1
ATOM 5581 C C . ARG A 1 732 ? 2.935 30.152 0.772 1.00 76.38 732 ARG A C 1
ATOM 5583 O O . ARG A 1 732 ? 3.542 31.036 0.176 1.00 76.38 732 ARG A O 1
ATOM 5590 N N . ARG A 1 733 ? 2.381 30.363 1.970 1.00 68.50 733 ARG A N 1
ATOM 5591 C CA . ARG A 1 733 ? 2.449 31.624 2.729 1.00 68.50 733 ARG A CA 1
ATOM 5592 C C . ARG A 1 733 ? 3.864 31.900 3.201 1.00 68.50 733 ARG A C 1
ATOM 5594 O O . ARG A 1 733 ? 4.295 33.030 3.059 1.00 68.50 733 ARG A O 1
ATOM 5601 N N . ARG A 1 734 ? 4.616 30.893 3.651 1.00 62.72 734 ARG A N 1
ATOM 5602 C CA . ARG A 1 734 ? 6.039 31.049 3.994 1.00 62.72 734 ARG A CA 1
ATOM 5603 C C . ARG A 1 734 ? 6.866 31.429 2.762 1.00 62.72 734 ARG A C 1
ATOM 5605 O O . ARG A 1 734 ? 7.683 32.339 2.838 1.00 62.72 734 ARG A O 1
ATOM 5612 N N . ARG A 1 735 ? 6.556 30.832 1.602 1.00 56.09 735 ARG A N 1
ATOM 5613 C CA . ARG A 1 735 ? 7.135 31.213 0.300 1.00 56.09 735 ARG A CA 1
ATOM 5614 C C . ARG A 1 735 ? 6.761 32.646 -0.119 1.00 56.09 735 ARG A C 1
ATOM 5616 O O . ARG A 1 735 ? 7.584 33.308 -0.723 1.00 56.09 735 ARG A O 1
ATOM 5623 N N . LYS A 1 736 ? 5.563 33.149 0.223 1.00 50.94 736 LYS A N 1
ATOM 5624 C CA . LYS A 1 736 ? 5.101 34.527 -0.077 1.00 50.94 736 LYS A CA 1
ATOM 5625 C C . LYS A 1 736 ? 5.531 35.589 0.954 1.00 50.94 736 LYS A C 1
ATOM 5627 O O . LYS A 1 736 ? 5.774 36.728 0.574 1.00 50.94 736 LYS A O 1
ATOM 5632 N N . GLN A 1 737 ? 5.648 35.246 2.238 1.00 51.00 737 GLN A N 1
ATOM 5633 C CA . GLN A 1 737 ? 6.110 36.133 3.320 1.00 51.00 737 GLN A CA 1
ATOM 5634 C C . GLN A 1 737 ? 7.608 36.438 3.212 1.00 51.00 737 GLN A C 1
ATOM 5636 O O . GLN A 1 737 ? 8.035 37.511 3.619 1.00 51.00 737 GLN A O 1
ATOM 5641 N N . LEU A 1 738 ? 8.376 35.541 2.587 1.00 48.81 738 LEU A N 1
ATOM 5642 C CA . LEU A 1 738 ? 9.748 35.811 2.149 1.00 48.81 738 LEU A CA 1
ATOM 5643 C C . LEU A 1 738 ? 9.820 36.725 0.905 1.00 48.81 738 LEU A C 1
ATOM 5645 O O . LEU A 1 738 ? 10.888 37.241 0.607 1.00 48.81 738 LEU A O 1
ATOM 5649 N N . VAL A 1 739 ? 8.706 36.954 0.192 1.00 46.12 739 VAL A N 1
ATOM 5650 C CA . VAL A 1 739 ? 8.671 37.655 -1.112 1.00 46.12 739 VAL A CA 1
ATOM 5651 C C . VAL A 1 739 ? 8.045 39.061 -1.033 1.00 46.12 739 VAL A C 1
ATOM 5653 O O . VAL A 1 739 ? 8.438 39.940 -1.793 1.00 46.12 739 VAL A O 1
ATOM 5656 N N . LEU A 1 740 ? 7.114 39.335 -0.106 1.00 41.06 740 LEU A N 1
ATOM 5657 C CA . LEU A 1 740 ? 6.422 40.637 -0.020 1.00 41.06 740 LEU A CA 1
ATOM 5658 C C . LEU A 1 740 ? 7.245 41.847 0.492 1.00 41.06 740 LEU A C 1
ATOM 5660 O O . LEU A 1 740 ? 7.051 42.929 -0.065 1.00 41.06 740 LEU A O 1
ATOM 5664 N N . PRO A 1 741 ? 8.152 41.752 1.490 1.00 43.97 741 PRO A N 1
ATOM 5665 C CA . PRO A 1 741 ? 8.937 42.919 1.915 1.00 43.97 741 PRO A CA 1
ATOM 5666 C C . PRO A 1 741 ? 10.002 43.338 0.882 1.00 43.97 741 PRO A C 1
ATOM 5668 O O . PRO A 1 741 ? 10.521 44.448 0.959 1.00 43.97 741 PRO A O 1
ATOM 5671 N N . ALA A 1 742 ? 10.284 42.501 -0.124 1.00 45.91 742 ALA A N 1
ATOM 5672 C CA . ALA A 1 742 ? 11.230 42.809 -1.197 1.00 45.91 742 ALA A CA 1
ATOM 5673 C C . ALA A 1 742 ? 10.687 43.848 -2.205 1.00 45.91 742 ALA A C 1
ATOM 5675 O O . ALA A 1 742 ? 11.454 44.630 -2.758 1.00 45.91 742 ALA A O 1
ATOM 5676 N N . ALA A 1 743 ? 9.365 43.931 -2.407 1.00 46.03 743 ALA A N 1
ATOM 5677 C CA . ALA A 1 743 ? 8.777 44.726 -3.493 1.00 46.03 743 ALA A CA 1
ATOM 5678 C C . ALA A 1 743 ? 8.805 46.256 -3.269 1.00 46.03 743 ALA A C 1
ATOM 5680 O O . ALA A 1 743 ? 8.945 47.011 -4.230 1.00 46.03 743 ALA A O 1
ATOM 5681 N N . ALA A 1 744 ? 8.709 46.732 -2.020 1.00 46.94 744 ALA A N 1
ATOM 5682 C CA . ALA A 1 744 ? 8.721 48.170 -1.703 1.00 46.94 744 ALA A CA 1
ATOM 5683 C C . ALA A 1 744 ? 10.138 48.778 -1.730 1.00 46.94 744 ALA A C 1
ATOM 5685 O O . ALA A 1 744 ? 10.312 49.959 -2.024 1.00 46.94 744 ALA A O 1
ATOM 5686 N N . VAL A 1 745 ? 11.157 47.954 -1.479 1.00 50.91 745 VAL A N 1
ATOM 5687 C CA . VAL A 1 745 ? 12.571 48.345 -1.550 1.00 50.91 745 VAL A CA 1
ATOM 5688 C C . VAL A 1 745 ? 13.050 48.406 -3.010 1.00 50.91 745 VAL A C 1
ATOM 5690 O O . VAL A 1 745 ? 13.799 49.312 -3.378 1.00 50.91 745 VAL A O 1
ATOM 5693 N N . CYS A 1 746 ? 12.533 47.531 -3.882 1.00 47.53 746 CYS A N 1
ATOM 5694 C CA . CYS A 1 746 ? 12.851 47.515 -5.314 1.00 47.53 746 CYS A CA 1
ATOM 5695 C C . CYS A 1 746 ? 12.481 48.809 -6.065 1.00 47.53 746 CYS A C 1
ATOM 5697 O O . CYS A 1 746 ? 13.150 49.145 -7.039 1.00 47.53 746 CYS A O 1
ATOM 5699 N N . LEU A 1 747 ? 11.469 49.566 -5.620 1.00 48.38 747 LEU A N 1
ATOM 5700 C CA . LEU A 1 747 ? 10.995 50.760 -6.338 1.00 48.38 747 LEU A CA 1
ATOM 5701 C C . LEU A 1 747 ? 11.899 51.990 -6.152 1.00 48.38 747 LEU A C 1
ATOM 5703 O O . LEU A 1 747 ? 12.057 52.775 -7.082 1.00 48.38 747 LEU A O 1
ATOM 5707 N N . MET A 1 748 ? 12.548 52.130 -4.990 1.00 48.91 748 MET A N 1
ATOM 5708 C CA . MET A 1 748 ? 13.561 53.173 -4.766 1.00 48.91 748 MET A CA 1
ATOM 5709 C C . MET A 1 748 ? 14.938 52.766 -5.287 1.00 48.91 748 MET A C 1
ATOM 5711 O O . MET A 1 748 ? 15.716 53.622 -5.704 1.00 48.91 748 MET A O 1
ATOM 5715 N N . MET A 1 749 ? 15.232 51.465 -5.328 1.00 47.81 749 MET A N 1
ATOM 5716 C CA . MET A 1 749 ? 16.478 50.999 -5.917 1.00 47.81 749 MET A CA 1
ATOM 5717 C C . MET A 1 749 ? 16.453 51.020 -7.450 1.00 47.81 749 MET A C 1
ATOM 5719 O O . MET A 1 749 ? 17.514 51.188 -8.022 1.00 47.81 749 MET A O 1
ATOM 5723 N N . LEU A 1 750 ? 15.301 50.940 -8.131 1.00 51.09 750 LEU A N 1
ATOM 5724 C CA . LEU A 1 750 ? 15.194 50.944 -9.605 1.00 51.09 750 LEU A CA 1
ATOM 5725 C C . LEU A 1 750 ? 15.913 52.117 -10.305 1.00 51.09 750 LEU A C 1
ATOM 5727 O O . LEU A 1 750 ? 16.413 51.935 -11.410 1.00 51.09 750 LEU A O 1
ATOM 5731 N N . ALA A 1 751 ? 16.049 53.278 -9.654 1.00 49.50 751 ALA A N 1
ATOM 5732 C CA . ALA A 1 751 ? 16.824 54.404 -10.188 1.00 49.50 751 ALA A CA 1
ATOM 5733 C C . ALA A 1 751 ? 18.353 54.239 -10.021 1.00 49.50 751 ALA A C 1
ATOM 5735 O O . ALA A 1 751 ? 19.116 54.682 -10.875 1.00 49.50 751 ALA A O 1
ATOM 5736 N N . GLY A 1 752 ? 18.811 53.564 -8.959 1.00 49.78 752 GLY A N 1
ATOM 5737 C CA . GLY A 1 752 ? 20.226 53.207 -8.752 1.00 49.78 752 GLY A CA 1
ATOM 5738 C C . GLY A 1 752 ? 20.632 51.871 -9.397 1.00 49.78 752 GLY A C 1
ATOM 5739 O O . GLY A 1 752 ? 21.789 51.655 -9.747 1.00 49.78 752 GLY A O 1
ATOM 5740 N N . ILE A 1 753 ? 19.662 50.987 -9.624 1.00 52.19 753 ILE A N 1
ATOM 5741 C CA . ILE A 1 753 ? 19.799 49.642 -10.185 1.00 52.19 753 ILE A CA 1
ATOM 5742 C C . ILE A 1 753 ? 20.037 49.691 -11.690 1.00 52.19 753 ILE A C 1
ATOM 5744 O O . ILE A 1 753 ? 20.654 48.775 -12.199 1.00 52.19 753 ILE A O 1
ATOM 5748 N N . THR A 1 754 ? 19.704 50.750 -12.429 1.00 49.12 754 THR A N 1
ATOM 5749 C CA . THR A 1 754 ? 20.138 50.827 -13.841 1.00 49.12 754 THR A CA 1
ATOM 5750 C C . THR A 1 754 ? 21.664 50.780 -13.994 1.00 49.12 754 THR A C 1
ATOM 5752 O O . THR A 1 754 ? 22.159 50.310 -15.014 1.00 49.12 754 THR A O 1
ATOM 5755 N N . TRP A 1 755 ? 22.408 51.208 -12.968 1.00 41.84 755 TRP A N 1
ATOM 5756 C CA . TRP A 1 755 ? 23.869 51.136 -12.940 1.00 41.84 755 TRP A CA 1
ATOM 5757 C C . TRP A 1 755 ? 24.396 49.888 -12.202 1.00 41.84 755 TRP A C 1
ATOM 5759 O O . TRP A 1 755 ? 25.442 49.365 -12.566 1.00 41.84 755 TRP A O 1
ATOM 5769 N N . PHE A 1 756 ? 23.646 49.353 -11.228 1.00 44.84 756 PHE A N 1
ATOM 5770 C CA . PHE A 1 756 ? 24.033 48.179 -10.421 1.00 44.84 756 PHE A CA 1
ATOM 5771 C C . PHE A 1 756 ? 23.470 46.824 -10.931 1.00 44.84 756 PHE A C 1
ATOM 5773 O O . PHE A 1 756 ? 23.956 45.760 -10.559 1.00 44.84 756 PHE A O 1
ATOM 5780 N N . ALA A 1 757 ? 22.469 46.823 -11.822 1.00 46.91 757 ALA A N 1
ATOM 5781 C CA . ALA A 1 757 ? 21.818 45.628 -12.390 1.00 46.91 757 ALA A CA 1
ATOM 5782 C C . ALA A 1 757 ? 22.668 44.871 -13.408 1.00 46.91 757 A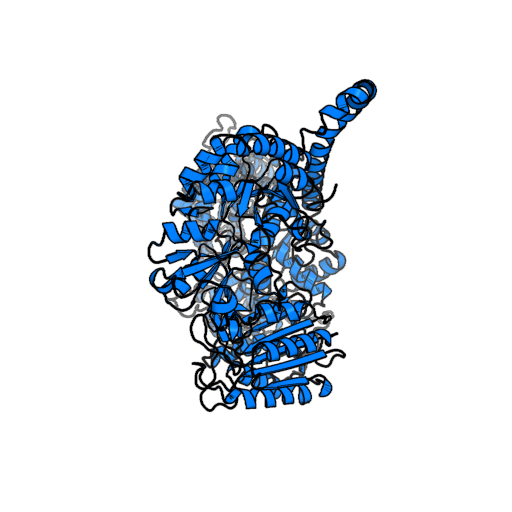LA A C 1
ATOM 5784 O O . ALA A 1 757 ? 22.343 43.729 -13.730 1.00 46.91 757 ALA A O 1
ATOM 5785 N N . LEU A 1 758 ? 23.732 45.486 -13.921 1.00 49.84 758 LEU A N 1
ATOM 5786 C CA . LEU A 1 758 ? 24.710 44.770 -14.733 1.00 49.84 758 LEU A CA 1
ATOM 5787 C C . LEU A 1 758 ? 25.660 43.919 -13.867 1.00 49.84 758 LEU A C 1
ATOM 5789 O O . LEU A 1 758 ? 26.256 43.000 -14.407 1.00 49.84 758 LEU A O 1
ATOM 5793 N N . ASP A 1 759 ? 25.744 44.155 -12.547 1.00 43.59 759 ASP A N 1
ATOM 5794 C CA . ASP A 1 759 ? 26.715 43.499 -11.647 1.00 43.59 759 ASP A CA 1
ATOM 5795 C C . ASP A 1 759 ? 26.128 42.321 -10.829 1.00 43.59 759 ASP A C 1
ATOM 5797 O O . ASP A 1 759 ? 26.834 41.374 -10.493 1.00 43.59 759 ASP A O 1
ATOM 5801 N N . LEU A 1 760 ? 24.818 42.313 -10.526 1.00 45.78 760 LEU A N 1
ATOM 5802 C CA . LEU A 1 760 ? 24.214 41.274 -9.663 1.00 45.78 760 LEU A CA 1
ATOM 5803 C C . LEU A 1 760 ? 23.600 40.061 -10.385 1.00 45.78 760 LEU A C 1
ATOM 5805 O O . LEU A 1 760 ? 23.401 39.028 -9.744 1.00 45.78 760 LEU A O 1
ATOM 5809 N N . ARG A 1 761 ? 23.322 40.122 -11.696 1.00 45.69 761 ARG A N 1
ATOM 5810 C CA . ARG A 1 761 ? 22.784 38.959 -12.440 1.00 45.69 761 ARG A CA 1
ATOM 5811 C C . ARG A 1 761 ? 23.827 37.845 -12.639 1.00 45.69 761 ARG A C 1
ATOM 5813 O O . ARG A 1 761 ? 23.448 36.706 -12.880 1.00 45.69 761 ARG A O 1
ATOM 5820 N N . GLU A 1 762 ? 25.109 38.159 -12.457 1.00 46.59 762 GLU A N 1
ATOM 5821 C CA . GLU A 1 762 ? 26.248 37.244 -12.629 1.00 46.59 762 GLU A CA 1
ATOM 5822 C C . GLU A 1 762 ? 26.430 36.242 -11.463 1.00 46.59 762 GLU A C 1
ATOM 5824 O O . GLU A 1 762 ? 27.133 35.240 -11.607 1.00 46.59 762 GLU A O 1
ATOM 5829 N N . ARG A 1 763 ? 25.833 36.493 -10.281 1.00 46.53 763 ARG A N 1
ATOM 5830 C CA . ARG A 1 763 ? 26.174 35.765 -9.037 1.00 46.53 763 ARG A CA 1
ATOM 5831 C C . ARG A 1 763 ? 25.262 34.583 -8.665 1.00 46.53 763 ARG A C 1
ATOM 5833 O O . ARG A 1 763 ? 25.745 33.683 -7.989 1.00 46.53 763 ARG A O 1
ATOM 5840 N N . GLU A 1 764 ? 23.995 34.522 -9.096 1.00 48.28 764 GLU A N 1
ATOM 5841 C CA . GLU A 1 764 ? 23.069 33.428 -8.701 1.00 48.28 764 GLU A CA 1
ATOM 5842 C C . GLU A 1 764 ? 23.112 32.180 -9.610 1.00 48.28 764 GLU A C 1
ATOM 5844 O O . GLU A 1 764 ? 22.752 31.091 -9.168 1.00 48.28 764 GLU A O 1
ATOM 5849 N N . THR A 1 765 ? 23.574 32.284 -10.861 1.00 59.91 765 THR A N 1
ATOM 5850 C CA . THR A 1 765 ? 23.625 31.143 -11.805 1.00 59.91 765 THR A CA 1
ATOM 5851 C C . THR A 1 765 ? 25.001 30.490 -11.929 1.00 59.91 765 THR A C 1
ATOM 5853 O O . THR A 1 765 ? 25.094 29.388 -12.474 1.00 59.91 765 THR A O 1
ATOM 5856 N N . SER A 1 766 ? 26.048 31.112 -11.380 1.00 76.88 766 SER A N 1
ATOM 5857 C CA . SER A 1 766 ? 27.440 30.681 -11.545 1.00 76.88 766 SER A CA 1
ATOM 5858 C C . SER A 1 766 ? 27.759 29.368 -10.820 1.00 76.88 766 SER A C 1
ATOM 5860 O O . SER A 1 766 ? 27.447 29.211 -9.635 1.00 76.88 766 SER A O 1
ATOM 5862 N N . TYR A 1 767 ? 28.423 28.433 -11.504 1.00 81.06 767 TYR A N 1
ATOM 5863 C CA . TYR A 1 767 ? 29.000 27.222 -10.905 1.00 81.06 767 TYR A CA 1
ATOM 5864 C C . TYR A 1 767 ? 30.089 27.519 -9.863 1.00 81.06 767 TYR A C 1
ATOM 5866 O O . TYR A 1 767 ? 30.397 26.656 -9.047 1.00 81.06 767 TYR A O 1
ATOM 5874 N N . TYR A 1 768 ? 30.637 28.735 -9.849 1.00 82.62 768 TYR A N 1
ATOM 5875 C CA . TYR A 1 768 ? 31.731 29.145 -8.964 1.00 82.62 768 TYR A CA 1
ATOM 5876 C C . TYR A 1 768 ? 31.272 30.053 -7.811 1.00 82.62 768 TYR A C 1
ATOM 5878 O O . TYR A 1 768 ? 32.098 30.670 -7.144 1.00 82.62 768 TYR A O 1
ATOM 5886 N N . ALA A 1 769 ? 29.960 30.179 -7.583 1.00 73.25 769 ALA A N 1
ATOM 5887 C CA . ALA A 1 769 ? 29.418 31.049 -6.542 1.00 73.25 769 ALA A CA 1
ATOM 5888 C C . ALA A 1 769 ? 29.761 30.552 -5.119 1.00 73.25 769 ALA A C 1
ATOM 5890 O O . ALA A 1 769 ? 29.565 29.379 -4.790 1.00 73.25 769 ALA A O 1
ATOM 5891 N N . GLU A 1 770 ? 30.223 31.463 -4.253 1.00 59.28 770 GLU A N 1
ATOM 5892 C CA . GLU A 1 770 ? 30.523 31.172 -2.844 1.00 59.28 770 GLU A CA 1
ATOM 5893 C C . GLU A 1 770 ? 29.280 30.628 -2.111 1.00 59.28 770 GLU A C 1
ATOM 5895 O O . GLU A 1 770 ? 28.208 31.232 -2.137 1.00 59.28 770 GLU A O 1
ATOM 5900 N N . GLY A 1 771 ? 29.420 29.473 -1.446 1.00 59.19 771 GLY A N 1
ATOM 5901 C CA . GLY A 1 771 ? 28.348 28.839 -0.662 1.00 59.19 771 GLY A CA 1
ATOM 5902 C C . GLY A 1 771 ? 27.458 27.834 -1.412 1.00 59.19 771 GLY A C 1
ATOM 5903 O O . GLY A 1 771 ? 26.560 27.265 -0.794 1.00 59.19 771 GLY A O 1
ATOM 5904 N N . ARG A 1 772 ? 27.710 27.564 -2.705 1.00 61.34 772 ARG A N 1
ATOM 5905 C CA . ARG A 1 772 ? 26.918 26.635 -3.547 1.00 61.34 772 ARG A CA 1
ATOM 5906 C C . ARG A 1 772 ? 27.124 25.135 -3.241 1.00 61.34 772 ARG A C 1
ATOM 5908 O O . ARG A 1 772 ? 26.368 24.304 -3.735 1.00 61.34 772 ARG A O 1
ATOM 5915 N N . GLY A 1 773 ? 28.085 24.781 -2.388 1.00 65.44 773 GLY A N 1
ATOM 5916 C CA . GLY A 1 773 ? 28.477 23.390 -2.128 1.00 65.44 773 GLY A CA 1
ATOM 5917 C C . GLY A 1 773 ? 29.563 22.903 -3.093 1.00 65.44 773 GLY A C 1
ATOM 5918 O O . GLY A 1 773 ? 30.185 23.701 -3.791 1.00 65.44 773 GLY A O 1
ATOM 5919 N N . THR A 1 774 ? 29.835 21.599 -3.090 1.00 77.38 774 THR A N 1
ATOM 5920 C CA . THR A 1 774 ? 30.954 21.008 -3.833 1.00 77.38 774 THR A CA 1
ATOM 5921 C C . THR A 1 774 ? 30.599 20.730 -5.297 1.00 77.38 774 THR A C 1
ATOM 5923 O O . THR A 1 774 ? 29.603 20.066 -5.561 1.00 77.38 774 THR A O 1
ATOM 5926 N N . LEU A 1 775 ? 31.422 21.209 -6.240 1.00 88.00 775 LEU A N 1
ATOM 5927 C CA . LEU A 1 775 ? 31.238 21.010 -7.686 1.00 88.00 775 LEU A CA 1
ATOM 5928 C C . LEU A 1 775 ? 31.541 19.553 -8.086 1.00 88.00 775 LEU A C 1
ATOM 5930 O O . LEU A 1 775 ? 32.621 19.048 -7.761 1.00 88.00 775 LEU A O 1
ATOM 5934 N N . LYS A 1 776 ? 30.628 18.878 -8.792 1.00 93.81 776 LYS A N 1
ATOM 5935 C CA . LYS A 1 776 ? 30.787 17.492 -9.257 1.00 93.81 776 LYS A CA 1
ATOM 5936 C C . LYS A 1 776 ? 31.276 17.441 -10.701 1.00 93.81 776 LYS A C 1
ATOM 5938 O O . LYS A 1 776 ? 30.718 18.085 -11.589 1.00 93.81 776 LYS A O 1
ATOM 5943 N N . ILE A 1 777 ? 32.308 16.636 -10.937 1.00 96.06 777 ILE A N 1
ATOM 5944 C CA . ILE A 1 777 ? 32.984 16.501 -12.226 1.00 96.06 777 ILE A CA 1
ATOM 5945 C C . ILE A 1 777 ? 32.942 15.044 -12.683 1.00 96.06 777 ILE A C 1
ATOM 5947 O O . ILE A 1 777 ? 33.438 14.155 -11.991 1.00 96.06 777 ILE A O 1
ATOM 5951 N N . GLY A 1 778 ? 32.388 14.803 -13.867 1.00 95.81 778 GLY A N 1
ATOM 5952 C CA . GLY A 1 778 ? 32.413 13.501 -14.521 1.00 95.81 778 GLY A CA 1
ATOM 5953 C C . GLY A 1 778 ? 33.766 13.224 -15.179 1.00 95.81 778 GLY A C 1
ATOM 5954 O O . GLY A 1 778 ? 34.250 14.035 -15.975 1.00 95.81 778 GLY A O 1
ATOM 5955 N N . VAL A 1 779 ? 34.368 12.080 -14.857 1.00 94.75 779 VAL A N 1
ATOM 5956 C CA . VAL A 1 779 ? 35.671 11.625 -15.374 1.00 94.75 779 VAL A CA 1
ATOM 5957 C C . VAL A 1 779 ? 35.628 10.125 -15.708 1.00 94.75 779 VAL A C 1
ATOM 5959 O O . VAL A 1 779 ? 34.842 9.379 -15.123 1.00 94.75 779 VAL A O 1
ATOM 5962 N N . SER A 1 780 ? 36.454 9.661 -16.652 1.00 91.50 780 SER A N 1
ATOM 5963 C CA . SER A 1 780 ? 36.534 8.224 -16.982 1.00 91.50 780 SER A CA 1
ATOM 5964 C C . SER A 1 780 ? 37.238 7.429 -15.883 1.00 91.50 780 SER A C 1
ATOM 5966 O O . SER A 1 780 ? 38.040 7.979 -15.124 1.00 91.50 780 SER A O 1
ATOM 5968 N N . THR A 1 781 ? 36.947 6.130 -15.811 1.00 91.25 781 THR A N 1
ATOM 5969 C CA . THR A 1 781 ? 37.477 5.235 -14.765 1.00 91.25 781 THR A CA 1
ATOM 5970 C C . THR A 1 781 ? 38.538 4.258 -15.270 1.00 91.25 781 THR A C 1
ATOM 5972 O O . THR A 1 781 ? 39.283 3.724 -14.456 1.00 91.25 781 THR A O 1
ATOM 5975 N N . ASP A 1 782 ? 38.650 4.088 -16.587 1.00 90.56 782 ASP A N 1
ATOM 5976 C CA . ASP A 1 782 ? 39.295 2.962 -17.268 1.00 90.56 782 ASP A CA 1
ATOM 5977 C C . ASP A 1 782 ? 40.359 3.393 -18.300 1.00 90.56 782 ASP A C 1
ATOM 5979 O O . ASP A 1 782 ? 40.723 2.625 -19.184 1.00 90.56 782 ASP A O 1
ATOM 5983 N N . GLN A 1 783 ? 40.868 4.631 -18.231 1.00 92.19 783 GLN A N 1
ATOM 5984 C CA . GLN A 1 783 ? 41.848 5.163 -19.191 1.00 92.19 783 GLN A CA 1
ATOM 5985 C C . GLN A 1 783 ? 43.145 5.570 -18.470 1.00 92.19 783 GLN A C 1
ATOM 5987 O O . GLN A 1 783 ? 43.303 6.741 -18.113 1.00 92.19 783 GLN A O 1
ATOM 5992 N N . PRO A 1 784 ? 44.086 4.638 -18.216 1.00 91.50 784 PRO A N 1
ATOM 5993 C CA . PRO A 1 784 ? 45.354 4.959 -17.564 1.00 91.50 784 PRO A CA 1
ATOM 5994 C C . PRO A 1 784 ? 46.079 6.089 -18.306 1.00 91.50 784 PRO A C 1
ATOM 5996 O O . PRO A 1 784 ? 45.951 6.240 -19.519 1.00 91.50 784 PRO A O 1
ATOM 5999 N N . GLY A 1 785 ? 46.793 6.933 -17.563 1.00 91.00 785 GLY A N 1
ATOM 6000 C CA . GLY A 1 785 ? 47.450 8.139 -18.078 1.00 91.00 785 GLY A CA 1
ATOM 6001 C C . GLY A 1 785 ? 46.514 9.336 -18.298 1.00 91.00 785 GLY A C 1
ATOM 6002 O O . GLY A 1 785 ? 46.843 10.446 -17.882 1.00 91.00 785 GLY A O 1
ATOM 6003 N N . THR A 1 786 ? 45.325 9.158 -18.886 1.00 92.06 786 THR A N 1
ATOM 6004 C CA . THR A 1 786 ? 44.389 10.275 -19.137 1.00 92.06 786 THR A CA 1
ATOM 6005 C C . THR A 1 786 ? 43.349 10.455 -18.033 1.00 92.06 786 THR A C 1
ATOM 6007 O O . THR A 1 786 ? 43.223 11.558 -17.508 1.00 92.06 786 THR A O 1
ATOM 6010 N N . SER A 1 787 ? 42.635 9.402 -17.634 1.00 91.50 787 SER A N 1
ATOM 6011 C CA . SER A 1 787 ? 41.664 9.423 -16.533 1.00 91.50 787 SER A CA 1
ATOM 6012 C C . SER A 1 787 ? 41.354 8.010 -16.029 1.00 91.50 787 SER A C 1
ATOM 6014 O O . SER A 1 787 ? 40.712 7.218 -16.721 1.00 91.50 787 SER A O 1
ATOM 6016 N N . PHE A 1 788 ? 41.759 7.710 -14.796 1.00 86.44 788 PHE A N 1
ATOM 6017 C CA . PHE A 1 788 ? 41.641 6.386 -14.189 1.00 86.44 788 PHE A CA 1
ATOM 6018 C C . PHE A 1 788 ? 41.209 6.470 -12.720 1.00 86.44 788 PHE A C 1
ATOM 6020 O O . PHE A 1 788 ? 41.550 7.429 -12.017 1.00 86.44 788 PHE A O 1
ATOM 6027 N N . SER A 1 789 ? 40.469 5.460 -12.251 1.00 88.62 789 SER A N 1
ATOM 6028 C CA . SER A 1 789 ? 40.036 5.345 -10.854 1.00 88.62 789 SER A CA 1
ATOM 6029 C C . SER A 1 789 ? 40.711 4.170 -10.147 1.00 88.62 789 SER A C 1
ATOM 6031 O O . SER A 1 789 ? 40.729 3.047 -10.646 1.00 88.62 789 SER A O 1
ATOM 6033 N N . TYR A 1 790 ? 41.250 4.414 -8.953 1.00 76.56 790 TYR A N 1
ATOM 6034 C CA . TYR A 1 790 ? 41.822 3.373 -8.102 1.00 76.56 790 TYR A CA 1
ATOM 6035 C C . TYR A 1 790 ? 40.753 2.698 -7.240 1.00 76.56 790 TYR A C 1
ATOM 6037 O O . TYR A 1 790 ? 39.674 3.230 -6.991 1.00 76.56 790 TYR A O 1
ATOM 6045 N N . ARG A 1 791 ? 41.085 1.519 -6.697 1.00 74.38 791 ARG A N 1
ATOM 6046 C CA . ARG A 1 791 ? 40.192 0.749 -5.808 1.00 74.38 791 ARG A CA 1
ATOM 6047 C C . ARG A 1 791 ? 39.786 1.489 -4.530 1.00 74.38 791 ARG A C 1
ATOM 6049 O O . ARG A 1 791 ? 38.817 1.092 -3.894 1.00 74.38 791 ARG A O 1
ATOM 6056 N N . ASP A 1 792 ? 40.527 2.523 -4.142 1.00 74.25 792 ASP A N 1
ATOM 6057 C CA . ASP A 1 792 ? 40.211 3.388 -3.002 1.00 74.25 792 ASP A CA 1
ATOM 6058 C C . ASP A 1 792 ? 39.226 4.521 -3.353 1.00 74.25 792 ASP A C 1
ATOM 6060 O O . ASP A 1 792 ? 38.900 5.342 -2.496 1.00 74.25 792 ASP A O 1
ATOM 6064 N N . GLY A 1 793 ? 38.744 4.566 -4.600 1.00 74.62 793 GLY A N 1
ATOM 6065 C CA . GLY A 1 793 ? 37.833 5.588 -5.108 1.00 74.62 793 GLY A CA 1
ATOM 6066 C C . GLY A 1 793 ? 38.520 6.895 -5.511 1.00 74.62 793 GLY A C 1
ATOM 6067 O O . GLY A 1 793 ? 37.833 7.851 -5.873 1.00 74.62 793 GLY A O 1
ATOM 6068 N N . SER A 1 794 ? 39.854 6.977 -5.461 1.00 84.88 794 SER A N 1
ATOM 6069 C CA . SER A 1 794 ? 40.592 8.152 -5.927 1.00 84.88 794 SER A CA 1
ATOM 6070 C C . SER A 1 794 ? 40.722 8.175 -7.454 1.00 84.88 794 SER A C 1
ATOM 6072 O O . SER A 1 794 ? 40.833 7.138 -8.105 1.00 84.88 794 SER A O 1
ATOM 6074 N N . PHE A 1 795 ? 40.710 9.379 -8.033 1.00 91.56 795 PHE A N 1
ATOM 6075 C CA . PHE A 1 795 ? 40.861 9.605 -9.473 1.00 91.56 795 PHE A CA 1
ATOM 6076 C C . PHE A 1 795 ? 42.195 10.292 -9.774 1.00 91.56 795 PHE A C 1
ATOM 6078 O O . PHE A 1 795 ? 42.548 11.283 -9.115 1.00 91.56 795 PHE A O 1
ATOM 6085 N N . GLN A 1 796 ? 42.905 9.796 -10.788 1.00 90.62 796 GLN A N 1
ATOM 6086 C CA . GLN A 1 796 ? 44.158 10.361 -11.302 1.00 90.62 796 GLN A CA 1
ATOM 6087 C C . GLN A 1 796 ? 44.185 10.332 -12.835 1.00 90.62 796 GLN A C 1
ATOM 6089 O O . GLN A 1 796 ? 43.312 9.743 -13.472 1.00 90.62 796 GLN A O 1
ATOM 6094 N N . GLY A 1 797 ? 45.186 10.982 -13.423 1.00 93.75 797 GLY A N 1
ATOM 6095 C CA . GLY A 1 797 ? 45.344 11.109 -14.865 1.00 93.75 797 GLY A CA 1
ATOM 6096 C C . GLY A 1 797 ? 45.354 12.565 -15.316 1.00 93.75 797 GLY A C 1
ATOM 6097 O O . GLY A 1 797 ? 44.960 13.481 -14.587 1.00 93.75 797 GLY A O 1
ATOM 6098 N N . PHE A 1 798 ? 45.810 12.767 -16.546 1.00 96.00 798 PHE A N 1
ATOM 6099 C CA . PHE A 1 798 ? 45.982 14.077 -17.154 1.00 96.00 798 PHE A CA 1
ATOM 6100 C C . PHE A 1 798 ? 44.703 14.931 -17.123 1.00 96.00 798 PHE A C 1
ATOM 6102 O O . PHE A 1 798 ? 44.762 16.088 -16.710 1.00 96.00 798 PHE A O 1
ATOM 6109 N N . ASP A 1 799 ? 43.540 14.369 -17.462 1.00 95.62 799 ASP A N 1
ATOM 6110 C CA . ASP A 1 799 ? 42.257 15.084 -17.439 1.00 95.62 799 ASP A CA 1
ATOM 6111 C C . ASP A 1 799 ? 41.909 15.567 -16.027 1.00 95.62 799 ASP A C 1
ATOM 6113 O O . ASP A 1 799 ? 41.490 16.711 -15.837 1.00 95.62 799 ASP A O 1
ATOM 6117 N N . VAL A 1 800 ? 42.142 14.707 -15.029 1.00 94.81 800 VAL A N 1
ATOM 6118 C CA . VAL A 1 800 ? 41.877 14.979 -13.613 1.00 94.81 800 VAL A CA 1
ATOM 6119 C C . VAL A 1 800 ? 42.803 16.079 -13.090 1.00 94.81 800 VAL A C 1
ATOM 6121 O O . VAL A 1 800 ? 42.347 16.975 -12.378 1.00 94.81 800 VAL A O 1
ATOM 6124 N N . THR A 1 801 ? 44.090 16.051 -13.442 1.00 95.12 801 THR A N 1
ATOM 6125 C CA . THR A 1 801 ? 45.045 17.099 -13.047 1.00 95.12 801 THR A CA 1
ATOM 6126 C C . THR A 1 801 ? 44.704 18.436 -13.704 1.00 95.12 801 THR A C 1
ATOM 6128 O O . THR A 1 801 ? 44.638 19.454 -13.012 1.00 95.12 801 THR A O 1
ATOM 6131 N N . VAL A 1 802 ? 44.409 18.438 -15.008 1.00 94.81 802 VAL A N 1
ATOM 6132 C CA . VAL A 1 802 ? 44.053 19.653 -15.755 1.00 94.81 802 VAL A CA 1
ATOM 6133 C C . VAL A 1 802 ? 42.803 20.312 -15.175 1.00 94.81 802 VAL A C 1
ATOM 6135 O O . VAL A 1 802 ? 42.820 21.516 -14.906 1.00 94.81 802 VAL A O 1
ATOM 6138 N N . ILE A 1 803 ? 41.724 19.553 -14.942 1.00 94.75 803 ILE A N 1
ATOM 6139 C CA . ILE A 1 803 ? 40.481 20.134 -14.419 1.00 94.75 803 ILE A CA 1
ATOM 6140 C C . ILE A 1 803 ? 40.635 20.618 -12.972 1.00 94.75 803 ILE A C 1
ATOM 6142 O O . ILE A 1 803 ? 40.140 21.697 -12.653 1.00 94.75 803 ILE A O 1
ATOM 6146 N N . LYS A 1 804 ? 41.370 19.897 -12.109 1.00 93.62 804 LYS A N 1
ATOM 6147 C CA . LYS A 1 804 ? 41.664 20.343 -10.732 1.00 93.62 804 LYS A CA 1
ATOM 6148 C C . LYS A 1 804 ? 42.417 21.674 -10.725 1.00 93.62 804 LYS A C 1
ATOM 6150 O O . LYS A 1 804 ? 42.019 22.605 -10.024 1.00 93.62 804 LYS A O 1
ATOM 6155 N N . ASP A 1 805 ? 43.473 21.789 -11.527 1.00 92.38 805 ASP A N 1
ATOM 6156 C CA . ASP A 1 805 ? 44.284 23.006 -11.593 1.00 92.38 805 ASP A CA 1
ATOM 6157 C C . ASP A 1 805 ? 43.524 24.191 -12.203 1.00 92.38 805 ASP A C 1
ATOM 6159 O O . ASP A 1 805 ? 43.672 25.331 -11.744 1.00 92.38 805 ASP A O 1
ATOM 6163 N N . ALA A 1 806 ? 42.716 23.937 -13.236 1.00 91.88 806 ALA A N 1
ATOM 6164 C CA . ALA A 1 806 ? 41.896 24.960 -13.875 1.00 91.88 806 ALA A CA 1
ATOM 6165 C C . ALA A 1 806 ? 40.790 25.464 -12.931 1.00 91.88 806 ALA A C 1
ATOM 6167 O O . ALA A 1 806 ? 40.584 26.673 -12.818 1.00 91.88 806 ALA A O 1
ATOM 6168 N N . LEU A 1 807 ? 40.130 24.565 -12.193 1.00 92.44 807 LEU A N 1
ATOM 6169 C CA . LEU A 1 807 ? 39.087 24.916 -11.225 1.00 92.44 807 LEU A CA 1
ATOM 6170 C C . LEU A 1 807 ? 39.627 25.719 -10.036 1.00 92.44 807 LEU A C 1
ATOM 6172 O O . LEU A 1 807 ? 38.999 26.691 -9.609 1.00 92.44 807 LEU A O 1
ATOM 6176 N N . LYS A 1 808 ? 40.845 25.418 -9.579 1.00 90.69 808 LYS A N 1
ATOM 6177 C CA . LYS A 1 808 ? 41.520 26.226 -8.557 1.00 90.69 808 LYS A CA 1
ATOM 6178 C C . LYS A 1 808 ? 41.717 27.679 -9.000 1.00 90.69 808 LYS A C 1
ATOM 6180 O O . LYS A 1 808 ? 41.591 28.600 -8.198 1.00 90.69 808 LYS A O 1
ATOM 6185 N N . GLY A 1 809 ? 41.990 27.907 -10.287 1.00 86.62 809 GLY A N 1
ATOM 6186 C CA . GLY A 1 809 ? 42.153 29.254 -10.843 1.00 86.62 809 GLY A CA 1
ATOM 6187 C C . GLY A 1 809 ? 40.862 30.080 -10.909 1.00 86.62 809 GLY A C 1
ATOM 6188 O O . GLY A 1 809 ? 40.945 31.300 -11.026 1.00 86.62 809 GLY A O 1
ATOM 6189 N N . VAL A 1 810 ? 39.690 29.444 -10.811 1.00 89.50 810 VAL A N 1
ATOM 6190 C CA . VAL A 1 810 ? 38.378 30.113 -10.719 1.00 89.50 810 VAL A CA 1
ATOM 6191 C C . VAL A 1 810 ? 37.791 30.085 -9.300 1.00 89.50 810 VAL A C 1
ATOM 6193 O O . VAL A 1 810 ? 36.644 30.480 -9.115 1.00 89.50 810 VAL A O 1
ATOM 6196 N N . GLY A 1 811 ? 38.571 29.666 -8.295 1.00 86.75 811 GLY A N 1
ATOM 6197 C CA . GLY A 1 811 ? 38.175 29.694 -6.881 1.00 86.75 811 GLY A CA 1
ATOM 6198 C C . GLY A 1 811 ? 37.485 28.428 -6.363 1.00 86.75 811 GLY A C 1
ATOM 6199 O O . GLY A 1 811 ? 36.889 28.464 -5.291 1.00 86.75 811 GLY A O 1
ATOM 6200 N N . VAL A 1 812 ? 37.557 27.307 -7.089 1.00 88.12 812 VAL A N 1
ATOM 6201 C CA . VAL A 1 812 ? 37.037 26.007 -6.633 1.00 88.12 812 VAL A CA 1
ATOM 6202 C C . VAL A 1 812 ? 38.196 25.128 -6.162 1.00 88.12 812 VAL A C 1
ATOM 6204 O O . VAL A 1 812 ? 38.918 24.551 -6.972 1.00 88.12 812 VAL A O 1
ATOM 6207 N N . ASP A 1 813 ? 38.368 25.018 -4.842 1.00 82.75 813 ASP A N 1
ATOM 6208 C CA . ASP A 1 813 ? 39.517 24.321 -4.241 1.00 82.75 813 ASP A CA 1
ATOM 6209 C C . ASP A 1 813 ? 39.359 22.795 -4.138 1.00 82.75 813 ASP A C 1
ATOM 6211 O O . ASP A 1 813 ? 40.353 22.070 -4.180 1.00 82.75 813 ASP A O 1
ATOM 6215 N N . GLN A 1 814 ? 38.132 22.288 -3.979 1.00 84.81 814 GLN A N 1
ATOM 6216 C CA . GLN A 1 814 ? 37.876 20.862 -3.737 1.00 84.81 814 GLN A CA 1
ATOM 6217 C C . GLN A 1 814 ? 36.708 20.344 -4.583 1.00 84.81 814 GLN A C 1
ATOM 6219 O O . GLN A 1 814 ? 35.621 20.189 -4.045 1.00 84.81 814 GLN A O 1
ATOM 6224 N N . PRO A 1 815 ? 36.874 20.074 -5.888 1.00 90.75 815 PRO A N 1
ATOM 6225 C CA . PRO A 1 815 ? 35.836 19.400 -6.665 1.00 90.75 815 PRO A CA 1
ATOM 6226 C C . PRO A 1 815 ? 35.689 17.924 -6.255 1.00 90.75 815 PRO A C 1
ATOM 6228 O O . PRO A 1 815 ? 36.654 17.273 -5.848 1.00 90.75 815 PRO A O 1
ATOM 6231 N N . THR A 1 816 ? 34.484 17.384 -6.412 1.00 92.75 816 THR A N 1
ATOM 6232 C CA . THR A 1 816 ? 34.182 15.948 -6.284 1.00 92.75 816 THR A CA 1
ATOM 6233 C C . THR A 1 816 ? 34.141 15.287 -7.653 1.00 92.75 816 THR A C 1
ATOM 6235 O O . THR A 1 816 ? 33.704 15.905 -8.618 1.00 92.75 816 THR A O 1
ATOM 6238 N N . PHE A 1 817 ? 34.571 14.030 -7.738 1.00 93.81 817 PHE A N 1
ATOM 6239 C CA . PHE A 1 817 ? 34.649 13.288 -8.995 1.00 93.81 817 PHE A CA 1
ATOM 6240 C C . PHE A 1 817 ? 33.648 12.140 -9.019 1.00 93.81 817 PHE A C 1
ATOM 6242 O O . PHE A 1 817 ? 33.473 11.448 -8.017 1.00 93.81 817 PHE A O 1
ATOM 6249 N N . GLN A 1 818 ? 33.022 11.942 -10.174 1.00 93.75 818 GLN A N 1
ATOM 6250 C CA . GLN A 1 818 ? 32.116 10.837 -10.451 1.00 93.75 818 GLN A CA 1
ATOM 6251 C C . GLN A 1 818 ? 32.630 10.066 -11.665 1.00 93.75 818 GLN A C 1
ATOM 6253 O O . GLN A 1 818 ? 32.922 10.653 -12.708 1.00 93.75 818 GLN A O 1
ATOM 6258 N N . GLY A 1 819 ? 32.739 8.747 -11.515 1.00 91.62 819 GLY A N 1
ATOM 6259 C CA . GLY A 1 819 ? 33.103 7.857 -12.608 1.00 91.62 819 GLY A CA 1
ATOM 6260 C C . GLY A 1 819 ? 31.964 7.751 -13.614 1.00 91.62 819 GLY A C 1
ATOM 6261 O O . GLY A 1 819 ? 30.830 7.485 -13.219 1.00 91.62 819 GLY A O 1
ATOM 6262 N N . ILE A 1 820 ? 32.262 7.961 -14.894 1.00 92.12 820 ILE A N 1
ATOM 6263 C CA . ILE A 1 820 ? 31.282 7.877 -15.982 1.00 92.12 820 ILE A CA 1
ATOM 6264 C C . ILE A 1 820 ? 31.840 7.091 -17.168 1.00 92.12 820 ILE A C 1
ATOM 6266 O O . ILE A 1 820 ? 33.052 7.085 -17.412 1.00 92.12 820 ILE A O 1
ATOM 6270 N N . LEU A 1 821 ? 30.950 6.455 -17.933 1.00 87.31 821 LEU A N 1
ATOM 6271 C CA . LEU A 1 821 ? 31.311 5.846 -19.208 1.00 87.31 821 LEU A CA 1
ATOM 6272 C C . LEU A 1 821 ? 31.275 6.892 -20.337 1.00 87.31 821 LEU A C 1
ATOM 6274 O O . LEU A 1 821 ? 30.468 7.825 -20.299 1.00 87.31 821 LEU A O 1
ATOM 6278 N N . PRO A 1 822 ? 32.103 6.740 -21.387 1.00 87.62 822 PRO A N 1
ATOM 6279 C CA . PRO A 1 822 ? 32.128 7.656 -22.528 1.00 87.62 822 PRO A CA 1
ATOM 6280 C C . PRO A 1 822 ? 30.770 7.892 -23.211 1.00 87.62 822 PRO A C 1
ATOM 6282 O O . PRO A 1 822 ? 30.530 9.013 -23.672 1.00 87.62 822 PRO A O 1
ATOM 6285 N N . ARG A 1 823 ? 29.887 6.886 -23.243 1.00 86.62 823 ARG A N 1
ATOM 6286 C CA . ARG A 1 823 ? 28.524 6.983 -23.796 1.00 86.62 823 ARG A CA 1
ATOM 6287 C C . ARG A 1 823 ? 27.570 7.845 -22.960 1.00 86.62 823 ARG A C 1
ATOM 6289 O O . ARG A 1 823 ? 26.694 8.493 -23.519 1.00 86.62 823 ARG A O 1
ATOM 6296 N N . ASP A 1 824 ? 27.805 7.941 -21.652 1.00 89.31 824 ASP A N 1
ATOM 6297 C CA . ASP A 1 824 ? 26.921 8.645 -20.714 1.00 89.31 824 ASP A CA 1
ATOM 6298 C C . ASP A 1 824 ? 27.309 10.124 -20.535 1.00 89.31 824 ASP A C 1
ATOM 6300 O O . ASP A 1 824 ? 26.588 10.895 -19.910 1.00 89.31 824 ASP A O 1
ATOM 6304 N N . ARG A 1 825 ? 28.440 10.569 -21.110 1.00 91.50 825 ARG A N 1
ATOM 6305 C CA . ARG A 1 825 ? 28.997 11.928 -20.923 1.00 91.50 825 ARG A CA 1
ATOM 6306 C C . ARG A 1 825 ? 28.009 13.065 -21.197 1.00 91.50 825 ARG A C 1
ATOM 6308 O O . ARG A 1 825 ? 28.146 14.134 -20.607 1.00 91.50 825 ARG A O 1
ATOM 6315 N N . VAL A 1 826 ? 27.052 12.870 -22.107 1.00 89.31 826 VAL A N 1
ATOM 6316 C CA . VAL A 1 826 ? 26.035 13.885 -22.423 1.00 89.31 826 VAL A CA 1
ATOM 6317 C C . VAL A 1 826 ? 24.847 13.805 -21.464 1.00 89.31 826 VAL A C 1
ATOM 6319 O O . VAL A 1 826 ? 24.428 14.846 -20.961 1.00 89.31 826 VAL A O 1
ATOM 6322 N N . SER A 1 827 ? 24.309 12.611 -21.194 1.00 86.62 827 SER A N 1
ATOM 6323 C CA . SER A 1 827 ? 23.122 12.431 -20.342 1.00 86.62 827 SER A CA 1
ATOM 6324 C C . SER A 1 827 ? 23.373 12.928 -18.923 1.00 86.62 827 SER A C 1
ATOM 6326 O O . SER A 1 827 ? 22.614 13.771 -18.452 1.00 86.62 827 SER A O 1
ATOM 6328 N N . VAL A 1 828 ? 24.507 12.570 -18.314 1.00 87.81 828 VAL A N 1
ATOM 6329 C CA . VAL A 1 828 ? 24.859 12.993 -16.942 1.00 87.81 828 VAL A CA 1
ATOM 6330 C C . VAL A 1 828 ? 24.962 14.519 -16.784 1.00 87.81 828 VAL A C 1
ATOM 6332 O O . VAL A 1 828 ? 24.643 15.064 -15.728 1.00 87.81 828 VAL A O 1
ATOM 6335 N N . LEU A 1 829 ? 25.361 15.242 -17.843 1.00 88.69 829 LEU A N 1
ATOM 6336 C CA . LEU A 1 829 ? 25.360 16.713 -17.869 1.00 88.69 829 LEU A CA 1
ATOM 6337 C C . LEU A 1 829 ? 23.953 17.288 -18.060 1.00 88.69 829 LEU A C 1
ATOM 6339 O O . LEU A 1 829 ? 23.633 18.352 -17.527 1.00 88.69 829 LEU A O 1
ATOM 6343 N N . GLN A 1 830 ? 23.113 16.631 -18.860 1.00 84.56 830 GLN A N 1
ATOM 6344 C CA . GLN A 1 830 ? 21.763 17.108 -19.154 1.00 84.56 830 GLN A CA 1
ATOM 6345 C C . GLN A 1 830 ? 20.799 16.870 -17.991 1.00 84.56 830 GLN A C 1
ATOM 6347 O O . GLN A 1 830 ? 19.988 17.755 -17.694 1.00 84.56 830 GLN A O 1
ATOM 6352 N N . GLU A 1 831 ? 20.924 15.724 -17.330 1.00 83.75 831 GLU A N 1
ATOM 6353 C CA . GLU A 1 831 ? 20.148 15.292 -16.164 1.00 83.75 831 GLU A CA 1
ATOM 6354 C C . GLU A 1 831 ? 20.586 16.023 -14.887 1.00 83.75 831 GLU A C 1
ATOM 6356 O O . GLU A 1 831 ? 19.775 16.237 -13.987 1.00 83.75 831 GLU A O 1
ATOM 6361 N N . GLY A 1 832 ? 21.817 16.548 -14.873 1.00 86.69 832 GLY A N 1
ATOM 6362 C CA . GLY A 1 832 ? 22.352 17.349 -13.772 1.00 86.69 832 GLY A CA 1
ATOM 6363 C C . GLY A 1 832 ? 23.030 16.519 -12.683 1.00 86.69 832 GLY A C 1
ATOM 6364 O O . GLY A 1 832 ? 23.161 16.998 -11.557 1.00 86.69 832 GLY A O 1
ATOM 6365 N N . ASP A 1 833 ? 23.471 15.304 -13.011 1.00 86.38 833 ASP A N 1
ATOM 6366 C CA . ASP A 1 833 ? 24.233 14.437 -12.107 1.00 86.38 833 ASP A CA 1
ATOM 6367 C C . ASP A 1 833 ? 25.621 15.014 -11.808 1.00 86.38 833 ASP A C 1
ATOM 6369 O O . ASP A 1 833 ? 26.116 14.920 -10.679 1.00 86.38 833 ASP A O 1
ATOM 6373 N N . VAL A 1 834 ? 26.221 15.654 -12.818 1.00 92.50 834 VAL A N 1
ATOM 6374 C CA . VAL A 1 834 ? 27.485 16.397 -12.732 1.00 92.50 834 VAL A CA 1
ATOM 6375 C C . VAL A 1 834 ? 27.350 17.766 -13.400 1.00 92.50 834 VAL A C 1
ATOM 6377 O O . VAL A 1 834 ? 26.610 17.931 -14.369 1.00 92.50 834 VAL A O 1
ATOM 6380 N N . GLU A 1 835 ? 28.090 18.764 -12.916 1.00 93.50 835 GLU A N 1
ATOM 6381 C CA . GLU A 1 835 ? 28.087 20.106 -13.511 1.00 93.50 835 GLU A CA 1
ATOM 6382 C C . GLU A 1 835 ? 29.066 20.246 -14.687 1.00 93.50 835 GLU A C 1
ATOM 6384 O O . GLU A 1 835 ? 28.853 21.078 -15.574 1.00 93.50 835 GLU A O 1
ATOM 6389 N N . MET A 1 836 ? 30.145 19.454 -14.707 1.00 95.88 836 MET A N 1
ATOM 6390 C CA . MET A 1 836 ? 31.133 19.448 -15.793 1.00 95.88 836 MET A CA 1
ATOM 6391 C C . MET A 1 836 ? 31.647 18.040 -16.088 1.00 95.88 836 MET A C 1
ATOM 6393 O O . MET A 1 836 ? 31.654 17.178 -15.214 1.00 95.88 836 MET A O 1
ATOM 6397 N N . VAL A 1 837 ? 32.141 17.823 -17.307 1.00 96.81 837 VAL A N 1
ATOM 6398 C CA . VAL A 1 837 ? 32.806 16.577 -17.717 1.00 96.81 837 VAL A CA 1
ATOM 6399 C C . VAL A 1 837 ? 34.178 16.883 -18.309 1.00 96.81 837 VAL A C 1
ATOM 6401 O O . VAL A 1 837 ? 34.291 17.661 -19.257 1.00 96.81 837 VAL A O 1
ATOM 6404 N N . ALA A 1 838 ? 35.213 16.237 -17.770 1.00 95.94 838 ALA A N 1
ATOM 6405 C CA . ALA A 1 838 ? 36.595 16.287 -18.249 1.00 95.94 838 ALA A CA 1
ATOM 6406 C C . ALA A 1 838 ? 37.100 14.845 -18.421 1.00 95.94 838 ALA A C 1
ATOM 6408 O O . ALA A 1 838 ? 37.657 14.249 -17.509 1.00 95.94 838 ALA A O 1
ATOM 6409 N N . SER A 1 839 ? 36.793 14.250 -19.571 1.00 94.56 839 SER A N 1
ATOM 6410 C CA . SER A 1 839 ? 36.944 12.810 -19.827 1.00 94.56 839 SER A CA 1
ATOM 6411 C C . SER A 1 839 ? 37.247 12.611 -21.310 1.00 94.56 839 SER A C 1
ATOM 6413 O O . SER A 1 839 ? 36.347 12.303 -22.099 1.00 94.56 839 SER A O 1
ATOM 6415 N N . THR A 1 840 ? 38.481 12.955 -21.704 1.00 94.62 840 THR A N 1
ATOM 6416 C CA . THR A 1 840 ? 38.996 12.874 -23.084 1.00 94.62 840 THR A CA 1
ATOM 6417 C C . THR A 1 840 ? 37.959 13.320 -24.127 1.00 94.62 840 THR A C 1
ATOM 6419 O O . THR A 1 840 ? 37.689 12.663 -25.139 1.00 94.62 840 THR A O 1
ATOM 6422 N N . PHE A 1 841 ? 37.261 14.424 -23.828 1.00 95.12 841 PHE A N 1
ATOM 6423 C CA . PHE A 1 841 ? 35.962 14.697 -24.439 1.00 95.12 841 PHE A CA 1
ATOM 6424 C C . PHE A 1 841 ? 36.121 15.585 -25.670 1.00 95.12 841 PHE A C 1
ATOM 6426 O O . PHE A 1 841 ? 36.303 16.798 -25.571 1.00 95.12 841 PHE A O 1
ATOM 6433 N N . SER A 1 842 ? 36.086 14.972 -26.856 1.00 94.19 842 SER A N 1
ATOM 6434 C CA . SER A 1 842 ? 36.310 15.694 -28.110 1.00 94.19 842 SER A CA 1
ATOM 6435 C C . SER A 1 842 ? 35.221 16.746 -28.379 1.00 94.19 842 SER A C 1
ATOM 6437 O O . SER A 1 842 ? 34.027 16.426 -28.382 1.00 94.19 842 SER A O 1
ATOM 6439 N N . ILE A 1 843 ? 35.641 17.974 -28.680 1.00 93.38 843 ILE A N 1
ATOM 6440 C CA . ILE A 1 843 ? 34.783 19.089 -29.095 1.00 93.38 843 ILE A CA 1
ATOM 6441 C C . ILE A 1 843 ? 34.274 18.813 -30.518 1.00 93.38 843 ILE A C 1
ATOM 6443 O O . ILE A 1 843 ? 35.068 18.674 -31.451 1.00 93.38 843 ILE A O 1
ATOM 6447 N N . THR A 1 844 ? 32.952 18.727 -30.704 1.00 89.38 844 THR A N 1
ATOM 6448 C CA . THR A 1 844 ? 32.324 18.504 -32.019 1.00 89.38 844 THR A CA 1
ATOM 6449 C C . THR A 1 844 ? 31.095 19.390 -32.211 1.00 89.38 844 THR A C 1
ATOM 6451 O O . THR A 1 844 ? 30.404 19.738 -31.254 1.00 89.38 844 THR A O 1
ATOM 6454 N N . ALA A 1 845 ? 30.776 19.724 -33.467 1.00 85.81 845 ALA A N 1
ATOM 6455 C CA . ALA A 1 845 ? 29.608 20.551 -33.779 1.00 85.81 845 ALA A CA 1
ATOM 6456 C C . ALA A 1 845 ? 28.291 19.898 -33.329 1.00 85.81 845 ALA A C 1
ATOM 6458 O O . ALA A 1 845 ? 27.399 20.589 -32.851 1.00 85.81 845 ALA A O 1
ATOM 6459 N N . ASN A 1 846 ? 28.173 18.571 -33.427 1.00 84.19 846 ASN A N 1
ATOM 6460 C CA . ASN A 1 846 ? 26.966 17.855 -33.002 1.00 84.19 846 ASN A CA 1
ATOM 6461 C C . ASN A 1 846 ? 26.725 17.974 -31.494 1.00 84.19 846 ASN A C 1
ATOM 6463 O O . ASN A 1 846 ? 25.588 18.192 -31.087 1.00 84.19 846 ASN A O 1
ATOM 6467 N N . ARG A 1 847 ? 27.794 17.933 -30.688 1.00 88.88 847 ARG A N 1
ATOM 6468 C CA . ARG A 1 847 ? 27.708 18.094 -29.229 1.00 88.88 847 ARG A CA 1
ATOM 6469 C C . ARG A 1 847 ? 27.372 19.524 -28.804 1.00 88.88 847 ARG A C 1
ATOM 6471 O O . ARG A 1 847 ? 26.734 19.744 -27.778 1.00 88.88 847 ARG A O 1
ATOM 6478 N N . MET A 1 848 ? 27.766 20.503 -29.618 1.00 87.38 848 MET A N 1
ATOM 6479 C CA . MET A 1 848 ? 27.540 21.926 -29.352 1.00 87.38 848 MET A CA 1
ATOM 6480 C C . MET A 1 848 ? 26.195 22.444 -29.868 1.00 87.38 848 MET A C 1
ATOM 6482 O O . MET A 1 848 ? 25.711 23.455 -29.375 1.00 87.38 848 MET A O 1
ATOM 6486 N N . LYS A 1 849 ? 25.544 21.774 -30.824 1.00 82.56 849 LYS A N 1
ATOM 6487 C CA . LYS A 1 849 ? 24.245 22.224 -31.349 1.00 82.56 849 LYS A CA 1
ATOM 6488 C C . LYS A 1 849 ? 23.157 22.227 -30.266 1.00 82.56 849 LYS A C 1
ATOM 6490 O O . LYS A 1 849 ? 23.103 21.285 -29.479 1.00 82.56 849 LYS A O 1
ATOM 6495 N N . PRO A 1 850 ? 22.260 23.231 -30.223 1.00 73.00 850 PRO A N 1
ATOM 6496 C CA . PRO A 1 850 ? 21.103 23.217 -29.328 1.00 73.00 850 PRO A CA 1
ATOM 6497 C C . PRO A 1 850 ? 20.241 21.963 -29.531 1.00 73.00 850 PRO A C 1
ATOM 6499 O O . PRO A 1 850 ? 19.997 21.544 -30.663 1.00 73.00 850 PRO A O 1
ATOM 6502 N N . GLN A 1 851 ? 19.777 21.364 -28.436 1.00 65.69 851 GLN A N 1
ATOM 6503 C CA . GLN A 1 851 ? 18.983 20.135 -28.475 1.00 65.69 851 GLN A CA 1
ATOM 6504 C C . GLN A 1 851 ? 17.570 20.418 -29.019 1.00 65.69 851 GLN A C 1
ATOM 6506 O O . GLN A 1 851 ? 16.903 21.344 -28.561 1.00 65.69 851 GLN A O 1
ATOM 6511 N N . SER A 1 852 ? 17.092 19.614 -29.974 1.00 49.81 852 SER A N 1
ATOM 6512 C CA . SER A 1 852 ? 15.722 19.708 -30.513 1.00 49.81 852 SER A CA 1
ATOM 6513 C C . SER A 1 852 ? 14.732 18.724 -29.866 1.00 49.81 852 SER A C 1
ATOM 6515 O O . SER A 1 852 ? 13.525 18.876 -30.056 1.00 49.81 852 SER A O 1
ATOM 6517 N N . LYS A 1 853 ? 15.221 17.737 -29.091 1.00 47.03 853 LYS A N 1
ATOM 6518 C CA . LYS A 1 853 ? 14.457 16.733 -28.318 1.00 47.03 853 LYS A CA 1
ATOM 6519 C C . LYS A 1 853 ? 15.259 16.263 -27.090 1.00 47.03 853 LYS A C 1
ATOM 6521 O O . LYS A 1 853 ? 16.486 16.271 -27.142 1.00 47.03 853 LYS A O 1
ATOM 6526 N N . ALA A 1 854 ? 14.582 15.826 -26.025 1.00 43.06 854 ALA A N 1
ATOM 6527 C CA . ALA A 1 854 ? 15.221 15.232 -24.844 1.00 43.06 854 ALA A CA 1
ATOM 6528 C C . ALA A 1 854 ? 15.964 13.928 -25.210 1.00 43.06 854 ALA A C 1
ATOM 6530 O O . ALA A 1 854 ? 15.392 13.080 -25.892 1.00 43.06 854 ALA A O 1
ATOM 6531 N N . GLY A 1 855 ? 17.229 13.796 -24.784 1.00 48.47 855 GLY A N 1
ATOM 6532 C CA . GLY A 1 855 ? 18.071 12.600 -24.979 1.00 48.47 855 GLY A CA 1
ATOM 6533 C C . GLY A 1 855 ? 19.044 12.613 -26.173 1.00 48.47 855 GLY A C 1
ATOM 6534 O O . GLY A 1 855 ? 19.694 11.609 -26.429 1.00 48.47 855 GLY A O 1
ATOM 6535 N N . GLY A 1 856 ? 19.169 13.714 -26.926 1.00 54.97 856 GLY A N 1
ATOM 6536 C CA . GLY A 1 856 ? 20.152 13.829 -28.023 1.00 54.97 856 GLY A CA 1
ATOM 6537 C C . GLY A 1 856 ? 21.553 14.276 -27.572 1.00 54.97 856 GLY A C 1
ATOM 6538 O O . GLY A 1 856 ? 21.678 14.950 -26.555 1.00 54.97 856 GLY A O 1
ATOM 6539 N N . GLU A 1 857 ? 22.593 14.005 -28.371 1.00 61.59 857 GLU A N 1
ATOM 6540 C CA . GLU A 1 857 ? 24.010 14.319 -28.064 1.00 61.59 857 GLU A CA 1
ATOM 6541 C C . GLU A 1 857 ? 24.369 15.820 -27.951 1.00 61.59 857 GLU A C 1
ATOM 6543 O O . GLU A 1 857 ? 25.516 16.154 -27.660 1.00 61.59 857 GLU A O 1
ATOM 6548 N N . GLY A 1 858 ? 23.426 16.730 -28.216 1.00 73.75 858 GLY A N 1
ATOM 6549 C CA . GLY A 1 858 ? 23.647 18.179 -28.266 1.00 73.75 858 GLY A CA 1
ATOM 6550 C C . GLY A 1 858 ? 23.397 18.922 -26.948 1.00 73.75 858 GLY A C 1
ATOM 6551 O O . GLY A 1 858 ? 23.011 18.355 -25.929 1.00 73.75 858 GLY A O 1
ATOM 6552 N N . GLY A 1 859 ? 23.550 20.245 -26.990 1.00 84.31 859 GLY A N 1
ATOM 6553 C CA . GLY A 1 859 ? 23.199 21.149 -25.895 1.00 84.31 859 GLY A CA 1
ATOM 6554 C C . GLY A 1 859 ? 24.327 21.415 -24.899 1.00 84.31 859 GLY A C 1
ATOM 6555 O O . GLY A 1 859 ? 24.036 21.769 -23.755 1.00 84.31 859 GLY A O 1
ATOM 6556 N N . LEU A 1 860 ? 25.588 21.265 -25.318 1.00 91.62 860 LEU A N 1
ATOM 6557 C CA . LEU A 1 860 ? 26.768 21.498 -24.480 1.00 91.62 860 LEU A CA 1
ATOM 6558 C C . LEU A 1 860 ? 27.548 22.755 -24.898 1.00 91.62 860 LEU A C 1
ATOM 6560 O O . LEU A 1 860 ? 27.594 23.119 -26.074 1.00 91.62 860 LEU A O 1
ATOM 6564 N N . ASP A 1 861 ? 28.182 23.402 -23.923 1.00 92.06 861 ASP A N 1
ATOM 6565 C CA . ASP A 1 861 ? 29.263 24.367 -24.122 1.00 92.06 861 ASP A CA 1
ATOM 6566 C C . ASP A 1 861 ? 30.590 23.705 -23.713 1.00 92.06 861 ASP A C 1
ATOM 6568 O O . ASP A 1 861 ? 30.644 22.943 -22.748 1.00 92.06 861 ASP A O 1
ATOM 6572 N N . PHE A 1 862 ? 31.669 23.997 -24.439 1.00 94.50 862 PHE A N 1
ATOM 6573 C CA . PHE A 1 862 ? 33.003 23.472 -24.142 1.00 94.50 862 PHE A CA 1
ATOM 6574 C C . PHE A 1 862 ? 33.967 24.590 -23.752 1.00 94.50 862 PHE A C 1
ATOM 6576 O O . PHE A 1 862 ? 33.940 25.676 -24.331 1.00 94.50 862 PHE A O 1
ATOM 6583 N N . VAL A 1 863 ? 34.868 24.287 -22.821 1.00 95.88 863 VAL A N 1
ATOM 6584 C CA . VAL A 1 863 ? 36.078 25.059 -22.527 1.00 95.88 863 VAL A CA 1
ATOM 6585 C C . VAL A 1 863 ? 37.279 24.223 -22.951 1.00 95.88 863 VAL A C 1
ATOM 6587 O O . VAL A 1 863 ? 37.530 23.152 -22.409 1.00 95.88 863 VAL A O 1
ATOM 6590 N N . GLY A 1 864 ? 38.015 24.685 -23.951 1.00 92.69 864 GLY A N 1
ATOM 6591 C CA . GLY A 1 864 ? 39.114 23.947 -24.557 1.00 92.69 864 GLY A CA 1
ATOM 6592 C C . GLY A 1 864 ? 39.434 24.392 -25.989 1.00 92.69 864 GLY A C 1
ATOM 6593 O O . GLY A 1 864 ? 38.850 25.363 -26.481 1.00 92.69 864 GLY A O 1
ATOM 6594 N N . PRO A 1 865 ? 40.350 23.688 -26.670 1.00 95.50 865 PRO A N 1
ATOM 6595 C CA . PRO A 1 865 ? 40.970 22.450 -26.207 1.00 95.50 865 PRO A CA 1
ATOM 6596 C C . PRO A 1 865 ? 42.000 22.622 -25.085 1.00 95.50 865 PRO A C 1
ATOM 6598 O O . PRO A 1 865 ? 42.766 23.576 -25.102 1.00 95.50 865 PRO A O 1
ATOM 6601 N N . TYR A 1 866 ? 42.063 21.683 -24.139 1.00 95.75 866 TYR A N 1
ATOM 6602 C CA . TYR A 1 866 ? 43.179 21.567 -23.186 1.00 95.75 866 TYR A CA 1
ATOM 6603 C C . TYR A 1 866 ? 44.240 20.553 -23.635 1.00 95.75 866 TYR A C 1
ATOM 6605 O O . TYR A 1 866 ? 45.375 20.614 -23.172 1.00 95.75 866 TYR A O 1
ATOM 6613 N N . ALA A 1 867 ? 43.900 19.672 -24.575 1.00 96.00 867 ALA A N 1
ATOM 6614 C CA . ALA A 1 867 ? 44.844 18.853 -25.323 1.00 96.00 867 ALA A CA 1
ATOM 6615 C C . ALA A 1 867 ? 44.338 18.609 -26.745 1.00 96.00 867 ALA A C 1
ATOM 6617 O O . ALA A 1 867 ? 43.135 18.626 -27.020 1.00 96.00 867 ALA A O 1
ATOM 6618 N N . SER A 1 868 ? 45.286 18.392 -27.645 1.00 94.56 868 SER A N 1
ATOM 6619 C CA . SER A 1 868 ? 45.056 17.953 -29.014 1.00 94.56 868 SER A CA 1
ATOM 6620 C C . SER A 1 868 ? 45.636 16.561 -29.192 1.00 94.56 868 SER A C 1
ATOM 6622 O O . SER A 1 868 ? 46.647 16.219 -28.595 1.00 94.56 868 SER A O 1
ATOM 6624 N N . THR A 1 869 ? 45.000 15.739 -30.009 1.00 94.50 869 THR A N 1
ATOM 6625 C CA . THR A 1 869 ? 45.509 14.402 -30.310 1.00 94.50 869 THR A CA 1
ATOM 6626 C C . THR A 1 869 ? 45.004 13.944 -31.671 1.00 94.50 869 THR A C 1
ATOM 6628 O O . THR A 1 869 ? 44.248 14.649 -32.339 1.00 94.50 869 THR A O 1
ATOM 6631 N N . HIS A 1 870 ? 45.441 12.775 -32.109 1.00 93.69 870 HIS A N 1
ATOM 6632 C CA . HIS A 1 870 ? 44.947 12.106 -33.302 1.00 93.69 870 HIS A CA 1
ATOM 6633 C C . HIS A 1 870 ? 44.475 10.715 -32.912 1.00 93.69 870 HIS A C 1
ATOM 6635 O O . HIS A 1 870 ? 45.023 10.112 -31.991 1.00 93.69 870 HIS A O 1
ATOM 6641 N N . GLN A 1 871 ? 43.491 10.188 -33.631 1.00 95.62 871 GLN A N 1
ATOM 6642 C CA . GLN A 1 871 ? 43.153 8.779 -33.505 1.00 95.62 871 GLN A CA 1
ATOM 6643 C C . GLN A 1 871 ? 44.294 7.932 -34.077 1.00 95.62 871 GLN A C 1
ATOM 6645 O O . GLN A 1 871 ? 44.856 8.265 -35.124 1.00 95.62 871 GLN A O 1
ATOM 6650 N N . GLY A 1 872 ? 44.643 6.855 -33.382 1.00 95.19 872 GLY A N 1
ATOM 6651 C CA . GLY A 1 872 ? 45.704 5.929 -33.760 1.00 95.19 872 GLY A CA 1
ATOM 6652 C C . GLY A 1 872 ? 45.289 4.473 -33.571 1.00 95.19 872 GLY A C 1
ATOM 6653 O O . GLY A 1 872 ? 44.103 4.154 -33.437 1.00 95.19 872 GLY A O 1
ATOM 6654 N N . MET A 1 873 ? 46.292 3.597 -33.568 1.00 95.94 873 MET A N 1
ATOM 6655 C CA . MET A 1 873 ? 46.140 2.162 -33.331 1.00 95.94 873 MET A CA 1
ATOM 6656 C C . MET A 1 873 ? 47.131 1.706 -32.268 1.00 95.94 873 MET A C 1
ATOM 6658 O O . MET A 1 873 ? 48.317 2.036 -32.324 1.00 95.94 873 MET A O 1
ATOM 6662 N N . LEU A 1 874 ? 46.636 0.927 -31.317 1.00 96.62 874 LEU A N 1
ATOM 6663 C CA . LEU A 1 874 ? 47.428 0.166 -30.367 1.00 96.62 874 LEU A CA 1
ATOM 6664 C C . LEU A 1 874 ? 47.478 -1.274 -30.860 1.00 96.62 874 LEU A C 1
ATOM 6666 O O . LEU A 1 874 ? 46.462 -1.827 -31.284 1.00 96.62 874 LEU A O 1
ATOM 6670 N N . VAL A 1 875 ? 48.659 -1.875 -30.816 1.00 96.06 875 VAL A N 1
ATOM 6671 C CA . VAL A 1 875 ? 48.901 -3.261 -31.223 1.00 96.06 875 VAL A CA 1
ATOM 6672 C C . VAL A 1 875 ? 49.815 -3.941 -30.212 1.00 96.06 875 VAL A C 1
ATOM 6674 O O . VAL A 1 875 ? 50.488 -3.295 -29.411 1.00 96.06 875 VAL A O 1
ATOM 6677 N N . ARG A 1 876 ? 49.894 -5.272 -30.265 1.00 94.75 876 ARG A N 1
ATOM 6678 C CA . ARG A 1 876 ? 50.919 -6.016 -29.518 1.00 94.75 876 ARG A CA 1
ATOM 6679 C C . ARG A 1 876 ? 52.308 -5.613 -30.024 1.00 94.75 876 ARG A C 1
ATOM 6681 O O . ARG A 1 876 ? 52.564 -5.682 -31.226 1.00 94.75 876 ARG A O 1
ATOM 6688 N N . LYS A 1 877 ? 53.226 -5.261 -29.122 1.00 92.31 877 LYS A N 1
ATOM 6689 C CA . LYS A 1 877 ? 54.570 -4.731 -29.419 1.00 92.31 877 LYS A CA 1
ATOM 6690 C C . LYS A 1 877 ? 55.392 -5.634 -30.340 1.00 92.31 877 LYS A C 1
ATOM 6692 O O . LYS A 1 877 ? 56.082 -5.145 -31.226 1.00 92.31 877 LYS A O 1
ATOM 6697 N N . GLY A 1 878 ? 55.258 -6.955 -30.208 1.00 89.69 878 GLY A N 1
ATOM 6698 C CA . GLY A 1 878 ? 55.909 -7.925 -31.102 1.00 89.69 878 GLY A CA 1
ATOM 6699 C C . GLY A 1 878 ? 55.419 -7.894 -32.560 1.00 89.69 878 GLY A C 1
ATOM 6700 O O . GLY A 1 878 ? 56.065 -8.463 -33.434 1.00 89.69 878 GLY A O 1
ATOM 6701 N N . ASN A 1 879 ? 54.293 -7.231 -32.838 1.00 88.56 879 ASN A N 1
ATOM 6702 C CA . ASN A 1 879 ? 53.725 -7.068 -34.175 1.00 88.56 879 ASN A CA 1
ATOM 6703 C C . ASN A 1 879 ? 53.895 -5.649 -34.734 1.00 88.56 879 ASN A C 1
ATOM 6705 O O . ASN A 1 879 ? 53.402 -5.396 -35.827 1.00 88.56 879 ASN A O 1
ATOM 6709 N N . ILE A 1 880 ? 54.571 -4.736 -34.026 1.00 85.62 880 ILE A N 1
ATOM 6710 C CA . ILE A 1 880 ? 54.624 -3.317 -34.410 1.00 85.62 880 ILE A CA 1
ATOM 6711 C C . ILE A 1 880 ? 55.183 -3.107 -35.828 1.00 85.62 880 ILE A C 1
ATOM 6713 O O . ILE A 1 880 ? 54.608 -2.361 -36.604 1.00 85.62 880 ILE A O 1
ATOM 6717 N N . GLY A 1 881 ? 56.214 -3.864 -36.223 1.00 81.12 881 GLY A N 1
ATOM 6718 C CA . GLY A 1 881 ? 56.813 -3.795 -37.565 1.00 81.12 881 GLY A CA 1
ATOM 6719 C C . GLY A 1 881 ? 55.988 -4.435 -38.689 1.00 81.12 881 GLY A C 1
ATOM 6720 O O . GLY A 1 881 ? 56.509 -4.619 -39.782 1.00 81.12 881 GLY A O 1
ATOM 6721 N N . LYS A 1 882 ? 54.742 -4.850 -38.423 1.00 86.12 882 LYS A N 1
ATOM 6722 C CA . LYS A 1 882 ? 53.802 -5.369 -39.434 1.00 86.12 882 LYS A CA 1
ATOM 6723 C C . LYS A 1 882 ? 52.779 -4.326 -39.886 1.00 86.12 882 LYS A C 1
ATOM 6725 O O . LYS A 1 882 ? 52.004 -4.627 -40.789 1.00 86.12 882 LYS A O 1
ATOM 6730 N N . TYR A 1 883 ? 52.733 -3.173 -39.223 1.00 88.88 883 TYR A N 1
ATOM 6731 C CA . TYR A 1 883 ? 51.701 -2.163 -39.415 1.00 88.88 883 TYR A CA 1
ATOM 6732 C C . TYR A 1 883 ? 52.363 -0.797 -39.587 1.00 88.88 883 TYR A C 1
ATOM 6734 O O . TYR A 1 883 ? 52.864 -0.227 -38.621 1.00 88.88 883 TYR A O 1
ATOM 6742 N N . GLU A 1 884 ? 52.358 -0.288 -40.815 1.00 81.31 884 GLU A N 1
ATOM 6743 C CA . GLU A 1 884 ? 52.891 1.037 -41.158 1.00 81.31 884 GLU A CA 1
ATOM 6744 C C . GLU A 1 884 ? 51.761 1.966 -41.619 1.00 81.31 884 GLU A C 1
ATOM 6746 O O . GLU A 1 884 ? 51.716 3.136 -41.244 1.00 81.31 884 GLU A O 1
ATOM 6751 N N . ASP A 1 885 ? 50.791 1.423 -42.359 1.00 86.12 885 ASP A N 1
ATOM 6752 C CA . ASP A 1 885 ? 49.687 2.162 -42.961 1.00 86.12 885 ASP A CA 1
ATOM 6753 C C . ASP A 1 885 ? 48.320 1.648 -42.488 1.00 86.12 885 ASP A C 1
ATOM 6755 O O . ASP A 1 885 ? 48.135 0.490 -42.114 1.00 86.12 885 ASP A O 1
ATOM 6759 N N . LEU A 1 886 ? 47.285 2.486 -42.618 1.00 87.19 886 LEU A N 1
ATOM 6760 C CA . LEU A 1 886 ? 45.915 2.115 -42.240 1.00 87.19 886 LEU A CA 1
ATOM 6761 C C . LEU A 1 886 ? 45.389 0.871 -42.983 1.00 87.19 886 LEU A C 1
ATOM 6763 O O . LEU A 1 886 ? 44.610 0.100 -42.427 1.00 87.19 886 LEU A O 1
ATOM 6767 N N . LYS A 1 887 ? 45.831 0.660 -44.229 1.00 90.19 887 LYS A N 1
ATOM 6768 C CA . LYS A 1 887 ? 45.444 -0.488 -45.070 1.00 90.19 887 LYS A CA 1
ATOM 6769 C C . LYS A 1 887 ? 45.887 -1.836 -44.488 1.00 90.19 887 LYS A C 1
ATOM 6771 O O . LYS A 1 887 ? 45.283 -2.854 -44.816 1.00 90.19 887 LYS A O 1
ATOM 6776 N N . ASP A 1 888 ? 46.898 -1.849 -43.619 1.00 92.50 888 ASP A N 1
ATOM 6777 C CA . ASP A 1 888 ? 47.427 -3.074 -43.007 1.00 92.50 888 ASP A CA 1
ATOM 6778 C C . ASP A 1 888 ? 46.440 -3.674 -41.986 1.00 92.50 888 ASP A C 1
ATOM 6780 O O . ASP A 1 888 ? 46.543 -4.844 -41.607 1.00 92.50 888 ASP A O 1
ATOM 6784 N N . PHE A 1 889 ? 45.432 -2.888 -41.591 1.00 94.06 889 PHE A N 1
ATOM 6785 C CA . PHE A 1 889 ? 44.321 -3.305 -40.739 1.00 94.06 889 PHE A CA 1
ATOM 6786 C C . PHE A 1 889 ? 43.099 -3.805 -41.530 1.00 94.06 889 PHE A C 1
ATOM 6788 O O . PHE A 1 889 ? 42.110 -4.228 -40.927 1.00 94.06 889 PHE A O 1
ATOM 6795 N N . ASN A 1 890 ? 43.144 -3.822 -42.867 1.00 94.19 890 ASN A N 1
ATOM 6796 C CA . ASN A 1 890 ? 42.055 -4.379 -43.668 1.00 94.19 890 ASN A CA 1
ATOM 6797 C C . ASN A 1 890 ? 41.886 -5.881 -43.373 1.00 94.19 890 ASN A C 1
ATOM 6799 O O . ASN A 1 890 ? 42.833 -6.668 -43.406 1.00 94.19 890 ASN A O 1
ATOM 6803 N N . GLY A 1 891 ? 40.657 -6.287 -43.064 1.00 90.94 891 GLY A N 1
ATOM 6804 C CA . GLY A 1 891 ? 40.286 -7.641 -42.662 1.00 90.94 891 GLY A CA 1
ATOM 6805 C C . GLY A 1 891 ? 40.637 -8.007 -41.216 1.00 90.94 891 GLY A C 1
ATOM 6806 O O . GLY A 1 891 ? 40.278 -9.106 -40.790 1.00 90.94 891 GLY A O 1
ATOM 6807 N N . LYS A 1 892 ? 41.302 -7.118 -40.464 1.00 94.62 892 LYS A N 1
ATOM 6808 C CA . LYS A 1 892 ? 41.675 -7.305 -39.052 1.00 94.62 892 LYS A CA 1
ATOM 6809 C C . LYS A 1 892 ? 40.555 -6.879 -38.112 1.00 94.62 892 LYS A C 1
ATOM 6811 O O . LYS A 1 892 ? 39.794 -5.971 -38.449 1.00 94.62 892 LYS A O 1
ATOM 6816 N N . SER A 1 893 ? 40.462 -7.528 -36.949 1.00 95.75 893 SER A N 1
ATOM 6817 C CA . SER A 1 893 ? 39.514 -7.141 -35.899 1.00 95.75 893 SER A CA 1
ATOM 6818 C C . SER A 1 893 ? 40.064 -5.965 -35.089 1.00 95.75 893 SER A C 1
ATOM 6820 O O . SER A 1 893 ? 41.083 -6.083 -34.406 1.00 95.75 893 SER A O 1
ATOM 6822 N N . VAL A 1 894 ? 39.391 -4.817 -35.172 1.00 97.38 894 VAL A N 1
ATOM 6823 C CA . VAL A 1 894 ? 39.787 -3.588 -34.475 1.00 97.38 894 VAL A CA 1
ATOM 6824 C C . VAL A 1 894 ? 38.715 -3.210 -33.468 1.00 97.38 894 VAL A C 1
ATOM 6826 O O . VAL A 1 894 ? 37.568 -2.979 -33.847 1.00 97.38 894 VAL A O 1
ATOM 6829 N N . CYS A 1 895 ? 39.095 -3.138 -32.196 1.00 97.88 895 CYS A N 1
ATOM 6830 C CA . CYS A 1 895 ? 38.184 -2.784 -31.116 1.00 97.88 895 CYS A CA 1
ATOM 6831 C C . CYS A 1 895 ? 38.115 -1.266 -30.898 1.00 97.88 895 CYS A C 1
ATOM 6833 O O . CYS A 1 895 ? 39.144 -0.584 -30.889 1.00 97.88 895 CYS A O 1
ATOM 6835 N N . VAL A 1 896 ? 36.897 -0.768 -30.705 1.00 96.50 896 VAL A N 1
ATOM 6836 C CA . VAL A 1 896 ? 36.536 0.582 -30.245 1.00 96.50 896 VAL A CA 1
ATOM 6837 C C . VAL A 1 896 ? 35.455 0.448 -29.170 1.00 96.50 896 VAL A C 1
ATOM 6839 O O . VAL A 1 896 ? 34.897 -0.633 -28.997 1.00 96.50 896 VAL A O 1
ATOM 6842 N N . TRP A 1 897 ? 35.118 1.522 -28.459 1.00 94.75 897 TRP A N 1
ATOM 6843 C CA . TRP A 1 897 ? 34.031 1.492 -27.478 1.00 94.75 897 TRP A CA 1
ATOM 6844 C C . TRP A 1 897 ? 32.994 2.593 -27.696 1.00 94.75 897 TRP A C 1
ATOM 6846 O O . TRP A 1 897 ? 33.296 3.637 -28.290 1.00 94.75 897 TRP A O 1
ATOM 6856 N N . GLU A 1 898 ? 31.779 2.314 -27.219 1.00 89.88 898 GLU A N 1
ATOM 6857 C CA . GLU A 1 898 ? 30.569 3.109 -27.441 1.00 89.88 898 GLU A CA 1
ATOM 6858 C C . GLU A 1 898 ? 30.737 4.578 -27.028 1.00 89.88 898 GLU A C 1
ATOM 6860 O O . GLU A 1 898 ? 31.300 4.915 -25.977 1.00 89.88 898 GLU A O 1
ATOM 6865 N N . GLY A 1 899 ? 30.196 5.476 -27.851 1.00 84.75 899 GLY A N 1
ATOM 6866 C CA . GLY A 1 899 ? 30.116 6.904 -27.542 1.00 84.75 899 GLY A CA 1
ATOM 6867 C C . GLY A 1 899 ? 31.441 7.648 -27.721 1.00 84.75 899 GLY A C 1
ATOM 6868 O O . GLY A 1 899 ? 31.639 8.739 -27.166 1.00 84.75 899 GLY A O 1
ATOM 6869 N N . THR A 1 900 ? 32.380 7.080 -28.484 1.00 90.62 900 THR A N 1
ATOM 6870 C CA . THR A 1 900 ? 33.658 7.715 -28.829 1.00 90.62 900 THR A CA 1
ATOM 6871 C C . THR A 1 900 ? 33.663 8.266 -30.246 1.00 90.62 900 THR A C 1
ATOM 6873 O O . THR A 1 900 ? 33.086 7.706 -31.167 1.00 90.62 900 THR A O 1
ATOM 6876 N N . THR A 1 901 ? 34.432 9.336 -30.474 1.00 88.12 901 THR A N 1
ATOM 6877 C CA . THR A 1 901 ? 34.619 9.819 -31.854 1.00 88.12 901 THR A CA 1
ATOM 6878 C C . THR A 1 901 ? 35.515 8.899 -32.691 1.00 88.12 901 THR A C 1
ATOM 6880 O O . THR A 1 901 ? 35.683 9.136 -33.891 1.00 88.12 901 THR A O 1
ATOM 6883 N N . SER A 1 902 ? 36.133 7.904 -32.048 1.00 90.81 902 SER A N 1
ATOM 6884 C CA . SER A 1 902 ? 36.947 6.868 -32.675 1.00 90.81 902 SER A CA 1
ATOM 6885 C C . SER A 1 902 ? 36.069 5.810 -33.340 1.00 90.81 902 SER A C 1
ATOM 6887 O O . SER A 1 902 ? 36.340 5.437 -34.485 1.00 90.81 902 SER A O 1
ATOM 6889 N N . GLU A 1 903 ? 34.982 5.421 -32.666 1.00 93.50 903 GLU A N 1
ATOM 6890 C CA . GLU A 1 903 ? 33.880 4.637 -33.225 1.00 93.50 903 GLU A CA 1
ATOM 6891 C C . GLU A 1 903 ? 33.252 5.359 -34.425 1.00 93.50 903 GLU A C 1
ATOM 6893 O O . GLU A 1 903 ? 33.285 4.834 -35.539 1.00 93.50 903 GLU A O 1
ATOM 6898 N N . ASP A 1 904 ? 32.792 6.603 -34.237 1.00 90.00 904 ASP A N 1
ATOM 6899 C CA . ASP A 1 904 ? 32.142 7.394 -35.296 1.00 90.00 904 ASP A CA 1
ATOM 6900 C C . ASP A 1 904 ? 32.996 7.525 -36.562 1.00 90.00 904 ASP A C 1
ATOM 6902 O O . ASP A 1 904 ? 32.485 7.613 -37.683 1.00 90.00 904 ASP A O 1
ATOM 6906 N N . LEU A 1 905 ? 34.320 7.628 -36.393 1.00 91.25 905 LEU A N 1
ATOM 6907 C CA . LEU A 1 905 ? 35.227 7.781 -37.517 1.00 91.25 905 LEU A CA 1
ATOM 6908 C C . LEU A 1 905 ? 35.379 6.467 -38.278 1.00 91.25 905 LEU A C 1
ATOM 6910 O O . LEU A 1 905 ? 35.217 6.484 -39.497 1.00 91.25 905 LEU A O 1
ATOM 6914 N N . LEU A 1 906 ? 35.672 5.362 -37.585 1.00 92.69 906 LEU A N 1
ATOM 6915 C CA . LEU A 1 906 ? 35.911 4.061 -38.216 1.00 92.69 906 LEU A CA 1
ATOM 6916 C C . LEU A 1 906 ? 34.633 3.386 -38.720 1.00 92.69 906 LEU A C 1
ATOM 6918 O O . LEU A 1 906 ? 34.710 2.563 -39.625 1.00 92.69 906 LEU A O 1
ATOM 6922 N N . ALA A 1 907 ? 33.459 3.789 -38.232 1.00 90.62 907 ALA A N 1
ATOM 6923 C CA . ALA A 1 907 ? 32.174 3.358 -38.778 1.00 90.62 907 ALA A CA 1
ATOM 6924 C C . ALA A 1 907 ? 31.886 3.927 -40.186 1.00 90.62 907 ALA A C 1
ATOM 6926 O O . ALA A 1 907 ? 30.956 3.485 -40.866 1.00 90.62 907 ALA A O 1
ATOM 6927 N N . LYS A 1 908 ? 32.657 4.918 -40.662 1.00 90.81 908 LYS A N 1
ATOM 6928 C CA . LYS A 1 908 ? 32.428 5.526 -41.982 1.00 90.81 908 LYS A CA 1
ATOM 6929 C C . LYS A 1 908 ? 32.747 4.552 -43.122 1.00 90.81 908 LYS A C 1
ATOM 6931 O O . LYS A 1 908 ? 33.738 3.827 -43.048 1.00 90.81 908 LYS A O 1
ATOM 6936 N N . PRO A 1 909 ? 32.031 4.639 -44.265 1.00 89.69 909 PRO A N 1
ATOM 6937 C CA . PRO A 1 909 ? 32.251 3.759 -45.419 1.00 89.69 909 PRO A CA 1
ATOM 6938 C C . PRO A 1 909 ? 33.690 3.721 -45.952 1.00 89.69 909 PRO A C 1
ATOM 6940 O O . PRO A 1 909 ? 34.086 2.735 -46.568 1.00 89.69 909 PRO A O 1
ATOM 6943 N N . ALA A 1 910 ? 34.473 4.780 -45.717 1.00 88.12 910 ALA A N 1
ATOM 6944 C CA . ALA A 1 910 ? 35.881 4.861 -46.100 1.00 88.12 910 ALA A CA 1
ATOM 6945 C C . ALA A 1 910 ? 36.781 3.828 -45.389 1.00 88.12 910 ALA A C 1
ATOM 6947 O O . ALA A 1 910 ? 37.868 3.551 -45.885 1.00 88.12 910 ALA A O 1
ATOM 6948 N N . TYR A 1 911 ? 36.334 3.251 -44.268 1.00 91.62 911 TYR A N 1
ATOM 6949 C CA . TYR A 1 911 ? 37.089 2.287 -43.456 1.00 91.62 911 TYR A CA 1
ATOM 6950 C C . TYR A 1 911 ? 36.413 0.911 -43.373 1.00 91.62 911 TYR A C 1
ATOM 6952 O O . TYR A 1 911 ? 36.811 0.077 -42.566 1.00 91.62 911 TYR A O 1
ATOM 6960 N N . LYS A 1 912 ? 35.413 0.653 -44.229 1.00 89.62 912 LYS A N 1
ATOM 6961 C CA . LYS A 1 912 ? 34.577 -0.566 -44.227 1.00 89.62 912 LYS A CA 1
ATOM 6962 C C . LYS A 1 912 ? 35.351 -1.889 -44.310 1.00 89.62 912 LYS A C 1
ATOM 6964 O O . LYS A 1 912 ? 34.803 -2.934 -43.980 1.00 89.62 912 LYS A O 1
ATOM 6969 N N . ASP A 1 913 ? 36.583 -1.849 -44.815 1.00 92.75 913 ASP A N 1
ATOM 6970 C CA . ASP A 1 913 ? 37.415 -3.037 -44.992 1.00 92.75 913 ASP A CA 1
ATOM 6971 C C . ASP A 1 913 ? 38.075 -3.469 -43.669 1.00 92.75 913 ASP A C 1
ATOM 6973 O O . ASP A 1 913 ? 38.588 -4.581 -43.583 1.00 92.75 913 ASP A O 1
ATOM 6977 N N . ILE A 1 914 ? 38.025 -2.641 -42.620 1.00 95.56 914 ILE A N 1
ATOM 6978 C CA . ILE A 1 914 ? 38.425 -2.979 -41.249 1.00 95.56 914 ILE A CA 1
ATOM 6979 C C . ILE A 1 914 ? 37.235 -3.634 -40.532 1.00 95.56 914 ILE A C 1
ATOM 6981 O O . ILE A 1 914 ? 36.116 -3.121 -40.577 1.00 95.56 914 ILE A O 1
ATOM 6985 N N . ARG A 1 915 ? 37.453 -4.754 -39.828 1.00 95.62 915 ARG A N 1
ATOM 6986 C CA . ARG A 1 915 ? 36.391 -5.399 -39.037 1.00 95.62 915 ARG A CA 1
ATOM 6987 C C . ARG A 1 915 ? 36.279 -4.707 -37.682 1.00 95.62 915 ARG A C 1
ATOM 6989 O O . ARG A 1 915 ? 36.946 -5.097 -36.725 1.00 95.62 915 ARG A O 1
ATOM 6996 N N . LEU A 1 916 ? 35.462 -3.661 -37.627 1.00 95.69 916 LEU A N 1
ATOM 6997 C CA . LEU A 1 916 ? 35.218 -2.894 -36.409 1.00 95.69 916 LEU A CA 1
ATOM 6998 C C . LEU A 1 916 ? 34.384 -3.703 -35.404 1.00 95.69 916 LEU A C 1
ATOM 7000 O O . LEU A 1 916 ? 33.355 -4.270 -35.769 1.00 95.69 916 LEU A O 1
ATOM 7004 N N . VAL A 1 917 ? 34.819 -3.732 -34.147 1.00 95.06 917 VAL A N 1
ATOM 7005 C CA . VAL A 1 917 ? 34.073 -4.304 -33.020 1.00 95.06 917 VAL A CA 1
ATOM 7006 C C . VAL A 1 917 ? 33.887 -3.214 -31.973 1.00 95.06 917 VAL A C 1
ATOM 7008 O O . VAL A 1 917 ? 34.874 -2.702 -31.449 1.00 95.06 917 VAL A O 1
ATOM 7011 N N . THR A 1 918 ? 32.638 -2.865 -31.675 1.00 95.69 918 THR A N 1
ATOM 7012 C CA . THR A 1 918 ? 32.305 -1.908 -30.614 1.00 95.69 918 THR A CA 1
ATOM 7013 C C . THR A 1 918 ? 31.965 -2.658 -29.328 1.00 95.69 918 THR A C 1
ATOM 7015 O O . THR A 1 918 ? 31.158 -3.587 -29.351 1.00 95.69 918 THR A O 1
ATOM 7018 N N . VAL A 1 919 ? 32.575 -2.253 -28.216 1.00 91.81 919 VAL A N 1
ATOM 7019 C CA . VAL A 1 919 ? 32.310 -2.769 -26.861 1.00 91.81 919 VAL A CA 1
ATOM 7020 C C . VAL A 1 919 ? 31.887 -1.641 -25.910 1.00 91.81 919 VAL A C 1
ATOM 7022 O O . VAL A 1 919 ? 31.899 -0.470 -26.285 1.00 91.81 919 VAL A O 1
ATOM 7025 N N . ALA A 1 920 ? 31.519 -1.957 -24.667 1.00 82.62 920 ALA A N 1
ATOM 7026 C CA . ALA A 1 920 ? 30.943 -0.958 -23.762 1.00 82.62 920 ALA A CA 1
ATOM 7027 C C . ALA A 1 920 ? 31.969 0.042 -23.182 1.00 82.62 920 ALA A C 1
ATOM 7029 O O . ALA A 1 920 ? 31.614 1.180 -22.874 1.00 82.62 920 ALA A O 1
ATOM 7030 N N . ASN A 1 921 ? 33.228 -0.368 -22.994 1.00 87.38 921 ASN A N 1
ATOM 7031 C CA . ASN A 1 921 ? 34.264 0.411 -22.298 1.00 87.38 921 ASN A CA 1
ATOM 7032 C C . ASN A 1 921 ? 35.688 0.039 -22.767 1.00 87.38 921 ASN A C 1
ATOM 7034 O O . ASN A 1 921 ? 35.879 -0.918 -23.522 1.00 87.38 921 ASN A O 1
ATOM 7038 N N . ALA A 1 922 ? 36.697 0.809 -22.354 1.00 90.00 922 ALA A N 1
ATOM 7039 C CA . ALA A 1 922 ? 38.067 0.643 -22.838 1.00 90.00 922 ALA A CA 1
ATOM 7040 C C . ALA A 1 922 ? 38.751 -0.615 -22.267 1.00 90.00 922 ALA A C 1
ATOM 7042 O O . ALA A 1 922 ? 39.517 -1.274 -22.979 1.00 90.00 922 ALA A O 1
ATOM 7043 N N . ASP A 1 923 ? 38.432 -0.995 -21.026 1.00 89.50 923 ASP A N 1
ATOM 7044 C CA . ASP A 1 923 ? 38.971 -2.195 -20.371 1.00 89.50 923 ASP A CA 1
ATOM 7045 C C . ASP A 1 923 ? 38.645 -3.481 -21.149 1.00 89.50 923 ASP A C 1
ATOM 7047 O O . ASP A 1 923 ? 39.502 -4.358 -21.300 1.00 89.50 923 ASP A O 1
ATOM 7051 N N . GLU A 1 924 ? 37.437 -3.585 -21.709 1.00 92.12 924 GLU A N 1
ATOM 7052 C CA . GLU A 1 924 ? 37.032 -4.711 -22.559 1.00 92.12 924 GLU A CA 1
ATOM 7053 C C . GLU A 1 924 ? 37.884 -4.818 -23.831 1.00 92.12 924 GLU A C 1
ATOM 7055 O O . GLU A 1 924 ? 38.320 -5.917 -24.196 1.00 92.12 924 GLU A O 1
ATOM 7060 N N . CYS A 1 925 ? 38.199 -3.687 -24.471 1.00 94.06 925 CYS A N 1
ATOM 7061 C CA . CYS A 1 925 ? 39.076 -3.659 -25.641 1.00 94.06 925 CYS A CA 1
ATOM 7062 C C . CYS A 1 925 ? 40.496 -4.137 -25.308 1.00 94.06 925 CYS A C 1
ATOM 7064 O O . CYS A 1 925 ? 41.074 -4.938 -26.050 1.00 94.06 925 CYS A O 1
ATOM 7066 N N . ILE A 1 926 ? 41.061 -3.687 -24.186 1.00 94.44 926 ILE A N 1
ATOM 7067 C CA . ILE A 1 926 ? 42.409 -4.088 -23.767 1.00 94.44 926 ILE A CA 1
ATOM 7068 C C . ILE A 1 926 ? 42.448 -5.557 -23.353 1.00 94.44 926 ILE A C 1
ATOM 7070 O O . ILE A 1 926 ? 43.358 -6.289 -23.754 1.00 94.44 926 ILE A O 1
ATOM 7074 N N . LYS A 1 927 ? 41.444 -6.030 -22.609 1.00 92.56 927 LYS A N 1
ATOM 7075 C CA . LYS A 1 927 ? 41.318 -7.446 -22.257 1.00 92.56 927 LYS A CA 1
ATOM 7076 C C . LYS A 1 927 ? 41.250 -8.320 -23.510 1.00 92.56 927 LYS A C 1
ATOM 7078 O O . LYS A 1 927 ? 42.046 -9.250 -23.643 1.00 92.56 927 LYS A O 1
ATOM 7083 N N . GLY A 1 928 ? 40.381 -7.977 -24.463 1.00 90.44 928 GLY A N 1
ATOM 7084 C CA . GLY A 1 928 ? 40.254 -8.714 -25.720 1.00 90.44 928 GLY A CA 1
ATOM 7085 C C . GLY A 1 928 ? 41.525 -8.676 -26.573 1.00 90.44 928 GLY A C 1
ATOM 7086 O O . GLY A 1 928 ? 41.882 -9.670 -27.205 1.00 90.44 928 GLY A O 1
ATOM 7087 N N . MET A 1 929 ? 42.281 -7.576 -26.549 1.00 90.75 929 MET A N 1
ATOM 7088 C CA . MET A 1 929 ? 43.591 -7.504 -27.202 1.00 90.75 929 MET A CA 1
ATOM 7089 C C . MET A 1 929 ? 44.622 -8.443 -26.554 1.00 90.75 929 MET A C 1
ATOM 7091 O O . MET A 1 929 ? 45.385 -9.098 -27.274 1.00 90.75 929 MET A O 1
ATOM 7095 N N . LYS A 1 930 ? 44.656 -8.540 -25.220 1.00 86.81 930 LYS A N 1
ATOM 7096 C CA . LYS A 1 930 ? 45.569 -9.442 -24.491 1.00 86.81 930 LYS A CA 1
ATOM 7097 C C . LYS A 1 930 ? 45.204 -10.912 -24.694 1.00 86.81 930 LYS A C 1
ATOM 7099 O O . LYS A 1 930 ? 46.086 -11.750 -24.855 1.00 86.81 930 LYS A O 1
ATOM 7104 N N . GLU A 1 931 ? 43.913 -11.209 -24.782 1.00 91.19 931 GLU A N 1
ATOM 7105 C CA . GLU A 1 931 ? 43.376 -12.543 -25.081 1.00 91.19 931 GLU A CA 1
ATOM 7106 C C . GLU A 1 931 ? 43.449 -12.901 -26.578 1.00 91.19 931 GLU A C 1
ATOM 7108 O O . GLU A 1 931 ? 43.032 -13.981 -26.984 1.00 91.19 931 GLU A O 1
ATOM 7113 N N . SER A 1 932 ? 44.029 -12.025 -27.411 1.00 87.56 932 SER A N 1
ATOM 7114 C CA . SER A 1 932 ? 44.149 -12.200 -28.868 1.00 87.56 932 SER A CA 1
ATOM 7115 C C . SER A 1 932 ? 42.810 -12.342 -29.607 1.00 87.56 932 SER A C 1
ATOM 7117 O O . SER A 1 932 ? 42.771 -12.870 -30.715 1.00 87.56 932 SER A O 1
ATOM 7119 N N . ILE A 1 933 ? 41.728 -11.824 -29.021 1.00 91.31 933 ILE A N 1
ATOM 7120 C CA . ILE A 1 933 ? 40.407 -11.680 -29.650 1.00 91.31 933 ILE A CA 1
ATOM 7121 C C . ILE A 1 933 ? 40.453 -10.557 -30.698 1.00 91.31 933 ILE A C 1
ATOM 7123 O O . ILE A 1 933 ? 39.891 -10.678 -31.790 1.00 91.31 933 ILE A O 1
ATOM 7127 N N . PHE A 1 934 ? 41.168 -9.476 -30.377 1.00 94.44 934 PHE A N 1
ATOM 7128 C CA . PHE A 1 934 ? 41.354 -8.328 -31.261 1.00 94.44 934 PHE A CA 1
ATOM 7129 C C . PHE A 1 934 ? 42.793 -8.231 -31.772 1.00 94.44 934 PHE A C 1
ATOM 7131 O O . PHE A 1 934 ? 43.767 -8.484 -31.046 1.00 94.44 934 PHE A O 1
ATOM 7138 N N . ASP A 1 935 ? 42.931 -7.856 -33.042 1.00 94.12 935 ASP A N 1
ATOM 7139 C CA . ASP A 1 935 ? 44.219 -7.577 -33.671 1.00 94.12 935 ASP A CA 1
ATOM 7140 C C . ASP A 1 935 ? 44.767 -6.209 -33.240 1.00 94.12 935 ASP A C 1
ATOM 7142 O O . ASP A 1 935 ? 45.978 -6.074 -33.035 1.00 94.12 935 ASP A O 1
ATOM 7146 N N . ALA A 1 936 ? 43.884 -5.218 -33.073 1.00 96.31 936 ALA A N 1
ATOM 7147 C CA . ALA A 1 936 ? 44.227 -3.861 -32.657 1.00 96.31 936 ALA A CA 1
ATOM 7148 C C . ALA A 1 936 ? 43.103 -3.186 -31.852 1.00 96.31 936 ALA A C 1
ATOM 7150 O O . ALA A 1 936 ? 41.949 -3.613 -31.886 1.00 96.31 936 ALA A O 1
ATOM 7151 N N . VAL A 1 937 ? 43.443 -2.107 -31.150 1.00 97.69 937 VAL A N 1
ATOM 7152 C CA . VAL A 1 937 ? 42.497 -1.200 -30.483 1.00 97.69 937 VAL A CA 1
ATOM 7153 C C . VAL A 1 937 ? 42.695 0.177 -31.091 1.00 97.69 937 VAL A C 1
ATOM 7155 O O . VAL A 1 937 ? 43.830 0.652 -31.170 1.00 97.69 937 VAL A O 1
ATOM 7158 N N . SER A 1 938 ? 41.612 0.819 -31.521 1.00 97.25 938 SER A N 1
ATOM 7159 C CA . SER A 1 938 ? 41.672 2.187 -32.025 1.00 97.25 938 SER A CA 1
ATOM 7160 C C . SER A 1 938 ? 41.056 3.153 -31.033 1.00 97.25 938 SER A C 1
ATOM 7162 O O . SER A 1 938 ? 39.901 3.020 -30.644 1.00 97.25 938 SER A O 1
ATOM 7164 N N . ALA A 1 939 ? 41.831 4.162 -30.666 1.00 96.69 939 ALA A N 1
ATOM 7165 C CA . ALA A 1 939 ? 41.370 5.296 -29.891 1.00 96.69 939 ALA A CA 1
ATOM 7166 C C . ALA A 1 939 ? 42.291 6.485 -30.150 1.00 96.69 939 ALA A C 1
ATOM 7168 O O . ALA A 1 939 ? 43.234 6.418 -30.946 1.00 96.69 939 ALA A O 1
ATOM 7169 N N . ASP A 1 940 ? 42.032 7.577 -29.458 1.00 95.62 940 ASP A N 1
ATOM 7170 C CA . ASP A 1 940 ? 42.899 8.739 -29.460 1.00 95.62 940 ASP A CA 1
ATOM 7171 C C . ASP A 1 940 ? 44.266 8.394 -28.847 1.00 95.62 940 ASP A C 1
ATOM 7173 O O . ASP A 1 940 ? 44.357 7.745 -27.805 1.00 95.62 940 ASP A O 1
ATOM 7177 N N . ARG A 1 941 ? 45.355 8.814 -29.499 1.00 94.50 941 ARG A N 1
ATOM 7178 C CA . ARG A 1 941 ? 46.723 8.378 -29.172 1.00 94.50 941 ARG A CA 1
ATOM 7179 C C . ARG A 1 941 ? 47.110 8.640 -27.724 1.00 94.50 941 ARG A C 1
ATOM 7181 O O . ARG A 1 941 ? 47.780 7.802 -27.142 1.00 94.50 941 ARG A O 1
ATOM 7188 N N . LEU A 1 942 ? 46.655 9.742 -27.123 1.00 94.38 942 LEU A N 1
ATOM 7189 C CA . LEU A 1 942 ? 46.917 10.020 -25.704 1.00 94.38 942 LEU A CA 1
ATOM 7190 C C . LEU A 1 942 ? 46.348 8.940 -24.771 1.00 94.38 942 LEU A C 1
ATOM 7192 O O . LEU A 1 942 ? 46.999 8.596 -23.791 1.00 94.38 942 LEU A O 1
ATOM 7196 N N . ILE A 1 943 ? 45.191 8.362 -25.108 1.00 95.69 943 ILE A N 1
ATOM 7197 C CA . ILE A 1 943 ? 44.611 7.226 -24.376 1.00 95.69 943 ILE A CA 1
ATOM 7198 C C . ILE A 1 943 ? 45.463 5.973 -24.616 1.00 95.69 943 ILE A C 1
ATOM 7200 O O . ILE A 1 943 ? 45.825 5.259 -23.684 1.00 95.69 943 ILE A O 1
ATOM 7204 N N . LEU A 1 944 ? 45.828 5.718 -25.876 1.00 95.50 944 LEU A N 1
ATOM 7205 C CA . LEU A 1 944 ? 46.609 4.535 -26.251 1.00 95.50 944 LEU A CA 1
ATOM 7206 C C . LEU A 1 944 ? 48.011 4.528 -25.629 1.00 95.50 944 LEU A C 1
ATOM 7208 O O . LEU A 1 944 ? 48.509 3.471 -25.252 1.00 95.50 944 LEU A O 1
ATOM 7212 N N . TYR A 1 945 ? 48.640 5.693 -25.495 1.00 94.19 945 TYR A N 1
ATOM 7213 C CA . TYR A 1 945 ? 49.929 5.842 -24.831 1.00 94.19 945 TYR A CA 1
ATOM 7214 C C . TYR A 1 945 ? 49.868 5.491 -23.350 1.00 94.19 945 TYR A C 1
ATOM 7216 O O . TYR A 1 945 ? 50.755 4.794 -22.862 1.00 94.19 945 TYR A O 1
ATOM 7224 N N . GLY A 1 946 ? 48.812 5.920 -22.660 1.00 93.94 946 GLY A N 1
ATOM 7225 C CA . GLY A 1 946 ? 48.592 5.535 -21.273 1.00 93.94 946 GLY A CA 1
ATOM 7226 C C . GLY A 1 946 ? 48.429 4.022 -21.117 1.00 93.94 946 GLY A C 1
ATOM 7227 O O . GLY A 1 946 ? 49.054 3.415 -20.250 1.00 93.94 946 GLY A O 1
ATOM 7228 N N . PHE A 1 947 ? 47.708 3.371 -22.036 1.00 94.69 947 PHE A N 1
ATOM 7229 C CA . PHE A 1 947 ? 47.656 1.908 -22.078 1.00 94.69 947 PHE A CA 1
ATOM 7230 C C . PHE A 1 947 ? 49.008 1.258 -22.394 1.00 94.69 947 PHE A C 1
ATOM 7232 O O . PHE A 1 947 ? 49.343 0.250 -21.783 1.00 94.69 947 PHE A O 1
ATOM 7239 N N . ALA A 1 948 ? 49.807 1.809 -23.310 1.00 93.06 948 ALA A N 1
ATOM 7240 C CA . ALA A 1 948 ? 51.135 1.275 -23.626 1.00 93.06 948 ALA A CA 1
ATOM 7241 C C . ALA A 1 948 ? 52.143 1.432 -22.468 1.00 93.06 948 ALA A C 1
ATOM 7243 O O . ALA A 1 948 ? 53.105 0.669 -22.377 1.00 93.06 948 ALA A O 1
ATOM 7244 N N . GLN A 1 949 ? 51.934 2.407 -21.579 1.00 91.56 949 GLN A N 1
ATOM 7245 C CA . GLN A 1 949 ? 52.723 2.576 -20.354 1.00 91.56 949 GLN A CA 1
ATOM 7246 C C . GLN A 1 949 ? 52.328 1.575 -19.277 1.00 91.56 949 GLN A C 1
ATOM 7248 O O . GLN A 1 949 ? 53.202 0.973 -18.657 1.00 91.56 949 GLN A O 1
ATOM 7253 N N . GLU A 1 950 ? 51.023 1.377 -19.092 1.00 92.06 950 GLU A N 1
ATOM 7254 C CA . GLU A 1 950 ? 50.486 0.403 -18.141 1.00 92.06 950 GLU A CA 1
ATOM 7255 C C . GLU A 1 950 ? 50.780 -1.043 -18.582 1.00 92.06 950 GLU A C 1
ATOM 7257 O O . GLU A 1 950 ? 51.043 -1.921 -17.759 1.00 92.06 950 GLU A O 1
ATOM 7262 N N . TYR A 1 951 ? 50.783 -1.293 -19.895 1.00 93.12 951 TYR A N 1
ATOM 7263 C CA . TYR A 1 951 ? 50.961 -2.611 -20.503 1.00 93.12 951 TYR A CA 1
ATOM 7264 C C . TYR A 1 951 ? 52.173 -2.626 -21.459 1.00 93.12 951 TYR A C 1
ATOM 7266 O O . TYR A 1 951 ? 52.022 -2.377 -22.658 1.00 93.12 951 TYR A O 1
ATOM 7274 N N . PRO A 1 952 ? 53.388 -2.960 -20.966 1.00 89.88 952 PRO A N 1
ATOM 7275 C CA . PRO A 1 952 ? 54.639 -2.876 -21.738 1.00 89.88 952 PRO A CA 1
ATOM 7276 C C . PRO A 1 952 ? 54.738 -3.798 -22.966 1.00 89.88 952 PRO A C 1
ATOM 7278 O O . PRO A 1 952 ? 55.661 -3.662 -23.780 1.00 89.88 952 PRO A O 1
ATOM 7281 N N . ASP A 1 953 ? 53.840 -4.780 -23.070 1.00 93.19 953 ASP A N 1
ATOM 7282 C CA . ASP A 1 953 ? 53.680 -5.700 -24.196 1.00 93.19 953 ASP A CA 1
ATOM 7283 C C . ASP A 1 953 ? 52.836 -5.115 -25.339 1.00 93.19 953 ASP A C 1
ATOM 7285 O O . ASP A 1 953 ? 52.769 -5.709 -26.421 1.00 93.19 953 ASP A O 1
ATOM 7289 N N . LEU A 1 954 ? 52.244 -3.937 -25.139 1.00 94.94 954 LEU A N 1
ATOM 7290 C CA . LEU A 1 954 ? 51.504 -3.176 -26.137 1.00 94.94 954 LEU A CA 1
ATOM 7291 C C . LEU A 1 954 ? 52.331 -1.978 -26.625 1.00 94.94 954 LEU A C 1
ATOM 7293 O O . LEU A 1 954 ? 53.249 -1.505 -25.956 1.00 94.94 954 LEU A O 1
ATOM 7297 N N . ALA A 1 955 ? 52.047 -1.513 -27.838 1.00 93.94 955 ALA A N 1
ATOM 7298 C CA . ALA A 1 955 ? 52.713 -0.365 -28.439 1.00 93.94 955 ALA A CA 1
ATOM 7299 C C . ALA A 1 955 ? 51.772 0.381 -29.389 1.00 93.94 955 ALA A C 1
ATOM 7301 O O . ALA A 1 955 ? 50.963 -0.231 -30.093 1.00 93.94 955 ALA A O 1
ATOM 7302 N N . VAL A 1 956 ? 51.891 1.708 -29.403 1.00 94.31 956 VAL A N 1
ATOM 7303 C CA . VAL A 1 956 ? 51.173 2.584 -30.336 1.00 94.31 956 VAL A CA 1
ATOM 7304 C C . VAL A 1 956 ? 51.911 2.597 -31.674 1.00 94.31 956 VAL A C 1
ATOM 7306 O O . VAL A 1 956 ? 53.138 2.656 -31.706 1.00 94.31 956 VAL A O 1
ATOM 7309 N N . VAL A 1 957 ? 51.175 2.546 -32.785 1.00 93.75 957 VAL A N 1
ATOM 7310 C CA . VAL A 1 957 ? 51.743 2.727 -34.131 1.00 93.75 957 VAL A CA 1
ATOM 7311 C C . VAL A 1 957 ? 52.035 4.217 -34.347 1.00 93.75 957 VAL A C 1
ATOM 7313 O O . VAL A 1 957 ? 51.122 4.998 -34.613 1.00 93.75 957 VAL A O 1
ATOM 7316 N N . GLU A 1 958 ? 53.298 4.619 -34.185 1.00 84.88 958 GLU A N 1
ATOM 7317 C CA . GLU A 1 958 ? 53.709 6.028 -34.034 1.00 84.88 958 GLU A CA 1
ATOM 7318 C C . GLU A 1 958 ? 53.397 6.929 -35.238 1.00 84.88 958 GLU A C 1
ATOM 7320 O O . GLU A 1 958 ? 52.971 8.072 -35.060 1.00 84.88 958 GLU A O 1
ATOM 7325 N N . ASP A 1 959 ? 53.553 6.437 -36.465 1.00 84.56 959 ASP A N 1
ATOM 7326 C CA . ASP A 1 959 ? 53.350 7.261 -37.666 1.00 84.56 959 ASP A CA 1
ATOM 7327 C C . ASP A 1 959 ? 51.896 7.256 -38.164 1.00 84.56 959 ASP A C 1
ATOM 7329 O O . ASP A 1 959 ? 51.505 8.085 -38.992 1.00 84.56 959 ASP A O 1
ATOM 7333 N N . LEU A 1 960 ? 51.045 6.387 -37.605 1.00 89.94 960 LEU A N 1
ATOM 7334 C CA . LEU A 1 960 ? 49.660 6.249 -38.034 1.00 89.94 960 LEU A CA 1
ATOM 7335 C C . LEU A 1 960 ? 48.758 7.294 -37.362 1.00 89.94 960 LEU A C 1
ATOM 7337 O O . LEU A 1 960 ? 48.545 7.297 -36.146 1.00 89.94 960 LEU A O 1
ATOM 7341 N N . ARG A 1 961 ? 48.177 8.175 -38.182 1.00 90.88 961 ARG A N 1
ATOM 7342 C CA . ARG A 1 961 ? 47.169 9.167 -37.776 1.00 90.88 961 ARG A CA 1
ATOM 7343 C C . ARG A 1 961 ? 45.894 8.962 -38.592 1.00 90.88 961 ARG A C 1
ATOM 7345 O O . ARG A 1 961 ? 45.935 8.970 -39.821 1.00 90.88 961 ARG A O 1
ATOM 7352 N N . ILE A 1 962 ? 44.758 8.800 -37.918 1.00 91.00 962 ILE A N 1
ATOM 7353 C CA . ILE A 1 962 ? 43.470 8.509 -38.557 1.00 91.00 962 ILE A CA 1
ATOM 7354 C C . ILE A 1 962 ? 42.551 9.724 -38.432 1.00 91.00 962 ILE A C 1
ATOM 7356 O O . ILE A 1 962 ? 42.131 10.114 -37.344 1.00 91.00 962 ILE A O 1
ATOM 7360 N N . GLY A 1 963 ? 42.223 10.321 -39.578 1.00 88.69 963 GLY A N 1
ATOM 7361 C CA . GLY A 1 963 ? 41.321 11.467 -39.662 1.00 88.69 963 GLY A CA 1
ATOM 7362 C C . GLY A 1 963 ? 41.857 12.755 -39.016 1.00 88.69 963 GLY A C 1
ATOM 7363 O O . GLY A 1 963 ? 43.063 12.908 -38.808 1.00 88.69 963 GLY A O 1
ATOM 7364 N N . PRO A 1 964 ? 40.967 13.732 -38.756 1.00 88.50 964 PRO A N 1
ATOM 7365 C CA . PRO A 1 964 ? 41.361 15.039 -38.241 1.00 88.50 964 PRO A CA 1
ATOM 7366 C C . PRO A 1 964 ? 41.808 14.977 -36.774 1.00 88.50 964 PRO A C 1
ATOM 7368 O O . PRO A 1 964 ? 41.422 14.074 -36.030 1.00 88.50 964 PRO A O 1
ATOM 7371 N N . SER A 1 965 ? 42.575 15.989 -36.353 1.00 89.25 965 SER A N 1
ATOM 7372 C CA . SER A 1 965 ? 42.962 16.168 -34.949 1.00 89.25 965 SER A CA 1
ATOM 7373 C C . SER A 1 965 ? 41.724 16.284 -34.055 1.00 89.25 965 SER A C 1
ATOM 7375 O O . SER A 1 965 ? 40.796 17.044 -34.346 1.00 89.25 965 SER A O 1
ATOM 7377 N N . LYS A 1 966 ? 41.721 15.528 -32.960 1.00 93.69 966 LYS A N 1
ATOM 7378 C CA . LYS A 1 966 ? 40.715 15.560 -31.903 1.00 93.69 966 LYS A CA 1
ATOM 7379 C C . LYS A 1 966 ? 41.139 16.578 -30.856 1.00 93.69 966 LYS A C 1
ATOM 7381 O O . LYS A 1 966 ? 42.302 16.638 -30.461 1.00 93.69 966 LYS A O 1
ATOM 7386 N N . LYS A 1 967 ? 40.187 17.399 -30.433 1.00 95.06 967 LYS A N 1
ATOM 7387 C CA . LYS A 1 967 ? 40.401 18.532 -29.532 1.00 95.06 967 LYS A CA 1
ATOM 7388 C C . LYS A 1 967 ? 39.639 18.264 -28.242 1.00 95.06 967 LYS A C 1
ATOM 7390 O O . LYS A 1 967 ? 38.415 18.241 -28.280 1.00 95.06 967 LYS A O 1
ATOM 7395 N N . TYR A 1 968 ? 40.331 17.999 -27.137 1.00 96.69 968 TYR A N 1
ATOM 7396 C CA . TYR A 1 968 ? 39.695 17.675 -25.856 1.00 96.69 968 TYR A CA 1
ATOM 7397 C C . TYR A 1 968 ? 39.266 18.930 -25.117 1.00 96.69 968 TYR A C 1
ATOM 7399 O O . TYR A 1 968 ? 40.092 19.806 -24.873 1.00 96.69 968 TYR A O 1
ATOM 7407 N N . GLY A 1 969 ? 37.992 19.009 -24.745 1.00 96.12 969 GLY A N 1
ATOM 7408 C CA . GLY A 1 969 ? 37.437 20.116 -23.979 1.00 96.12 969 GLY A CA 1
ATOM 7409 C C . GLY A 1 969 ? 36.760 19.656 -22.696 1.00 96.12 969 GLY A C 1
ATOM 7410 O O . GLY A 1 969 ? 36.349 18.508 -22.557 1.00 96.12 969 GLY A O 1
ATOM 7411 N N . ILE A 1 970 ? 36.634 20.590 -21.765 1.00 97.06 970 ILE A N 1
ATOM 7412 C CA . ILE A 1 970 ? 35.834 20.459 -20.553 1.00 97.06 970 ILE A CA 1
ATOM 7413 C C . ILE A 1 970 ? 34.409 20.862 -20.927 1.00 97.06 970 ILE A C 1
ATOM 7415 O O . ILE A 1 970 ? 34.177 22.010 -21.313 1.00 97.06 970 ILE A O 1
ATOM 7419 N N . ALA A 1 971 ? 33.473 19.923 -20.865 1.00 95.38 971 ALA A N 1
ATOM 7420 C CA . ALA A 1 971 ? 32.085 20.162 -21.238 1.00 95.38 971 ALA A CA 1
ATOM 7421 C C . ALA A 1 971 ? 31.254 20.625 -20.042 1.00 95.38 971 ALA A C 1
ATOM 7423 O O . ALA A 1 971 ? 31.452 20.159 -18.921 1.00 95.38 971 ALA A O 1
ATOM 7424 N N . MET A 1 972 ? 30.283 21.489 -20.307 1.00 94.12 972 MET A N 1
ATOM 7425 C CA . MET A 1 972 ? 29.224 21.878 -19.381 1.00 94.12 972 MET A CA 1
ATOM 7426 C C . MET A 1 972 ? 27.907 22.048 -20.137 1.00 94.12 972 MET A C 1
ATOM 7428 O O . MET A 1 972 ? 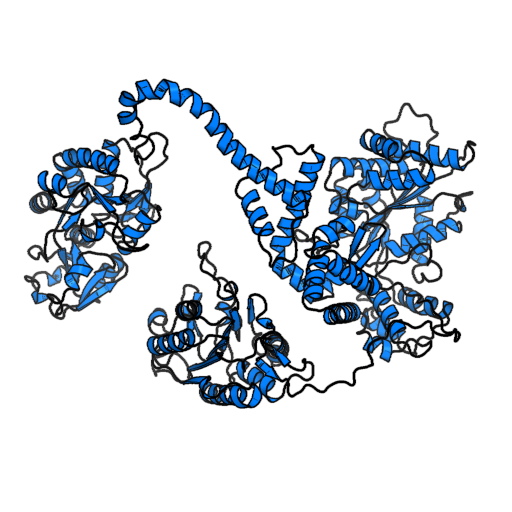27.890 22.214 -21.360 1.00 94.12 972 MET A O 1
ATOM 7432 N N . LYS A 1 973 ? 26.783 22.022 -19.422 1.00 90.06 973 LYS A N 1
ATOM 7433 C CA . LYS A 1 973 ? 25.469 22.246 -20.031 1.00 90.06 973 LYS A CA 1
ATOM 7434 C C . LYS A 1 973 ? 25.366 23.670 -20.595 1.00 90.06 973 LYS A C 1
ATOM 7436 O O . LYS A 1 973 ? 25.828 24.631 -19.972 1.00 90.06 973 LYS A O 1
ATOM 7441 N N . LYS A 1 974 ? 24.731 23.836 -21.763 1.00 86.75 974 LYS A N 1
ATOM 7442 C CA . LYS A 1 974 ? 24.424 25.176 -22.294 1.00 86.75 974 LYS A CA 1
ATOM 7443 C C . LYS A 1 974 ? 23.593 25.985 -21.300 1.00 86.75 974 LYS A C 1
ATOM 7445 O O . LYS A 1 974 ? 22.686 25.464 -20.660 1.00 86.75 974 LYS A O 1
ATOM 7450 N N . GLY A 1 975 ? 23.888 27.281 -21.224 1.00 81.50 975 GLY A N 1
ATOM 7451 C CA . GLY A 1 975 ? 23.270 28.209 -20.269 1.00 81.50 975 GLY A CA 1
ATOM 7452 C C . GLY A 1 975 ? 24.242 28.773 -19.228 1.00 81.50 975 GLY A C 1
ATOM 7453 O O . GLY A 1 975 ? 23.897 29.737 -18.555 1.00 81.50 975 GLY A O 1
ATOM 7454 N N . HIS A 1 976 ? 25.475 28.254 -19.163 1.00 86.88 976 HIS A N 1
ATOM 7455 C CA . HIS A 1 976 ? 26.537 28.671 -18.231 1.00 86.88 976 HIS A CA 1
ATOM 7456 C C . HIS A 1 976 ? 27.682 29.441 -18.922 1.00 86.88 976 HIS A C 1
ATOM 7458 O O . HIS A 1 976 ? 28.865 29.247 -18.642 1.00 86.88 976 HIS A O 1
ATOM 7464 N N . ARG A 1 977 ? 27.348 30.329 -19.870 1.00 85.50 977 ARG A N 1
ATOM 7465 C CA . ARG A 1 977 ? 28.331 30.969 -20.767 1.00 85.50 977 ARG A CA 1
ATOM 7466 C C . ARG A 1 977 ? 29.365 31.842 -20.038 1.00 85.50 977 ARG A C 1
ATOM 7468 O O . ARG A 1 977 ? 30.505 31.946 -20.486 1.00 85.50 977 ARG A O 1
ATOM 7475 N N . GLU A 1 978 ? 28.998 32.458 -18.920 1.00 85.12 978 GLU A N 1
ATOM 7476 C CA . GLU A 1 978 ? 29.921 33.259 -18.102 1.00 85.12 978 GLU A CA 1
ATOM 7477 C C . GLU A 1 978 ? 30.932 32.390 -17.349 1.00 85.12 978 GLU A C 1
ATOM 7479 O O . GLU A 1 978 ? 32.126 32.692 -17.377 1.00 85.12 978 GLU A O 1
ATOM 7484 N N . ASP A 1 979 ? 30.490 31.275 -16.758 1.00 88.69 979 ASP A N 1
ATOM 7485 C CA . ASP A 1 979 ? 31.376 30.292 -16.121 1.00 88.69 979 ASP A CA 1
ATOM 7486 C C . ASP A 1 979 ? 32.334 29.682 -17.144 1.00 88.69 979 ASP A C 1
ATOM 7488 O O . ASP A 1 979 ? 33.545 29.635 -16.920 1.00 88.69 979 ASP A O 1
ATOM 7492 N N . CYS A 1 980 ? 31.807 29.337 -18.322 1.00 91.19 980 CYS A N 1
ATOM 7493 C CA . CYS A 1 980 ? 32.601 28.903 -19.462 1.00 91.19 980 CYS A CA 1
ATOM 7494 C C . CYS A 1 980 ? 33.712 29.922 -19.779 1.00 91.19 980 CYS A C 1
ATOM 7496 O O . CYS A 1 980 ? 34.888 29.568 -19.878 1.00 91.19 980 CYS A O 1
ATOM 7498 N N . ASN A 1 981 ? 33.375 31.213 -19.884 1.00 92.50 981 ASN A N 1
ATOM 7499 C CA . ASN A 1 981 ? 34.348 32.264 -20.191 1.00 92.50 981 ASN A CA 1
ATOM 7500 C C . ASN A 1 981 ? 35.364 32.512 -19.059 1.00 92.50 981 ASN A C 1
ATOM 7502 O O . ASN A 1 981 ? 36.517 32.844 -19.346 1.00 92.50 981 ASN A O 1
ATOM 7506 N N . LYS A 1 982 ? 34.975 32.352 -17.787 1.00 91.75 982 LYS A N 1
ATOM 7507 C CA . LYS A 1 982 ? 35.892 32.435 -16.634 1.00 91.75 982 LYS A CA 1
ATOM 7508 C C . LYS A 1 982 ? 36.919 31.304 -16.680 1.00 91.75 982 LYS A C 1
ATOM 7510 O O . LYS A 1 982 ? 38.120 31.573 -16.637 1.00 91.75 982 LYS A O 1
ATOM 7515 N N . LEU A 1 983 ? 36.464 30.070 -16.882 1.00 93.62 983 LEU A N 1
ATOM 7516 C CA . LEU A 1 983 ? 37.347 28.912 -17.004 1.00 93.62 983 LEU A CA 1
ATOM 7517 C C . LEU A 1 983 ? 38.227 28.988 -18.261 1.00 93.62 983 LEU A C 1
ATOM 7519 O O . LEU A 1 983 ? 39.408 28.665 -18.193 1.00 93.62 983 LEU A O 1
ATOM 7523 N N . LYS A 1 984 ? 37.704 29.505 -19.385 1.00 95.06 984 LYS A N 1
ATOM 7524 C CA . LYS A 1 984 ? 38.470 29.773 -20.620 1.00 95.06 984 LYS A CA 1
ATOM 7525 C C . LYS A 1 984 ? 39.677 30.674 -20.367 1.00 95.06 984 LYS A C 1
ATOM 7527 O O . LYS A 1 984 ? 40.756 30.388 -20.877 1.00 95.06 984 LYS A O 1
ATOM 7532 N N . LYS A 1 985 ? 39.517 31.751 -19.587 1.00 93.25 985 LYS A N 1
ATOM 7533 C CA . LYS A 1 985 ? 40.628 32.656 -19.236 1.00 93.25 985 LYS A CA 1
ATOM 7534 C C . LYS A 1 985 ? 41.716 31.921 -18.456 1.00 93.25 985 LYS A C 1
ATOM 7536 O O . LYS A 1 985 ? 42.884 32.022 -18.810 1.00 93.25 985 LYS A O 1
ATOM 7541 N N . VAL A 1 986 ? 41.325 31.132 -17.455 1.00 93.56 986 VAL A N 1
ATOM 7542 C CA . VAL A 1 986 ? 42.275 30.329 -16.673 1.00 93.56 986 VAL A CA 1
ATOM 7543 C C . VAL A 1 986 ? 42.968 29.286 -17.544 1.00 93.56 986 VAL A C 1
ATOM 7545 O O . VAL A 1 986 ? 44.177 29.103 -17.425 1.00 93.56 986 VAL A O 1
ATOM 7548 N N . LEU A 1 987 ? 42.232 28.632 -18.446 1.00 93.81 987 LEU A N 1
ATOM 7549 C CA . LEU A 1 987 ? 42.788 27.608 -19.324 1.00 93.81 987 LEU A CA 1
ATOM 7550 C C . LEU A 1 987 ? 43.799 28.188 -20.327 1.00 93.81 987 LEU A C 1
ATOM 7552 O O . LEU A 1 987 ? 44.826 27.561 -20.575 1.00 93.81 987 LEU A O 1
ATOM 7556 N N . LEU A 1 988 ? 43.556 29.394 -20.856 1.00 92.88 988 LEU A N 1
ATOM 7557 C CA . LEU A 1 988 ? 44.508 30.110 -21.718 1.00 92.88 988 LEU A CA 1
ATOM 7558 C C . LEU A 1 988 ? 45.850 30.348 -21.011 1.00 92.88 988 LEU A C 1
ATOM 7560 O O . LEU A 1 988 ? 46.905 30.116 -21.601 1.00 92.88 988 LEU A O 1
ATOM 7564 N N . ASP A 1 989 ? 45.820 30.766 -19.746 1.00 91.31 989 ASP A N 1
ATOM 7565 C CA . ASP A 1 989 ? 47.035 30.965 -18.948 1.00 91.31 989 ASP A CA 1
ATOM 7566 C C . ASP A 1 989 ? 47.675 29.632 -18.536 1.00 91.31 989 ASP A C 1
ATOM 7568 O O . ASP A 1 989 ? 48.898 29.513 -18.456 1.00 91.31 989 ASP A O 1
ATOM 7572 N N . TYR A 1 990 ? 46.855 28.611 -18.275 1.00 92.50 990 TYR A N 1
ATOM 7573 C CA . TYR A 1 990 ? 47.306 27.278 -17.890 1.00 92.50 990 TYR A CA 1
ATOM 7574 C C . TYR A 1 990 ? 48.095 26.595 -19.010 1.00 92.50 990 TYR A C 1
ATOM 7576 O O . TYR A 1 990 ? 49.230 26.178 -18.777 1.00 92.50 990 TYR A O 1
ATOM 7584 N N . VAL A 1 991 ? 47.530 26.538 -20.223 1.00 90.12 991 VAL A N 1
ATOM 7585 C CA . VAL A 1 991 ? 48.128 25.872 -21.395 1.00 90.12 991 VAL A CA 1
ATOM 7586 C C . VAL A 1 991 ? 49.424 26.550 -21.843 1.00 90.12 991 VAL A C 1
ATOM 7588 O O . VAL A 1 991 ? 50.349 25.871 -22.284 1.00 90.12 991 VAL A O 1
ATOM 7591 N N . ASN A 1 992 ? 49.532 27.874 -21.702 1.00 87.12 992 ASN A N 1
ATOM 7592 C CA . ASN A 1 992 ? 50.757 28.614 -22.027 1.00 87.12 992 ASN A CA 1
ATOM 7593 C C . ASN A 1 992 ? 51.821 28.554 -20.911 1.00 87.12 992 ASN A C 1
ATOM 7595 O O . ASN A 1 992 ? 52.923 29.079 -21.077 1.00 87.12 992 ASN A O 1
ATOM 7599 N N . GLY A 1 993 ? 51.500 27.963 -19.758 1.00 87.50 993 GLY A N 1
ATOM 7600 C CA . GLY A 1 993 ? 52.363 27.930 -18.584 1.00 87.50 993 GLY A CA 1
ATOM 7601 C C . GLY A 1 993 ? 52.996 26.565 -18.310 1.00 87.50 993 GLY A C 1
ATOM 7602 O O . GLY A 1 993 ? 52.531 25.522 -18.761 1.00 87.50 993 GLY A O 1
ATOM 7603 N N . LYS A 1 994 ? 54.003 26.564 -17.427 1.00 89.50 994 LYS A N 1
ATOM 7604 C CA . LYS A 1 994 ? 54.707 25.350 -16.959 1.00 89.50 994 LYS A CA 1
ATOM 7605 C C . LYS A 1 994 ? 53.831 24.362 -16.174 1.00 89.50 994 LYS A C 1
ATOM 7607 O O . LYS A 1 994 ? 54.287 23.275 -15.834 1.00 89.50 994 LYS A O 1
ATOM 7612 N N . ARG A 1 995 ? 52.609 24.759 -15.800 1.00 92.19 995 ARG A N 1
ATOM 7613 C CA . ARG A 1 995 ? 51.670 23.878 -15.089 1.00 92.19 995 ARG A CA 1
ATOM 7614 C C . ARG A 1 995 ? 51.126 22.796 -16.015 1.00 92.19 995 ARG A C 1
ATOM 7616 O O . ARG A 1 995 ? 51.068 21.648 -15.601 1.00 92.19 995 ARG A O 1
ATOM 7623 N N . TRP A 1 996 ? 50.825 23.151 -17.264 1.00 95.00 996 TRP A N 1
ATOM 7624 C CA . TRP A 1 996 ? 50.402 22.183 -18.269 1.00 95.00 996 TRP A CA 1
ATOM 7625 C C . TRP A 1 996 ? 51.524 21.192 -18.602 1.00 95.00 996 TRP A C 1
ATOM 7627 O O . TRP A 1 996 ? 51.273 19.994 -18.624 1.00 95.00 996 TRP A O 1
ATOM 7637 N N . ASP A 1 997 ? 52.768 21.675 -18.753 1.00 92.94 997 ASP A N 1
ATOM 7638 C CA . ASP A 1 997 ? 53.952 20.814 -18.934 1.00 92.94 997 ASP A CA 1
ATOM 7639 C C . ASP A 1 997 ? 54.057 19.760 -17.844 1.00 92.94 997 ASP A C 1
ATOM 7641 O O . ASP A 1 997 ? 54.177 18.574 -18.120 1.00 92.94 997 ASP A O 1
ATOM 7645 N N . ARG A 1 998 ? 53.961 20.212 -16.590 1.00 93.19 998 ARG A N 1
ATOM 7646 C CA . ARG A 1 998 ? 54.029 19.337 -15.428 1.00 93.19 998 ARG A CA 1
ATOM 7647 C C . ARG A 1 998 ? 52.906 18.308 -15.442 1.00 93.19 998 ARG A C 1
ATOM 7649 O O . ARG A 1 998 ? 53.187 17.133 -15.268 1.00 93.19 998 ARG A O 1
ATOM 7656 N N . ALA A 1 999 ? 51.663 18.736 -15.660 1.00 93.38 999 ALA A N 1
ATOM 7657 C CA . ALA A 1 999 ? 50.529 17.821 -15.696 1.00 93.38 999 ALA A CA 1
ATOM 7658 C C . ALA A 1 999 ? 50.687 16.766 -16.796 1.00 93.38 999 ALA A C 1
ATOM 7660 O O . ALA A 1 999 ? 50.367 15.601 -16.572 1.00 93.38 999 ALA A O 1
ATOM 7661 N N . PHE A 1 1000 ? 51.202 17.157 -17.963 1.00 94.25 1000 PHE A N 1
ATOM 7662 C CA . PHE A 1 1000 ? 51.458 16.239 -19.066 1.00 94.25 1000 PHE A CA 1
ATOM 7663 C C . PHE A 1 1000 ? 52.580 15.252 -18.724 1.00 94.25 1000 PHE A C 1
ATOM 7665 O O . PHE A 1 1000 ? 52.391 14.044 -18.844 1.00 94.25 1000 PHE A O 1
ATOM 7672 N N . ASP A 1 1001 ? 53.717 15.750 -18.239 1.00 91.50 1001 ASP A N 1
ATOM 7673 C CA . ASP A 1 1001 ? 54.882 14.927 -17.908 1.00 91.50 1001 ASP A CA 1
ATOM 7674 C C . ASP A 1 1001 ? 54.586 13.957 -16.753 1.00 91.50 1001 ASP A C 1
ATOM 7676 O O . ASP A 1 1001 ? 54.972 12.795 -16.824 1.00 91.50 1001 ASP A O 1
ATOM 7680 N N . GLU A 1 1002 ? 53.871 14.401 -15.712 1.00 91.38 1002 GLU A N 1
ATOM 7681 C CA . GLU A 1 1002 ? 53.534 13.581 -14.538 1.00 91.38 1002 GLU A CA 1
ATOM 7682 C C . GLU A 1 1002 ? 52.581 12.427 -14.866 1.00 91.38 1002 GLU A C 1
ATOM 7684 O O . GLU A 1 1002 ? 5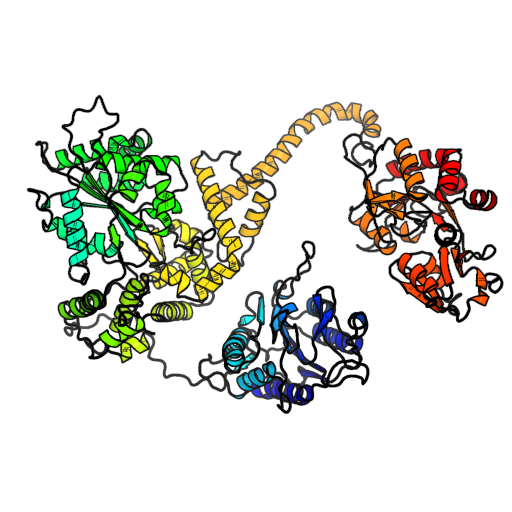2.670 11.377 -14.233 1.00 91.38 1002 GLU A O 1
ATOM 7689 N N . ASN A 1 1003 ? 51.671 12.613 -15.827 1.00 92.38 1003 ASN A N 1
ATOM 7690 C CA . ASN A 1 1003 ? 50.613 11.639 -16.104 1.00 92.38 1003 ASN A CA 1
ATOM 7691 C C . ASN A 1 1003 ? 50.856 10.795 -17.356 1.00 92.38 1003 ASN A C 1
ATOM 7693 O O . ASN A 1 1003 ? 50.384 9.664 -17.415 1.00 92.38 1003 ASN A O 1
ATOM 7697 N N . LEU A 1 1004 ? 51.535 11.340 -18.366 1.00 88.31 1004 LEU A N 1
ATOM 7698 C CA . LEU A 1 1004 ? 51.672 10.689 -19.664 1.00 88.31 1004 LEU A CA 1
ATOM 7699 C C . LEU A 1 1004 ? 53.116 10.321 -20.000 1.00 88.31 1004 LEU A C 1
ATOM 7701 O O . LEU A 1 1004 ? 53.279 9.569 -20.933 1.00 88.31 1004 LEU A O 1
ATOM 7705 N N . LEU A 1 1005 ? 54.169 10.758 -19.300 1.00 85.56 1005 LEU A N 1
ATOM 7706 C CA . LEU A 1 1005 ? 55.553 10.258 -19.501 1.00 85.56 1005 LEU A CA 1
ATOM 7707 C C . LEU A 1 1005 ? 56.008 10.097 -20.983 1.00 85.56 1005 LEU A C 1
ATOM 7709 O O . LEU A 1 1005 ? 56.732 9.156 -21.321 1.00 85.56 1005 LEU A O 1
ATOM 7713 N N . LEU A 1 1006 ? 55.577 10.988 -21.887 1.00 88.50 1006 LEU A N 1
ATOM 7714 C CA . LEU A 1 1006 ? 55.872 10.921 -23.330 1.00 88.50 1006 LEU A CA 1
ATOM 7715 C C . LEU A 1 1006 ? 57.048 11.814 -23.731 1.00 88.50 1006 LEU A C 1
ATOM 7717 O O . LEU A 1 1006 ? 57.516 12.653 -22.962 1.00 88.50 1006 LEU A O 1
ATOM 7721 N N . SER A 1 1007 ? 57.527 11.640 -24.968 1.00 88.25 1007 SER A N 1
ATOM 7722 C CA . SER A 1 1007 ? 58.579 12.490 -25.525 1.00 88.25 1007 SER A CA 1
ATOM 7723 C C . SER A 1 1007 ? 58.133 13.953 -25.607 1.00 88.25 1007 SER A C 1
ATOM 7725 O O . SER A 1 1007 ? 56.947 14.270 -25.749 1.00 88.25 1007 SER A O 1
ATOM 7727 N N . SER A 1 1008 ? 59.107 14.865 -25.585 1.00 86.88 1008 SER A N 1
ATOM 7728 C CA . SER A 1 1008 ? 58.845 16.295 -25.766 1.00 86.88 1008 SER A CA 1
ATOM 7729 C C . SER A 1 1008 ? 58.161 16.601 -27.100 1.00 86.88 1008 SER A C 1
ATOM 7731 O O . SER A 1 1008 ? 57.386 17.542 -27.176 1.00 86.88 1008 SER A O 1
ATOM 7733 N N . GLU A 1 1009 ? 58.411 15.802 -28.138 1.00 88.62 1009 GLU A N 1
ATOM 7734 C CA . GLU A 1 1009 ? 57.775 15.955 -29.452 1.00 88.62 1009 GLU A CA 1
ATOM 7735 C C . GLU A 1 1009 ? 56.268 15.691 -29.379 1.00 88.62 1009 GLU A C 1
ATOM 7737 O O . GLU A 1 1009 ? 55.482 16.529 -29.818 1.00 88.62 1009 GLU A O 1
ATOM 7742 N N . VAL A 1 1010 ? 55.851 14.584 -28.748 1.00 89.44 1010 VAL A N 1
ATOM 7743 C CA . VAL A 1 1010 ? 54.424 14.266 -28.575 1.00 89.44 1010 VAL A CA 1
ATOM 7744 C C . VAL A 1 1010 ? 53.750 15.272 -27.644 1.00 89.44 1010 VAL A C 1
ATOM 7746 O O . VAL A 1 1010 ? 52.595 15.638 -27.865 1.00 89.44 1010 VAL A O 1
ATOM 7749 N N . ARG A 1 1011 ? 54.467 15.764 -26.629 1.00 93.31 1011 ARG A N 1
ATOM 7750 C CA . ARG A 1 1011 ? 53.976 16.831 -25.753 1.00 93.31 1011 ARG A CA 1
ATOM 7751 C C . ARG A 1 1011 ? 53.696 18.122 -26.520 1.00 93.31 1011 ARG A C 1
ATOM 7753 O O . ARG A 1 1011 ? 52.616 18.685 -26.364 1.00 93.31 1011 ARG A O 1
ATOM 7760 N N . GLU A 1 1012 ? 54.630 18.582 -27.352 1.00 90.94 1012 GLU A N 1
ATOM 7761 C CA . GLU A 1 1012 ? 54.422 19.788 -28.161 1.00 90.94 1012 GLU A CA 1
ATOM 7762 C C . GLU A 1 1012 ? 53.334 19.585 -29.231 1.00 90.94 1012 GLU A C 1
ATOM 7764 O O . GLU A 1 1012 ? 52.523 20.485 -29.432 1.00 90.94 1012 GLU A O 1
ATOM 7769 N N . GLU A 1 1013 ? 53.234 18.401 -29.854 1.00 90.75 1013 GLU A N 1
ATOM 7770 C CA . GLU A 1 1013 ? 52.128 18.062 -30.775 1.00 90.75 1013 GLU A CA 1
ATOM 7771 C C . GLU A 1 1013 ? 50.765 18.081 -30.064 1.00 90.75 1013 GLU A C 1
ATOM 7773 O O . GLU A 1 1013 ? 49.753 18.500 -30.632 1.00 90.75 1013 GLU A O 1
ATOM 7778 N N . SER A 1 1014 ? 50.735 17.649 -28.802 1.00 93.88 1014 SER A N 1
ATOM 7779 C CA . SER A 1 1014 ? 49.504 17.558 -28.018 1.00 93.88 1014 SER A CA 1
ATOM 7780 C C . SER A 1 1014 ? 49.087 18.883 -27.385 1.00 93.88 1014 SER A C 1
ATOM 7782 O O . SER A 1 1014 ? 47.946 19.016 -26.926 1.00 93.88 1014 SER A O 1
ATOM 7784 N N . ARG A 1 1015 ? 49.978 19.881 -27.357 1.00 94.62 1015 ARG A N 1
ATOM 7785 C CA . ARG A 1 1015 ? 49.679 21.190 -26.781 1.00 94.62 1015 ARG A CA 1
ATOM 7786 C C . ARG A 1 1015 ? 48.770 21.988 -27.722 1.00 94.62 1015 ARG A C 1
ATOM 7788 O O . ARG A 1 1015 ? 49.136 22.249 -28.866 1.00 94.62 1015 ARG A O 1
ATOM 7795 N N . PRO A 1 1016 ? 47.593 22.438 -27.259 1.00 94.00 1016 PRO A N 1
ATOM 7796 C CA . PRO A 1 1016 ? 46.737 23.289 -28.067 1.00 94.00 1016 PRO A CA 1
ATOM 7797 C C . PRO A 1 1016 ? 47.284 24.714 -28.154 1.00 94.00 1016 PRO A C 1
ATOM 7799 O O . PRO A 1 1016 ? 47.895 25.243 -27.224 1.00 94.00 1016 PRO A O 1
ATOM 7802 N N . THR A 1 1017 ? 47.009 25.378 -29.270 1.00 91.19 1017 THR A N 1
ATOM 7803 C CA . THR A 1 1017 ? 47.365 26.782 -29.457 1.00 91.19 1017 THR A CA 1
ATOM 7804 C C . THR A 1 1017 ? 46.363 27.706 -28.765 1.00 91.19 1017 THR A C 1
ATOM 7806 O O . THR A 1 1017 ? 45.165 27.433 -28.661 1.00 91.19 1017 THR A O 1
ATOM 7809 N N . THR A 1 1018 ? 46.833 28.893 -28.379 1.00 88.44 1018 THR A N 1
ATOM 7810 C CA . THR A 1 1018 ? 45.970 29.973 -27.863 1.00 88.44 1018 THR A CA 1
ATOM 7811 C C . THR A 1 1018 ? 44.835 30.323 -28.839 1.00 88.44 1018 THR A C 1
ATOM 7813 O O . THR A 1 1018 ? 43.741 30.694 -28.412 1.00 88.44 1018 THR A O 1
ATOM 7816 N N . SER A 1 1019 ? 45.078 30.213 -30.152 1.00 89.19 1019 SER A N 1
ATOM 7817 C CA . SER A 1 1019 ? 44.065 30.478 -31.180 1.00 89.19 1019 SER A CA 1
ATOM 7818 C C . SER A 1 1019 ? 42.947 29.438 -31.158 1.00 89.19 1019 SER A C 1
ATOM 7820 O O . SER A 1 1019 ? 41.775 29.808 -31.172 1.00 89.19 1019 SER A O 1
ATOM 7822 N N . GLU A 1 1020 ? 43.289 28.152 -31.062 1.00 89.75 1020 GLU A N 1
ATOM 7823 C CA . GLU A 1 1020 ? 42.307 27.063 -31.000 1.00 89.75 1020 GLU A CA 1
ATOM 7824 C C . GLU A 1 1020 ? 41.423 27.179 -29.756 1.00 89.75 1020 GLU A C 1
ATOM 7826 O O . GLU A 1 1020 ? 40.203 27.076 -29.865 1.00 89.75 1020 GLU A O 1
ATOM 7831 N N . ILE A 1 1021 ? 42.009 27.493 -28.594 1.00 92.06 1021 ILE A N 1
ATOM 7832 C CA . ILE A 1 1021 ? 41.244 27.708 -27.354 1.00 92.06 1021 ILE A CA 1
ATOM 7833 C C . ILE A 1 1021 ? 40.257 28.866 -27.524 1.00 92.06 1021 ILE A C 1
ATOM 7835 O O . ILE A 1 1021 ? 39.097 28.784 -27.117 1.00 92.06 1021 ILE A O 1
ATOM 7839 N N . LYS A 1 1022 ? 40.684 29.964 -28.158 1.00 88.62 1022 LYS A N 1
ATOM 7840 C CA . LYS A 1 1022 ? 39.813 31.121 -28.393 1.00 88.62 1022 LYS A CA 1
ATOM 7841 C C . LYS A 1 1022 ? 38.639 30.795 -29.314 1.00 88.62 1022 LYS A C 1
ATOM 7843 O O . LYS A 1 1022 ? 37.535 31.230 -28.990 1.00 88.62 1022 LYS A O 1
ATOM 7848 N N . GLN A 1 1023 ? 38.885 30.048 -30.389 1.00 87.69 1023 GLN A N 1
ATOM 7849 C CA . GLN A 1 1023 ? 37.905 29.717 -31.430 1.00 87.69 1023 GLN A CA 1
ATOM 7850 C C . GLN A 1 1023 ? 36.923 28.608 -31.030 1.00 87.69 1023 GLN A C 1
ATOM 7852 O O . GLN A 1 1023 ? 35.825 28.551 -31.573 1.00 87.69 1023 GLN A O 1
ATOM 7857 N N . GLN A 1 1024 ? 37.309 27.711 -30.118 1.00 87.94 1024 GLN A N 1
ATOM 7858 C CA . GLN A 1 1024 ? 36.500 26.535 -29.771 1.00 87.94 1024 GLN A CA 1
ATOM 7859 C C . GLN A 1 1024 ? 35.840 26.629 -28.391 1.00 87.94 1024 GLN A C 1
ATOM 7861 O O . GLN A 1 1024 ? 34.849 25.946 -28.144 1.00 87.94 1024 GLN A O 1
ATOM 7866 N N . SER A 1 1025 ? 36.343 27.486 -27.497 1.00 92.50 1025 SER A N 1
ATOM 7867 C CA . SER A 1 1025 ? 35.749 27.658 -26.170 1.00 92.50 1025 SER A CA 1
ATOM 7868 C C . SER A 1 1025 ? 34.561 28.615 -26.180 1.00 92.50 1025 SER A C 1
ATOM 7870 O O . SER A 1 1025 ? 34.714 29.776 -26.581 1.00 92.50 1025 SER A O 1
ATOM 7872 N N . CYS A 1 1026 ? 33.453 28.189 -25.574 1.00 89.88 1026 CYS A N 1
ATOM 7873 C CA . CYS A 1 1026 ? 32.311 29.040 -25.227 1.00 89.88 1026 CYS A CA 1
ATOM 7874 C C . CYS A 1 1026 ? 31.634 29.687 -26.440 1.00 89.88 1026 CYS A C 1
ATOM 7876 O O . CYS A 1 1026 ? 31.241 30.856 -26.397 1.00 89.88 1026 CYS A O 1
ATOM 7878 N N . VAL A 1 1027 ? 31.509 28.915 -27.516 1.00 86.38 1027 VAL A N 1
ATOM 7879 C CA . VAL A 1 1027 ? 30.830 29.277 -28.767 1.00 86.38 1027 VAL A CA 1
ATOM 7880 C C . VAL A 1 1027 ? 29.692 28.293 -29.040 1.00 86.38 1027 VAL A C 1
ATOM 7882 O O . VAL A 1 1027 ? 29.645 27.219 -28.445 1.00 86.38 1027 VAL A O 1
ATOM 7885 N N . ASP A 1 1028 ? 28.748 28.653 -29.909 1.00 78.94 1028 ASP A N 1
ATOM 7886 C CA . ASP A 1 1028 ? 27.615 27.772 -30.232 1.00 78.94 1028 ASP A CA 1
ATOM 7887 C C . ASP A 1 1028 ? 27.932 26.745 -31.320 1.00 78.94 1028 ASP A C 1
ATOM 7889 O O . ASP A 1 1028 ? 27.338 25.669 -31.328 1.00 78.94 1028 ASP A O 1
ATOM 7893 N N . GLU A 1 1029 ? 28.919 27.029 -32.171 1.00 71.38 1029 GLU A N 1
ATOM 7894 C CA . GLU A 1 1029 ? 29.454 26.096 -33.160 1.00 71.38 1029 GLU A CA 1
ATOM 7895 C C . GLU A 1 1029 ? 30.988 26.200 -33.214 1.00 71.38 1029 GLU A C 1
ATOM 7897 O O . GLU A 1 1029 ? 31.532 27.307 -33.153 1.00 71.38 1029 GLU A O 1
ATOM 7902 N N . PRO A 1 1030 ? 31.714 25.075 -33.330 1.00 61.78 1030 PRO A N 1
ATOM 7903 C CA . PRO A 1 1030 ? 33.167 25.100 -33.408 1.00 61.78 1030 PRO A CA 1
ATOM 7904 C C . PRO A 1 1030 ? 33.617 25.689 -34.752 1.00 61.78 1030 PRO A C 1
ATOM 7906 O O . PRO A 1 1030 ? 33.279 25.160 -35.810 1.00 61.78 1030 PRO A O 1
ATOM 7909 N N . GLY A 1 1031 ? 34.404 26.769 -34.705 1.00 56.31 1031 GLY A N 1
ATOM 7910 C CA . GLY A 1 1031 ? 34.958 27.426 -35.898 1.00 56.31 1031 GLY A CA 1
ATOM 7911 C C . GLY A 1 1031 ? 34.082 28.515 -36.535 1.00 56.31 1031 GLY A C 1
ATOM 7912 O O . GLY A 1 1031 ? 34.396 28.949 -37.642 1.00 56.31 1031 GLY A O 1
ATOM 7913 N N . GLY A 1 1032 ? 33.013 28.965 -35.867 1.00 42.88 1032 GLY A N 1
ATOM 7914 C CA . GLY A 1 1032 ? 32.301 30.196 -36.239 1.00 42.88 1032 GLY A CA 1
ATOM 7915 C C . GLY A 1 1032 ? 33.099 31.465 -35.877 1.00 42.88 1032 GLY A C 1
ATOM 7916 O O . GLY A 1 1032 ? 33.946 31.393 -34.983 1.00 42.88 1032 GLY A O 1
ATOM 7917 N N . PRO A 1 1033 ? 32.880 32.595 -36.580 1.00 37.38 1033 PRO A N 1
ATOM 7918 C CA . PRO A 1 1033 ? 33.597 33.854 -36.346 1.00 37.38 1033 PRO A CA 1
ATOM 7919 C C . PRO A 1 1033 ? 33.397 34.443 -34.945 1.00 37.38 1033 PRO A C 1
ATOM 7921 O O . PRO A 1 1033 ? 32.293 34.278 -34.374 1.00 37.38 1033 PRO A O 1
#

Sequence (1033 aa):
MTRLSAPGTRVLLIGTGTHSEDSGLPPVPAVTGTLADLGQVLVERCGLAEDNLRVIRDPANPTELGVAIAQEAERAEGVLLVYYVGHGLVNPAGELYLATVATDSRPGWVAYTALAYTALRGSLLQTPARSIVVMLDCCFSGRAVGVLGSADDQEVDLARVHGGYVLAAAARDELALATPGAPHTAFTGELIRLLTEGDPEGPPQLTLRQTYRYLDRTLPARGFPRPRHRASEWIDDLVLCPNPAFRPQPQAPAPQAPLPVPDDGTPQTCPYPGLAAFGPGQTQWFFGRDRMIAELAEKLTGRMDATDPLVLVGPSGAGKSSLLGAGLLPALGKGELPMPGSRTWPHLLITPTRHPLTELARRLARLTGGSWRALREELERDPVHLAAAVREMLRARAGRTTVTGSRLVLVVDQFEETFTQCADEEERRAFIRALRAAADGGGAGTEGFGGDGEPPALVILSLRSDFRDHCAAFPELRPSLYNTPVFIGPMDARELRKAVEQPAELTGLALQPGLVEVLLRDLGADRPEQGHDPEALPLLAHALRATWQHREDRTLTVAGYVAAGGVRSAIDSTAESVYSEFDLVEQRMARSLMLHLVHVGEGTQDTRRRVSRTRLLQTLPDPDVSARVLEDLVRARMVAVEREAVEIAHEALLHSWPRLRQWIDDDRAGLKIHQQLAEDASAWDRNGRSPSQLYRGSRLSLAREWAGDPDRGTHPTSTQSEFLEVGVQAVRRRRKQLVLPAAAVCLMMLAGITWFALDLRERETSYYAEGRGTLKIGVSTDQPGTSFSYRDGSFQGFDVTVIKDALKGVGVDQPTFQGILPRDRVSVLQEGDVEMVASTFSITANRMKPQSKAGGEGGLDFVGPYASTHQGMLVRKGNIGKYEDLKDFNGKSVCVWEGTTSEDLLAKPAYKDIRLVTVANADECIKGMKESIFDAVSADRLILYGFAQEYPDLAVVEDLRIGPSKKYGIAMKKGHREDCNKLKKVLLDYVNGKRWDRAFDENLLLSSEVREESRPTTSEIKQQSCVDEPGGP

Solvent-accessible surface area (backbone atoms only — not comparable to full-atom values): 54759 Å² total; per-residue (Å²): 128,60,42,50,52,42,78,46,32,29,35,41,42,39,27,24,26,53,51,43,94,83,11,82,57,82,68,39,76,25,38,64,48,38,55,53,53,48,52,49,46,40,35,78,56,22,51,31,57,68,93,34,57,44,80,46,71,42,37,63,32,34,65,59,47,50,52,53,52,37,56,49,25,70,67,9,51,33,32,32,38,43,36,41,36,40,58,37,47,68,52,99,89,68,50,51,25,42,49,22,19,54,20,27,69,54,92,85,40,38,82,79,19,19,30,47,48,68,58,53,49,58,37,57,74,68,30,68,29,55,27,40,37,38,38,32,46,16,23,31,25,18,55,75,57,58,87,71,93,58,103,77,68,88,67,89,50,63,45,74,43,83,28,14,33,39,40,14,33,3,41,60,89,33,70,45,59,65,54,89,91,41,64,28,34,54,62,56,42,52,50,47,43,41,67,69,57,25,45,72,93,42,59,66,54,33,17,50,48,51,50,49,52,51,45,50,55,51,31,45,78,72,75,42,56,52,52,39,69,42,63,11,94,71,48,44,62,28,30,49,28,61,25,71,33,42,67,85,67,82,75,72,76,75,85,67,80,82,67,87,74,78,92,79,80,69,69,89,66,77,60,47,70,20,47,49,72,47,41,65,92,41,35,93,39,62,50,47,49,65,70,60,40,50,52,51,40,51,54,51,61,77,38,70,88,43,51,50,41,46,31,37,34,26,58,65,47,43,45,65,62,24,44,46,34,20,40,36,54,53,41,38,54,73,38,65,42,98,47,88,72,47,44,72,42,54,77,45,83,46,62,47,37,64,50,42,45,52,54,53,22,46,60,50,19,71,75,56,75,52,61,32,66,61,48,29,58,45,32,70,76,41,20,55,50,43,20,56,55,45,44,50,37,54,28,58,75,54,73,69,46,91,64,84,89,61,38,34,41,36,36,34,40,57,43,50,30,45,70,77,46,24,83,49,63,66,57,44,52,31,39,53,44,16,53,30,19,17,10,34,41,47,83,87,80,61,91,79,70,93,67,89,83,57,41,28,26,50,34,36,36,31,33,44,58,87,45,50,68,69,45,59,73,36,76,80,44,38,62,24,66,70,74,65,49,44,78,52,63,56,74,51,57,68,25,47,48,37,41,55,51,51,27,32,52,79,54,66,36,44,71,38,91,61,36,68,60,49,54,34,49,76,51,38,38,77,41,85,91,73,54,40,65,36,58,43,53,37,33,45,28,29,27,53,34,42,10,57,74,48,34,59,93,53,28,36,35,55,66,18,28,56,74,35,40,33,52,79,37,20,62,27,52,52,53,50,52,61,51,66,72,41,52,82,66,47,42,51,42,46,51,22,55,53,54,66,22,50,39,81,47,93,91,53,76,69,41,65,25,82,39,46,44,70,60,53,35,71,40,44,100,48,44,70,62,39,49,52,47,50,51,50,35,38,74,71,44,54,30,37,76,59,96,60,33,32,29,52,36,42,59,64,50,58,66,52,22,65,67,58,35,47,57,47,64,78,39,46,71,54,52,50,52,53,51,54,45,52,52,51,31,50,51,26,60,72,60,75,57,44,80,85,72,43,54,56,72,67,62,36,49,54,54,46,52,56,62,67,42,85,88,52,53,60,65,61,38,75,62,38,48,49,41,51,49,51,23,52,47,51,56,53,45,54,61,43,66,73,50,59,76,54,60,72,56,49,66,70,39,53,77,59,32,76,74,48,56,79,68,59,72,66,57,84,77,39,88,70,36,89,88,78,71,74,50,35,33,30,27,35,44,65,34,44,29,34,21,23,52,47,98,87,73,49,74,45,25,32,38,47,48,51,52,53,59,36,36,44,68,62,72,44,86,66,70,43,80,42,79,44,55,64,59,45,62,52,55,41,36,74,77,60,78,21,65,32,34,39,47,87,32,62,70,47,54,66,36,23,31,78,60,92,57,94,91,56,70,30,32,31,28,32,32,21,38,76,32,33,40,32,29,28,42,30,31,49,44,94,51,49,95,72,52,76,52,79,74,65,40,50,75,34,38,32,26,30,31,46,66,36,75,48,38,65,56,53,72,34,80,93,38,65,58,36,41,74,42,79,40,85,42,61,56,59,42,53,50,34,41,74,72,63,71,25,65,30,35,40,38,43,38,64,46,41,50,16,45,25,66,77,36,77,63,34,32,61,44,84,85,42,67,50,79,69,76,42,32,24,20,39,34,30,46,61,90,45,62,67,51,35,50,54,48,38,56,39,42,55,57,36,64,78,32,73,62,40,55,47,40,45,50,78,32,54,72,66,55,71,66,59,51,59,68,22,50,50,53,72,65,52,29,61,43,41,28,58,45,65,45,71,74,57,135

Secondary structure (DSSP, 8-state):
--BTTSTT-EEEEEE-----TTS-----THHHHHHHHHHHHHHHTT---GGGEEEEES-SSHHHHHHHHHHHHHH-SSEEEEEEES-EEE-TT--EEE--TT---STTTHHHHSEEHHHHHHHHTT---SEEEEEEESTTGGGGSS--S-TT--PPPGGGSTTEEEEESS-TT------TT-SS-HHHHHHHHHHHH--TTS-SEEEHHHHHHHHHHHHHHTTPPPPEEEE-TTGGG-EEEE-TT------PPP----------S---S-S--TTSPP-GGGGGG--S-HHHHHHHHHHHHTTTT--S-EEEEE-TTSSHHHIIIIIIHHHHHHT-S-STTGGG--EEEE---SSHHHHHHHHHHHHH-S-HHHHHHHHHH-TTHHHHHHHHHHHHHTTTS--TT--EEEEE-STTHHHHT---HHHHHHHHHHHHHHHH-STTT-TTS---S--SEEEEEEEEGGGHHHHHT-TTTHHHHHS-PEE--PPPHHHHHHHHHHHHHHTT-EE-TTHHHHHHHHTTTT-TTT---TTHHHHHHHHHHHHHHT-BTTEE-HHHHHHTTHHHHHHHHHHHHHHHHS-HHHHHHHHHHHHHTEE--SSSPPEE--EEHHHHHHHSS-HHHHHHHHHHHHHTTSEEEETTEEEES-THHHHH-HHHHHHHHHTHHHHHHHHHHHHHHHHHHHTTT-TTSS--HHHHHHHHHHHH-TTSS----HHHHHHHHHHHHHHHHHHHHTTTTHHHHHHHHHHHHHHHHHHHTTSSS-TT-TTS-PPEEEE-SEETTTEEE-TTS-EESHHHHHHHHHHHHTT----EEEE--GGGTTHHHHHTS-SEE-SS-B--HHHHSPPSSTT-S--EEEEEEEEEEEEEEEEEGGGGGG-SSGGGGTTSEEEEETT-HHHHHHTSGGGTTSEEEEESSHHHHHHHHHTTS-SEEEEEHHHHHHHHHH-TTEEE-TT--EEEEEEEEEEEETT-HHHHHHHHHHHHHHHTSHHHHHHHHHHH---HHHHHHHSPPHHHHHHHTT-SSTT--

Nearest PDB structures (foldseek):
  4i62-assembly1_A  TM=8.975E-01  e=3.719E-15  Streptococcus pneumoniae str. Canada MDR_19A
  6wup-assembly1_A  TM=8.865E-01  e=9.196E-13  synthetic construct
  9e2b-assembly1_B  TM=8.495E-01  e=2.930E-13  Desulfonauticus sp. 38_4375
  3zsf-assembly8_H  TM=6.873E-01  e=4.374E-12  Neisseria gonorrhoeae
  8pnh-assembly1_A  TM=8.365E-01  e=4.469E-10  Janthinobacterium sp. HH01